Protein AF-0000000075628617 (afdb_homodimer)

Secondary structure (DSSP, 8-state):
---TTPBPP-HHHHHTPPEEEEEEE-TTS-EEEEEEEEETTTTEEEEEEEEE-TTS-EEEEE-TT-EEEEE-TTSSEEEEEE-TTPPTT---EEEEEEETTS--EEEEEETT--SEEEESSSSEEEEEEEEE-TTTB-TTSSEEEESSS-SEETTTEE-TTEEEEEEEEETTT--EEE----TT-EEEEEEETTEEEEEEES-TT-TT-EEEEEEETT----EEEEESSEEEEEEEETTEEEEEEE--TTGGGPPPEEEEEEETTEEEESSTTT--S-EEEEEEEETTEEEEEEEETTEEEEEEESSSEEEEE-SSSEEEEEEE-BS-EEEEEEETTEEEEEEEEETTEEEE---SSHHHHHHB-----EEEEEEETTEEEEEEEE--SSSS-EEEEEEE-SSSS---SSS--HHHHHHHHTT-EEEEEE-TT-SSS-GGGG--TT-TTTHHHHHHHHHHHHHHHHS-EEEEEEEEEEETHHHHHHHHHHHH----SEEEEES--S-HHHHHHHSTTHHHHHIIIIIS-TTT-HHHHHHT-GGGGGGG--S-EEEEEETT--SS-THHHHHHHHHHHHTT--EEEEEESS--TTHHHHS-HHHHHHHHHHHHHHHHHHTT---STT-------------/---TTPBPP-HHHHHTPPEEEEEEE-TTS-EEEEEEEEETTTTEEEEEEEEE-TTS-EEEEE-TT-EEEEE-TTSSEEEEEE-TTPPTT---EEEEEEETTS--EEEEEETT--SEEEESSSSEEEEEEEEE-TTTB-TTSSEEEESSS-SEETTTEE-TTEEEEEEEEETTT--EEE----TT-EEEEEEETTEEEEEEES-TT-TT-EEEEEEETT----EEEEESSEEEEEEEETTEEEEEEE--TTGGGPPPEEEEEEETTEEEESSTTT--S-EEEEEEEETTEEEEEEEETTEEEEEEESSSEEEEE-SSSEEEEEEE-BS-EEEEEEETTEEEEEEEEETTEEEE---SSHHHHHHB-----EEEEEEETTEEEEEEEEPPSSSS-EEEEEEE-SSSS---SSS--HHHHHHHHTT-EEEEEE-TT-SSS-GGGG--TT-TTTHHHHHHHHHHHHHHHHS-EEEEEEEEEEETHHHHHHHHHHHH----SEEEEES--S-HHHHHHHSTTHHHHHIIIIIS-TTT-HHHHHHT-GGGGGGG--S-EEEEEETT--SS-THHHHHHHHHHHHTT--EEEEEESS--TTHHHHS-HHHHHHHHHHHHHHHHHHTT---STT-------------

Nearest PDB structures (foldseek):
  8wt1-assembly2_D  TM=9.139E-01  e=1.101E-53  Geobacillus stearothermophilus ATCC 12980
  8wt1-assembly2_G  TM=9.255E-01  e=4.688E-52  Geobacillus stearothermophilus ATCC 12980
  8wt1-assembly1_C  TM=9.283E-01  e=4.009E-52  Geobacillus stearothermophilus ATCC 12980
  8wt1-assembly1_H  TM=9.059E-01  e=9.820E-53  Geobacillus stearothermophilus ATCC 12980
  7ep9-assembly1_C  TM=8.860E-01  e=2.509E-52  Fusobacterium nucleatum

Solvent-accessible surface area (backbone atoms only — not comparable to full-atom values): 64912 Å² total; per-residue (Å²): 123,77,66,94,83,54,38,77,40,43,70,68,59,53,56,51,52,55,49,75,46,60,47,36,50,23,72,77,56,31,35,37,29,28,36,34,42,45,36,69,91,76,46,36,70,43,30,20,39,39,33,44,42,68,90,59,63,72,50,79,46,75,36,49,67,30,36,63,61,32,54,27,73,81,46,59,36,39,35,28,36,27,33,61,88,60,54,93,87,57,68,45,26,25,40,27,42,25,44,84,94,57,69,74,37,82,40,43,75,32,66,68,22,70,77,46,66,42,57,59,43,86,56,33,32,35,34,31,26,47,45,77,37,72,91,23,34,44,92,86,60,54,33,40,23,37,72,65,69,49,58,34,37,56,86,65,47,75,40,33,37,51,22,26,24,43,28,42,28,34,66,84,80,25,54,69,46,76,63,51,84,49,85,73,11,53,76,50,69,32,49,46,77,70,26,35,34,32,33,31,51,76,44,78,76,35,88,59,45,25,33,34,30,36,28,42,73,87,53,61,75,69,42,83,38,39,70,81,39,29,67,80,45,61,45,54,47,95,75,39,47,33,30,35,27,32,76,49,83,59,50,91,56,37,44,29,36,47,28,36,57,76,47,84,65,36,70,45,66,69,32,69,96,74,54,66,40,31,46,75,44,76,27,36,22,47,81,83,27,45,26,35,32,30,32,48,74,32,22,27,31,36,26,37,46,72,97,49,80,44,79,73,47,78,59,77,17,27,56,78,47,50,17,30,57,34,71,39,37,35,30,33,35,18,19,47,64,35,62,59,36,38,33,36,39,47,94,88,41,75,44,78,73,50,70,85,41,48,61,52,61,72,45,29,61,71,60,67,66,45,80,46,76,40,81,39,96,90,38,80,35,48,31,35,35,30,74,36,80,79,83,72,66,25,37,33,36,39,47,35,58,41,49,81,53,27,67,56,60,23,37,49,51,57,69,56,48,33,42,23,58,71,42,21,28,36,34,39,49,40,40,66,14,20,48,24,42,47,55,73,45,20,56,36,61,65,35,68,74,45,60,35,46,54,32,51,52,51,45,48,50,53,50,51,73,74,45,58,54,33,71,86,26,23,32,38,30,18,37,37,39,7,4,24,47,38,46,35,47,33,41,74,44,67,69,35,43,22,34,40,26,23,43,20,59,15,39,52,56,53,36,33,31,52,15,39,52,18,76,48,48,42,34,63,40,59,46,54,45,64,76,81,27,41,66,60,35,52,72,63,12,34,28,68,38,30,77,58,38,72,34,40,34,36,35,40,45,25,66,44,11,27,60,44,31,51,57,20,55,31,26,34,46,45,33,22,49,78,57,74,37,60,41,39,41,36,38,23,68,58,34,33,71,56,26,84,75,69,39,40,44,58,58,35,48,51,53,52,50,52,51,51,50,52,43,30,51,56,50,68,59,66,68,83,66,84,72,68,79,82,67,80,80,72,80,77,76,84,123,123,77,68,95,81,55,38,78,41,41,71,68,59,55,56,51,52,53,48,76,48,57,47,36,51,22,72,78,56,30,36,37,29,29,36,35,41,46,36,70,91,75,45,36,70,44,30,20,39,39,32,43,42,68,93,58,61,74,49,78,46,76,34,49,66,30,36,64,61,33,54,29,71,82,47,59,36,39,35,27,36,28,34,61,88,59,55,91,88,58,68,42,27,24,40,28,43,26,43,83,96,56,69,73,39,81,39,43,74,32,67,68,22,70,77,45,65,43,55,58,44,88,56,32,31,35,35,32,26,46,44,77,38,71,90,22,33,46,91,85,60,55,33,39,24,37,73,66,69,49,59,37,36,56,84,66,46,75,41,35,39,51,22,26,24,43,27,41,28,33,66,84,78,24,54,70,46,76,63,50,84,48,85,74,12,52,76,49,70,33,52,46,75,70,27,36,34,33,32,30,51,76,44,79,77,35,88,59,45,26,34,34,30,35,29,43,73,89,52,60,75,69,41,82,38,39,70,81,39,30,66,80,47,62,45,55,48,95,74,39,45,33,31,34,27,34,78,49,83,59,48,90,55,38,43,29,37,44,31,36,56,75,48,83,66,37,70,44,66,69,32,71,95,75,54,67,39,32,46,77,44,74,26,36,21,48,81,83,28,45,26,35,32,30,34,49,73,32,21,26,32,38,25,37,44,72,98,47,80,43,79,72,47,78,58,78,18,29,56,78,48,50,17,30,56,35,71,38,37,37,30,34,35,18,19,46,65,36,61,59,37,37,32,36,39,48,94,87,43,77,44,77,73,50,69,85,40,49,61,52,62,73,43,28,59,71,60,67,67,46,81,46,77,40,81,40,95,90,38,80,34,48,31,36,35,32,72,37,82,80,83,71,64,24,37,34,36,38,46,36,58,41,46,80,53,28,66,55,61,24,38,51,52,58,70,56,48,32,42,24,58,73,42,20,28,35,36,40,48,41,41,67,13,21,48,25,43,46,54,73,45,20,57,38,60,65,36,67,74,44,60,36,44,55,32,50,52,51,46,49,52,52,51,50,74,72,46,58,53,34,72,85,26,24,33,37,29,19,38,37,39,7,4,23,47,36,47,36,47,31,40,74,43,67,69,33,43,22,33,39,26,25,45,20,57,15,39,52,57,53,37,34,31,50,16,39,52,19,74,48,48,43,32,64,40,59,46,53,45,62,76,81,28,42,65,60,36,52,72,63,11,35,29,68,40,30,79,57,37,73,35,40,34,35,34,42,45,23,66,45,10,27,60,45,30,52,55,20,54,31,26,34,46,45,33,21,49,78,57,73,35,58,41,39,41,35,38,24,69,57,34,33,70,55,26,83,74,71,40,40,46,58,58,37,48,52,54,51,50,51,51,51,50,51,44,30,51,56,51,68,58,66,71,86,67,84,72,72,82,84,73,80,81,75,80,79,76,87,122

Sequence (1278 aa):
MLPENVRRFDVDALLSIARLSSPRLSSKGDIAFSAVIPDLGANKNRPEIRVVWRGGGESYYQGEGDSMPSWSPDASKLAFASRRGSGKGEKGSGLYIVGRGGEPRRVAWFTHGVSELGWASATKVYVVAPVADEKTRDKDGDYVATDRLPLWFDSSGLVAGLADQIHLVDAESGRTSRLTSEDLGVLTAEPCGNSIYYVTLRRWADPLDTVVKSVPISGGEPETVLEGLTVSQLRCINGKLFMLAHKREIGLASHSKLYLLEDRGKASCLTCGILDRNIWSIAGGLGGEPVIVYADRGRSVIAAVEGRVEDLVRGDMIVVQADSNGEEVVYIASSPTEPPEVYRFKGGDVERVSSINRWVVEEFRLYKPRRVEVEAEGEVVEGWYIEPEGEGRKPLILFIHGGPKGMYGYGFYGEMQLFASEGFTVAYANPRGSDGYEEEFADIRGRYGDTDYKQLMKFLDAVVEGSDVDEGKMAVTGISYGGYMTNVIVTKTSRFRAAVSENGIADWIADFWAADIGYWFDPDQIGGTPLDNLEEYVKRSPAFHAKNVNTPVMLIHSMEDYRCFIDQALAMHTALKVNGKESFLVVFTKGSHGHSILASPRHRRKRLELKLKWIKEKLGLSGTSDKGEAGVGGKNHRLMLPENVRRFDVDALLSIARLSSPRLSSKGDIAFSAVIPDLGANKNRPEIRVVWRGGGESYYQGEGDSMPSWSPDASKLAFASRRGSGKGEKGSGLYIVGRGGEPRRVAWFTHGVSELGWASATKVYVVAPVADEKTRDKDGDYVATDRLPLWFDSSGLVAGLADQIHLVDAESGRTSRLTSEDLGVLTAEPCGNSIYYVTLRRWADPLDTVVKSVPISGGEPETVLEGLTVSQLRCINGKLFMLAHKREIGLASHSKLYLLEDRGKASCLTCGILDRNIWSIAGGLGGEPVIVYADRGRSVIAAVEGRVEDLVRGDMIVVQADSNGEEVVYIASSPTEPPEVYRFKGGDVERVSSINRWVVEEFRLYKPRRVEVEAEGEVVEGWYIEPEGEGRKPLILFIHGGPKGMYGYGFYGEMQLFASEGFTVAYANPRGSDGYEEEFADIRGRYGDTDYKQLMKFLDAVVEGSDVDEGKMAVTGISYGGYMTNVIVTKTSRFRAAVSENGIADWIADFWAADIGYWFDPDQIGGTPLDNLEEYVKRSPAFHAKNVNTPVMLIHSMEDYRCFIDQALAMHTALKVNGKESFLVVFTKGSHGHSILASPRHRRKRLELKLKWIKEKLGLSGTSDKGEAGVGGKNHRL

pLDDT: mean 94.26, std 12.17, range [20.58, 98.94]

Structure (mmCIF, N/CA/C/O backbone):
data_AF-0000000075628617-model_v1
#
loop_
_entity.id
_entity.type
_entity.pdbx_description
1 polymer 'Acylamino-acid-releasing enzyme'
#
loop_
_atom_site.group_PDB
_atom_site.id
_atom_site.type_symbol
_atom_site.label_atom_id
_atom_site.label_alt_id
_atom_site.label_comp_id
_atom_site.label_asym_id
_atom_site.label_entity_id
_atom_site.label_seq_id
_atom_site.pdbx_PDB_ins_code
_atom_site.Cartn_x
_atom_site.Cartn_y
_atom_site.Cartn_z
_atom_site.occupancy
_atom_site.B_iso_or_equiv
_atom_site.auth_seq_id
_atom_site.auth_comp_id
_atom_site.auth_asym_id
_atom_site.auth_atom_id
_atom_site.pdbx_PDB_model_num
ATOM 1 N N . MET A 1 1 ? 32.938 -31.531 -26.516 1 31.28 1 MET A N 1
ATOM 2 C CA . MET A 1 1 ? 33.812 -30.391 -26.578 1 31.28 1 MET A CA 1
ATOM 3 C C . MET A 1 1 ? 33.031 -29.094 -26.688 1 31.28 1 MET A C 1
ATOM 5 O O . MET A 1 1 ? 32.188 -28.938 -27.547 1 31.28 1 MET A O 1
ATOM 9 N N . LEU A 1 2 ? 32.844 -28.422 -25.578 1 44.41 2 LEU A N 1
ATOM 10 C CA . LEU A 1 2 ? 32.125 -27.172 -25.75 1 44.41 2 LEU A CA 1
ATOM 11 C C . LEU A 1 2 ? 32.625 -26.406 -26.969 1 44.41 2 LEU A C 1
ATOM 13 O O . LEU A 1 2 ? 33.844 -26.391 -27.25 1 44.41 2 LEU A O 1
ATOM 17 N N . PRO A 1 3 ? 31.859 -26.188 -27.953 1 47.91 3 PRO A N 1
ATOM 18 C CA . PRO A 1 3 ? 32.438 -25.406 -29.047 1 47.91 3 PRO A CA 1
ATOM 19 C C . PRO A 1 3 ? 33.344 -24.266 -28.547 1 47.91 3 PRO A C 1
ATOM 21 O O . PRO A 1 3 ? 33.125 -23.766 -27.438 1 47.91 3 PRO A O 1
ATOM 24 N N . GLU A 1 4 ? 34.594 -24.172 -28.969 1 52.81 4 GLU A N 1
ATOM 25 C CA . GLU A 1 4 ? 35.656 -23.203 -28.672 1 52.81 4 GLU A CA 1
ATOM 26 C C . GLU A 1 4 ? 35.094 -21.828 -28.375 1 52.81 4 GLU A C 1
ATOM 28 O O . GLU A 1 4 ? 35.656 -21.078 -27.594 1 52.81 4 GLU A O 1
ATOM 33 N N . ASN A 1 5 ? 33.844 -21.359 -28.969 1 63.31 5 ASN A N 1
ATOM 34 C CA . ASN A 1 5 ? 33.406 -19.969 -28.938 1 63.31 5 ASN A CA 1
ATOM 35 C C . ASN A 1 5 ? 32.156 -19.781 -28.094 1 63.31 5 ASN A C 1
ATOM 37 O O . ASN A 1 5 ? 31.297 -18.984 -28.438 1 63.31 5 ASN A O 1
ATOM 41 N N . VAL A 1 6 ? 31.891 -20.438 -26.906 1 83.38 6 VAL A N 1
ATOM 42 C CA . VAL A 1 6 ? 30.688 -20.297 -26.125 1 83.38 6 VAL A CA 1
ATOM 43 C C . VAL A 1 6 ? 30.812 -19.109 -25.172 1 83.38 6 VAL A C 1
ATOM 45 O O . VAL A 1 6 ? 31.844 -18.938 -24.516 1 83.38 6 VAL A O 1
ATOM 48 N N . ARG A 1 7 ? 29.781 -18.219 -25.25 1 91.75 7 ARG A N 1
ATOM 49 C CA . ARG A 1 7 ? 29.719 -17 -24.453 1 91.75 7 ARG A CA 1
ATOM 50 C C . ARG A 1 7 ? 29.297 -17.297 -23.031 1 91.75 7 ARG A C 1
ATOM 52 O O . ARG A 1 7 ? 28.703 -18.344 -22.75 1 91.75 7 ARG A O 1
ATOM 59 N N . ARG A 1 8 ? 29.672 -16.438 -22.219 1 94.81 8 ARG A N 1
ATOM 60 C CA . ARG A 1 8 ? 29.188 -16.5 -20.844 1 94.81 8 ARG A CA 1
ATOM 61 C C . ARG A 1 8 ? 27.734 -16.094 -20.75 1 94.81 8 ARG A C 1
ATOM 63 O O . ARG A 1 8 ? 27.312 -15.141 -21.406 1 94.81 8 ARG A O 1
ATOM 70 N N . PHE A 1 9 ? 26.938 -16.859 -19.969 1 97.12 9 PHE A N 1
ATOM 71 C CA . PHE A 1 9 ? 25.547 -16.531 -19.734 1 97.12 9 PHE A CA 1
ATOM 72 C C . PHE A 1 9 ? 25.422 -15.258 -18.906 1 97.12 9 PHE A C 1
ATOM 74 O O . PHE A 1 9 ? 26.031 -15.141 -17.844 1 97.12 9 PHE A O 1
ATOM 81 N N . ASP A 1 10 ? 24.719 -14.234 -19.406 1 97.44 10 ASP A N 1
ATOM 82 C CA . ASP A 1 10 ? 24.672 -12.945 -18.734 1 97.44 10 ASP A CA 1
ATOM 83 C C . ASP A 1 10 ? 23.234 -12.477 -18.562 1 97.44 10 ASP A C 1
ATOM 85 O O . ASP A 1 10 ? 22.281 -13.227 -18.828 1 97.44 10 ASP A O 1
ATOM 89 N N . VAL A 1 11 ? 23.031 -11.312 -18.031 1 98 11 VAL A N 1
ATOM 90 C CA . VAL A 1 11 ? 21.719 -10.773 -17.703 1 98 11 VAL A CA 1
ATOM 91 C C . VAL A 1 11 ? 20.875 -10.648 -18.969 1 98 11 VAL A C 1
ATOM 93 O O . VAL A 1 11 ? 19.688 -10.984 -18.969 1 98 11 VAL A O 1
ATOM 96 N N . ASP A 1 12 ? 21.438 -10.188 -20.047 1 97.38 12 ASP A N 1
ATOM 97 C CA . ASP A 1 12 ? 20.703 -10.039 -21.297 1 97.38 12 ASP A CA 1
ATOM 98 C C . ASP A 1 12 ? 20.188 -11.383 -21.797 1 97.38 12 ASP A C 1
ATOM 100 O O . ASP A 1 12 ? 19.062 -11.477 -22.297 1 97.38 12 ASP A O 1
ATOM 104 N N . ALA A 1 13 ? 21.125 -12.391 -21.734 1 97.69 13 ALA A N 1
ATOM 105 C CA . ALA A 1 13 ? 20.703 -13.734 -22.141 1 97.69 13 ALA A CA 1
ATOM 106 C C . ALA A 1 13 ? 19.5 -14.203 -21.328 1 97.69 13 ALA A C 1
ATOM 108 O O . ALA A 1 13 ? 18.516 -14.688 -21.891 1 97.69 13 ALA A O 1
ATOM 109 N N . LEU A 1 14 ? 19.547 -14.047 -20.031 1 98.31 14 LEU A N 1
ATOM 110 C CA . LEU A 1 14 ? 18.469 -14.461 -19.141 1 98.31 14 LEU A CA 1
ATOM 111 C C . LEU A 1 14 ? 17.172 -13.734 -19.484 1 98.31 14 LEU A C 1
ATOM 113 O O . LEU A 1 14 ? 16.109 -14.352 -19.562 1 98.31 14 LEU A O 1
ATOM 117 N N . LEU A 1 15 ? 17.234 -12.445 -19.734 1 98.31 15 LEU A N 1
ATOM 118 C CA . LEU A 1 15 ? 16.062 -11.617 -19.953 1 98.31 15 LEU A CA 1
ATOM 119 C C . LEU A 1 15 ? 15.43 -11.906 -21.312 1 98.31 15 LEU A C 1
ATOM 121 O O . LEU A 1 15 ? 14.266 -11.578 -21.547 1 98.31 15 LEU A O 1
ATOM 125 N N . SER A 1 16 ? 16.219 -12.492 -22.188 1 97.88 16 SER A N 1
ATOM 126 C CA . SER A 1 16 ? 15.758 -12.688 -23.562 1 97.88 16 SER A CA 1
ATOM 127 C C . SER A 1 16 ? 15.078 -14.039 -23.734 1 97.88 16 SER A C 1
ATOM 129 O O . SER A 1 16 ? 14.547 -14.344 -24.797 1 97.88 16 SER A O 1
ATOM 131 N N . ILE A 1 17 ? 15.094 -14.906 -22.734 1 98.31 17 ILE A N 1
ATOM 132 C CA . ILE A 1 17 ? 14.445 -16.219 -22.812 1 98.31 17 ILE A CA 1
ATOM 133 C C . ILE A 1 17 ? 12.93 -16.031 -22.844 1 98.31 17 ILE A C 1
ATOM 135 O O . ILE A 1 17 ? 12.359 -15.32 -22.016 1 98.31 17 ILE A O 1
ATOM 139 N N . ALA A 1 18 ? 12.289 -16.688 -23.75 1 98 18 ALA A N 1
ATOM 140 C CA . ALA A 1 18 ? 10.836 -16.625 -23.891 1 98 18 ALA A CA 1
ATOM 141 C C . ALA A 1 18 ? 10.141 -17.516 -22.859 1 98 18 ALA A C 1
ATOM 143 O O . ALA A 1 18 ? 10.664 -18.562 -22.5 1 98 18 ALA A O 1
ATOM 144 N N . ARG A 1 19 ? 9.039 -17.062 -22.438 1 97.88 19 ARG A N 1
ATOM 145 C CA . ARG A 1 19 ? 8.188 -17.891 -21.594 1 97.88 19 ARG A CA 1
ATOM 146 C C . ARG A 1 19 ? 7.133 -18.625 -22.422 1 97.88 19 ARG A C 1
ATOM 148 O O . ARG A 1 19 ? 6.461 -18.016 -23.25 1 97.88 19 ARG A O 1
ATOM 155 N N . LEU A 1 20 ? 7.027 -19.891 -22.234 1 98.25 20 LEU A N 1
ATOM 156 C CA . LEU A 1 20 ? 6.059 -20.719 -22.938 1 98.25 20 LEU A CA 1
ATOM 157 C C . LEU A 1 20 ? 4.988 -21.25 -21.984 1 98.25 20 LEU A C 1
ATOM 159 O O . LEU A 1 20 ? 5.289 -21.594 -20.844 1 98.25 20 LEU A O 1
ATOM 163 N N . SER A 1 21 ? 3.736 -21.25 -22.484 1 97.75 21 SER A N 1
ATOM 164 C CA . SER A 1 21 ? 2.662 -21.75 -21.641 1 97.75 21 SER A CA 1
ATOM 165 C C . SER A 1 21 ? 1.485 -22.25 -22.469 1 97.75 21 SER A C 1
ATOM 167 O O . SER A 1 21 ? 1.447 -22.031 -23.688 1 97.75 21 SER A O 1
ATOM 169 N N . SER A 1 22 ? 0.614 -22.984 -21.922 1 97.88 22 SER A N 1
ATOM 170 C CA . SER A 1 22 ? -0.704 -23.391 -22.406 1 97.88 22 SER A CA 1
ATOM 171 C C . SER A 1 22 ? -0.6 -24.172 -23.703 1 97.88 22 SER A C 1
ATOM 173 O O . SER A 1 22 ? -1.254 -23.844 -24.688 1 97.88 22 SER A O 1
ATOM 175 N N . PRO A 1 23 ? 0.189 -25.25 -23.672 1 98.5 23 PRO A N 1
ATOM 176 C CA . PRO A 1 23 ? 0.14 -26.125 -24.859 1 98.5 23 PRO A CA 1
ATOM 177 C C . PRO A 1 23 ? -1.217 -26.797 -25.031 1 98.5 23 PRO A C 1
ATOM 179 O O . PRO A 1 23 ? -1.804 -27.281 -24.062 1 98.5 23 PRO A O 1
ATOM 182 N N . ARG A 1 24 ? -1.714 -26.781 -26.25 1 98.38 24 ARG A N 1
ATOM 183 C CA . ARG A 1 24 ? -3.006 -27.375 -26.562 1 98.38 24 ARG A CA 1
ATOM 184 C C . ARG A 1 24 ? -2.922 -28.234 -27.828 1 98.38 24 ARG A C 1
ATOM 186 O O . ARG A 1 24 ? -2.352 -27.797 -28.844 1 98.38 24 ARG A O 1
ATOM 193 N N . LEU A 1 25 ? -3.482 -29.375 -27.688 1 97.62 25 LEU A N 1
ATOM 194 C CA . LEU A 1 25 ? -3.535 -30.297 -28.812 1 97.62 25 LEU A CA 1
ATOM 195 C C . LEU A 1 25 ? -4.941 -30.375 -29.406 1 97.62 25 LEU A C 1
ATOM 197 O O . LEU A 1 25 ? -5.91 -30.609 -28.672 1 97.62 25 LEU A O 1
ATOM 201 N N . SER A 1 26 ? -4.992 -30.234 -30.75 1 97.31 26 SER A N 1
ATOM 202 C CA . SER A 1 26 ? -6.285 -30.359 -31.406 1 97.31 26 SER A CA 1
ATOM 203 C C . SER A 1 26 ? -6.637 -31.828 -31.656 1 97.31 26 SER A C 1
ATOM 205 O O . SER A 1 26 ? -5.777 -32.719 -31.516 1 97.31 26 SER A O 1
ATOM 207 N N . SER A 1 27 ? -7.902 -32.062 -32.062 1 95.19 27 SER A N 1
ATOM 208 C CA . SER A 1 27 ? -8.344 -33.406 -32.375 1 95.19 27 SER A CA 1
ATOM 209 C C . SER A 1 27 ? -7.609 -33.938 -33.594 1 95.19 27 SER A C 1
ATOM 211 O O . SER A 1 27 ? -7.535 -35.156 -33.781 1 95.19 27 SER A O 1
ATOM 213 N N . LYS A 1 28 ? -6.988 -33.062 -34.375 1 95.19 28 LYS A N 1
ATOM 214 C CA . LYS A 1 28 ? -6.301 -33.5 -35.594 1 95.19 28 LYS A CA 1
ATOM 215 C C . LYS A 1 28 ? -4.785 -33.5 -35.406 1 95.19 28 LYS A C 1
ATOM 217 O O . LYS A 1 28 ? -4.035 -33.781 -36.344 1 95.19 28 LYS A O 1
ATOM 222 N N . GLY A 1 29 ? -4.379 -33.062 -34.25 1 95.75 29 GLY A N 1
ATOM 223 C CA . GLY A 1 29 ? -2.963 -33.156 -33.938 1 95.75 29 GLY A CA 1
ATOM 224 C C . GLY A 1 29 ? -2.219 -31.844 -34.094 1 95.75 29 GLY A C 1
ATOM 225 O O . GLY A 1 29 ? -0.996 -31.797 -33.938 1 95.75 29 GLY A O 1
ATOM 226 N N . ASP A 1 30 ? -2.936 -30.781 -34.438 1 96.94 30 ASP A N 1
ATOM 227 C CA . ASP A 1 30 ? -2.32 -29.453 -34.469 1 96.94 30 ASP A CA 1
ATOM 228 C C . ASP A 1 30 ? -2.018 -28.969 -33.062 1 96.94 30 ASP A C 1
ATOM 230 O O . ASP A 1 30 ? -2.77 -29.266 -32.125 1 96.94 30 ASP A O 1
ATOM 234 N N . ILE A 1 31 ? -0.913 -28.219 -32.906 1 98.19 31 ILE A N 1
ATOM 235 C CA . ILE A 1 31 ? -0.494 -27.766 -31.594 1 98.19 31 ILE A CA 1
ATOM 236 C C . ILE A 1 31 ? -0.571 -26.234 -31.531 1 98.19 31 ILE A C 1
ATOM 238 O O . ILE A 1 31 ? -0.085 -25.547 -32.438 1 98.19 31 ILE A O 1
ATOM 242 N N . ALA A 1 32 ? -1.232 -25.672 -30.547 1 98.38 32 ALA A N 1
ATOM 243 C CA . ALA A 1 32 ? -1.182 -24.25 -30.219 1 98.38 32 ALA A CA 1
ATOM 244 C C . ALA A 1 32 ? -0.57 -24.031 -28.844 1 98.38 32 ALA A C 1
ATOM 246 O O . ALA A 1 32 ? -0.728 -24.859 -27.938 1 98.38 32 ALA A O 1
ATOM 247 N N . PHE A 1 33 ? 0.18 -23 -28.625 1 98.38 33 PHE A N 1
ATOM 248 C CA . PHE A 1 33 ? 0.699 -22.625 -27.328 1 98.38 33 PHE A CA 1
ATOM 249 C C . PHE A 1 33 ? 0.972 -21.125 -27.25 1 98.38 33 PHE A C 1
ATOM 251 O O . PHE A 1 33 ? 1.021 -20.453 -28.281 1 98.38 33 PHE A O 1
ATOM 258 N N . SER A 1 34 ? 1.017 -20.594 -26.078 1 98.12 34 SER A N 1
ATOM 259 C CA . SER A 1 34 ? 1.349 -19.203 -25.844 1 98.12 34 SER A CA 1
ATOM 260 C C . SER A 1 34 ? 2.852 -19.016 -25.656 1 98.12 34 SER A C 1
ATOM 262 O O . SER A 1 34 ? 3.514 -19.828 -25.016 1 98.12 34 SER A O 1
ATOM 264 N N . ALA A 1 35 ? 3.375 -17.984 -26.25 1 97.56 35 ALA A N 1
ATOM 265 C CA . ALA A 1 35 ? 4.758 -17.562 -26.047 1 97.56 35 ALA A CA 1
ATOM 266 C C . ALA A 1 35 ? 4.828 -16.078 -25.734 1 97.56 35 ALA A C 1
ATOM 268 O O . ALA A 1 35 ? 4.129 -15.258 -26.344 1 97.56 35 ALA A O 1
ATOM 269 N N . VAL A 1 36 ? 5.535 -15.711 -24.703 1 97.81 36 VAL A 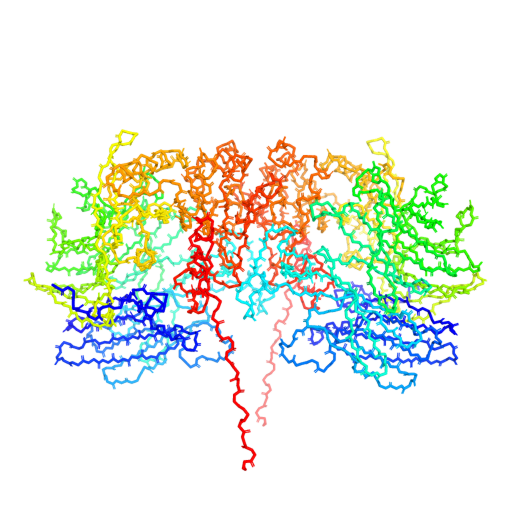N 1
ATOM 270 C CA . VAL A 1 36 ? 5.836 -14.32 -24.391 1 97.81 36 VAL A CA 1
ATOM 271 C C . VAL A 1 36 ? 7.305 -14.031 -24.688 1 97.81 36 VAL A C 1
ATOM 273 O O . VAL A 1 36 ? 8.195 -14.516 -23.984 1 97.81 36 VAL A O 1
ATOM 276 N N . ILE A 1 37 ? 7.578 -13.211 -25.672 1 96.94 37 ILE A N 1
ATOM 277 C CA . ILE A 1 37 ? 8.922 -12.906 -26.141 1 96.94 37 ILE A CA 1
ATOM 278 C C . ILE A 1 37 ? 9.344 -11.523 -25.641 1 96.94 37 ILE A C 1
ATOM 280 O O . ILE A 1 37 ? 8.734 -10.516 -25.984 1 96.94 37 ILE A O 1
ATOM 284 N N . PRO A 1 38 ? 10.383 -11.477 -24.828 1 97.12 38 PRO A N 1
ATOM 285 C CA . PRO A 1 38 ? 10.852 -10.18 -24.344 1 97.12 38 PRO A CA 1
ATOM 286 C C . PRO A 1 38 ? 11.508 -9.336 -25.438 1 97.12 38 PRO A C 1
ATOM 288 O O . PRO A 1 38 ? 12.297 -9.859 -26.234 1 97.12 38 PRO A O 1
ATOM 291 N N . ASP A 1 39 ? 11.133 -8.086 -25.531 1 97.06 39 ASP A N 1
ATOM 292 C CA . ASP A 1 39 ? 11.773 -7.062 -26.344 1 97.06 39 ASP A CA 1
ATOM 293 C C . ASP A 1 39 ? 12.539 -6.066 -25.484 1 97.06 39 ASP A C 1
ATOM 295 O O . ASP A 1 39 ? 11.969 -5.082 -25 1 97.06 39 ASP A O 1
ATOM 299 N N . LEU A 1 40 ? 13.805 -6.309 -25.344 1 97 40 LEU A N 1
ATOM 300 C CA . LEU A 1 40 ? 14.617 -5.52 -24.422 1 97 40 LEU A CA 1
ATOM 301 C C . LEU A 1 40 ? 14.695 -4.066 -24.875 1 97 40 LEU A C 1
ATOM 303 O O . LEU A 1 40 ? 14.633 -3.15 -24.062 1 97 40 LEU A O 1
ATOM 307 N N . GLY A 1 41 ? 14.812 -3.863 -26.141 1 95.94 41 GLY A N 1
ATOM 308 C CA . GLY A 1 41 ? 14.891 -2.512 -26.672 1 95.94 41 GLY A CA 1
ATOM 309 C C . GLY A 1 41 ? 13.656 -1.686 -26.391 1 95.94 41 GLY A C 1
ATOM 310 O O . GLY A 1 41 ? 13.75 -0.529 -25.984 1 95.94 41 GLY A O 1
ATOM 311 N N . ALA A 1 42 ? 12.531 -2.291 -26.484 1 96.06 42 ALA A N 1
ATOM 312 C CA . ALA A 1 42 ? 11.266 -1.592 -26.281 1 96.06 42 ALA A CA 1
ATOM 313 C C . ALA A 1 42 ? 10.82 -1.673 -24.828 1 96.06 42 ALA A C 1
ATOM 315 O O . ALA A 1 42 ? 9.836 -1.042 -24.438 1 96.06 42 ALA A O 1
ATOM 316 N N . ASN A 1 43 ? 11.547 -2.393 -24 1 97.25 43 ASN A N 1
ATOM 317 C CA . ASN A 1 43 ? 11.172 -2.635 -22.609 1 97.25 43 ASN A CA 1
ATOM 318 C C . ASN A 1 43 ? 9.75 -3.174 -22.484 1 97.25 43 ASN A C 1
ATOM 320 O O . ASN A 1 43 ? 8.938 -2.646 -21.734 1 97.25 43 ASN A O 1
ATOM 324 N N . LYS A 1 44 ? 9.461 -4.219 -23.328 1 96.12 44 LYS A N 1
ATOM 325 C CA . LYS A 1 44 ? 8.125 -4.82 -23.344 1 96.12 44 LYS A CA 1
ATOM 326 C C . LYS A 1 44 ? 8.211 -6.34 -23.469 1 96.12 44 LYS A C 1
ATOM 328 O O . LYS A 1 44 ? 9.148 -6.871 -24.062 1 96.12 44 LYS A O 1
ATOM 333 N N . ASN A 1 45 ? 7.301 -7.047 -22.859 1 96.56 45 ASN A N 1
ATOM 334 C CA . ASN A 1 45 ? 7.039 -8.453 -23.109 1 96.56 45 ASN A CA 1
ATOM 335 C C . ASN A 1 45 ? 5.945 -8.641 -24.156 1 96.56 45 ASN A C 1
ATOM 337 O O . ASN A 1 45 ? 4.82 -8.172 -23.984 1 96.56 45 ASN A O 1
ATOM 341 N N . ARG A 1 46 ? 6.238 -9.344 -25.203 1 96.31 46 ARG A N 1
ATOM 342 C CA . ARG A 1 46 ? 5.305 -9.461 -26.328 1 96.31 46 ARG A CA 1
ATOM 343 C C . ARG A 1 46 ? 4.645 -10.828 -26.344 1 96.31 46 ARG A C 1
ATOM 345 O O . ARG A 1 46 ? 5.266 -11.82 -26.734 1 96.31 46 ARG A O 1
ATOM 352 N N . PRO A 1 47 ? 3.398 -10.875 -26.062 1 96.69 47 PRO A N 1
ATOM 353 C CA . PRO A 1 47 ? 2.697 -12.156 -26.109 1 96.69 47 PRO A CA 1
ATOM 354 C C . PRO A 1 47 ? 2.334 -12.562 -27.547 1 96.69 47 PRO A C 1
ATOM 356 O O . PRO A 1 47 ? 2.053 -11.711 -28.375 1 96.69 47 PRO A O 1
ATOM 359 N N . GLU A 1 48 ? 2.348 -13.875 -27.812 1 96.06 48 GLU A N 1
ATOM 360 C CA . GLU A 1 48 ? 1.913 -14.43 -29.094 1 96.06 48 GLU A CA 1
ATOM 361 C C . GLU A 1 48 ? 1.332 -15.828 -28.922 1 96.06 48 GLU A C 1
ATOM 363 O O . GLU A 1 48 ? 1.66 -16.531 -27.969 1 96.06 48 GLU A O 1
ATOM 368 N N . ILE A 1 49 ? 0.409 -16.141 -29.781 1 97.62 49 ILE A N 1
ATOM 369 C CA . ILE A 1 49 ? -0.05 -17.516 -29.938 1 97.62 49 ILE A CA 1
ATOM 370 C C . ILE A 1 49 ? 0.633 -18.156 -31.156 1 97.62 49 ILE A C 1
ATOM 372 O O . ILE A 1 49 ? 0.556 -17.625 -32.25 1 97.62 49 ILE A O 1
ATOM 376 N N . ARG A 1 50 ? 1.267 -19.266 -30.906 1 97.19 50 ARG A N 1
ATOM 377 C CA . ARG A 1 50 ? 1.906 -20 -31.984 1 97.19 50 ARG A CA 1
ATOM 378 C C . ARG A 1 50 ? 1.154 -21.297 -32.281 1 97.19 50 ARG A C 1
ATOM 380 O O . ARG A 1 50 ? 0.678 -21.969 -31.359 1 97.19 50 ARG A O 1
ATOM 387 N N . VAL A 1 51 ? 1.057 -21.578 -33.562 1 97.31 51 VAL A N 1
ATOM 388 C CA . VAL A 1 51 ? 0.409 -22.812 -34 1 97.31 51 VAL A CA 1
ATOM 389 C C . VAL A 1 51 ? 1.371 -23.625 -34.875 1 97.31 51 VAL A C 1
ATOM 391 O O . VAL A 1 51 ? 1.957 -23.094 -35.812 1 97.31 51 VAL A O 1
ATOM 394 N N . VAL A 1 52 ? 1.58 -24.828 -34.469 1 96.94 52 VAL A N 1
ATOM 395 C CA . VAL A 1 52 ? 2.322 -25.781 -35.281 1 96.94 52 VAL A CA 1
ATOM 396 C C . VAL A 1 52 ? 1.354 -26.781 -35.938 1 96.94 52 VAL A C 1
ATOM 398 O O . VAL A 1 52 ? 0.728 -27.578 -35.219 1 96.94 52 VAL A O 1
ATOM 401 N N . TRP A 1 53 ? 1.314 -26.766 -37.219 1 94.94 53 TRP A N 1
ATOM 402 C CA . TRP A 1 53 ? 0.35 -27.594 -37.938 1 94.94 53 TRP A CA 1
ATOM 403 C C . TRP A 1 53 ? 0.896 -29 -38.188 1 94.94 53 TRP A C 1
ATOM 405 O O . TRP A 1 53 ? 2.066 -29.172 -38.531 1 94.94 53 TRP A O 1
ATOM 415 N N . ARG A 1 54 ? 0.096 -30.016 -38.031 1 91.94 54 ARG A N 1
ATOM 416 C CA . ARG A 1 54 ? 0.47 -31.422 -38.219 1 91.94 54 ARG A CA 1
ATOM 417 C C . ARG A 1 54 ? 0.985 -31.656 -39.625 1 91.94 54 ARG A C 1
ATOM 419 O O . ARG A 1 54 ? 1.919 -32.438 -39.844 1 91.94 54 ARG A O 1
ATOM 426 N N . GLY A 1 55 ? 0.419 -31.094 -40.625 1 86.75 55 GLY A N 1
ATOM 427 C CA . GLY A 1 55 ? 0.812 -31.266 -42 1 86.75 55 GLY A CA 1
ATOM 428 C C . GLY A 1 55 ? 2.023 -30.438 -42.406 1 86.75 55 GLY A C 1
ATOM 429 O O . GLY A 1 55 ? 2.461 -30.469 -43.562 1 86.75 55 GLY A O 1
ATOM 430 N N . GLY A 1 56 ? 2.473 -29.672 -41.531 1 87.75 56 GLY A N 1
ATOM 431 C CA . GLY A 1 56 ? 3.641 -28.844 -41.812 1 87.75 56 GLY A CA 1
ATOM 432 C C . GLY A 1 56 ? 3.34 -27.359 -41.781 1 87.75 56 GLY A C 1
ATOM 433 O O . GLY A 1 56 ? 2.26 -26.938 -42.219 1 87.75 56 GLY A O 1
ATOM 434 N N . GLY A 1 57 ? 4.281 -26.641 -41.219 1 89.94 57 GLY A N 1
ATOM 435 C CA . GLY A 1 57 ? 4.168 -25.203 -41.188 1 89.94 57 GLY A CA 1
ATOM 436 C C . GLY A 1 57 ? 3.77 -24.672 -39.844 1 89.94 57 GLY A C 1
ATOM 437 O O . GLY A 1 57 ? 3.459 -25.438 -38.938 1 89.94 57 GLY A O 1
ATOM 438 N N . GLU A 1 58 ? 3.877 -23.344 -39.688 1 92.94 58 GLU A N 1
ATOM 439 C CA . GLU A 1 58 ? 3.57 -22.656 -38.438 1 92.94 58 GLU A CA 1
ATOM 440 C C . GLU A 1 58 ? 2.791 -21.359 -38.688 1 92.94 58 GLU A C 1
ATOM 442 O O . GLU A 1 58 ? 2.865 -20.797 -39.781 1 92.94 58 GLU A O 1
ATOM 447 N N . SER A 1 59 ? 1.94 -21.016 -37.781 1 93.75 59 SER A N 1
ATOM 448 C CA . SER A 1 59 ? 1.264 -19.719 -37.75 1 93.75 59 SER A CA 1
ATOM 449 C C . SER A 1 59 ? 1.536 -18.984 -36.469 1 93.75 59 SER A C 1
ATOM 451 O O . SER A 1 59 ? 1.734 -19.609 -35.406 1 93.75 59 SER A O 1
ATOM 453 N N . TYR A 1 60 ? 1.595 -17.656 -36.594 1 93.75 60 TYR A N 1
ATOM 454 C CA . TYR A 1 60 ? 1.816 -16.797 -35.438 1 93.75 60 TYR A CA 1
ATOM 455 C C . TYR A 1 60 ? 0.74 -15.719 -35.344 1 93.75 60 TYR A C 1
ATOM 457 O O . TYR A 1 60 ? 0.41 -15.07 -36.344 1 93.75 60 TYR A O 1
ATOM 465 N N . TYR A 1 61 ? 0.165 -15.57 -34.25 1 93.69 61 TYR A N 1
ATOM 466 C CA . TYR A 1 61 ? -0.737 -14.469 -33.938 1 93.69 61 TYR A CA 1
ATOM 467 C C . TYR A 1 61 ? -0.175 -13.609 -32.812 1 93.69 61 TYR A C 1
ATOM 469 O O . TYR A 1 61 ? 0.035 -14.086 -31.688 1 93.69 61 TYR A O 1
ATOM 477 N N . GLN A 1 62 ? 0.091 -12.375 -33.125 1 92.81 62 GLN A N 1
ATOM 478 C CA . GLN A 1 62 ? 0.696 -11.477 -32.156 1 92.81 62 GLN A CA 1
ATOM 479 C C . GLN A 1 62 ? -0.228 -10.305 -31.844 1 92.81 62 GLN A C 1
ATOM 481 O O . GLN A 1 62 ? -0.568 -9.516 -32.719 1 92.81 62 GLN A O 1
ATOM 486 N N . GLY A 1 63 ? -0.631 -10.227 -30.703 1 92.06 63 GLY A N 1
ATOM 487 C CA . GLY A 1 63 ? -1.442 -9.148 -30.172 1 92.06 63 GLY A CA 1
ATOM 488 C C . GLY A 1 63 ? -1.255 -8.938 -28.672 1 92.06 63 GLY A C 1
ATOM 489 O O . GLY A 1 63 ? -0.774 -9.828 -27.969 1 92.06 63 GLY A O 1
ATOM 490 N N . GLU A 1 64 ? -1.66 -7.734 -28.219 1 91.88 64 GLU A N 1
ATOM 491 C CA . GLU A 1 64 ? -1.547 -7.434 -26.797 1 91.88 64 GLU A CA 1
ATOM 492 C C . GLU A 1 64 ? -2.404 -8.383 -25.969 1 91.88 64 GLU A C 1
ATOM 494 O O . GLU A 1 64 ? -3.582 -8.594 -26.266 1 91.88 64 GLU A O 1
ATOM 499 N N . GLY A 1 65 ? -1.742 -8.984 -25.047 1 93.5 65 GLY A N 1
ATOM 500 C CA . GLY A 1 65 ? -2.461 -9.805 -24.078 1 93.5 65 GLY A CA 1
ATOM 501 C C . GLY A 1 65 ? -2.889 -11.148 -24.641 1 93.5 65 GLY A C 1
ATOM 502 O O . GLY A 1 65 ? -3.707 -11.844 -24.031 1 93.5 65 GLY A O 1
ATOM 503 N N . ASP A 1 66 ? -2.445 -11.602 -25.844 1 96.88 66 ASP A N 1
ATOM 504 C CA . ASP A 1 66 ? -2.807 -12.898 -26.406 1 96.88 66 ASP A CA 1
ATOM 505 C C . ASP A 1 66 ? -2.445 -14.039 -25.453 1 96.88 66 ASP A C 1
ATOM 507 O O . ASP A 1 66 ? -1.301 -14.148 -25.016 1 96.88 66 ASP A O 1
ATOM 511 N N . SER A 1 67 ? -3.449 -14.891 -25.172 1 97.5 67 SER A N 1
ATOM 512 C CA . SER A 1 67 ? -3.225 -15.992 -24.234 1 97.5 67 SER A CA 1
ATOM 513 C C . SER A 1 67 ? -4.383 -16.984 -24.266 1 97.5 67 SER A C 1
ATOM 515 O O . SER A 1 67 ? -5.402 -16.734 -24.906 1 97.5 67 SER A O 1
ATOM 517 N N . MET A 1 68 ? -4.215 -18.125 -23.719 1 97.69 68 MET A N 1
ATOM 518 C CA . MET A 1 68 ? -5.223 -19.156 -23.438 1 97.69 68 MET A CA 1
ATOM 519 C C . MET A 1 68 ? -5.809 -19.703 -24.719 1 97.69 68 MET A C 1
ATOM 521 O O . MET A 1 68 ? -7.027 -19.734 -24.891 1 97.69 68 MET A O 1
ATOM 525 N N . PRO A 1 69 ? -5.016 -20.188 -25.594 1 98.44 69 PRO A N 1
ATOM 526 C CA . PRO A 1 69 ? -5.57 -20.812 -26.797 1 98.44 69 PRO A CA 1
ATOM 527 C C . PRO A 1 69 ? -6.422 -22.031 -26.484 1 98.44 69 PRO A C 1
ATOM 529 O O . PRO A 1 69 ? -6.113 -22.797 -25.562 1 98.44 69 PRO A O 1
ATOM 532 N N . SER A 1 70 ? -7.453 -22.234 -27.281 1 98.25 70 SER A N 1
ATOM 533 C CA . SER A 1 70 ? -8.352 -23.375 -27.125 1 98.25 70 SER A CA 1
ATOM 534 C C . SER A 1 70 ? -8.93 -23.797 -28.484 1 98.25 70 SER A C 1
ATOM 536 O O . SER A 1 70 ? -9.562 -22.984 -29.156 1 98.25 70 SER A O 1
ATOM 538 N N . TRP A 1 71 ? -8.797 -25.062 -28.828 1 97.94 71 TRP A N 1
ATOM 539 C CA . TRP A 1 71 ? -9.258 -25.562 -30.109 1 97.94 71 TRP A CA 1
ATOM 540 C C . TRP A 1 71 ? -10.742 -25.922 -30.062 1 97.94 71 TRP A C 1
ATOM 542 O O . TRP A 1 71 ? -11.227 -26.469 -29.062 1 97.94 71 TRP A O 1
ATOM 552 N N . SER A 1 72 ? -11.391 -25.641 -31.188 1 97.5 72 SER A N 1
ATOM 553 C CA . SER A 1 72 ? -12.734 -26.172 -31.328 1 97.5 72 SER A CA 1
ATOM 554 C C . SER A 1 72 ? -12.711 -27.703 -31.422 1 97.5 72 SER A C 1
ATOM 556 O O . SER A 1 72 ? -11.703 -28.281 -31.812 1 97.5 72 SER A O 1
ATOM 558 N N . PRO A 1 73 ? -13.836 -28.312 -31.094 1 95.25 73 PRO A N 1
ATOM 559 C CA . PRO A 1 73 ? -13.859 -29.781 -31.094 1 95.25 73 PRO A CA 1
ATOM 560 C C . PRO A 1 73 ? -13.453 -30.375 -32.438 1 95.25 73 PRO A C 1
ATOM 562 O O . PRO A 1 73 ? -12.812 -31.438 -32.469 1 95.25 73 PRO A O 1
ATOM 565 N N . ASP A 1 74 ? -13.727 -29.688 -33.531 1 94.69 74 ASP A N 1
ATOM 566 C CA . ASP A 1 74 ? -13.422 -30.219 -34.875 1 94.69 74 ASP A CA 1
ATOM 567 C C . ASP A 1 74 ? -12.07 -29.719 -35.375 1 94.69 74 ASP A C 1
ATOM 569 O O . ASP A 1 74 ? -11.688 -29.953 -36.5 1 94.69 74 ASP A O 1
ATOM 573 N N . ALA A 1 75 ? -11.398 -28.922 -34.594 1 95.62 75 ALA A N 1
ATOM 574 C CA . ALA A 1 75 ? -10.055 -28.406 -34.844 1 95.62 75 ALA A CA 1
ATOM 575 C C . ALA A 1 75 ? -10.055 -27.375 -35.969 1 95.62 75 ALA A C 1
ATOM 577 O O . ALA A 1 75 ? -9.008 -27.062 -36.531 1 95.62 75 ALA A O 1
ATOM 578 N N . SER A 1 76 ? -11.25 -26.812 -36.25 1 94.62 76 SER A N 1
ATOM 579 C CA . SER A 1 76 ? -11.328 -25.875 -37.375 1 94.62 76 SER A CA 1
ATOM 580 C C . SER A 1 76 ? -11.07 -24.453 -36.906 1 94.62 76 SER A C 1
ATOM 582 O O . SER A 1 76 ? -10.75 -23.578 -37.719 1 94.62 76 SER A O 1
ATOM 584 N N . LYS A 1 77 ? -11.273 -24.234 -35.656 1 96.62 77 LYS A N 1
ATOM 585 C CA . LYS A 1 77 ? -11.133 -22.891 -35.094 1 96.62 77 LYS A CA 1
ATOM 586 C C . LYS A 1 77 ? -10.305 -22.906 -33.812 1 96.62 77 LYS A C 1
ATOM 588 O O . LYS A 1 77 ? -10.234 -23.922 -33.125 1 96.62 77 LYS A O 1
ATOM 593 N N . LEU A 1 78 ? -9.672 -21.781 -33.562 1 97.81 78 LEU A N 1
ATOM 594 C CA . LEU A 1 78 ? -8.922 -21.531 -32.344 1 97.81 78 LEU A CA 1
ATOM 595 C C . LEU A 1 78 ? -9.438 -20.297 -31.625 1 97.81 78 LEU A C 1
ATOM 597 O O . LEU A 1 78 ? -9.508 -19.219 -32.219 1 97.81 78 LEU A O 1
ATOM 601 N N . ALA A 1 79 ? -9.883 -20.469 -30.422 1 98.44 79 ALA A N 1
ATOM 602 C CA . ALA A 1 79 ? -10.281 -19.359 -29.578 1 98.44 79 ALA A CA 1
ATOM 603 C C . ALA A 1 79 ? -9.148 -18.969 -28.625 1 98.44 79 ALA A C 1
ATOM 605 O O . ALA A 1 79 ? -8.359 -19.812 -28.203 1 98.44 79 ALA A O 1
ATOM 606 N N . PHE A 1 80 ? -9.023 -17.672 -28.312 1 98.44 80 PHE A N 1
ATOM 607 C CA . PHE A 1 80 ? -8.055 -17.234 -27.328 1 98.44 80 PHE A CA 1
ATOM 608 C C . PHE A 1 80 ? -8.414 -15.844 -26.797 1 98.44 80 PHE A C 1
ATOM 610 O O . PHE A 1 80 ? -9.312 -15.188 -27.328 1 98.44 80 PHE A O 1
ATOM 617 N N . ALA A 1 81 ? -7.891 -15.438 -25.703 1 98.19 81 ALA A N 1
ATOM 618 C CA . ALA A 1 81 ? -8.07 -14.109 -25.125 1 98.19 81 ALA A CA 1
ATOM 619 C C . ALA A 1 81 ? -7.082 -13.117 -25.719 1 98.19 81 ALA A C 1
ATOM 621 O O . ALA A 1 81 ? -5.934 -13.469 -26.016 1 98.19 81 ALA A O 1
ATOM 622 N N . SER A 1 82 ? -7.531 -11.844 -25.891 1 97.62 82 SER A N 1
ATOM 623 C CA . SER A 1 82 ? -6.66 -10.836 -26.484 1 97.62 82 SER A CA 1
ATOM 624 C C . SER A 1 82 ? -7.129 -9.43 -26.141 1 97.62 82 SER A C 1
ATOM 626 O O . SER A 1 82 ? -8.305 -9.219 -25.812 1 97.62 82 SER A O 1
ATOM 628 N N . ARG A 1 83 ? -6.219 -8.531 -26.109 1 96.25 83 ARG A N 1
ATOM 629 C CA . ARG A 1 83 ? -6.539 -7.117 -25.938 1 96.25 83 ARG A CA 1
ATOM 630 C C . ARG A 1 83 ? -6.242 -6.336 -27.219 1 96.25 83 ARG A C 1
ATOM 632 O O . ARG A 1 83 ? -6.16 -5.105 -27.203 1 96.25 83 ARG A O 1
ATOM 639 N N . ARG A 1 84 ? -5.977 -7.043 -28.234 1 93.19 84 ARG A N 1
ATOM 640 C CA . ARG A 1 84 ? -5.73 -6.359 -29.5 1 93.19 84 ARG A CA 1
ATOM 641 C C . ARG A 1 84 ? -6.871 -5.414 -29.844 1 93.19 84 ARG A C 1
ATOM 643 O O . ARG A 1 84 ? -8.047 -5.75 -29.656 1 93.19 84 ARG A O 1
ATOM 650 N N . GLY A 1 85 ? -6.445 -4.227 -30.219 1 85.81 85 GLY A N 1
ATOM 651 C CA . GLY A 1 85 ? -7.43 -3.242 -30.641 1 85.81 85 GLY A CA 1
ATOM 652 C C . GLY A 1 85 ? -8 -2.438 -29.484 1 85.81 85 GLY A C 1
ATOM 653 O O . GLY A 1 85 ? -8.797 -1.524 -29.688 1 85.81 85 GLY A O 1
ATOM 654 N N . SER A 1 86 ? -7.645 -2.793 -28.281 1 86.06 86 SER A N 1
ATOM 655 C CA . SER A 1 86 ? -8.133 -2.023 -27.141 1 86.06 86 SER A CA 1
ATOM 656 C C . SER A 1 86 ? -7.527 -0.623 -27.125 1 86.06 86 SER A C 1
ATOM 658 O O . SER A 1 86 ? -6.371 -0.435 -27.5 1 86.06 86 SER A O 1
ATOM 660 N N . GLY A 1 87 ? -8.297 0.398 -26.797 1 79.94 87 GLY A N 1
ATOM 661 C CA . GLY A 1 87 ? -7.828 1.771 -26.688 1 79.94 87 GLY A CA 1
ATOM 662 C C . GLY A 1 87 ? -6.965 2.014 -25.453 1 79.94 87 GLY A C 1
ATOM 663 O O . GLY A 1 87 ? -6.926 1.184 -24.547 1 79.94 87 GLY A O 1
ATOM 664 N N . LYS A 1 88 ? -6.273 3.189 -25.531 1 78.56 88 LYS A N 1
ATOM 665 C CA . LYS A 1 88 ? -5.465 3.6 -24.375 1 78.56 88 LYS A CA 1
ATOM 666 C C . LYS A 1 88 ? -6.324 3.748 -23.125 1 78.56 88 LYS A C 1
ATOM 668 O O . LYS A 1 88 ? -7.367 4.406 -23.156 1 78.56 88 LYS A O 1
ATOM 673 N N . GLY A 1 89 ? -6.051 3.064 -22.172 1 78.06 89 GLY A N 1
ATOM 674 C CA . GLY A 1 89 ? -6.754 3.188 -20.891 1 78.06 89 GLY A CA 1
ATOM 675 C C . GLY A 1 89 ? -7.922 2.23 -20.766 1 78.06 89 GLY A C 1
ATOM 676 O O . GLY A 1 89 ? -8.531 2.129 -19.703 1 78.06 89 GLY A O 1
ATOM 677 N N . GLU A 1 90 ? -8.281 1.571 -21.938 1 83.06 90 GLU A N 1
ATOM 678 C CA . GLU A 1 90 ? -9.406 0.643 -21.875 1 83.06 90 GLU A CA 1
ATOM 679 C C . GLU A 1 90 ? -9.047 -0.599 -21.062 1 83.06 90 GLU A C 1
ATOM 681 O O . GLU A 1 90 ? -8 -1.21 -21.266 1 83.06 90 GLU A O 1
ATOM 686 N N . LYS A 1 91 ? -9.883 -0.923 -20.188 1 86.12 91 LYS A N 1
ATOM 687 C CA . LYS A 1 91 ? -9.672 -2.107 -19.359 1 86.12 91 LYS A CA 1
ATOM 688 C C . LYS A 1 91 ? -10.375 -3.324 -19.953 1 86.12 91 LYS A C 1
ATOM 690 O O . LYS A 1 91 ? -11.211 -3.189 -20.844 1 86.12 91 LYS A O 1
ATOM 695 N N . GLY A 1 92 ? -9.906 -4.52 -19.609 1 92.69 92 GLY A N 1
ATOM 696 C CA . GLY A 1 92 ? -10.57 -5.75 -20 1 92.69 92 GLY A CA 1
ATOM 697 C C . GLY A 1 92 ? -9.828 -6.5 -21.094 1 92.69 92 GLY A C 1
ATOM 698 O O . GLY A 1 92 ? -8.68 -6.184 -21.406 1 92.69 92 GLY A O 1
ATOM 699 N N . SER A 1 93 ? -10.469 -7.609 -21.531 1 95.75 93 SER A N 1
ATOM 700 C CA . SER A 1 93 ? -9.969 -8.453 -22.609 1 95.75 93 SER A CA 1
ATOM 701 C C . SER A 1 93 ? -11.117 -9.078 -23.406 1 95.75 93 SER A C 1
ATOM 703 O O . SER A 1 93 ? -12.25 -9.148 -22.906 1 95.75 93 SER A O 1
ATOM 705 N N . GLY A 1 94 ? -10.758 -9.414 -24.656 1 96.75 94 GLY A N 1
ATOM 706 C CA . GLY A 1 94 ? -11.773 -9.984 -25.531 1 96.75 94 GLY A CA 1
ATOM 707 C C . GLY A 1 94 ? -11.547 -11.453 -25.828 1 96.75 94 GLY A C 1
ATOM 708 O O . GLY A 1 94 ? -10.469 -11.992 -25.562 1 96.75 94 GLY A O 1
ATOM 709 N N . LEU A 1 95 ? -12.633 -12.055 -26.266 1 98.25 95 LEU A N 1
ATOM 710 C CA . LEU A 1 95 ? -12.578 -13.359 -26.906 1 98.25 95 LEU A CA 1
ATOM 711 C C . LEU A 1 95 ? -12.383 -13.227 -28.406 1 98.25 95 LEU A C 1
ATOM 713 O O . LEU A 1 95 ? -13.18 -12.57 -29.078 1 98.25 95 LEU A O 1
ATOM 717 N N . TYR A 1 96 ? -11.375 -13.82 -28.875 1 98 96 TYR A N 1
ATOM 718 C CA . TYR A 1 96 ? -11.078 -13.82 -30.312 1 98 96 TYR A CA 1
ATOM 719 C C . TYR A 1 96 ? -11.094 -15.234 -30.875 1 98 96 TYR A C 1
ATOM 721 O O . TYR A 1 96 ? -10.711 -16.188 -30.188 1 98 96 TYR A O 1
ATOM 729 N N . ILE A 1 97 ? -11.5 -15.375 -32.094 1 97.88 97 ILE A N 1
ATOM 730 C CA . ILE A 1 97 ? -11.531 -16.656 -32.781 1 97.88 97 ILE A CA 1
ATOM 731 C C . ILE A 1 97 ? -10.891 -16.531 -34.156 1 97.88 97 ILE A C 1
ATOM 733 O O . ILE A 1 97 ? -11.094 -15.523 -34.844 1 97.88 97 ILE A O 1
ATOM 737 N N . VAL A 1 98 ? -10.102 -17.516 -34.469 1 97 98 VAL A N 1
ATOM 738 C CA . VAL A 1 98 ? -9.453 -17.5 -35.781 1 97 98 VAL A CA 1
ATOM 739 C C . VAL A 1 98 ? -9.586 -18.875 -36.438 1 97 98 VAL A C 1
ATOM 741 O O . VAL A 1 98 ? -9.57 -19.906 -35.75 1 97 98 VAL A O 1
ATOM 744 N N . GLY A 1 99 ? -9.805 -18.859 -37.688 1 92.62 99 GLY A N 1
ATOM 745 C CA . GLY A 1 99 ? -9.695 -20.047 -38.5 1 92.62 99 GLY A CA 1
ATOM 746 C C . GLY A 1 99 ? -8.328 -20.219 -39.156 1 92.62 99 GLY A C 1
ATOM 747 O O . GLY A 1 99 ? -7.516 -19.297 -39.125 1 92.62 99 GLY A O 1
ATOM 748 N N . ARG A 1 100 ? -8.156 -21.406 -39.688 1 87.44 100 ARG A N 1
ATOM 749 C CA . ARG A 1 100 ? -6.863 -21.672 -40.312 1 87.44 100 ARG A CA 1
ATOM 750 C C . ARG A 1 100 ? -6.559 -20.625 -41.406 1 87.44 100 ARG A C 1
ATOM 752 O O . ARG A 1 100 ? -7.355 -20.422 -42.312 1 87.44 100 ARG A O 1
ATOM 759 N N . GLY A 1 101 ? -5.426 -20.078 -41.281 1 80.31 101 GLY A N 1
ATOM 760 C CA . GLY A 1 101 ? -4.934 -19.125 -42.25 1 80.31 101 GLY A CA 1
ATOM 761 C C . GLY A 1 101 ? -5.645 -17.781 -42.219 1 80.31 101 GLY A C 1
ATOM 762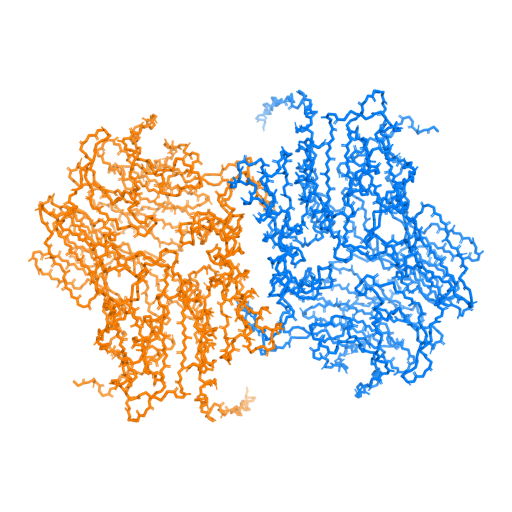 O O . GLY A 1 101 ? -5.406 -16.922 -43.062 1 80.31 101 GLY A O 1
ATOM 763 N N . GLY A 1 102 ? -6.418 -17.594 -41.25 1 89.44 102 GLY A N 1
ATOM 764 C CA . GLY A 1 102 ? -7.172 -16.344 -41.188 1 89.44 102 GLY A CA 1
ATOM 765 C C . GLY A 1 102 ? -6.633 -15.375 -40.156 1 89.44 102 GLY A C 1
ATOM 766 O O . GLY A 1 102 ? -5.543 -15.578 -39.625 1 89.44 102 GLY A O 1
ATOM 767 N N . GLU A 1 103 ? -7.426 -14.242 -40.062 1 93.19 103 GLU A N 1
ATOM 768 C CA . GLU A 1 103 ? -7.16 -13.234 -39.031 1 93.19 103 GLU A CA 1
ATOM 769 C C . GLU A 1 103 ? -8.094 -13.391 -37.844 1 93.19 103 GLU A C 1
ATOM 771 O O . GLU A 1 103 ? -9.273 -13.703 -38 1 93.19 103 GLU A O 1
ATOM 776 N N . PRO A 1 104 ? -7.516 -13.219 -36.656 1 96.06 104 PRO A N 1
ATOM 777 C CA . PRO A 1 104 ? -8.391 -13.312 -35.469 1 96.06 104 PRO A CA 1
ATOM 778 C C . PRO A 1 104 ? -9.508 -12.273 -35.469 1 96.06 104 PRO A C 1
ATOM 780 O O . PRO A 1 104 ? -9.273 -11.109 -35.844 1 96.06 104 PRO A O 1
ATOM 783 N N . ARG A 1 105 ? -10.633 -12.609 -35.125 1 94.94 105 ARG A N 1
ATOM 784 C CA . ARG A 1 105 ? -11.789 -11.727 -35.031 1 94.94 105 ARG A CA 1
ATOM 785 C C . ARG A 1 105 ? -12.281 -11.633 -33.594 1 94.94 105 ARG A C 1
ATOM 787 O O . ARG A 1 105 ? -12.422 -12.656 -32.906 1 94.94 105 ARG A O 1
ATOM 794 N N . ARG A 1 106 ? -12.609 -10.398 -33.156 1 95.94 106 ARG A N 1
ATOM 795 C CA . ARG A 1 106 ? -13.195 -10.219 -31.812 1 95.94 106 ARG A CA 1
ATOM 796 C C . ARG A 1 106 ? -14.641 -10.703 -31.781 1 95.94 106 ARG A C 1
ATOM 798 O O . ARG A 1 106 ? -15.445 -10.305 -32.625 1 95.94 106 ARG A O 1
ATOM 805 N N . VAL A 1 107 ? -14.938 -11.492 -30.828 1 97.5 107 VAL A N 1
ATOM 806 C CA . VAL A 1 107 ? -16.266 -12.07 -30.75 1 97.5 107 VAL A CA 1
ATOM 807 C C . VAL A 1 107 ? -17.016 -11.484 -29.547 1 97.5 107 VAL A C 1
ATOM 809 O O . VAL A 1 107 ? -18.219 -11.281 -29.594 1 97.5 107 VAL A O 1
ATOM 812 N N . ALA A 1 108 ? -16.344 -11.234 -28.5 1 97.75 108 ALA A N 1
ATOM 813 C CA . ALA A 1 108 ? -16.906 -10.68 -27.266 1 97.75 108 ALA A CA 1
ATOM 814 C C . ALA A 1 108 ? -15.836 -9.914 -26.484 1 97.75 108 ALA A C 1
ATOM 816 O O . ALA A 1 108 ? -14.641 -10.031 -26.766 1 97.75 108 ALA A O 1
ATOM 817 N N . TRP A 1 109 ? -16.297 -9.031 -25.641 1 96.62 109 TRP A N 1
ATOM 818 C CA . TRP A 1 109 ? -15.398 -8.25 -24.797 1 96.62 109 TRP A CA 1
ATOM 819 C C . TRP A 1 109 ? -15.852 -8.297 -23.344 1 96.62 109 TRP A C 1
ATOM 821 O O . TRP A 1 109 ? -17.047 -8.164 -23.047 1 96.62 109 TRP A O 1
ATOM 831 N N . PHE A 1 110 ? -14.992 -8.5 -22.469 1 96.88 110 PHE A N 1
ATOM 832 C CA . PHE A 1 110 ? -15.25 -8.562 -21.047 1 96.88 110 PHE A CA 1
ATOM 833 C C . PHE A 1 110 ? -14.469 -7.477 -20.312 1 96.88 110 PHE A C 1
ATOM 835 O O . PHE A 1 110 ? -13.242 -7.539 -20.219 1 96.88 110 PHE A O 1
ATOM 842 N N . THR A 1 111 ? -15.133 -6.574 -19.656 1 91.88 111 THR A N 1
ATOM 843 C CA . THR A 1 111 ? -14.586 -5.336 -19.109 1 91.88 111 THR A CA 1
ATOM 844 C C . THR A 1 111 ? -13.609 -5.625 -17.984 1 91.88 111 THR A C 1
ATOM 846 O O . THR A 1 111 ? -12.672 -4.848 -17.75 1 91.88 111 THR A O 1
ATOM 849 N N . HIS A 1 112 ? -13.828 -6.699 -17.312 1 92.62 112 HIS A N 1
ATOM 850 C CA . HIS A 1 112 ? -12.953 -7 -16.188 1 92.62 112 HIS A CA 1
ATOM 851 C C . HIS A 1 112 ? -12 -8.148 -16.516 1 92.62 112 HIS A C 1
ATOM 853 O O . HIS A 1 112 ? -11.422 -8.75 -15.617 1 92.62 112 HIS A O 1
ATOM 859 N N . GLY A 1 113 ? -11.93 -8.508 -17.781 1 94.94 113 GLY A N 1
ATOM 860 C CA . GLY A 1 113 ? -10.961 -9.492 -18.234 1 94.94 113 GLY A CA 1
ATOM 861 C C . GLY A 1 113 ? -11.547 -10.883 -18.375 1 94.94 113 GLY A C 1
ATOM 862 O O . GLY A 1 113 ? -12.75 -11.078 -18.172 1 94.94 113 GLY A O 1
ATOM 863 N N . VAL A 1 114 ? -10.703 -11.773 -18.828 1 97.56 114 VAL A N 1
ATOM 864 C CA . VAL A 1 114 ? -11.039 -13.18 -19.031 1 97.56 114 VAL A CA 1
ATOM 865 C C . VAL A 1 114 ? -10.164 -14.047 -18.125 1 97.56 114 VAL A C 1
ATOM 867 O O . VAL A 1 114 ? -8.938 -13.953 -18.172 1 97.56 114 VAL A O 1
ATOM 870 N N . SER A 1 115 ? -10.797 -14.875 -17.344 1 97.5 115 SER A N 1
ATOM 871 C CA . SER A 1 115 ? -10.055 -15.727 -16.422 1 97.5 115 SER A CA 1
ATOM 872 C C . SER A 1 115 ? -9.789 -17.094 -17.047 1 97.5 115 SER A C 1
ATOM 874 O O . SER A 1 115 ? -8.758 -17.719 -16.766 1 97.5 115 SER A O 1
ATOM 876 N N . GLU A 1 116 ? -10.742 -17.609 -17.75 1 98.06 116 GLU A N 1
ATOM 877 C CA . GLU A 1 116 ? -10.672 -18.906 -18.406 1 98.06 116 GLU A CA 1
ATOM 878 C C . GLU A 1 116 ? -11.57 -18.953 -19.641 1 98.06 116 GLU A C 1
ATOM 880 O O . GLU A 1 116 ? -12.555 -18.219 -19.734 1 98.06 116 GLU A O 1
ATOM 885 N N . LEU A 1 117 ? -11.18 -19.781 -20.609 1 98.06 117 LEU A N 1
ATOM 886 C CA . LEU A 1 117 ? -12.078 -19.984 -21.75 1 98.06 117 LEU A CA 1
ATOM 887 C C . LEU A 1 117 ? -11.875 -21.359 -22.359 1 98.06 117 LEU A C 1
ATOM 889 O O . LEU A 1 117 ? -10.828 -21.984 -22.172 1 98.06 117 LEU A O 1
ATOM 893 N N . GLY A 1 118 ? -12.844 -21.828 -23.016 1 97.81 118 GLY A N 1
ATOM 894 C CA . GLY A 1 118 ? -12.867 -23.094 -23.734 1 97.81 118 GLY A CA 1
ATOM 895 C C . GLY A 1 118 ? -14.133 -23.297 -24.547 1 97.81 118 GLY A C 1
ATOM 896 O O . GLY A 1 118 ? -15.031 -22.453 -24.516 1 97.81 118 GLY A O 1
ATOM 897 N N . TRP A 1 119 ? -14.195 -24.391 -25.281 1 98 119 TRP A N 1
ATOM 898 C CA . TRP A 1 119 ? -15.359 -24.672 -26.125 1 98 119 TRP A CA 1
ATOM 899 C C . TRP A 1 119 ? -16.344 -25.562 -25.375 1 98 119 TRP A C 1
ATOM 901 O O . TRP A 1 119 ? -16 -26.672 -24.938 1 98 119 TRP A O 1
ATOM 911 N N . ALA A 1 120 ? -17.531 -25.109 -25.25 1 97.31 120 ALA A N 1
ATOM 912 C CA . ALA A 1 120 ? -18.609 -25.875 -24.625 1 97.31 120 ALA A CA 1
ATOM 913 C C . ALA A 1 120 ? -19.266 -26.797 -25.641 1 97.31 120 ALA A C 1
ATOM 915 O O . ALA A 1 120 ? -19.859 -27.812 -25.266 1 97.31 120 ALA A O 1
ATOM 916 N N . SER A 1 121 ? -19.266 -26.391 -26.859 1 95.12 121 SER A N 1
ATOM 917 C CA . SER A 1 121 ? -19.75 -27.156 -28.016 1 95.12 121 SER A CA 1
ATOM 918 C C . SER A 1 121 ? -19.031 -26.734 -29.297 1 95.12 121 SER A C 1
ATOM 920 O O . SER A 1 121 ? -18.047 -26 -29.25 1 95.12 121 SER A O 1
ATOM 922 N N . ALA A 1 122 ? -19.531 -27.234 -30.406 1 93.94 122 ALA A N 1
ATOM 923 C CA . ALA A 1 122 ? -18.922 -26.906 -31.703 1 93.94 122 ALA A CA 1
ATOM 924 C C . ALA A 1 122 ? -19.141 -25.422 -32.031 1 93.94 122 ALA A C 1
ATOM 926 O O . ALA A 1 122 ? -18.375 -24.844 -32.812 1 93.94 122 ALA A O 1
ATOM 927 N N . THR A 1 123 ? -20.125 -24.859 -31.406 1 95.12 123 THR A N 1
ATOM 928 C CA . THR A 1 123 ? -20.469 -23.5 -31.844 1 95.12 123 THR A CA 1
ATOM 929 C C . THR A 1 123 ? -20.422 -22.531 -30.672 1 95.12 123 THR A C 1
ATOM 931 O O . THR A 1 123 ? -20.578 -21.328 -30.844 1 95.12 123 THR A O 1
ATOM 934 N N . LYS A 1 124 ? -20.234 -23.031 -29.484 1 97.25 124 LYS A N 1
ATOM 935 C CA . LYS A 1 124 ? -20.281 -22.188 -28.312 1 97.25 124 LYS A CA 1
ATOM 936 C C . LYS A 1 124 ? -18.969 -22.25 -27.516 1 97.25 124 LYS A C 1
ATOM 938 O O . LYS A 1 124 ? -18.438 -23.344 -27.297 1 97.25 124 LYS A O 1
ATOM 943 N N . VAL A 1 125 ? -18.547 -21.047 -27.109 1 98.38 125 VAL A N 1
ATOM 944 C CA . VAL A 1 125 ? -17.375 -20.922 -26.234 1 98.38 125 VAL A CA 1
ATOM 945 C C . VAL A 1 125 ? -17.812 -20.5 -24.844 1 98.38 125 VAL A C 1
ATOM 947 O O . VAL A 1 125 ? -18.641 -19.594 -24.688 1 98.38 125 VAL A O 1
ATOM 950 N N . TYR A 1 126 ? -17.406 -21.172 -23.828 1 98.5 126 TYR A N 1
ATOM 951 C CA . TYR A 1 126 ? -17.625 -20.656 -22.484 1 98.5 126 TYR A CA 1
ATOM 952 C C . TYR A 1 126 ? -16.453 -19.781 -22.047 1 98.5 126 TYR A C 1
ATOM 954 O O . TYR A 1 126 ? -15.305 -20.062 -22.375 1 98.5 126 TYR A O 1
ATOM 962 N N . VAL A 1 127 ? -16.75 -18.688 -21.375 1 98.75 127 VAL A N 1
ATOM 963 C CA . VAL A 1 127 ? -15.781 -17.75 -20.828 1 98.75 127 VAL A CA 1
ATOM 964 C C . VAL A 1 127 ? -16.062 -17.531 -19.344 1 98.75 127 VAL A C 1
ATOM 966 O O . VAL A 1 127 ? -17.188 -17.234 -18.953 1 98.75 127 VAL A O 1
ATOM 969 N N . VAL A 1 128 ? -15.117 -17.781 -18.531 1 98.69 128 VAL A N 1
ATOM 970 C CA . VAL A 1 128 ? -15.188 -17.375 -17.141 1 98.69 128 VAL A CA 1
ATOM 971 C C . VAL A 1 128 ? -14.602 -15.969 -16.969 1 98.69 128 VAL A C 1
ATOM 973 O O . VAL A 1 128 ? -13.422 -15.742 -17.266 1 98.69 128 VAL A O 1
ATOM 976 N N . ALA A 1 129 ? -15.422 -15.039 -16.562 1 98.19 129 ALA A N 1
ATOM 977 C CA . ALA A 1 129 ? -15.023 -13.641 -16.438 1 98.19 129 ALA A CA 1
ATOM 978 C C . ALA A 1 129 ? -15.68 -12.984 -15.219 1 98.19 129 ALA A C 1
ATOM 980 O O . ALA A 1 129 ? -16.812 -13.312 -14.859 1 98.19 129 ALA A O 1
ATOM 981 N N . PRO A 1 130 ? -14.93 -12.031 -14.609 1 96.31 130 PRO A N 1
ATOM 982 C CA . PRO A 1 130 ? -15.484 -11.359 -13.43 1 96.31 130 PRO A CA 1
ATOM 983 C C . PRO A 1 130 ? -16.672 -10.461 -13.766 1 96.31 130 PRO A C 1
ATOM 985 O O . PRO A 1 130 ? -16.672 -9.805 -14.805 1 96.31 130 PRO A O 1
ATOM 988 N N . VAL A 1 131 ? -17.594 -10.453 -12.898 1 95.25 131 VAL A N 1
ATOM 989 C CA . VAL A 1 131 ? -18.734 -9.539 -12.93 1 95.25 131 VAL A CA 1
ATOM 990 C C . VAL A 1 131 ? -18.75 -8.695 -11.664 1 95.25 131 VAL A C 1
ATOM 992 O O . VAL A 1 131 ? -18.547 -9.211 -10.562 1 95.25 131 VAL A O 1
ATOM 995 N N . ALA A 1 132 ? -18.984 -7.406 -11.82 1 91 132 ALA A N 1
ATOM 996 C CA . ALA A 1 132 ? -18.938 -6.461 -10.703 1 91 132 ALA A CA 1
ATOM 997 C C . ALA A 1 132 ? -20.297 -6.359 -10.008 1 91 132 ALA A C 1
ATOM 999 O O . ALA A 1 132 ? -21.344 -6.379 -10.664 1 91 132 ALA A O 1
ATOM 1000 N N . ASP A 1 133 ? -20.141 -6.273 -8.727 1 87.69 133 ASP A N 1
ATOM 1001 C CA . ASP A 1 133 ? -21.297 -5.875 -7.926 1 87.69 133 ASP A CA 1
ATOM 1002 C C . ASP A 1 133 ? -21.359 -4.359 -7.773 1 87.69 133 ASP A C 1
ATOM 1004 O O . ASP A 1 133 ? -20.547 -3.764 -7.074 1 87.69 133 ASP A O 1
ATOM 1008 N N . GLU A 1 134 ? -22.328 -3.732 -8.305 1 79.5 134 GLU A N 1
ATOM 1009 C CA . GLU A 1 134 ? -22.438 -2.275 -8.344 1 79.5 134 GLU A CA 1
ATOM 1010 C C . GLU A 1 134 ? -22.578 -1.697 -6.934 1 79.5 134 GLU A C 1
ATOM 1012 O O . GLU A 1 134 ? -22.297 -0.517 -6.715 1 79.5 134 GLU A O 1
ATOM 1017 N N . LYS A 1 135 ? -22.969 -2.506 -6.02 1 77.31 135 LYS A N 1
ATOM 1018 C CA . LYS A 1 135 ? -23.125 -2.025 -4.648 1 77.31 135 LYS A CA 1
ATOM 1019 C C . LYS A 1 135 ? -21.766 -1.854 -3.975 1 77.31 135 LYS A C 1
ATOM 1021 O O . LYS A 1 135 ? -21.641 -1.092 -3.016 1 77.31 135 LYS A O 1
ATOM 1026 N N . THR A 1 136 ? -20.812 -2.471 -4.527 1 83.19 136 THR A N 1
ATOM 1027 C CA . THR A 1 136 ? -19.531 -2.492 -3.83 1 83.19 136 THR A CA 1
ATOM 1028 C C . THR A 1 136 ? -18.469 -1.787 -4.656 1 83.19 136 THR A C 1
ATOM 1030 O O . THR A 1 136 ? -17.359 -1.521 -4.156 1 83.19 136 THR A O 1
ATOM 1033 N N . ARG A 1 137 ? -18.75 -1.482 -5.82 1 86.69 137 ARG A N 1
ATOM 1034 C CA . ARG A 1 137 ? -17.766 -0.775 -6.637 1 86.69 137 ARG A CA 1
ATOM 1035 C C . ARG A 1 137 ? -18.344 0.532 -7.172 1 86.69 137 ARG A C 1
ATOM 1037 O O . ARG A 1 137 ? -19.391 0.536 -7.82 1 86.69 137 ARG A O 1
ATOM 1044 N N . ASP A 1 138 ? -17.547 1.532 -6.957 1 90.56 138 ASP A N 1
ATOM 1045 C CA . ASP A 1 138 ? -17.938 2.865 -7.402 1 90.56 138 ASP A CA 1
ATOM 1046 C C . ASP A 1 138 ? -17.891 2.975 -8.922 1 90.56 138 ASP A C 1
ATOM 1048 O O . ASP A 1 138 ? -16.922 2.529 -9.547 1 90.56 138 ASP A O 1
ATOM 1052 N N . LYS A 1 139 ? -18.844 3.523 -9.516 1 86.81 139 LYS A N 1
ATOM 1053 C CA . LYS A 1 139 ? -18.953 3.611 -10.969 1 86.81 139 LYS A CA 1
ATOM 1054 C C . LYS A 1 139 ? -17.828 4.453 -11.555 1 86.81 139 LYS A C 1
ATOM 1056 O O . LYS A 1 139 ? -17.391 4.215 -12.68 1 86.81 139 LYS A O 1
ATOM 1061 N N . ASP A 1 140 ? -17.391 5.434 -10.758 1 90.5 140 ASP A N 1
ATOM 1062 C CA . ASP A 1 140 ? -16.375 6.352 -11.25 1 90.5 140 ASP A CA 1
ATOM 1063 C C . ASP A 1 140 ? -14.969 5.84 -10.914 1 90.5 140 ASP A C 1
ATOM 1065 O O . ASP A 1 140 ? -13.969 6.426 -11.336 1 90.5 140 ASP A O 1
ATOM 1069 N N . GLY A 1 141 ? -14.914 4.758 -10.195 1 90.62 141 GLY A N 1
ATOM 1070 C CA . GLY A 1 141 ? -13.633 4.176 -9.844 1 90.62 141 GLY A CA 1
ATOM 1071 C C . GLY A 1 141 ? -12.938 4.898 -8.703 1 90.62 141 GLY A C 1
ATOM 1072 O O . GLY A 1 141 ? -11.734 4.73 -8.492 1 90.62 141 GLY A O 1
ATOM 1073 N N . ASP A 1 142 ? -13.648 5.68 -7.922 1 95.38 142 ASP A N 1
ATOM 1074 C CA . ASP A 1 142 ? -13.062 6.457 -6.84 1 95.38 142 ASP A CA 1
ATOM 1075 C C . ASP A 1 142 ? -12.758 5.574 -5.629 1 95.38 142 ASP A C 1
ATOM 1077 O O . ASP A 1 142 ? -11.82 5.844 -4.875 1 95.38 142 ASP A O 1
ATOM 1081 N N . TYR A 1 143 ? -13.586 4.598 -5.43 1 96.31 143 TYR A N 1
ATOM 1082 C CA . TYR A 1 143 ? -13.375 3.711 -4.293 1 96.31 143 TYR A CA 1
ATOM 1083 C C . TYR A 1 143 ? -13.883 2.309 -4.59 1 96.31 143 TYR A C 1
ATOM 1085 O O . TYR A 1 143 ? -14.609 2.1 -5.566 1 96.31 143 TYR A O 1
ATOM 1093 N N . VAL A 1 144 ? -13.414 1.345 -3.822 1 95.62 144 VAL A N 1
ATOM 1094 C CA . VAL A 1 144 ? -14.016 0.018 -3.719 1 95.62 144 VAL A CA 1
ATOM 1095 C C . VAL A 1 144 ? -14.461 -0.236 -2.281 1 95.62 144 VAL A C 1
ATOM 1097 O O . VAL A 1 144 ? -13.922 0.353 -1.342 1 95.62 144 VAL A O 1
ATOM 1100 N N . ALA A 1 145 ? -15.453 -1.023 -2.129 1 96.56 145 ALA A N 1
ATOM 1101 C CA . ALA A 1 145 ? -15.977 -1.363 -0.81 1 96.56 145 ALA A CA 1
ATOM 1102 C C . ALA A 1 145 ? -16.281 -2.855 -0.705 1 96.56 145 ALA A C 1
ATOM 1104 O O . ALA A 1 145 ? -16.469 -3.529 -1.72 1 96.56 145 ALA A O 1
ATOM 1105 N N . THR A 1 146 ? -16.219 -3.371 0.548 1 95 146 THR A N 1
ATOM 1106 C CA . THR A 1 146 ? -16.484 -4.793 0.719 1 95 146 THR A CA 1
ATOM 1107 C C . THR A 1 146 ? -16.922 -5.09 2.152 1 95 146 THR A C 1
ATOM 1109 O O . THR A 1 146 ? -16.469 -4.422 3.09 1 95 146 THR A O 1
ATOM 1112 N N . ASP A 1 147 ? -17.766 -6.078 2.328 1 94.38 147 ASP A N 1
ATOM 1113 C CA . ASP A 1 147 ? -18.125 -6.629 3.633 1 94.38 147 ASP A CA 1
ATOM 1114 C C . ASP A 1 147 ? -17.547 -8.031 3.814 1 94.38 147 ASP A C 1
ATOM 1116 O O . ASP A 1 147 ? -17.953 -8.766 4.707 1 94.38 147 ASP A O 1
ATOM 1120 N N . ARG A 1 148 ? -16.609 -8.414 2.92 1 92.75 148 ARG A N 1
ATOM 1121 C CA . ARG A 1 148 ? -15.953 -9.711 3.02 1 92.75 148 ARG A CA 1
ATOM 1122 C C . ARG A 1 148 ? -14.461 -9.594 2.721 1 92.75 148 ARG A C 1
ATOM 1124 O O . ARG A 1 148 ? -13.953 -8.492 2.506 1 92.75 148 ARG A O 1
ATOM 1131 N N . LEU A 1 149 ? -13.719 -10.609 2.854 1 92.94 149 LEU A N 1
ATOM 1132 C CA . LEU A 1 149 ? -12.32 -10.742 2.482 1 92.94 149 LEU A CA 1
ATOM 1133 C C . LEU A 1 149 ? -12.172 -11.57 1.21 1 92.94 149 LEU A C 1
ATOM 1135 O O . LEU A 1 149 ? -13 -12.438 0.927 1 92.94 149 LEU A O 1
ATOM 1139 N N . PRO A 1 150 ? -11.125 -11.328 0.417 1 93.5 150 PRO A N 1
ATOM 1140 C CA . PRO A 1 150 ? -10.125 -10.266 0.596 1 93.5 150 PRO A CA 1
ATOM 1141 C C . PRO A 1 150 ? -10.492 -8.977 -0.134 1 93.5 150 PRO A C 1
ATOM 1143 O O . PRO A 1 150 ? -11.414 -8.969 -0.96 1 93.5 150 PRO A O 1
ATOM 1146 N N . LEU A 1 151 ? -9.773 -7.895 0.121 1 95.44 151 LEU A N 1
ATOM 1147 C CA . LEU A 1 151 ? -9.922 -6.621 -0.578 1 95.44 151 LEU A CA 1
ATOM 1148 C C . LEU A 1 151 ? -9.258 -6.676 -1.95 1 95.44 151 LEU A C 1
ATOM 1150 O O . LEU A 1 151 ? -9.773 -6.117 -2.918 1 95.44 151 LEU A O 1
ATOM 1154 N N . TRP A 1 152 ? -8.148 -7.254 -1.965 1 96.69 152 TRP A N 1
ATOM 1155 C CA . TRP A 1 152 ? -7.336 -7.352 -3.174 1 96.69 152 TRP A CA 1
ATOM 1156 C C . TRP A 1 152 ? -6.793 -8.766 -3.355 1 96.69 152 TRP A C 1
ATOM 1158 O O . TRP A 1 152 ? -6.883 -9.594 -2.445 1 96.69 152 TRP A O 1
ATOM 1168 N N . PHE A 1 153 ? -6.332 -9.07 -4.516 1 96.25 153 PHE A N 1
ATOM 1169 C CA . PHE A 1 153 ? -5.719 -10.344 -4.855 1 96.25 153 PHE A CA 1
ATOM 1170 C C . PHE A 1 153 ? -4.539 -10.148 -5.797 1 96.25 153 PHE A C 1
ATOM 1172 O O . PHE A 1 153 ? -4.633 -9.391 -6.766 1 96.25 153 PHE A O 1
ATOM 1179 N N . ASP A 1 154 ? -3.451 -10.742 -5.43 1 97.12 154 ASP A N 1
ATOM 1180 C CA . ASP A 1 154 ? -2.213 -10.539 -6.18 1 97.12 154 ASP A CA 1
ATOM 1181 C C . ASP A 1 154 ? -2.422 -10.797 -7.668 1 97.12 154 ASP A C 1
ATOM 1183 O O . ASP A 1 154 ? -3.043 -11.789 -8.047 1 97.12 154 ASP A O 1
ATOM 1187 N N . SER A 1 155 ? -1.892 -9.93 -8.531 1 92.75 155 SER A N 1
ATOM 1188 C CA . SER A 1 155 ? -1.95 -9.938 -9.984 1 92.75 155 SER A CA 1
ATOM 1189 C C . SER A 1 155 ? -3.332 -9.531 -10.484 1 92.75 155 SER A C 1
ATOM 1191 O O . SER A 1 155 ? -3.543 -9.375 -11.695 1 92.75 155 SER A O 1
ATOM 1193 N N . SER A 1 156 ? -4.367 -9.352 -9.555 1 93 156 SER A N 1
ATOM 1194 C CA . SER A 1 156 ? -5.711 -8.961 -9.977 1 93 156 SER A CA 1
ATOM 1195 C C . SER A 1 156 ? -6.074 -7.578 -9.445 1 93 156 SER A C 1
ATOM 1197 O O . SER A 1 156 ? -7.066 -6.984 -9.875 1 93 156 SER A O 1
ATOM 1199 N N . GLY A 1 157 ? -5.277 -7.098 -8.539 1 93.62 157 GLY A N 1
ATOM 1200 C CA . GLY A 1 157 ? -5.578 -5.789 -7.984 1 93.62 157 GLY A CA 1
ATOM 1201 C C . GLY A 1 157 ? -6.715 -5.809 -6.98 1 93.62 157 GLY A C 1
ATOM 1202 O O . GLY A 1 157 ? -6.816 -6.73 -6.168 1 93.62 157 GLY A O 1
ATOM 1203 N N . LEU A 1 158 ? -7.52 -4.73 -6.953 1 93.94 158 LEU A N 1
ATOM 1204 C CA . LEU A 1 158 ? -8.68 -4.633 -6.074 1 93.94 158 LEU A CA 1
ATOM 1205 C C . LEU A 1 158 ? -9.828 -5.496 -6.582 1 93.94 158 LEU A C 1
ATOM 1207 O O . LEU A 1 158 ? -10.414 -5.203 -7.625 1 93.94 158 LEU A O 1
ATOM 1211 N N . VAL A 1 159 ? -10.195 -6.543 -5.859 1 92.5 159 VAL A N 1
ATOM 1212 C CA . VAL A 1 159 ? -11.148 -7.527 -6.367 1 92.5 159 VAL A CA 1
ATOM 1213 C C . VAL A 1 159 ? -12.469 -7.414 -5.613 1 92.5 159 VAL A C 1
ATOM 1215 O O . VAL A 1 159 ? -13.383 -8.203 -5.828 1 92.5 159 VAL A O 1
ATOM 1218 N N . ALA A 1 160 ? -12.531 -6.496 -4.672 1 88.81 160 ALA A N 1
ATOM 1219 C CA . ALA A 1 160 ? -13.781 -6.289 -3.953 1 88.81 160 ALA A CA 1
ATOM 1220 C C . ALA A 1 160 ? -14.945 -6.086 -4.922 1 88.81 160 ALA A C 1
ATOM 1222 O O . ALA A 1 160 ? -14.875 -5.238 -5.816 1 88.81 160 ALA A O 1
ATOM 1223 N N . GLY A 1 161 ? -15.938 -6.934 -4.742 1 87.75 161 GLY A N 1
ATOM 1224 C CA . GLY A 1 161 ? -17.141 -6.801 -5.535 1 87.75 161 GLY A CA 1
ATOM 1225 C C . GLY A 1 161 ? -17.078 -7.539 -6.859 1 87.75 161 GLY A C 1
ATOM 1226 O O . GLY A 1 161 ? -18.031 -7.508 -7.641 1 87.75 161 GLY A O 1
ATOM 1227 N N . LEU A 1 162 ? -16 -8.242 -7.086 1 92.81 162 LEU A N 1
ATOM 1228 C CA . LEU A 1 162 ? -15.859 -9.008 -8.32 1 92.81 162 LEU A CA 1
ATOM 1229 C C . LEU A 1 162 ? -16.031 -10.5 -8.062 1 92.81 162 LEU A C 1
ATOM 1231 O O . LEU A 1 162 ? -15.547 -11.016 -7.059 1 92.81 162 LEU A O 1
ATOM 1235 N N . ALA A 1 163 ? -16.797 -11.156 -8.938 1 95.25 163 ALA A N 1
ATOM 1236 C CA . ALA A 1 163 ? -16.969 -12.609 -8.906 1 95.25 163 ALA A CA 1
ATOM 1237 C C . ALA A 1 163 ? -16.953 -13.203 -10.312 1 95.25 163 ALA A C 1
ATOM 1239 O O . ALA A 1 163 ? -17.703 -12.758 -11.18 1 95.25 163 ALA A O 1
ATOM 1240 N N . ASP A 1 164 ? -16.125 -14.164 -10.516 1 97.5 164 ASP A N 1
ATOM 1241 C CA . ASP A 1 164 ? -16.078 -14.836 -11.812 1 97.5 164 ASP A CA 1
ATOM 1242 C C . ASP A 1 164 ? -17.359 -15.609 -12.086 1 97.5 164 ASP A C 1
ATOM 1244 O O . ASP A 1 164 ? -17.891 -16.297 -11.211 1 97.5 164 ASP A O 1
ATOM 1248 N N . GLN A 1 165 ? -17.875 -15.445 -13.273 1 98.38 165 GLN A N 1
ATOM 1249 C CA . GLN A 1 165 ? -19.062 -16.141 -13.727 1 98.38 165 GLN A CA 1
ATOM 1250 C C . GLN A 1 165 ? -18.828 -16.812 -15.078 1 98.38 165 GLN A C 1
ATOM 1252 O O . GLN A 1 165 ? -17.953 -16.391 -15.844 1 98.38 165 GLN A O 1
ATOM 1257 N N . ILE A 1 166 ? -19.594 -17.812 -15.359 1 98.75 166 ILE A N 1
ATOM 1258 C CA . ILE A 1 166 ? -19.531 -18.484 -16.656 1 98.75 166 ILE A CA 1
ATOM 1259 C C . ILE A 1 166 ? -20.438 -17.766 -17.656 1 98.75 166 ILE A C 1
ATOM 1261 O O . ILE A 1 166 ? -21.625 -17.547 -17.375 1 98.75 166 ILE A O 1
ATOM 1265 N N . HIS A 1 167 ? -19.875 -17.453 -18.781 1 98.62 167 HIS A N 1
ATOM 1266 C CA . HIS A 1 167 ? -20.594 -16.922 -19.922 1 98.62 167 HIS A CA 1
ATOM 1267 C C . HIS A 1 167 ? -20.516 -17.859 -21.125 1 98.62 167 HIS A C 1
ATOM 1269 O O . HIS A 1 167 ? -19.5 -18.5 -21.344 1 98.62 167 HIS A O 1
ATOM 1275 N N . LEU A 1 168 ? -21.609 -17.906 -21.828 1 98.25 168 LEU A N 1
ATOM 1276 C CA . LEU A 1 168 ? -21.625 -18.625 -23.094 1 98.25 168 LEU A CA 1
ATOM 1277 C C . LEU A 1 168 ? -21.656 -17.641 -24.266 1 98.25 168 LEU A C 1
ATOM 1279 O O . LEU A 1 168 ? -22.5 -16.75 -24.312 1 98.25 168 LEU A O 1
ATOM 1283 N N . VAL A 1 169 ? -20.719 -17.844 -25.125 1 98.56 169 VAL A N 1
ATOM 1284 C CA . VAL A 1 169 ? -20.594 -16.969 -26.281 1 98.56 169 VAL A CA 1
ATOM 1285 C C . VAL A 1 169 ? -20.797 -17.766 -27.578 1 98.56 169 VAL A C 1
ATOM 1287 O O . VAL A 1 169 ? -20.125 -18.781 -27.797 1 98.56 169 VAL A O 1
ATOM 1290 N N . ASP A 1 170 ? -21.719 -17.234 -28.391 1 97.94 170 ASP A N 1
ATOM 1291 C CA . ASP A 1 170 ? -21.859 -17.812 -29.719 1 97.94 170 ASP A CA 1
ATOM 1292 C C . ASP A 1 170 ? -20.688 -17.438 -30.609 1 97.94 170 ASP A C 1
ATOM 1294 O O . ASP A 1 170 ? -20.422 -16.25 -30.828 1 97.94 170 ASP A O 1
ATOM 1298 N N . ALA A 1 171 ? -20.031 -18.453 -31.203 1 97.25 171 ALA A N 1
ATOM 1299 C CA . ALA A 1 171 ? -18.75 -18.25 -31.891 1 97.25 171 ALA A CA 1
ATOM 1300 C C . ALA A 1 171 ? -18.953 -17.438 -33.188 1 97.25 171 ALA A C 1
ATOM 1302 O O . ALA A 1 171 ? -18.031 -16.766 -33.656 1 97.25 171 ALA A O 1
ATOM 1303 N N . GLU A 1 172 ? -20.078 -17.547 -33.719 1 95.38 172 GLU A N 1
ATOM 1304 C CA . GLU A 1 172 ? -20.328 -16.875 -35 1 95.38 172 GLU A CA 1
ATOM 1305 C C . GLU A 1 172 ? -20.891 -15.484 -34.781 1 95.38 172 GLU A C 1
ATOM 1307 O O . GLU A 1 172 ? -20.391 -14.508 -35.344 1 95.38 172 GLU A O 1
ATOM 1312 N N . SER A 1 173 ? -21.859 -15.336 -33.875 1 96.25 173 SER A N 1
ATOM 1313 C CA . SER A 1 173 ? -22.578 -14.07 -33.75 1 96.25 173 SER A CA 1
ATOM 1314 C C . SER A 1 173 ? -21.969 -13.219 -32.625 1 96.25 173 SER A C 1
ATOM 1316 O O . SER A 1 173 ? -22.172 -12 -32.594 1 96.25 173 SER A O 1
ATOM 1318 N N . GLY A 1 174 ? -21.375 -13.844 -31.719 1 97.19 174 GLY A N 1
ATOM 1319 C CA . GLY A 1 174 ? -20.844 -13.117 -30.578 1 97.19 174 GLY A CA 1
ATOM 1320 C C . GLY A 1 174 ? -21.875 -12.906 -29.484 1 97.19 174 GLY A C 1
ATOM 1321 O O . GLY A 1 174 ? -21.562 -12.32 -28.438 1 97.19 174 GLY A O 1
ATOM 1322 N N . ARG A 1 175 ? -23.094 -13.312 -29.734 1 97.12 175 ARG A N 1
ATOM 1323 C CA . ARG A 1 175 ? -24.094 -13.195 -28.672 1 97.12 175 ARG A CA 1
ATOM 1324 C C . ARG A 1 175 ? -23.625 -13.875 -27.391 1 97.12 175 ARG A C 1
ATOM 1326 O O . ARG A 1 175 ? -23.188 -15.031 -27.422 1 97.12 175 ARG A O 1
ATOM 1333 N N . THR A 1 176 ? -23.719 -13.156 -26.297 1 97.75 176 THR A N 1
ATOM 1334 C CA . THR A 1 176 ? -23.172 -13.602 -25.016 1 97.75 176 THR A CA 1
ATOM 1335 C C . THR A 1 176 ? -24.281 -13.688 -23.969 1 97.75 176 THR A C 1
ATOM 1337 O O . THR A 1 176 ? -25.078 -12.766 -23.828 1 97.75 176 THR A O 1
ATOM 1340 N N . SER A 1 177 ? -24.359 -14.781 -23.297 1 96.94 177 SER A N 1
ATOM 1341 C CA . SER A 1 177 ? -25.281 -14.953 -22.188 1 96.94 177 SER A CA 1
ATOM 1342 C C . SER A 1 177 ? -24.547 -15.438 -20.938 1 96.94 177 SER A C 1
ATOM 1344 O O . SER A 1 177 ? -23.672 -16.297 -21.031 1 96.94 177 SER A O 1
ATOM 1346 N N . ARG A 1 178 ? -24.922 -14.93 -19.812 1 97.12 178 ARG A N 1
ATOM 1347 C CA . ARG A 1 178 ? -24.344 -15.375 -18.547 1 97.12 178 ARG A CA 1
ATOM 1348 C C . ARG A 1 178 ? -25.094 -16.594 -18.016 1 97.12 178 ARG A C 1
ATOM 1350 O O . ARG A 1 178 ? -26.312 -16.594 -17.891 1 97.12 178 ARG A O 1
ATOM 1357 N N . LEU A 1 179 ? -24.312 -17.609 -17.547 1 97.44 179 LEU A N 1
ATOM 1358 C CA . LEU A 1 179 ? -24.922 -18.875 -17.141 1 97.44 179 LEU A CA 1
ATOM 1359 C C . LEU A 1 179 ? -25 -18.984 -15.625 1 97.44 179 LEU A C 1
ATOM 1361 O O . LEU A 1 179 ? -25.828 -19.719 -15.086 1 97.44 179 LEU A O 1
ATOM 1365 N N . THR A 1 180 ? -24.078 -18.297 -14.969 1 97.94 180 THR A N 1
ATOM 1366 C CA . THR A 1 180 ? -24.031 -18.469 -13.523 1 97.94 180 THR A CA 1
ATOM 1367 C C . THR A 1 180 ? -24.078 -17.125 -12.812 1 97.94 180 THR A C 1
ATOM 1369 O O . THR A 1 180 ? -23.812 -16.078 -13.414 1 97.94 180 THR A O 1
ATOM 1372 N N . SER A 1 181 ? -24.484 -17.125 -11.57 1 95.94 181 SER A N 1
ATOM 1373 C CA . SER A 1 181 ? -24.469 -15.992 -10.656 1 95.94 181 SER A CA 1
ATOM 1374 C C . SER A 1 181 ? -23.969 -16.406 -9.273 1 95.94 181 SER A C 1
ATOM 1376 O O . SER A 1 181 ? -24.641 -16.141 -8.266 1 95.94 181 SER A O 1
ATOM 1378 N N . GLU A 1 182 ? -22.812 -17 -9.242 1 95.81 182 GLU A N 1
ATOM 1379 C CA . GLU A 1 182 ? -22.234 -17.469 -7.996 1 95.81 182 GLU A CA 1
ATOM 1380 C C . GLU A 1 182 ? -21.703 -16.312 -7.156 1 95.81 182 GLU A C 1
ATOM 1382 O O . GLU A 1 182 ? -20.875 -15.531 -7.617 1 95.81 182 GLU A O 1
ATOM 1387 N N . ASP A 1 183 ? -22.125 -16.219 -5.949 1 91.88 183 ASP A N 1
ATOM 1388 C CA . ASP A 1 183 ? -21.734 -15.133 -5.062 1 91.88 183 ASP A CA 1
ATOM 1389 C C . ASP A 1 183 ? -20.234 -15.102 -4.844 1 91.88 183 ASP A C 1
ATOM 1391 O O . ASP A 1 183 ? -19.625 -14.031 -4.805 1 91.88 183 ASP A O 1
ATOM 1395 N N . LEU A 1 184 ? -19.672 -16.312 -4.715 1 93 184 LEU A N 1
ATOM 1396 C CA . LEU A 1 184 ? -18.25 -16.375 -4.41 1 93 184 LEU A CA 1
ATOM 1397 C C . LEU A 1 184 ? -17.438 -16.703 -5.66 1 93 184 LEU A C 1
ATOM 1399 O O . LEU A 1 184 ? -16.234 -17 -5.574 1 93 184 LEU A O 1
ATOM 1403 N N . GLY A 1 185 ? -18.078 -16.703 -6.777 1 96.12 185 GLY A N 1
ATOM 1404 C CA . GLY A 1 185 ? -17.406 -16.828 -8.062 1 96.12 185 GLY A CA 1
ATOM 1405 C C . GLY A 1 185 ? -17.109 -18.25 -8.445 1 96.12 185 GLY A C 1
ATOM 1406 O O . GLY A 1 185 ? -17.219 -19.172 -7.621 1 96.12 185 GLY A O 1
ATOM 1407 N N . VAL A 1 186 ? -16.797 -18.438 -9.672 1 98.25 186 VAL A N 1
ATOM 1408 C CA . VAL A 1 186 ? -16.359 -19.688 -10.266 1 98.25 186 VAL A CA 1
ATOM 1409 C C . VAL A 1 186 ? -14.836 -19.766 -10.258 1 98.25 186 VAL A C 1
ATOM 1411 O O . VAL A 1 186 ? -14.164 -18.844 -10.742 1 98.25 186 VAL A O 1
ATOM 1414 N N . LEU A 1 187 ? -14.312 -20.891 -9.703 1 97.56 187 LEU A N 1
ATOM 1415 C CA . LEU A 1 187 ? -12.867 -21.031 -9.602 1 97.56 187 LEU A CA 1
ATOM 1416 C C . LEU A 1 187 ? -12.289 -21.672 -10.867 1 97.56 187 LEU A C 1
ATOM 1418 O O . LEU A 1 187 ? -11.211 -21.281 -11.32 1 97.56 187 LEU A O 1
ATOM 1422 N N . THR A 1 188 ? -12.938 -22.609 -11.383 1 98.12 188 THR A N 1
ATOM 1423 C CA . THR A 1 188 ? -12.602 -23.281 -12.625 1 98.12 188 THR A CA 1
ATOM 1424 C C . THR A 1 188 ? -13.82 -23.984 -13.219 1 98.12 188 THR A C 1
ATOM 1426 O O . THR A 1 188 ? -14.805 -24.219 -12.516 1 98.12 188 THR A O 1
ATOM 1429 N N . ALA A 1 189 ? -13.781 -24.266 -14.531 1 98.69 189 ALA A N 1
ATOM 1430 C CA . ALA A 1 189 ? -14.914 -24.875 -15.211 1 98.69 189 ALA A CA 1
ATOM 1431 C C . ALA A 1 189 ? -14.453 -25.891 -16.266 1 98.69 189 ALA A C 1
ATOM 1433 O O . ALA A 1 189 ? -13.32 -25.797 -16.75 1 98.69 189 ALA A O 1
ATOM 1434 N N . GLU A 1 190 ? -15.297 -26.844 -16.578 1 98.25 190 GLU A N 1
ATOM 1435 C CA . GLU A 1 190 ? -15.023 -27.891 -17.562 1 98.25 190 GLU A CA 1
ATOM 1436 C C . GLU A 1 190 ? -16.312 -28.422 -18.172 1 98.25 190 GLU A C 1
ATOM 1438 O O . GLU A 1 190 ? -17.172 -28.938 -17.469 1 98.25 190 GLU A O 1
ATOM 1443 N N . PRO A 1 191 ? -16.469 -28.266 -19.453 1 97.94 191 PRO A N 1
ATOM 1444 C CA . PRO A 1 191 ? -17.625 -28.891 -20.109 1 97.94 191 PRO A CA 1
ATOM 1445 C C . PRO A 1 191 ? -17.5 -30.406 -20.188 1 97.94 191 PRO A C 1
ATOM 1447 O O . PRO A 1 191 ? -16.422 -30.938 -20.453 1 97.94 191 PRO A O 1
ATOM 1450 N N . CYS A 1 192 ? -18.562 -31.109 -19.938 1 96.94 192 CYS A N 1
ATOM 1451 C CA . CYS A 1 192 ? -18.656 -32.562 -20.062 1 96.94 192 CYS A CA 1
ATOM 1452 C C . CYS A 1 192 ? -20.078 -33 -20.391 1 96.94 192 CYS A C 1
ATOM 1454 O O . CYS A 1 192 ? -20.984 -32.812 -19.594 1 96.94 192 CYS A O 1
ATOM 1456 N N . GLY A 1 193 ? -20.25 -33.5 -21.562 1 94.56 193 GLY A N 1
ATOM 1457 C CA . GLY A 1 193 ? -21.594 -33.781 -22.047 1 94.56 193 GLY A CA 1
ATOM 1458 C C . GLY A 1 193 ? -22.391 -32.531 -22.359 1 94.56 193 GLY A C 1
ATOM 1459 O O . GLY A 1 193 ? -21.922 -31.672 -23.094 1 94.56 193 GLY A O 1
ATOM 1460 N N . ASN A 1 194 ? -23.578 -32.469 -21.75 1 95.25 194 ASN A N 1
ATOM 1461 C CA . ASN A 1 194 ? -24.469 -31.359 -22.047 1 95.25 194 ASN A CA 1
ATOM 1462 C C . ASN A 1 194 ? -24.422 -30.312 -20.938 1 95.25 194 ASN A C 1
ATOM 1464 O O . ASN A 1 194 ? -25.297 -29.438 -20.875 1 95.25 194 ASN A O 1
ATOM 1468 N N . SER A 1 195 ? -23.422 -30.438 -20.078 1 97 195 SER A N 1
ATOM 1469 C CA . SER A 1 195 ? -23.312 -29.516 -18.953 1 97 195 SER A CA 1
ATOM 1470 C C . SER A 1 195 ? -21.906 -28.969 -18.812 1 97 195 SER A C 1
ATOM 1472 O O . SER A 1 195 ? -20.953 -29.531 -19.375 1 97 195 SER A O 1
ATOM 1474 N N . ILE A 1 196 ? -21.828 -27.844 -18.188 1 98.38 196 ILE A N 1
ATOM 1475 C CA . ILE A 1 196 ? -20.562 -27.312 -17.703 1 98.38 196 ILE A CA 1
ATOM 1476 C C . ILE A 1 196 ? -20.438 -27.547 -16.203 1 98.38 196 ILE A C 1
ATOM 1478 O O . ILE A 1 196 ? -21.312 -27.125 -15.422 1 98.38 196 ILE A O 1
ATOM 1482 N N . TYR A 1 197 ? -19.438 -28.312 -15.812 1 98.5 197 TYR A N 1
ATOM 1483 C CA . TYR A 1 197 ? -19.125 -28.5 -14.406 1 98.5 197 TYR A CA 1
ATOM 1484 C C . TYR A 1 197 ? -18.172 -27.422 -13.914 1 98.5 197 TYR A C 1
ATOM 1486 O O . TYR A 1 197 ? -17.281 -26.984 -14.656 1 98.5 197 TYR A O 1
ATOM 1494 N N . TYR A 1 198 ? -18.406 -26.938 -12.711 1 98.75 198 TYR A N 1
ATOM 1495 C CA . TYR A 1 198 ? -17.531 -25.906 -12.195 1 98.75 198 TYR A CA 1
ATOM 1496 C C . TYR A 1 198 ? -17.359 -26.031 -10.688 1 98.75 198 TYR A C 1
ATOM 1498 O O . TYR A 1 198 ? -18.109 -26.75 -10.031 1 98.75 198 TYR A O 1
ATOM 1506 N N . VAL A 1 199 ? -16.312 -25.406 -10.195 1 98.69 199 VAL A N 1
ATOM 1507 C CA . VAL A 1 199 ? -15.984 -25.406 -8.773 1 98.69 199 VAL A CA 1
ATOM 1508 C C . VAL A 1 199 ? -16.234 -24.016 -8.195 1 98.69 199 VAL A C 1
ATOM 1510 O O . VAL A 1 199 ? -15.914 -23 -8.828 1 98.69 199 VAL A O 1
ATOM 1513 N N . THR A 1 200 ? -16.859 -23.875 -7.094 1 98.12 200 THR A N 1
ATOM 1514 C CA . THR A 1 200 ? -17.047 -22.656 -6.328 1 98.12 200 THR A CA 1
ATOM 1515 C C . THR A 1 200 ? -16.797 -22.891 -4.844 1 98.12 200 THR A C 1
ATOM 1517 O O . THR A 1 200 ? -16.453 -24.016 -4.441 1 98.12 200 THR A O 1
ATOM 1520 N N . LEU A 1 201 ? -16.859 -21.875 -4.07 1 96.5 201 LEU A N 1
ATOM 1521 C CA . LEU A 1 201 ? -16.609 -21.969 -2.637 1 96.5 201 LEU A CA 1
ATOM 1522 C C . LEU A 1 201 ? -17.906 -21.938 -1.851 1 96.5 201 LEU A C 1
ATOM 1524 O O . LEU A 1 201 ? -18.891 -21.328 -2.283 1 96.5 201 LEU A O 1
ATOM 1528 N N . ARG A 1 202 ? -17.859 -22.609 -0.774 1 94.25 202 ARG A N 1
ATOM 1529 C CA . ARG A 1 202 ? -19.016 -22.531 0.128 1 94.25 202 ARG A CA 1
ATOM 1530 C C . ARG A 1 202 ? -18.953 -21.281 0.996 1 94.25 202 ARG A C 1
ATOM 1532 O O . ARG A 1 202 ? -19.984 -20.703 1.325 1 94.25 202 ARG A O 1
ATOM 1539 N N . ARG A 1 203 ? -17.766 -20.953 1.434 1 89.94 203 ARG A N 1
ATOM 1540 C CA . ARG A 1 203 ? -17.531 -19.781 2.285 1 89.94 203 ARG A CA 1
ATOM 1541 C C . ARG A 1 203 ? -16.281 -19.031 1.833 1 89.94 203 ARG A C 1
ATOM 1543 O O . ARG A 1 203 ? -15.281 -19.625 1.453 1 89.94 203 ARG A O 1
ATOM 1550 N N . TRP A 1 204 ? -16.344 -17.703 1.977 1 86.25 204 TRP A N 1
ATOM 1551 C CA . TRP A 1 204 ? -15.227 -16.875 1.525 1 86.25 204 TRP A CA 1
ATOM 1552 C C . TRP A 1 204 ? -14.008 -17.062 2.418 1 86.25 204 TRP A C 1
ATOM 1554 O O . TRP A 1 204 ? -12.867 -16.938 1.96 1 86.25 204 TRP A O 1
ATOM 1564 N N . ALA A 1 205 ? -14.195 -17.453 3.643 1 87.94 205 ALA A N 1
ATOM 1565 C CA . ALA A 1 205 ? -13.117 -17.531 4.621 1 87.94 205 ALA A CA 1
ATOM 1566 C C . ALA A 1 205 ? -12.406 -18.891 4.547 1 87.94 205 ALA A C 1
ATOM 1568 O O . ALA A 1 205 ? -11.383 -19.094 5.199 1 87.94 205 ALA A O 1
ATOM 1569 N N . ASP A 1 206 ? -12.867 -19.797 3.707 1 91.5 206 ASP A N 1
ATOM 1570 C CA . ASP A 1 206 ? -12.281 -21.141 3.643 1 91.5 206 ASP A CA 1
ATOM 1571 C C . ASP A 1 206 ? -12.055 -21.562 2.195 1 91.5 206 ASP A C 1
ATOM 1573 O O . ASP A 1 206 ? -12.922 -22.203 1.59 1 91.5 206 ASP A O 1
ATOM 1577 N N . PRO A 1 207 ? -10.883 -21.391 1.767 1 91.19 207 PRO A N 1
ATOM 1578 C CA . PRO A 1 207 ? -10.594 -21.75 0.376 1 91.19 207 PRO A CA 1
ATOM 1579 C C . PRO A 1 207 ? -10.617 -23.266 0.138 1 91.19 207 PRO A C 1
ATOM 1581 O O . PRO A 1 207 ? -10.625 -23.703 -1.012 1 91.19 207 PRO A O 1
ATOM 1584 N N . LEU A 1 208 ? -10.609 -24.062 1.175 1 95.25 208 LEU A N 1
ATOM 1585 C CA . LEU A 1 208 ? -10.555 -25.516 1.039 1 95.25 208 LEU A CA 1
ATOM 1586 C C . LEU A 1 208 ? -11.961 -26.109 0.924 1 95.25 208 LEU A C 1
ATOM 1588 O O . LEU A 1 208 ? -12.117 -27.266 0.519 1 95.25 208 LEU A O 1
ATOM 1592 N N . ASP A 1 209 ? -12.906 -25.344 1.283 1 96.44 209 ASP A N 1
ATOM 1593 C CA . ASP A 1 209 ? -14.281 -25.828 1.244 1 96.44 209 ASP A CA 1
ATOM 1594 C C . ASP A 1 209 ? -14.922 -25.547 -0.11 1 96.44 209 ASP A C 1
ATOM 1596 O O . ASP A 1 209 ? -15.797 -24.688 -0.22 1 96.44 209 ASP A O 1
ATOM 1600 N N . THR A 1 210 ? -14.633 -26.391 -1.053 1 97.81 210 THR A N 1
ATOM 1601 C CA . THR A 1 210 ? -15.125 -26.203 -2.412 1 97.81 210 THR A CA 1
ATOM 1602 C C . THR A 1 210 ? -16.359 -27.078 -2.66 1 97.81 210 THR A C 1
ATOM 1604 O O . THR A 1 210 ? -16.594 -28.047 -1.946 1 97.81 210 THR A O 1
ATOM 1607 N N . VAL A 1 211 ? -17.125 -26.656 -3.625 1 98 211 VAL A N 1
ATOM 1608 C CA . VAL A 1 211 ? -18.312 -27.359 -4.109 1 98 211 VAL A CA 1
ATOM 1609 C C . VAL A 1 211 ? -18.25 -27.484 -5.629 1 98 211 VAL A C 1
ATOM 1611 O O . VAL A 1 211 ? -17.906 -26.531 -6.324 1 98 211 VAL A O 1
ATOM 1614 N N . VAL A 1 212 ? -18.5 -28.688 -6.09 1 98.56 212 VAL A N 1
ATOM 1615 C CA . VAL A 1 212 ? -18.609 -28.891 -7.531 1 98.56 212 VAL A CA 1
ATOM 1616 C C . VAL A 1 212 ? -20.062 -28.828 -7.953 1 98.56 212 VAL A C 1
ATOM 1618 O O . VAL A 1 212 ? -20.906 -29.531 -7.387 1 98.56 212 VAL A O 1
ATOM 1621 N N . LYS A 1 213 ? -20.328 -28.016 -8.906 1 98.56 213 LYS A N 1
ATOM 1622 C CA . LYS A 1 213 ? -21.672 -27.859 -9.445 1 98.56 213 LYS A CA 1
ATOM 1623 C C . LYS A 1 213 ? -21.703 -28.094 -10.953 1 98.56 213 LYS A C 1
ATOM 1625 O O . LYS A 1 213 ? -20.641 -28.141 -11.594 1 98.56 213 LYS A O 1
ATOM 1630 N N . SER A 1 214 ? -22.875 -28.344 -11.508 1 97.94 214 SER A N 1
ATOM 1631 C CA . SER A 1 214 ? -23.078 -28.422 -12.945 1 97.94 214 SER A CA 1
ATOM 1632 C C . SER A 1 214 ? -24.219 -27.516 -13.398 1 97.94 214 SER A C 1
ATOM 1634 O O . SER A 1 214 ? -25.172 -27.297 -12.656 1 97.94 214 SER A O 1
ATOM 1636 N N . VAL A 1 215 ? -24.047 -26.984 -14.523 1 98.19 215 VAL A N 1
ATOM 1637 C CA . VAL A 1 215 ? -25.078 -26.188 -15.156 1 98.19 215 VAL A CA 1
ATOM 1638 C C . VAL A 1 215 ? -25.25 -26.609 -16.609 1 98.19 215 VAL A C 1
ATOM 1640 O O . VAL A 1 215 ? -24.266 -26.812 -17.328 1 98.19 215 VAL A O 1
ATOM 1643 N N . PRO A 1 216 ? -26.5 -26.766 -17.078 1 97.44 216 PRO A N 1
ATOM 1644 C CA . PRO A 1 216 ? -26.703 -27.141 -18.484 1 97.44 216 PRO A CA 1
ATOM 1645 C C . PRO A 1 216 ? -26.234 -26.062 -19.453 1 97.44 216 PRO A C 1
ATOM 1647 O O . PRO A 1 216 ? -26.422 -24.875 -19.203 1 97.44 216 PRO A O 1
ATOM 1650 N N . ILE A 1 217 ? -25.656 -26.516 -20.562 1 97 217 ILE A N 1
ATOM 1651 C CA . ILE A 1 217 ? -25.203 -25.594 -21.594 1 97 217 ILE A CA 1
ATOM 1652 C C . ILE A 1 217 ? -26.391 -24.828 -22.172 1 97 217 ILE A C 1
ATOM 1654 O O . ILE A 1 217 ? -26.25 -23.672 -22.594 1 97 217 ILE A O 1
ATOM 1658 N N . SER A 1 218 ? -27.547 -25.391 -22.156 1 94.19 218 SER A N 1
ATOM 1659 C CA . SER A 1 218 ? -28.75 -24.781 -22.688 1 94.19 218 SER A CA 1
ATOM 1660 C C . SER A 1 218 ? -29.328 -23.734 -21.719 1 94.19 218 SER A C 1
ATOM 1662 O O . SER A 1 218 ? -30.281 -23.031 -22.047 1 94.19 218 SER A O 1
ATOM 1664 N N . GLY A 1 219 ? -28.781 -23.672 -20.609 1 92.69 219 GLY A N 1
ATOM 1665 C CA . GLY A 1 219 ? -29.297 -22.781 -19.594 1 92.69 219 GLY A CA 1
ATOM 1666 C C . GLY A 1 219 ? -30.078 -23.484 -18.5 1 92.69 219 GLY A C 1
ATOM 1667 O O . GLY A 1 219 ? -30.516 -24.625 -18.688 1 92.69 219 GLY A O 1
ATOM 1668 N N . GLY A 1 220 ? -30.156 -22.828 -17.375 1 92.56 220 GLY A N 1
ATOM 1669 C CA . GLY A 1 220 ? -30.859 -23.406 -16.234 1 92.56 220 GLY A CA 1
ATOM 1670 C C . GLY A 1 220 ? -30.203 -23.125 -14.906 1 92.56 220 GLY A C 1
ATOM 1671 O O . GLY A 1 220 ? -29.25 -22.344 -14.844 1 92.56 220 GLY A O 1
ATOM 1672 N N . GLU A 1 221 ? -30.75 -23.797 -13.922 1 94.81 221 GLU A N 1
ATOM 1673 C CA . GLU A 1 221 ? -30.219 -23.594 -12.578 1 94.81 221 GLU A CA 1
ATOM 1674 C C . GLU A 1 221 ? -29.078 -24.547 -12.281 1 94.81 221 GLU A C 1
ATOM 1676 O O . GLU A 1 221 ? -29.156 -25.75 -12.562 1 94.81 221 GLU A O 1
ATOM 1681 N N . PRO A 1 222 ? -28.062 -24.062 -11.75 1 97.25 222 PRO A N 1
ATOM 1682 C CA . PRO A 1 222 ? -26.953 -24.953 -11.367 1 97.25 222 PRO A CA 1
ATOM 1683 C C . PRO A 1 222 ? -27.359 -25.953 -10.289 1 97.25 222 PRO A C 1
ATOM 1685 O O . PRO A 1 222 ? -28.203 -25.656 -9.438 1 97.25 222 PRO A O 1
ATOM 1688 N N . GLU A 1 223 ? -26.734 -27.078 -10.328 1 96.81 223 GLU A N 1
ATOM 1689 C CA . GLU A 1 223 ? -26.969 -28.125 -9.336 1 96.81 223 GLU A CA 1
ATOM 1690 C C . GLU A 1 223 ? -25.672 -28.578 -8.695 1 96.81 223 GLU A C 1
ATOM 1692 O O . GLU A 1 223 ? -24.641 -28.734 -9.367 1 96.81 223 GLU A O 1
ATOM 1697 N N . THR A 1 224 ? -25.734 -28.859 -7.383 1 97.38 224 THR A N 1
ATOM 1698 C CA . THR A 1 224 ? -24.578 -29.391 -6.676 1 97.38 224 THR A CA 1
ATOM 1699 C C . THR A 1 224 ? -24.359 -30.859 -7.023 1 97.38 224 THR A C 1
ATOM 1701 O O . THR A 1 224 ? -25.297 -31.672 -6.941 1 97.38 224 THR A O 1
ATOM 1704 N N . VAL A 1 225 ? -23.125 -31.141 -7.355 1 97.31 225 VAL A N 1
ATOM 1705 C CA . VAL A 1 225 ? -22.859 -32.531 -7.785 1 97.31 225 VAL A CA 1
ATOM 1706 C C . VAL A 1 225 ? -21.938 -33.188 -6.781 1 97.31 225 VAL A C 1
ATOM 1708 O O . VAL A 1 225 ? -21.906 -34.438 -6.688 1 97.31 225 VAL A O 1
ATOM 1711 N N . LEU A 1 226 ? -21.109 -32.5 -6.117 1 97.62 226 LEU A N 1
ATOM 1712 C CA . LEU A 1 226 ? -20.141 -33.094 -5.191 1 97.62 226 LEU A CA 1
ATOM 1713 C C . LEU A 1 226 ? -19.75 -32.094 -4.105 1 97.62 226 LEU A C 1
ATOM 1715 O O . LEU A 1 226 ? -19.562 -30.906 -4.387 1 97.62 226 LEU A O 1
ATOM 1719 N N . GLU A 1 227 ? -19.688 -32.531 -2.887 1 96.38 227 GLU A N 1
ATOM 1720 C CA . GLU A 1 227 ? -19.188 -31.781 -1.73 1 96.38 227 GLU A CA 1
ATOM 1721 C C . GLU A 1 227 ? -18.234 -32.656 -0.91 1 96.38 227 GLU A C 1
ATOM 1723 O O . GLU A 1 227 ? -18.156 -33.875 -1.096 1 96.38 227 GLU A O 1
ATOM 1728 N N . GLY A 1 228 ? -17.453 -32.062 -0.121 1 95.5 228 GLY A N 1
ATOM 1729 C CA . GLY A 1 228 ? -16.641 -32.812 0.828 1 95.5 228 GLY A CA 1
ATOM 1730 C C . GLY A 1 228 ? -15.195 -32.906 0.412 1 95.5 228 GLY A C 1
ATOM 1731 O O . GLY A 1 228 ? -14.344 -33.312 1.216 1 95.5 228 GLY A O 1
ATOM 1732 N N . LEU A 1 229 ? -14.844 -32.625 -0.798 1 97.5 229 LEU A N 1
ATOM 1733 C CA . LEU A 1 229 ? -13.469 -32.594 -1.291 1 97.5 229 LEU A CA 1
ATOM 1734 C C . LEU A 1 229 ? -13.031 -31.188 -1.621 1 97.5 229 LEU A C 1
ATOM 1736 O O . LEU A 1 229 ? -13.875 -30.328 -1.906 1 97.5 229 LEU A O 1
ATOM 1740 N N . THR A 1 230 ? -11.797 -30.953 -1.411 1 98.31 230 THR A N 1
ATOM 1741 C CA . THR A 1 230 ? -11.219 -29.766 -2.033 1 98.31 230 THR A CA 1
ATOM 1742 C C . THR A 1 230 ? -10.797 -30.062 -3.471 1 98.31 230 THR A C 1
ATOM 1744 O O . THR A 1 230 ? -9.93 -30.906 -3.707 1 98.31 230 THR A O 1
ATOM 1747 N N . VAL A 1 231 ? -11.414 -29.375 -4.418 1 98.62 231 VAL A N 1
ATOM 1748 C CA . VAL A 1 231 ? -11.203 -29.672 -5.832 1 98.62 231 VAL A CA 1
ATOM 1749 C C . VAL A 1 231 ? -10.469 -28.5 -6.492 1 98.62 231 VAL A C 1
ATOM 1751 O O . VAL A 1 231 ? -10.859 -27.344 -6.316 1 98.62 231 VAL A O 1
ATOM 1754 N N . SER A 1 232 ? -9.406 -28.844 -7.27 1 97.56 232 SER A N 1
ATOM 1755 C CA . SER A 1 232 ? -8.609 -27.766 -7.848 1 97.56 232 SER A CA 1
ATOM 1756 C C . SER A 1 232 ? -8.641 -27.812 -9.367 1 97.56 232 SER A C 1
ATOM 1758 O O . SER A 1 232 ? -8.289 -26.828 -10.031 1 97.56 232 SER A O 1
ATOM 1760 N N . GLN A 1 233 ? -8.984 -28.875 -9.992 1 98.38 233 GLN A N 1
ATOM 1761 C CA . GLN A 1 233 ? -9.062 -29 -11.445 1 98.38 233 GLN A CA 1
ATOM 1762 C C . GLN A 1 233 ? -10.164 -29.984 -11.852 1 98.38 233 GLN A C 1
ATOM 1764 O O . GLN A 1 233 ? -10.438 -30.953 -11.141 1 98.38 233 GLN A O 1
ATOM 1769 N N . LEU A 1 234 ? -10.82 -29.688 -12.922 1 98.56 234 LEU A N 1
ATOM 1770 C CA . LEU A 1 234 ? -11.758 -30.562 -13.594 1 98.56 234 LEU A CA 1
ATOM 1771 C C . LEU A 1 234 ? -11.297 -30.875 -15.016 1 98.56 234 LEU A C 1
ATOM 1773 O O . LEU A 1 234 ? -10.766 -29.984 -15.695 1 98.56 234 LEU A O 1
ATOM 1777 N N . ARG A 1 235 ? -11.477 -32.125 -15.43 1 97.81 235 ARG A N 1
ATOM 1778 C CA . ARG A 1 235 ? -11.141 -32.5 -16.797 1 97.81 235 ARG A CA 1
ATOM 1779 C C . ARG A 1 235 ? -12.078 -33.562 -17.312 1 97.81 235 ARG A C 1
ATOM 1781 O O . ARG A 1 235 ? -12.242 -34.625 -16.672 1 97.81 235 ARG A O 1
ATOM 1788 N N . CYS A 1 236 ? -12.695 -33.344 -18.422 1 96.69 236 CYS A N 1
ATOM 1789 C CA . CYS A 1 236 ? -13.578 -34.312 -19.031 1 96.69 236 CYS A CA 1
ATOM 1790 C C . CYS A 1 236 ? -12.82 -35.188 -20.016 1 96.69 236 CYS A C 1
ATOM 1792 O O . CYS A 1 236 ? -12.211 -34.688 -20.969 1 96.69 236 CYS A O 1
ATOM 1794 N N . ILE A 1 237 ? -12.82 -36.531 -19.812 1 96.06 237 ILE A N 1
ATOM 1795 C CA . ILE A 1 237 ? -12.156 -37.469 -20.703 1 96.06 237 ILE A CA 1
ATOM 1796 C C . ILE A 1 237 ? -13.141 -38.562 -21.125 1 96.06 237 ILE A C 1
ATOM 1798 O O . ILE A 1 237 ? -13.594 -39.344 -20.297 1 96.06 237 ILE A O 1
ATOM 1802 N N . ASN A 1 238 ? -13.484 -38.531 -22.375 1 92.56 238 ASN A N 1
ATOM 1803 C CA . ASN A 1 238 ? -14.406 -39.5 -22.938 1 92.56 238 ASN A CA 1
ATOM 1804 C C . ASN A 1 238 ? -15.734 -39.531 -22.188 1 92.56 238 ASN A C 1
ATOM 1806 O O . ASN A 1 238 ? -16.219 -40.594 -21.812 1 92.56 238 ASN A O 1
ATOM 1810 N N . GLY A 1 239 ? -16.172 -38.406 -21.828 1 92.88 239 GLY A N 1
ATOM 1811 C CA . GLY A 1 239 ? -17.484 -38.25 -21.219 1 92.88 239 GLY A CA 1
ATOM 1812 C C . GLY A 1 239 ? -17.469 -38.438 -19.719 1 92.88 239 GLY A C 1
ATOM 1813 O O . GLY A 1 239 ? -18.5 -38.312 -19.062 1 92.88 239 GLY A O 1
ATOM 1814 N N . LYS A 1 240 ? -16.375 -38.781 -19.172 1 95.44 240 LYS A N 1
ATOM 1815 C CA . LYS A 1 240 ? -16.219 -38.938 -17.719 1 95.44 240 LYS A CA 1
ATOM 1816 C C . LYS A 1 240 ? -15.484 -37.75 -17.109 1 95.44 240 LYS A C 1
ATOM 1818 O O . LYS A 1 240 ? -14.547 -37.219 -17.703 1 95.44 240 LYS A O 1
ATOM 1823 N N . LEU A 1 241 ? -15.938 -37.312 -15.938 1 97.19 241 LEU A N 1
ATOM 1824 C CA . LEU A 1 241 ? -15.336 -36.156 -15.297 1 97.19 241 LEU A CA 1
ATOM 1825 C C . LEU A 1 241 ? -14.297 -36.562 -14.266 1 97.19 241 LEU A C 1
ATOM 1827 O O . LEU A 1 241 ? -14.625 -37.188 -13.258 1 97.19 241 LEU A O 1
ATOM 1831 N N . PHE A 1 242 ? -13.102 -36.25 -14.492 1 97.88 242 PHE A N 1
ATOM 1832 C CA . PHE A 1 242 ? -11.992 -36.438 -13.57 1 97.88 242 PHE A CA 1
ATOM 1833 C C . PHE A 1 242 ? -11.656 -35.156 -12.828 1 97.88 242 PHE A C 1
ATOM 1835 O O . PHE A 1 242 ? -11.914 -34.062 -13.328 1 97.88 242 PHE A O 1
ATOM 1842 N N . MET A 1 243 ? -11.141 -35.344 -11.625 1 98.62 243 MET A N 1
ATOM 1843 C CA . MET A 1 243 ? -10.844 -34.188 -10.781 1 98.62 243 MET A CA 1
ATOM 1844 C C . MET A 1 243 ? -9.508 -34.344 -10.062 1 98.62 243 MET A C 1
ATOM 1846 O O . MET A 1 243 ? -9.141 -35.469 -9.695 1 98.62 243 MET A O 1
ATOM 1850 N N . LEU A 1 244 ? -8.773 -33.281 -9.906 1 98.62 244 LEU A N 1
ATOM 1851 C CA . LEU A 1 244 ? -7.734 -33.25 -8.875 1 98.62 244 LEU A CA 1
ATOM 1852 C C . LEU A 1 244 ? -8.312 -32.75 -7.555 1 98.62 244 LEU A C 1
ATOM 1854 O O . LEU A 1 244 ? -8.883 -31.656 -7.488 1 98.62 244 LEU A O 1
ATOM 1858 N N . ALA A 1 245 ? -8.172 -33.531 -6.539 1 98.62 245 ALA A N 1
ATOM 1859 C CA . ALA A 1 245 ? -8.836 -33.219 -5.273 1 98.62 245 ALA A CA 1
ATOM 1860 C C . ALA A 1 245 ? -8.102 -33.844 -4.098 1 98.62 245 ALA A C 1
ATOM 1862 O O . ALA A 1 245 ? -7.184 -34.656 -4.293 1 98.62 245 ALA A O 1
ATOM 1863 N N . HIS A 1 246 ? -8.422 -33.469 -2.934 1 98.12 246 HIS A N 1
ATOM 1864 C CA . HIS A 1 246 ? -7.922 -34.094 -1.716 1 98.12 246 HIS A CA 1
ATOM 1865 C C . HIS A 1 246 ? -8.898 -33.906 -0.561 1 98.12 246 HIS A C 1
ATOM 1867 O O . HIS A 1 246 ? -9.859 -33.156 -0.666 1 98.12 246 HIS A O 1
ATOM 1873 N N . LYS A 1 247 ? -8.695 -34.594 0.515 1 97.38 247 LYS A N 1
ATOM 1874 C CA . LYS A 1 247 ? -9.562 -34.562 1.694 1 97.38 247 LYS A CA 1
ATOM 1875 C C . LYS A 1 247 ? -8.969 -33.719 2.799 1 97.38 247 LYS A C 1
ATOM 1877 O O . LYS A 1 247 ? -9.312 -33.844 3.973 1 97.38 247 LYS A O 1
ATOM 1882 N N . ARG A 1 248 ? -7.988 -32.906 2.473 1 96.94 248 ARG A N 1
ATOM 1883 C CA . ARG A 1 248 ? -7.379 -31.938 3.387 1 96.94 248 ARG A CA 1
ATOM 1884 C C . ARG A 1 248 ? -6.633 -32.656 4.512 1 96.94 248 ARG A C 1
ATOM 1886 O O . ARG A 1 248 ? -6.77 -32.281 5.68 1 96.94 248 ARG A O 1
ATOM 1893 N N . GLU A 1 249 ? -5.914 -33.625 4.18 1 96 249 GLU A N 1
ATOM 1894 C CA . GLU A 1 249 ? -5.215 -34.438 5.164 1 96 249 GLU A CA 1
ATOM 1895 C C . GLU A 1 249 ? -4.23 -33.625 5.977 1 96 249 GLU A C 1
ATOM 1897 O O . GLU A 1 249 ? -4.066 -33.844 7.18 1 96 249 GLU A O 1
ATOM 1902 N N . ILE A 1 250 ? -3.545 -32.781 5.352 1 96.94 250 ILE A N 1
ATOM 1903 C CA . ILE A 1 250 ? -2.596 -31.906 6.043 1 96.94 250 ILE A CA 1
ATOM 1904 C C . ILE A 1 250 ? -2.865 -30.438 5.676 1 96.94 250 ILE A C 1
ATOM 1906 O O . ILE A 1 250 ? -1.931 -29.656 5.473 1 96.94 250 ILE A O 1
ATOM 1910 N N . GLY A 1 251 ? -4.125 -30.156 5.484 1 96.19 251 GLY A N 1
ATOM 1911 C CA . GLY A 1 251 ? -4.523 -28.781 5.191 1 96.19 251 GLY A CA 1
ATOM 1912 C C . GLY A 1 251 ? -4.219 -28.359 3.77 1 96.19 251 GLY A C 1
ATOM 1913 O O . GLY A 1 251 ? -4.492 -29.109 2.822 1 96.19 251 GLY A O 1
ATOM 1914 N N . LEU A 1 252 ? -3.695 -27.188 3.621 1 96 252 LEU A N 1
ATOM 1915 C CA . LEU A 1 252 ? -3.443 -26.594 2.312 1 96 252 LEU A CA 1
ATOM 1916 C C . LEU A 1 252 ? -2.348 -27.359 1.57 1 96 252 LEU A C 1
ATOM 1918 O O . LEU A 1 252 ? -2.293 -27.328 0.339 1 96 252 LEU A O 1
ATOM 1922 N N . ALA A 1 253 ? -1.491 -28.031 2.293 1 96.94 253 ALA A N 1
ATOM 1923 C CA . ALA A 1 253 ? -0.344 -28.703 1.689 1 96.94 253 ALA A CA 1
ATOM 1924 C C . ALA A 1 253 ? -0.709 -30.109 1.245 1 96.94 253 ALA A C 1
ATOM 1926 O O . ALA A 1 253 ? 0.142 -30.859 0.744 1 96.94 253 ALA A O 1
ATOM 1927 N N . SER A 1 254 ? -1.977 -30.484 1.372 1 98.19 254 SER A N 1
ATOM 1928 C CA . SER A 1 254 ? -2.396 -31.828 0.978 1 98.19 254 SER A CA 1
ATOM 1929 C C . SER A 1 254 ? -2.1 -32.094 -0.495 1 98.19 254 SER A C 1
ATOM 1931 O O . SER A 1 254 ? -2.258 -31.203 -1.333 1 98.19 254 SER A O 1
ATOM 1933 N N . HIS A 1 255 ? -1.636 -33.312 -0.743 1 98.5 255 HIS A N 1
ATOM 1934 C CA . HIS A 1 255 ? -1.393 -33.688 -2.125 1 98.5 255 HIS A CA 1
ATOM 1935 C C . HIS A 1 255 ? -2.699 -33.812 -2.906 1 98.5 255 HIS A C 1
ATOM 1937 O O . HIS A 1 255 ? -3.68 -34.375 -2.412 1 98.5 255 HIS A O 1
ATOM 1943 N N . SER A 1 256 ? -2.686 -33.25 -4.043 1 98.44 256 SER A N 1
ATOM 1944 C CA . SER A 1 256 ? -3.775 -33.5 -4.98 1 98.44 256 SER A CA 1
ATOM 1945 C C . SER A 1 256 ? -3.697 -34.938 -5.539 1 98.44 256 SER A C 1
ATOM 1947 O O . SER A 1 256 ? -2.615 -35.406 -5.891 1 98.44 256 SER A O 1
ATOM 1949 N N . LYS A 1 257 ? -4.797 -35.531 -5.566 1 98.62 257 LYS A N 1
ATOM 1950 C CA . LYS A 1 257 ? -4.953 -36.875 -6.109 1 98.62 257 LYS A CA 1
ATOM 1951 C C . LYS A 1 257 ? -5.984 -36.906 -7.234 1 98.62 257 LYS A C 1
ATOM 1953 O O . LYS A 1 257 ? -6.742 -35.938 -7.41 1 98.62 257 LYS A O 1
ATOM 1958 N N . LEU A 1 258 ? -5.934 -38 -7.992 1 98.62 258 LEU A N 1
ATOM 1959 C CA . LEU A 1 258 ? -6.863 -38.125 -9.109 1 98.62 258 LEU A CA 1
ATOM 1960 C C . LEU A 1 258 ? -8.148 -38.812 -8.664 1 98.62 258 LEU A C 1
ATOM 1962 O O . LEU A 1 258 ? -8.125 -39.938 -8.156 1 98.62 258 LEU A O 1
ATOM 1966 N N . TYR A 1 259 ? -9.219 -38.094 -8.883 1 98.38 259 TYR A N 1
ATOM 1967 C CA . TYR A 1 259 ? -10.547 -38.625 -8.57 1 98.38 259 TYR A CA 1
ATOM 1968 C C . TYR A 1 259 ? -11.406 -38.719 -9.82 1 98.38 259 TYR A C 1
ATOM 1970 O O . TYR A 1 259 ? -11.211 -37.969 -10.781 1 98.38 259 TYR A O 1
ATOM 1978 N N . LEU A 1 260 ? -12.312 -39.688 -9.82 1 97.69 260 LEU A N 1
ATOM 1979 C CA . LEU A 1 260 ? -13.359 -39.812 -10.828 1 97.69 260 LEU A CA 1
ATOM 1980 C C . LEU A 1 260 ? -14.734 -39.594 -10.219 1 97.69 260 LEU A C 1
ATOM 1982 O O . LEU A 1 260 ? -15.078 -40.188 -9.195 1 97.69 260 LEU A O 1
ATOM 1986 N N . LEU A 1 261 ? -15.43 -38.656 -10.852 1 97.38 261 LEU A N 1
ATOM 1987 C CA . LEU A 1 261 ? -16.812 -38.5 -10.438 1 97.38 261 LEU A CA 1
ATOM 1988 C C . LEU A 1 261 ? -17.672 -39.656 -10.953 1 97.38 261 LEU A C 1
ATOM 1990 O O . LEU A 1 261 ? -17.812 -39.844 -12.164 1 97.38 261 LEU A O 1
ATOM 1994 N N . GLU A 1 262 ? -18.25 -40.5 -10.148 1 92.25 262 GLU A N 1
ATOM 1995 C CA . GLU A 1 262 ? -19.047 -41.656 -10.531 1 92.25 262 GLU A CA 1
ATOM 1996 C C . GLU A 1 262 ? -20.516 -41.281 -10.742 1 92.25 262 GLU A C 1
ATOM 1998 O O . GLU A 1 262 ? -21.078 -41.531 -11.805 1 92.25 262 GLU A O 1
ATOM 2003 N N . ASP A 1 263 ? -21.094 -40.844 -9.633 1 85.56 263 ASP A N 1
ATOM 2004 C CA . ASP A 1 263 ? -22.469 -40.375 -9.578 1 85.56 263 ASP A CA 1
ATOM 2005 C C . ASP A 1 263 ? -22.578 -39.094 -8.719 1 85.56 263 ASP A C 1
ATOM 2007 O O . ASP A 1 263 ? -21.594 -38.656 -8.125 1 85.56 263 ASP A O 1
ATOM 2011 N N . ARG A 1 264 ? -23.828 -38.656 -8.875 1 84 264 ARG A N 1
ATOM 2012 C CA . ARG A 1 264 ? -24.047 -37.5 -8.031 1 84 264 ARG A CA 1
ATOM 2013 C C . ARG A 1 264 ? -23.703 -37.812 -6.574 1 84 264 ARG A C 1
ATOM 2015 O O . ARG A 1 264 ? -24.172 -38.812 -6.016 1 84 264 ARG A O 1
ATOM 2022 N N . GLY A 1 265 ? -22.75 -37 -6.098 1 87.38 265 GLY A N 1
ATOM 2023 C CA . GLY A 1 265 ? -22.375 -37.094 -4.695 1 87.38 265 GLY A CA 1
ATOM 2024 C C . GLY A 1 265 ? -21.328 -38.125 -4.422 1 87.38 265 GLY A C 1
ATOM 2025 O O . GLY A 1 265 ? -20.891 -38.312 -3.281 1 87.38 265 GLY A O 1
ATOM 2026 N N . LYS A 1 266 ? -20.906 -38.812 -5.418 1 93.75 266 LYS A N 1
ATOM 2027 C CA . LYS A 1 266 ? -19.953 -39.906 -5.195 1 93.75 266 LYS A CA 1
ATOM 2028 C C . LYS A 1 266 ? -18.75 -39.781 -6.113 1 93.75 266 LYS A C 1
ATOM 2030 O O . LYS A 1 266 ? -18.891 -39.625 -7.328 1 93.75 266 LYS A O 1
ATOM 2035 N N . ALA A 1 267 ? -17.562 -39.844 -5.496 1 96.75 267 ALA A N 1
ATOM 2036 C CA . ALA A 1 267 ? -16.297 -39.812 -6.234 1 96.75 267 ALA A CA 1
ATOM 2037 C C . ALA A 1 267 ? -15.375 -40.938 -5.781 1 96.75 267 ALA A C 1
ATOM 2039 O O . ALA A 1 267 ? -15.359 -41.312 -4.602 1 96.75 267 ALA A O 1
ATOM 2040 N N . SER A 1 268 ? -14.625 -41.469 -6.66 1 96.56 268 SER A N 1
ATOM 2041 C CA . SER A 1 268 ? -13.641 -42.5 -6.367 1 96.56 268 SER A CA 1
ATOM 2042 C C . SER A 1 268 ? -12.219 -42 -6.598 1 96.56 268 SER A C 1
ATOM 2044 O O . SER A 1 268 ? -11.953 -41.312 -7.594 1 96.56 268 SER A O 1
ATOM 2046 N N . CYS A 1 269 ? -11.391 -42.344 -5.637 1 97.38 269 CYS A N 1
ATOM 2047 C CA . CYS A 1 269 ? -9.984 -41.969 -5.777 1 97.38 269 CYS A CA 1
ATOM 2048 C C . CYS A 1 269 ? -9.211 -43 -6.559 1 97.38 269 CYS A C 1
ATOM 2050 O O . CYS A 1 269 ? -9.062 -44.156 -6.105 1 97.38 269 CYS A O 1
ATOM 2052 N N . LEU A 1 270 ? -8.633 -42.594 -7.617 1 97.69 270 LEU A N 1
ATOM 2053 C CA . LEU A 1 270 ? -7.98 -43.531 -8.523 1 97.69 270 LEU A CA 1
ATOM 2054 C C . LEU A 1 270 ? -6.512 -43.719 -8.164 1 97.69 270 LEU A C 1
ATOM 2056 O O . LEU A 1 270 ? -5.887 -44.719 -8.562 1 97.69 270 LEU A O 1
ATOM 2060 N N . THR A 1 271 ? -5.953 -42.812 -7.469 1 98.06 271 THR A N 1
ATOM 2061 C CA . THR A 1 271 ? -4.523 -42.875 -7.191 1 98.06 271 THR A CA 1
ATOM 2062 C C . THR A 1 271 ? -4.27 -43.094 -5.703 1 98.06 271 THR A C 1
ATOM 2064 O O . THR A 1 271 ? -3.123 -43.219 -5.273 1 98.06 271 THR A O 1
ATOM 2067 N N . CYS A 1 272 ? -5.293 -43.094 -4.902 1 96.31 272 CYS A N 1
ATOM 2068 C CA . CYS A 1 272 ? -5.129 -43.344 -3.475 1 96.31 272 CYS A CA 1
ATOM 2069 C C . CYS A 1 272 ? -4.52 -44.719 -3.227 1 96.31 272 CYS A C 1
ATOM 2071 O O . CYS A 1 272 ? -4.965 -45.719 -3.807 1 96.31 272 CYS A O 1
ATOM 2073 N N . GLY A 1 273 ? -3.496 -44.719 -2.406 1 95 273 GLY A N 1
ATOM 2074 C CA . GLY A 1 273 ? -2.846 -45.969 -2.045 1 95 273 GLY A CA 1
ATOM 2075 C C . GLY A 1 273 ? -1.825 -46.438 -3.07 1 95 273 GLY A C 1
ATOM 2076 O O . GLY A 1 273 ? -1.071 -47.375 -2.822 1 95 273 GLY A O 1
ATOM 2077 N N . ILE A 1 274 ? -1.758 -45.75 -4.184 1 95.44 274 ILE A N 1
ATOM 2078 C CA . ILE A 1 274 ? -0.859 -46.25 -5.215 1 95.44 274 ILE A CA 1
ATOM 2079 C C . ILE A 1 274 ? 0.191 -45.219 -5.547 1 95.44 274 ILE A C 1
ATOM 2081 O O . ILE A 1 274 ? 1.251 -45.531 -6.09 1 95.44 274 ILE A O 1
ATOM 2085 N N . LEU A 1 275 ? -0.085 -43.938 -5.375 1 97.81 275 LEU A N 1
ATOM 2086 C CA . LEU A 1 275 ? 0.854 -42.875 -5.645 1 97.81 275 LEU A CA 1
ATOM 2087 C C . LEU A 1 275 ? 0.861 -41.844 -4.504 1 97.81 275 LEU A C 1
ATOM 2089 O O . LEU A 1 275 ? -0.128 -41.156 -4.285 1 97.81 275 LEU A O 1
ATOM 2093 N N . ASP A 1 276 ? 1.906 -41.75 -3.779 1 98.19 276 ASP A N 1
ATOM 2094 C CA . ASP A 1 276 ? 2.064 -40.75 -2.734 1 98.19 276 ASP A CA 1
ATOM 2095 C C . ASP A 1 276 ? 2.928 -39.594 -3.215 1 98.19 276 ASP A C 1
ATOM 2097 O O . ASP A 1 276 ? 3.986 -39.312 -2.646 1 98.19 276 ASP A O 1
ATOM 2101 N N . ARG A 1 277 ? 2.506 -38.969 -4.25 1 98.56 277 ARG A N 1
ATOM 2102 C CA . ARG A 1 277 ? 3.082 -37.781 -4.871 1 98.56 277 ARG A CA 1
ATOM 2103 C C . ARG A 1 277 ? 1.996 -36.781 -5.234 1 98.56 277 ARG A C 1
ATOM 2105 O O . ARG A 1 277 ? 0.847 -37.156 -5.477 1 98.56 277 ARG A O 1
ATOM 2112 N N . ASN A 1 278 ? 2.332 -35.531 -5.176 1 98.56 278 ASN A N 1
ATOM 2113 C CA . ASN A 1 278 ? 1.397 -34.5 -5.551 1 98.56 278 ASN A CA 1
ATOM 2114 C C . ASN A 1 278 ? 1.187 -34.438 -7.059 1 98.56 278 ASN A C 1
ATOM 2116 O O . ASN A 1 278 ? 2.148 -34.344 -7.824 1 98.56 278 ASN A O 1
ATOM 2120 N N . ILE A 1 279 ? -0.033 -34.531 -7.5 1 98.69 279 ILE A N 1
ATOM 2121 C CA . ILE A 1 279 ? -0.351 -34.406 -8.914 1 98.69 279 ILE A CA 1
ATOM 2122 C C . ILE A 1 279 ? -0.579 -32.938 -9.266 1 98.69 279 ILE A C 1
ATOM 2124 O O . ILE A 1 279 ? -1.397 -32.25 -8.633 1 98.69 279 ILE A O 1
ATOM 2128 N N . TRP A 1 280 ? 0.169 -32.5 -10.266 1 98.31 280 TRP A N 1
ATOM 2129 C CA . TRP A 1 280 ? 0.134 -31.078 -10.648 1 98.31 280 TRP A CA 1
ATOM 2130 C C . TRP A 1 280 ? -1.039 -30.797 -11.578 1 98.31 280 TRP A C 1
ATOM 2132 O O . TRP A 1 280 ? -1.609 -29.703 -11.555 1 98.31 280 TRP A O 1
ATOM 2142 N N . SER A 1 281 ? -1.338 -31.719 -12.461 1 98.5 281 SER A N 1
ATOM 2143 C CA . SER A 1 281 ? -2.389 -31.438 -13.43 1 98.5 281 SER A CA 1
ATOM 2144 C C . SER A 1 281 ? -2.865 -32.719 -14.109 1 98.5 281 SER A C 1
ATOM 2146 O O . SER A 1 281 ? -2.172 -33.75 -14.086 1 98.5 281 SER A O 1
ATOM 2148 N N . ILE A 1 282 ? -4.07 -32.688 -14.609 1 98.44 282 ILE A N 1
ATOM 2149 C CA . ILE A 1 282 ? -4.602 -33.656 -15.555 1 98.44 282 ILE A CA 1
ATOM 2150 C C . ILE A 1 282 ? -4.422 -33.156 -16.984 1 98.44 282 ILE A C 1
ATOM 2152 O O . ILE A 1 282 ? -5.02 -32.125 -17.359 1 98.44 282 ILE A O 1
ATOM 2156 N N . ALA A 1 283 ? -3.686 -33.875 -17.766 1 98 283 ALA A N 1
ATOM 2157 C CA . ALA A 1 283 ? -3.344 -33.438 -19.109 1 98 283 ALA A CA 1
ATOM 2158 C C . ALA A 1 283 ? -4.398 -33.875 -20.125 1 98 283 ALA A C 1
ATOM 2160 O O . ALA A 1 283 ? -4.449 -33.344 -21.234 1 98 283 ALA A O 1
ATOM 2161 N N . GLY A 1 284 ? -5.234 -34.781 -19.781 1 97.06 284 GLY A N 1
ATOM 2162 C CA . GLY A 1 284 ? -6.199 -35.406 -20.672 1 97.06 284 GLY A CA 1
ATOM 2163 C C . GLY A 1 284 ? -6.145 -36.906 -20.625 1 97.06 284 GLY A C 1
ATOM 2164 O O . GLY A 1 284 ? -5.98 -37.5 -19.562 1 97.06 284 GLY A O 1
ATOM 2165 N N . GLY A 1 285 ? -6.496 -37.5 -21.781 1 95.06 285 GLY A N 1
ATOM 2166 C CA . GLY A 1 285 ? -6.496 -38.938 -21.844 1 95.06 285 GLY A CA 1
ATOM 2167 C C . GLY A 1 285 ? -5.637 -39.5 -22.969 1 95.06 285 GLY A C 1
ATOM 2168 O O . GLY A 1 285 ? -5.371 -38.812 -23.953 1 95.06 285 GLY A O 1
ATOM 2169 N N . LEU A 1 286 ? -5.164 -40.625 -22.734 1 93.38 286 LEU A N 1
ATOM 2170 C CA . LEU A 1 286 ? -4.461 -41.438 -23.734 1 93.38 286 LEU A CA 1
ATOM 2171 C C . LEU A 1 286 ? -4.988 -42.844 -23.781 1 93.38 286 LEU A C 1
ATOM 2173 O O . LEU A 1 286 ? -4.875 -43.594 -22.797 1 93.38 286 LEU A O 1
ATOM 2177 N N . GLY A 1 287 ? -5.527 -43.25 -24.891 1 87.75 287 GLY A N 1
ATOM 2178 C CA . GLY A 1 287 ? -6.137 -44.562 -25 1 87.75 287 GLY A CA 1
ATOM 2179 C C . GLY A 1 287 ? -7.281 -44.781 -24.016 1 87.75 287 GLY A C 1
ATOM 2180 O O . GLY A 1 287 ? -7.461 -45.875 -23.484 1 87.75 287 GLY A O 1
ATOM 2181 N N . GLY A 1 288 ? -7.898 -43.781 -23.625 1 83.94 288 GLY A N 1
ATOM 2182 C CA . GLY A 1 288 ? -9.023 -43.844 -22.703 1 83.94 288 GLY A CA 1
ATOM 2183 C C . GLY A 1 288 ? -8.625 -43.656 -21.25 1 83.94 288 GLY A C 1
ATOM 2184 O O . GLY A 1 288 ? -9.484 -43.5 -20.375 1 83.94 288 GLY A O 1
ATOM 2185 N N . GLU A 1 289 ? -7.395 -43.688 -20.969 1 91.94 289 GLU A N 1
ATOM 2186 C CA . GLU A 1 289 ? -6.895 -43.531 -19.609 1 91.94 289 GLU A CA 1
ATOM 2187 C C . GLU A 1 289 ? -6.465 -42.094 -19.328 1 91.94 289 GLU A C 1
ATOM 2189 O O . GLU A 1 289 ? -5.898 -41.438 -20.203 1 91.94 289 GLU A O 1
ATOM 2194 N N . PRO A 1 290 ? -6.645 -41.688 -18.094 1 97.5 290 PRO A N 1
ATOM 2195 C CA . PRO A 1 290 ? -6.195 -40.312 -17.781 1 97.5 290 PRO A CA 1
ATOM 2196 C C . PRO A 1 290 ? -4.672 -40.188 -17.734 1 97.5 290 PRO A C 1
ATOM 2198 O O . PRO A 1 290 ? -3.99 -41.125 -17.266 1 97.5 290 PRO A O 1
ATOM 2201 N N . VAL A 1 291 ? -4.18 -39.125 -18.266 1 98.31 291 VAL A N 1
ATOM 2202 C CA . VAL A 1 291 ? -2.766 -38.75 -18.219 1 98.31 291 VAL A CA 1
ATOM 2203 C C . VAL A 1 291 ? -2.549 -37.625 -17.203 1 98.31 291 VAL A C 1
ATOM 2205 O O . VAL A 1 291 ? -3.23 -36.594 -17.266 1 98.31 291 VAL A O 1
ATOM 2208 N N . ILE A 1 292 ? -1.614 -37.812 -16.266 1 98.62 292 ILE A N 1
ATOM 2209 C CA . ILE A 1 292 ? -1.353 -36.844 -15.227 1 98.62 292 ILE A CA 1
ATOM 2210 C C . ILE A 1 292 ? 0.105 -36.375 -15.297 1 98.62 292 ILE A C 1
ATOM 2212 O O . ILE A 1 292 ? 0.934 -37.031 -15.93 1 98.62 292 ILE A O 1
ATOM 2216 N N . VAL A 1 293 ? 0.379 -35.25 -14.734 1 98.69 293 VAL A N 1
ATOM 2217 C CA . VAL A 1 293 ? 1.726 -34.781 -14.43 1 98.69 293 VAL A CA 1
ATOM 2218 C C . VAL A 1 293 ? 1.916 -34.719 -12.914 1 98.69 293 VAL A C 1
ATOM 2220 O O . VAL A 1 293 ? 1.146 -34.031 -12.211 1 98.69 293 VAL A O 1
ATOM 2223 N N . TYR A 1 294 ? 2.861 -35.375 -12.383 1 98.56 294 TYR A N 1
ATOM 2224 C CA . TYR A 1 294 ? 3.074 -35.344 -10.945 1 98.56 294 TYR A CA 1
ATOM 2225 C C . TYR A 1 294 ? 4.535 -35.062 -10.617 1 98.56 294 TYR A C 1
ATOM 2227 O O . TYR A 1 294 ? 5.422 -35.281 -11.438 1 98.56 294 TYR A O 1
ATOM 2235 N N . ALA A 1 295 ? 4.809 -34.531 -9.492 1 98.38 295 ALA A N 1
ATOM 2236 C CA . ALA A 1 295 ? 6.148 -34.188 -9.016 1 98.38 295 ALA A CA 1
ATOM 2237 C C . ALA A 1 295 ? 6.82 -35.375 -8.359 1 98.38 295 ALA A C 1
ATOM 2239 O O . ALA A 1 295 ? 6.176 -36.156 -7.637 1 98.38 295 ALA A O 1
ATOM 2240 N N . ASP A 1 296 ? 8.094 -35.531 -8.672 1 98.44 296 ASP A N 1
ATOM 2241 C CA . ASP A 1 296 ? 8.836 -36.656 -8.094 1 98.44 296 ASP A CA 1
ATOM 2242 C C . ASP A 1 296 ? 10.312 -36.312 -7.93 1 98.44 296 ASP A C 1
ATOM 2244 O O . ASP A 1 296 ? 11.102 -36.5 -8.859 1 98.44 296 ASP A O 1
ATOM 2248 N N . ARG A 1 297 ? 10.727 -35.906 -6.727 1 97.62 297 ARG A N 1
ATOM 2249 C CA . ARG A 1 297 ? 12.117 -35.75 -6.324 1 97.62 297 ARG A CA 1
ATOM 2250 C C . ARG A 1 297 ? 12.883 -34.875 -7.301 1 97.62 297 ARG A C 1
ATOM 2252 O O . ARG A 1 297 ? 13.898 -35.281 -7.863 1 97.62 297 ARG A O 1
ATOM 2259 N N . GLY A 1 298 ? 12.359 -33.688 -7.418 1 98.12 298 GLY A N 1
ATOM 2260 C CA . GLY A 1 298 ? 13.023 -32.688 -8.234 1 98.12 298 GLY A CA 1
ATOM 2261 C C . GLY A 1 298 ? 12.695 -32.812 -9.711 1 98.12 298 GLY A C 1
ATOM 2262 O O . GLY A 1 298 ? 13.148 -32 -10.523 1 98.12 298 GLY A O 1
ATOM 2263 N N . ARG A 1 299 ? 11.898 -33.812 -10.086 1 98.19 299 ARG A N 1
ATOM 2264 C CA . ARG A 1 299 ? 11.398 -34.031 -11.438 1 98.19 299 ARG A CA 1
ATOM 2265 C C . ARG A 1 299 ? 9.883 -33.906 -11.492 1 98.19 299 ARG A C 1
ATOM 2267 O O . ARG A 1 299 ? 9.219 -33.906 -10.453 1 98.19 299 ARG A O 1
ATOM 2274 N N . SER A 1 300 ? 9.383 -33.688 -12.664 1 97.88 300 SER A N 1
ATOM 2275 C CA . SER A 1 300 ? 7.961 -33.938 -12.914 1 97.88 300 SER A CA 1
ATOM 2276 C C . SER A 1 300 ? 7.754 -34.906 -14.062 1 97.88 300 SER A C 1
ATOM 2278 O O . SER A 1 300 ? 8.492 -34.875 -15.055 1 97.88 300 SER A O 1
ATOM 2280 N N . VAL A 1 301 ? 6.766 -35.75 -13.891 1 98 301 VAL A N 1
ATOM 2281 C CA . VAL A 1 301 ? 6.613 -36.938 -14.727 1 98 301 VAL A CA 1
ATOM 2282 C C . VAL A 1 301 ? 5.23 -36.938 -15.367 1 98 301 VAL A C 1
ATOM 2284 O O . VAL A 1 301 ? 4.234 -36.625 -14.719 1 98 301 VAL A O 1
ATOM 2287 N N . ILE A 1 302 ? 5.219 -37.281 -16.656 1 98.44 302 ILE A N 1
ATOM 2288 C CA . ILE A 1 302 ? 3.949 -37.562 -17.312 1 98.44 302 ILE A CA 1
ATOM 2289 C C . ILE A 1 302 ? 3.633 -39.062 -17.188 1 98.44 302 ILE A C 1
ATOM 2291 O O . ILE A 1 302 ? 4.453 -39.906 -17.531 1 98.44 302 ILE A O 1
ATOM 2295 N N . ALA A 1 303 ? 2.418 -39.344 -16.703 1 98.25 303 ALA A N 1
ATOM 2296 C CA . ALA A 1 303 ? 2.07 -40.75 -16.469 1 98.25 303 ALA A CA 1
ATOM 2297 C C . ALA A 1 303 ? 0.617 -41.031 -16.844 1 98.25 303 ALA A C 1
ATOM 2299 O O . ALA A 1 303 ? -0.231 -40.125 -16.766 1 98.25 303 ALA A O 1
ATOM 2300 N N . ALA A 1 304 ? 0.372 -42.219 -17.219 1 97.31 304 ALA A N 1
ATOM 2301 C CA . ALA A 1 304 ? -0.988 -42.719 -17.406 1 97.31 304 ALA A CA 1
ATOM 2302 C C . ALA A 1 304 ? -1.478 -43.469 -16.172 1 97.31 304 ALA A C 1
ATOM 2304 O O . ALA A 1 304 ? -0.699 -44.156 -15.508 1 97.31 304 ALA A O 1
ATOM 2305 N N . VAL A 1 305 ? -2.777 -43.312 -15.914 1 97.31 305 VAL A N 1
ATOM 2306 C CA . VAL A 1 305 ? -3.34 -43.938 -14.727 1 97.31 305 VAL A CA 1
ATOM 2307 C C . VAL A 1 305 ? -4.406 -44.938 -15.133 1 97.31 305 VAL A C 1
ATOM 2309 O O . VAL A 1 305 ? -5.438 -44.594 -15.695 1 97.31 305 VAL A O 1
ATOM 2312 N N . GLU A 1 306 ? -4.203 -46.188 -14.898 1 90 306 GLU A N 1
ATOM 2313 C CA . GLU A 1 306 ? -5.156 -47.281 -15.086 1 90 306 GLU A CA 1
ATOM 2314 C C . GLU A 1 306 ? -4.941 -48.406 -14.055 1 90 306 GLU A C 1
ATOM 2316 O O . GLU A 1 306 ? -4.336 -49.438 -14.359 1 90 306 GLU A O 1
ATOM 2321 N N . GLY A 1 307 ? -5.516 -48.312 -12.992 1 89.56 307 GLY A N 1
ATOM 2322 C CA . GLY A 1 307 ? -5.281 -49.25 -11.906 1 89.56 307 GLY A CA 1
ATOM 2323 C C . GLY A 1 307 ? -3.893 -49.125 -11.305 1 89.56 307 GLY A C 1
ATOM 2324 O O . GLY A 1 307 ? -3.668 -49.531 -10.156 1 89.56 307 GLY A O 1
ATOM 2325 N N . ARG A 1 308 ? -2.988 -48.625 -12.078 1 94.88 308 ARG A N 1
ATOM 2326 C CA . ARG A 1 308 ? -1.631 -48.281 -11.664 1 94.88 308 ARG A CA 1
ATOM 2327 C C . ARG A 1 308 ? -1.162 -47 -12.336 1 94.88 308 ARG A C 1
ATOM 2329 O O . ARG A 1 308 ? -1.836 -46.469 -13.219 1 94.88 308 ARG A O 1
ATOM 2336 N N . VAL A 1 309 ? -0.084 -46.531 -11.883 1 97.31 309 VAL A N 1
ATOM 2337 C CA . VAL A 1 309 ? 0.51 -45.344 -12.5 1 97.31 309 VAL A CA 1
ATOM 2338 C C . VAL A 1 309 ? 1.7 -45.781 -13.359 1 97.31 309 VAL A C 1
ATOM 2340 O O . VAL A 1 309 ? 2.674 -46.344 -12.859 1 97.31 309 VAL A O 1
ATOM 2343 N N . GLU A 1 310 ? 1.604 -45.531 -14.609 1 96.25 310 GLU A N 1
ATOM 2344 C CA . GLU A 1 310 ? 2.662 -45.875 -15.555 1 96.25 310 GLU A CA 1
ATOM 2345 C C . GLU A 1 310 ? 3.322 -44.625 -16.141 1 96.25 310 GLU A C 1
ATOM 2347 O O . GLU A 1 310 ? 2.676 -43.844 -16.844 1 96.25 310 GLU A O 1
ATOM 2352 N N . ASP A 1 311 ? 4.605 -44.531 -15.914 1 96.88 311 ASP A N 1
ATOM 2353 C CA . ASP A 1 311 ? 5.34 -43.375 -16.438 1 96.88 311 ASP A CA 1
ATOM 2354 C C . ASP A 1 311 ? 5.457 -43.438 -17.953 1 96.88 311 ASP A C 1
ATOM 2356 O O . ASP A 1 311 ? 5.844 -44.469 -18.516 1 96.88 311 ASP A O 1
ATOM 2360 N N . LEU A 1 312 ? 5.09 -42.375 -18.562 1 96.75 312 LEU A N 1
ATOM 2361 C CA . LEU A 1 312 ? 5.227 -42.25 -20 1 96.75 312 LEU A CA 1
ATOM 2362 C C . LEU A 1 312 ? 6.48 -41.469 -20.375 1 96.75 312 LEU A C 1
ATOM 2364 O O . LEU A 1 312 ? 7.254 -41.875 -21.234 1 96.75 312 LEU A O 1
ATOM 2368 N N . VAL A 1 313 ? 6.652 -40.375 -19.797 1 97.38 313 VAL A N 1
ATOM 2369 C CA . VAL A 1 313 ? 7.816 -39.5 -20 1 97.38 313 VAL A CA 1
ATOM 2370 C C . VAL A 1 313 ? 8.461 -39.188 -18.656 1 97.38 313 VAL A C 1
ATOM 2372 O O . VAL A 1 313 ? 7.855 -38.531 -17.812 1 97.38 313 VAL A O 1
ATOM 2375 N N . ARG A 1 314 ? 9.633 -39.656 -18.453 1 96.62 314 ARG A N 1
ATOM 2376 C CA . ARG A 1 314 ? 10.43 -39.406 -17.25 1 96.62 314 ARG A CA 1
ATOM 2377 C C . ARG A 1 314 ? 11.867 -39.094 -17.625 1 96.62 314 ARG A C 1
ATOM 2379 O O . ARG A 1 314 ? 12.445 -39.688 -18.516 1 96.62 314 ARG A O 1
ATOM 2386 N N . GLY A 1 315 ? 12.438 -38.062 -17.078 1 96.31 315 GLY A N 1
ATOM 2387 C CA . GLY A 1 315 ? 13.812 -37.594 -17.234 1 96.31 315 GLY A CA 1
ATOM 2388 C C . GLY A 1 315 ? 14.203 -36.531 -16.234 1 96.31 315 GLY A C 1
ATOM 2389 O O . GLY A 1 315 ? 13.398 -36.125 -15.414 1 96.31 315 GLY A O 1
ATOM 2390 N N . ASP A 1 316 ? 15.453 -36.219 -16.219 1 97.62 316 ASP A N 1
ATOM 2391 C CA . ASP A 1 316 ? 15.922 -35.094 -15.391 1 97.62 316 ASP A CA 1
ATOM 2392 C C . ASP A 1 316 ? 15.438 -33.75 -15.945 1 97.62 316 ASP A C 1
ATOM 2394 O O . ASP A 1 316 ? 16.234 -32.969 -16.484 1 97.62 316 ASP A O 1
ATOM 2398 N N . MET A 1 317 ? 14.125 -33.594 -15.727 1 98 317 MET A N 1
ATOM 2399 C CA . MET A 1 317 ? 13.461 -32.438 -16.281 1 98 317 MET A CA 1
ATOM 2400 C C . MET A 1 317 ? 12.227 -32.062 -15.469 1 98 317 MET A C 1
ATOM 2402 O O . MET A 1 317 ? 11.797 -32.844 -14.609 1 98 317 MET A O 1
ATOM 2406 N N . ILE A 1 318 ? 11.727 -30.938 -15.734 1 98.25 318 ILE A N 1
ATOM 2407 C CA . ILE A 1 318 ? 10.469 -30.469 -15.164 1 98.25 318 ILE A CA 1
ATOM 2408 C C . ILE A 1 318 ? 9.461 -30.203 -16.281 1 98.25 318 ILE A C 1
ATOM 2410 O O . ILE A 1 318 ? 9.719 -29.375 -17.156 1 98.25 318 ILE A O 1
ATOM 2414 N N . VAL A 1 319 ? 8.375 -30.938 -16.25 1 98 319 VAL A N 1
ATOM 2415 C CA . VAL A 1 319 ? 7.227 -30.672 -17.094 1 98 319 VAL A CA 1
ATOM 2416 C C . VAL A 1 319 ? 6.34 -29.609 -16.438 1 98 319 VAL A C 1
ATOM 2418 O O . VAL A 1 319 ? 5.801 -29.828 -15.352 1 98 319 VAL A O 1
ATOM 2421 N N . VAL A 1 320 ? 6.168 -28.562 -17.109 1 94.19 320 VAL A N 1
ATOM 2422 C CA . VAL A 1 320 ? 5.449 -27.469 -16.469 1 94.19 320 VAL A CA 1
ATOM 2423 C C . VAL A 1 320 ? 3.959 -27.562 -16.797 1 94.19 320 VAL A C 1
ATOM 2425 O O . VAL A 1 320 ? 3.113 -27.25 -15.953 1 94.19 320 VAL A O 1
ATOM 2428 N N . GLN A 1 321 ? 3.621 -27.844 -18.016 1 97.62 321 GLN A N 1
ATOM 2429 C CA . GLN A 1 321 ? 2.24 -28 -18.469 1 97.62 321 GLN A CA 1
ATOM 2430 C C . GLN A 1 321 ? 2.131 -29.047 -19.562 1 97.62 321 GLN A C 1
ATOM 2432 O O . GLN A 1 321 ? 3.1 -29.312 -20.281 1 97.62 321 GLN A O 1
ATOM 2437 N N . ALA A 1 322 ? 0.924 -29.641 -19.672 1 98.62 322 ALA A N 1
ATOM 2438 C CA . ALA A 1 322 ? 0.701 -30.672 -20.688 1 98.62 322 ALA A CA 1
ATOM 2439 C C . ALA A 1 322 ? -0.764 -30.703 -21.109 1 98.62 322 ALA A C 1
ATOM 2441 O O . ALA A 1 322 ? -1.638 -30.203 -20.406 1 98.62 322 ALA A O 1
ATOM 2442 N N . ASP A 1 323 ? -0.975 -31.25 -22.297 1 98.38 323 ASP A N 1
ATOM 2443 C CA . ASP A 1 323 ? -2.295 -31.484 -22.859 1 98.38 323 ASP A CA 1
ATOM 2444 C C . ASP A 1 323 ? -2.295 -32.75 -23.719 1 98.38 323 ASP A C 1
ATOM 2446 O O . ASP A 1 323 ? -1.248 -33.188 -24.219 1 98.38 323 ASP A O 1
ATOM 2450 N N . SER A 1 324 ? -3.441 -33.406 -23.797 1 97.69 324 SER A N 1
ATOM 2451 C CA . SER A 1 324 ? -3.559 -34.625 -24.594 1 97.69 324 SER A CA 1
ATOM 2452 C C . SER A 1 324 ? -4.871 -34.656 -25.375 1 97.69 324 SER A C 1
ATOM 2454 O O . SER A 1 324 ? -5.883 -34.094 -24.922 1 97.69 324 SER A O 1
ATOM 2456 N N . ASN A 1 325 ? -4.84 -35.312 -26.547 1 94.62 325 ASN A N 1
ATOM 2457 C CA . ASN A 1 325 ? -6.055 -35.438 -27.344 1 94.62 325 ASN A CA 1
ATOM 2458 C C . ASN A 1 325 ? -6.527 -36.906 -27.438 1 94.62 325 ASN A C 1
ATOM 2460 O O . ASN A 1 325 ? -7.316 -37.25 -28.312 1 94.62 325 ASN A O 1
ATOM 2464 N N . GLY A 1 326 ? -5.988 -37.719 -26.609 1 94.56 326 GLY A N 1
ATOM 2465 C CA . GLY A 1 326 ? -6.371 -39.125 -26.594 1 94.56 326 GLY A CA 1
ATOM 2466 C C . GLY A 1 326 ? -5.395 -40.031 -27.344 1 94.56 326 GLY A C 1
ATOM 2467 O O . GLY A 1 326 ? -5.359 -41.219 -27.109 1 94.56 326 GLY A O 1
ATOM 2468 N N . GLU A 1 327 ? -4.547 -39.438 -28.188 1 94.62 327 GLU A N 1
ATOM 2469 C CA . GLU A 1 327 ? -3.605 -40.188 -29 1 94.62 327 GLU A CA 1
ATOM 2470 C C . GLU A 1 327 ? -2.164 -39.781 -28.688 1 94.62 327 GLU A C 1
ATOM 2472 O O . GLU A 1 327 ? -1.252 -40.625 -28.781 1 94.62 327 GLU A O 1
ATOM 2477 N N . GLU A 1 328 ? -1.977 -38.656 -28.453 1 96.44 328 GLU A N 1
ATOM 2478 C CA . GLU A 1 328 ? -0.649 -38.125 -28.156 1 96.44 328 GLU A CA 1
ATOM 2479 C C . GLU A 1 328 ? -0.708 -37.094 -27.047 1 96.44 328 GLU A C 1
ATOM 2481 O O . GLU A 1 328 ? -1.794 -36.688 -26.609 1 96.44 328 GLU A O 1
ATOM 2486 N N . VAL A 1 329 ? 0.479 -36.75 -26.516 1 98.19 329 VAL A N 1
ATOM 2487 C CA . VAL A 1 329 ? 0.616 -35.75 -25.438 1 98.19 329 VAL A CA 1
ATOM 2488 C C . VAL A 1 329 ? 1.562 -34.625 -25.891 1 98.19 329 VAL A C 1
ATOM 2490 O O . VAL A 1 329 ? 2.617 -34.906 -26.469 1 98.19 329 VAL A O 1
ATOM 2493 N N . VAL A 1 330 ? 1.152 -33.438 -25.766 1 98.56 330 VAL A N 1
ATOM 2494 C CA . VAL A 1 330 ? 2.033 -32.281 -25.938 1 98.56 330 VAL A CA 1
ATOM 2495 C C . VAL A 1 330 ? 2.361 -31.672 -24.578 1 98.56 330 VAL A C 1
ATOM 2497 O O . VAL A 1 330 ? 1.518 -31.656 -23.672 1 98.56 330 VAL A O 1
ATOM 2500 N N . TYR A 1 331 ? 3.6 -31.234 -24.359 1 98.62 331 TYR A N 1
ATOM 2501 C CA . TYR A 1 331 ? 3.984 -30.703 -23.062 1 98.62 331 TYR A CA 1
ATOM 2502 C C . TYR A 1 331 ? 5.129 -29.703 -23.188 1 98.62 331 TYR A C 1
ATOM 2504 O O . TYR A 1 331 ? 5.816 -29.672 -24.219 1 98.62 331 TYR A O 1
ATOM 2512 N N . ILE A 1 332 ? 5.254 -28.844 -22.266 1 98.75 332 ILE A N 1
ATOM 2513 C CA . ILE A 1 332 ? 6.367 -27.906 -22.125 1 98.75 332 ILE A CA 1
ATOM 2514 C C . ILE A 1 332 ? 7.293 -28.375 -21 1 98.75 332 ILE A C 1
ATOM 2516 O O . ILE A 1 332 ? 6.836 -28.672 -19.891 1 98.75 332 ILE A O 1
ATOM 2520 N N . ALA A 1 333 ? 8.539 -28.469 -21.266 1 98.56 333 ALA A N 1
ATOM 2521 C CA . ALA A 1 333 ? 9.484 -28.969 -20.281 1 98.56 333 ALA A CA 1
ATOM 2522 C C . ALA A 1 333 ? 10.844 -28.281 -20.422 1 98.56 333 ALA A C 1
ATOM 2524 O O . ALA A 1 333 ? 11.141 -27.688 -21.469 1 98.56 333 ALA A O 1
ATOM 2525 N N . SER A 1 334 ? 11.555 -28.312 -19.391 1 98.25 334 SER A N 1
ATOM 2526 C CA . SER A 1 334 ? 12.938 -27.828 -19.359 1 98.25 334 SER A CA 1
ATOM 2527 C C . SER A 1 334 ? 13.82 -28.75 -18.547 1 98.25 334 SER A C 1
ATOM 2529 O O . SER A 1 334 ? 13.328 -29.562 -17.766 1 98.25 334 SER A O 1
ATOM 2531 N N . SER A 1 335 ? 15.062 -28.703 -18.781 1 98.12 335 SER A N 1
ATOM 2532 C CA . SER A 1 335 ? 16.109 -29.344 -17.984 1 98.12 335 SER A CA 1
ATOM 2533 C C . SER A 1 335 ? 17.125 -28.328 -17.5 1 98.12 335 SER A C 1
ATOM 2535 O O . SER A 1 335 ? 17.062 -27.156 -17.844 1 98.12 335 SER A O 1
ATOM 2537 N N . PRO A 1 336 ? 18.062 -28.766 -16.641 1 98.06 336 PRO A N 1
ATOM 2538 C CA . PRO A 1 336 ? 18.984 -27.781 -16.062 1 98.06 336 PRO A CA 1
ATOM 2539 C C . PRO A 1 336 ? 19.781 -27.016 -17.125 1 98.06 336 PRO A C 1
ATOM 2541 O O . PRO A 1 336 ? 20.141 -25.859 -16.922 1 98.06 336 PRO A O 1
ATOM 2544 N N . THR A 1 337 ? 20 -27.641 -18.281 1 97.81 337 THR A N 1
ATOM 2545 C CA . THR A 1 337 ? 20.812 -26.984 -19.297 1 97.81 337 THR A CA 1
ATOM 2546 C C . THR A 1 337 ? 20.016 -26.797 -20.594 1 97.81 337 THR A C 1
ATOM 2548 O O . THR A 1 337 ? 20.594 -26.609 -21.672 1 97.81 337 THR A O 1
ATOM 2551 N N . GLU A 1 338 ? 18.734 -26.969 -20.547 1 97.44 338 GLU A N 1
ATOM 2552 C CA . GLU A 1 338 ? 17.828 -26.734 -21.672 1 97.44 338 GLU A CA 1
ATOM 2553 C C . GLU A 1 338 ? 16.625 -25.891 -21.25 1 97.44 338 GLU A C 1
ATOM 2555 O O . GLU A 1 338 ? 15.719 -26.406 -20.594 1 97.44 338 GLU A O 1
ATOM 2560 N N . PRO A 1 339 ? 16.547 -24.656 -21.719 1 98.06 339 PRO A N 1
ATOM 2561 C CA . PRO A 1 339 ? 15.359 -23.844 -21.406 1 98.06 339 PRO A CA 1
ATOM 2562 C C . PRO A 1 339 ? 14.07 -24.469 -21.938 1 98.06 339 PRO A C 1
ATOM 2564 O O . PRO A 1 339 ? 14.117 -25.438 -22.703 1 98.06 339 PRO A O 1
ATOM 2567 N N . PRO A 1 340 ? 12.961 -23.922 -21.547 1 98.12 340 PRO A N 1
ATOM 2568 C CA . PRO A 1 340 ? 11.68 -24.547 -21.891 1 98.12 340 PRO A CA 1
ATOM 2569 C C . PRO A 1 340 ? 11.43 -24.578 -23.406 1 98.12 340 PRO A C 1
ATOM 2571 O O . PRO A 1 340 ? 11.719 -23.609 -24.109 1 98.12 340 PRO A O 1
ATOM 2574 N N . GLU A 1 341 ? 10.961 -25.656 -23.859 1 98.5 341 GLU A N 1
ATOM 2575 C CA . GLU A 1 341 ? 10.477 -25.875 -25.219 1 98.5 341 GLU A CA 1
ATOM 2576 C C . GLU A 1 341 ? 9.227 -26.734 -25.219 1 98.5 341 GLU A C 1
ATOM 2578 O O . GLU A 1 341 ? 8.867 -27.328 -24.203 1 98.5 341 GLU A O 1
ATOM 2583 N N . VAL A 1 342 ? 8.57 -26.781 -26.344 1 98.56 342 VAL A N 1
ATOM 2584 C CA . VAL A 1 342 ? 7.379 -27.625 -26.516 1 98.56 342 VAL A CA 1
ATOM 2585 C C . VAL A 1 342 ? 7.777 -28.969 -27.109 1 98.56 342 VAL A C 1
ATOM 2587 O O . VAL A 1 342 ? 8.547 -29.031 -28.062 1 98.56 342 VAL A O 1
ATOM 2590 N N . TYR A 1 343 ? 7.254 -30.031 -26.531 1 98.38 343 TYR A N 1
ATOM 2591 C CA . TYR A 1 343 ? 7.527 -31.391 -26.953 1 98.38 343 TYR A CA 1
ATOM 2592 C C . TYR A 1 343 ? 6.234 -32.156 -27.25 1 98.38 343 TYR A C 1
ATOM 2594 O O . TYR A 1 343 ? 5.164 -31.766 -26.766 1 98.38 343 TYR A O 1
ATOM 2602 N N . ARG A 1 344 ? 6.375 -33.188 -28.047 1 97.75 344 ARG A N 1
ATOM 2603 C CA . ARG A 1 344 ? 5.285 -34.125 -28.375 1 97.75 344 ARG A CA 1
ATOM 2604 C C . ARG A 1 344 ? 5.672 -35.562 -28.078 1 97.75 344 ARG A C 1
ATOM 2606 O O . ARG A 1 344 ? 6.777 -36 -28.391 1 97.75 344 ARG A O 1
ATOM 2613 N N . PHE A 1 345 ? 4.867 -36.188 -27.328 1 97.94 345 PHE A N 1
ATOM 2614 C CA . PHE A 1 345 ? 5 -37.625 -27.062 1 97.94 345 PHE A CA 1
ATOM 2615 C C . PHE A 1 345 ? 3.953 -38.406 -27.844 1 97.94 345 PHE A C 1
ATOM 2617 O O . PHE A 1 345 ? 2.754 -38.156 -27.719 1 97.94 345 PHE A O 1
ATOM 2624 N N . LYS A 1 346 ? 4.383 -39.406 -28.594 1 94.75 346 LYS A N 1
ATOM 2625 C CA . LYS A 1 346 ? 3.504 -40.281 -29.359 1 94.75 346 LYS A CA 1
ATOM 2626 C C . LYS A 1 346 ? 4.117 -41.688 -29.5 1 94.75 346 LYS A C 1
ATOM 2628 O O . LYS A 1 346 ? 5.227 -41.812 -30.031 1 94.75 346 LYS A O 1
ATOM 2633 N N . GLY A 1 347 ? 3.418 -42.688 -29.141 1 91.19 347 GLY A N 1
ATOM 2634 C CA . GLY A 1 347 ? 3.846 -44.062 -29.328 1 91.19 347 GLY A CA 1
ATOM 2635 C C . GLY A 1 347 ? 5.191 -44.375 -28.688 1 91.19 347 GLY A C 1
ATOM 2636 O O . GLY A 1 347 ? 6.02 -45.062 -29.281 1 91.19 347 GLY A O 1
ATOM 2637 N N . GLY A 1 348 ? 5.539 -43.688 -27.719 1 91.44 348 GLY A N 1
ATOM 2638 C CA . GLY A 1 348 ? 6.789 -43.938 -27.031 1 91.44 348 GLY A CA 1
ATOM 2639 C C . GLY A 1 348 ? 7.906 -43 -27.453 1 91.44 348 GLY A C 1
ATOM 2640 O O . GLY A 1 348 ? 8.969 -42.969 -26.828 1 91.44 348 GLY A O 1
ATOM 2641 N N . ASP A 1 349 ? 7.641 -42.281 -28.438 1 95.31 349 ASP A N 1
ATOM 2642 C CA . ASP A 1 349 ? 8.672 -41.375 -28.969 1 95.31 349 ASP A CA 1
ATOM 2643 C C . ASP A 1 349 ? 8.414 -39.938 -28.531 1 95.31 349 ASP A C 1
ATOM 2645 O O . ASP A 1 349 ? 7.262 -39.531 -28.406 1 95.31 349 ASP A O 1
ATOM 2649 N N . VAL A 1 350 ? 9.492 -39.25 -28.25 1 97.12 350 VAL A N 1
ATOM 2650 C CA . VAL A 1 350 ? 9.422 -37.844 -27.891 1 97.12 350 VAL A CA 1
ATOM 2651 C C . VAL A 1 350 ? 10.094 -37 -28.969 1 97.12 350 VAL A C 1
ATOM 2653 O O . VAL A 1 350 ? 11.203 -37.312 -29.406 1 97.12 350 VAL A O 1
ATOM 2656 N N . GLU A 1 351 ? 9.414 -36 -29.406 1 95.75 351 GLU A N 1
ATOM 2657 C CA . GLU A 1 351 ? 9.93 -35.062 -30.391 1 95.75 351 GLU A CA 1
ATOM 2658 C C . GLU A 1 351 ? 9.82 -33.625 -29.906 1 95.75 351 GLU A C 1
ATOM 2660 O O . GLU A 1 351 ? 8.805 -33.25 -29.328 1 95.75 351 GLU A O 1
ATOM 2665 N N . ARG A 1 352 ? 10.867 -32.844 -30.078 1 96.31 352 ARG A N 1
ATOM 2666 C CA . ARG A 1 352 ? 10.781 -31.422 -29.812 1 96.31 352 ARG A CA 1
ATOM 2667 C C . ARG A 1 352 ? 10.047 -30.688 -30.922 1 96.31 352 ARG A C 1
ATOM 2669 O O . ARG A 1 352 ? 10.422 -30.812 -32.094 1 96.31 352 ARG A O 1
ATOM 2676 N N . VAL A 1 353 ? 9.094 -29.938 -30.578 1 96.5 353 VAL A N 1
ATOM 2677 C CA . VAL A 1 353 ? 8.195 -29.266 -31.5 1 96.5 353 VAL A CA 1
ATOM 2678 C C . VAL A 1 353 ? 8.664 -27.828 -31.75 1 96.5 353 VAL A C 1
ATOM 2680 O O . VAL A 1 353 ? 8.523 -27.297 -32.844 1 96.5 353 VAL A O 1
ATOM 2683 N N . SER A 1 354 ? 9.203 -27.219 -30.719 1 96.5 354 SER A N 1
ATOM 2684 C CA . SER A 1 354 ? 9.602 -25.812 -30.828 1 96.5 354 SER A CA 1
ATOM 2685 C C . SER A 1 354 ? 11.109 -25.656 -30.625 1 96.5 354 SER A C 1
ATOM 2687 O O . SER A 1 354 ? 11.766 -26.562 -30.109 1 96.5 354 SER A O 1
ATOM 2689 N N . SER A 1 355 ? 11.656 -24.547 -31.125 1 96.69 355 SER A N 1
ATOM 2690 C CA . SER A 1 355 ? 13.055 -24.203 -30.938 1 96.69 355 SER A CA 1
ATOM 2691 C C . SER A 1 355 ? 13.219 -22.719 -30.609 1 96.69 355 SER A C 1
ATOM 2693 O O . SER A 1 355 ? 14.125 -22.062 -31.125 1 96.69 355 SER A O 1
ATOM 2695 N N . ILE A 1 356 ? 12.344 -22.219 -29.859 1 97.25 356 ILE A N 1
ATOM 2696 C CA . ILE A 1 356 ? 12.273 -20.797 -29.562 1 97.25 356 ILE A CA 1
ATOM 2697 C C . ILE A 1 356 ? 13.461 -20.391 -28.688 1 97.25 356 ILE A C 1
ATOM 2699 O O . ILE A 1 356 ? 14.07 -19.344 -28.906 1 97.25 356 ILE A O 1
ATOM 2703 N N . ASN A 1 357 ? 13.844 -21.156 -27.734 1 98.25 357 ASN A N 1
ATOM 2704 C CA . ASN A 1 357 ? 14.898 -20.828 -26.781 1 98.25 357 ASN A CA 1
ATOM 2705 C C . ASN A 1 357 ? 16.172 -21.594 -27.062 1 98.25 357 ASN A C 1
ATOM 2707 O O . ASN A 1 357 ? 17.109 -21.594 -26.266 1 98.25 357 ASN A O 1
ATOM 2711 N N . ARG A 1 358 ? 16.266 -22.281 -28.156 1 96.75 358 ARG A N 1
ATOM 2712 C CA . ARG A 1 358 ? 17.391 -23.141 -28.484 1 96.75 358 ARG A CA 1
ATOM 2713 C C . ARG A 1 358 ? 18.688 -22.328 -28.594 1 96.75 358 ARG A C 1
ATOM 2715 O O . ARG A 1 358 ? 19.766 -22.859 -28.359 1 96.75 358 ARG A O 1
ATOM 2722 N N . TRP A 1 359 ? 18.562 -21.109 -28.969 1 96.56 359 TRP A N 1
ATOM 2723 C CA . TRP A 1 359 ? 19.703 -20.219 -29.109 1 96.56 359 TRP A CA 1
ATOM 2724 C C . TRP A 1 359 ? 20.516 -20.156 -27.812 1 96.56 359 TRP A C 1
ATOM 2726 O O . TRP A 1 359 ? 21.719 -19.969 -27.844 1 96.56 359 TRP A O 1
ATOM 2736 N N . VAL A 1 360 ? 19.906 -20.344 -26.719 1 97.56 360 VAL A N 1
ATOM 2737 C CA . VAL A 1 360 ? 20.578 -20.266 -25.438 1 97.56 360 VAL A CA 1
ATOM 2738 C C . VAL A 1 360 ? 21.625 -21.375 -25.328 1 97.56 360 VAL A C 1
ATOM 2740 O O . VAL A 1 360 ? 22.766 -21.125 -24.922 1 97.56 360 VAL A O 1
ATOM 2743 N N . VAL A 1 361 ? 21.25 -22.578 -25.719 1 96.69 361 VAL A N 1
ATOM 2744 C CA . VAL A 1 361 ? 22.125 -23.75 -25.625 1 96.69 361 VAL A CA 1
ATOM 2745 C C . VAL A 1 361 ? 23.234 -23.641 -26.656 1 96.69 361 VAL A C 1
ATOM 2747 O O . VAL A 1 361 ? 24.344 -24.109 -26.438 1 96.69 361 VAL A O 1
ATOM 2750 N N . GLU A 1 362 ? 22.922 -23.047 -27.719 1 96.19 362 GLU A N 1
ATOM 2751 C CA . GLU A 1 362 ? 23.859 -22.938 -28.828 1 96.19 362 GLU A CA 1
ATOM 2752 C C . GLU A 1 362 ? 24.906 -21.859 -28.578 1 96.19 362 GLU A C 1
ATOM 2754 O O . GLU A 1 362 ? 26.047 -21.953 -29.016 1 96.19 362 GLU A O 1
ATOM 2759 N N . GLU A 1 363 ? 24.516 -20.891 -27.828 1 96.56 363 GLU A N 1
ATOM 2760 C CA . GLU A 1 363 ? 25.375 -19.703 -27.75 1 96.56 363 GLU A CA 1
ATOM 2761 C C . GLU A 1 363 ? 26.062 -19.609 -26.391 1 96.56 363 GLU A C 1
ATOM 2763 O O . GLU A 1 363 ? 27.094 -18.938 -26.266 1 96.56 363 GLU A O 1
ATOM 2768 N N . PHE A 1 364 ? 25.516 -20.234 -25.391 1 97.12 364 PHE A N 1
ATOM 2769 C CA . PHE A 1 364 ? 26.031 -19.953 -24.062 1 97.12 364 PHE A CA 1
ATOM 2770 C C . PHE A 1 364 ? 26.484 -21.234 -23.359 1 97.12 364 PHE A C 1
ATOM 2772 O O . PHE A 1 364 ? 25.922 -22.297 -23.594 1 97.12 364 PHE A O 1
ATOM 2779 N N . ARG A 1 365 ? 27.453 -21.016 -22.469 1 95.88 365 ARG A N 1
ATOM 2780 C CA . ARG A 1 365 ? 27.859 -22.094 -21.562 1 95.88 365 ARG A CA 1
ATOM 2781 C C . ARG A 1 365 ? 26.859 -22.25 -20.422 1 95.88 365 ARG A C 1
ATOM 2783 O O . ARG A 1 365 ? 26.531 -21.281 -19.734 1 95.88 365 ARG A O 1
ATOM 2790 N N . LEU A 1 366 ? 26.391 -23.453 -20.266 1 97.5 366 LEU A N 1
ATOM 2791 C CA . LEU A 1 366 ? 25.453 -23.766 -19.188 1 97.5 366 LEU A CA 1
ATOM 2792 C C . LEU A 1 366 ? 26.016 -24.859 -18.297 1 97.5 366 LEU A C 1
ATOM 2794 O O . LEU A 1 366 ? 26.922 -25.609 -18.703 1 97.5 366 LEU A O 1
ATOM 2798 N N . TYR A 1 367 ? 25.547 -24.922 -17.062 1 97.25 367 TYR A N 1
ATOM 2799 C CA . TYR A 1 367 ? 26.125 -25.781 -16.031 1 97.25 367 TYR A CA 1
ATOM 2800 C C . TYR A 1 367 ? 25.125 -26.812 -15.539 1 97.25 367 TYR A C 1
ATOM 2802 O O . TYR A 1 367 ? 23.953 -26.484 -15.328 1 97.25 367 TYR A O 1
ATOM 2810 N N . LYS A 1 368 ? 25.531 -28.016 -15.359 1 96.94 368 LYS A N 1
ATOM 2811 C CA . LYS A 1 368 ? 24.688 -29.078 -14.805 1 96.94 368 LYS A CA 1
ATOM 2812 C C . LYS A 1 368 ? 24.844 -29.156 -13.289 1 96.94 368 LYS A C 1
ATOM 2814 O O . LYS A 1 368 ? 25.953 -29 -12.758 1 96.94 368 LYS A O 1
ATOM 2819 N N . PRO A 1 369 ? 23.812 -29.453 -12.602 1 98.06 369 PRO A N 1
ATOM 2820 C CA . PRO A 1 369 ? 23.906 -29.594 -11.148 1 98.06 369 PRO A CA 1
ATOM 2821 C C . PRO A 1 369 ? 24.359 -31 -10.719 1 98.06 369 PRO A C 1
ATOM 2823 O O . PRO A 1 369 ? 24.172 -31.953 -11.461 1 98.06 369 PRO A O 1
ATOM 2826 N N . ARG A 1 370 ? 24.938 -31.016 -9.562 1 97.69 370 ARG A N 1
ATOM 2827 C CA . ARG A 1 370 ? 25.25 -32.25 -8.875 1 97.69 370 ARG A CA 1
ATOM 2828 C C . ARG A 1 370 ? 24.297 -32.5 -7.703 1 97.69 370 ARG A C 1
ATOM 2830 O O . ARG A 1 370 ? 24.062 -31.594 -6.898 1 97.69 370 ARG A O 1
ATOM 2837 N N . ARG A 1 371 ? 23.781 -33.688 -7.668 1 97.94 371 ARG A N 1
ATOM 2838 C CA . ARG A 1 371 ? 22.812 -34.062 -6.641 1 97.94 371 ARG A CA 1
ATOM 2839 C C . ARG A 1 371 ? 23.5 -34.406 -5.332 1 97.94 371 ARG A C 1
ATOM 2841 O O . ARG A 1 371 ? 24.531 -35.094 -5.34 1 97.94 371 ARG A O 1
ATOM 2848 N N . VAL A 1 372 ? 22.891 -33.969 -4.191 1 97.5 372 VAL A N 1
ATOM 2849 C CA . VAL A 1 372 ? 23.375 -34.281 -2.844 1 97.5 372 VAL A CA 1
ATOM 2850 C C . VAL A 1 372 ? 22.203 -34.719 -1.969 1 97.5 372 VAL A C 1
ATOM 2852 O O . VAL A 1 372 ? 21.109 -34.125 -2.047 1 97.5 372 VAL A O 1
ATOM 2855 N N . GLU A 1 373 ? 22.328 -35.781 -1.222 1 97.94 373 GLU A N 1
ATOM 2856 C CA . GLU A 1 373 ? 21.375 -36.188 -0.202 1 97.94 373 GLU A CA 1
ATOM 2857 C C . GLU A 1 373 ? 22 -36.188 1.185 1 97.94 373 GLU A C 1
ATOM 2859 O O . GLU A 1 373 ? 23.125 -36.656 1.357 1 97.94 373 GLU A O 1
ATOM 2864 N N . VAL A 1 374 ? 21.266 -35.625 2.121 1 98.06 374 VAL A N 1
ATOM 2865 C CA . VAL A 1 374 ? 21.781 -35.562 3.486 1 98.06 374 VAL A CA 1
ATOM 2866 C C . VAL A 1 374 ? 20.672 -35.938 4.469 1 98.06 374 VAL A C 1
ATOM 2868 O O . VAL A 1 374 ? 19.5 -35.625 4.242 1 98.06 374 VAL A O 1
ATOM 2871 N N . GLU A 1 375 ? 21.047 -36.625 5.555 1 97.88 375 GLU A N 1
ATOM 2872 C CA . GLU A 1 375 ? 20.125 -36.844 6.66 1 97.88 375 GLU A CA 1
ATOM 2873 C C . GLU A 1 375 ? 20.125 -35.688 7.645 1 97.88 375 GLU A C 1
ATOM 2875 O O . GLU A 1 375 ? 21.188 -35.281 8.141 1 97.88 375 GLU A O 1
ATOM 2880 N N . ALA A 1 376 ? 19 -35.125 7.832 1 97.38 376 ALA A N 1
ATOM 2881 C CA . ALA A 1 376 ? 18.844 -34 8.758 1 97.38 376 ALA A CA 1
ATOM 2882 C C . ALA A 1 376 ? 17.484 -34.062 9.438 1 97.38 376 ALA A C 1
ATOM 2884 O O . ALA A 1 376 ? 16.453 -34.125 8.766 1 97.38 376 ALA A O 1
ATOM 2885 N N . GLU A 1 377 ? 17.484 -33.969 10.805 1 96.31 377 GLU A N 1
ATOM 2886 C CA . GLU A 1 377 ? 16.25 -33.969 11.594 1 96.31 377 GLU A CA 1
ATOM 2887 C C . GLU A 1 377 ? 15.43 -35.25 11.344 1 96.31 377 GLU A C 1
ATOM 2889 O O . GLU A 1 377 ? 14.203 -35.156 11.203 1 96.31 377 GLU A O 1
ATOM 2894 N N . GLY A 1 378 ? 16.047 -36.25 11.062 1 96.69 378 GLY A N 1
ATOM 2895 C CA . GLY A 1 378 ? 15.391 -37.531 10.938 1 96.69 378 GLY A CA 1
ATOM 2896 C C . GLY A 1 378 ? 14.812 -37.781 9.555 1 96.69 378 GLY A C 1
ATOM 2897 O O . GLY A 1 378 ? 14.086 -38.75 9.352 1 96.69 378 GLY A O 1
ATOM 2898 N N . GLU A 1 379 ? 15.156 -36.969 8.578 1 97.19 379 GLU A N 1
ATOM 2899 C CA . GLU A 1 379 ? 14.656 -37.094 7.211 1 97.19 379 GLU A CA 1
ATOM 2900 C C . GLU A 1 379 ? 15.773 -36.938 6.191 1 97.19 379 GLU A C 1
ATOM 2902 O O . GLU A 1 379 ? 16.828 -36.344 6.5 1 97.19 379 GLU A O 1
ATOM 2907 N N . VAL A 1 380 ? 15.562 -37.469 5.02 1 97.62 380 VAL A N 1
ATOM 2908 C CA . VAL A 1 380 ? 16.516 -37.25 3.93 1 97.62 380 VAL A CA 1
ATOM 2909 C C . VAL A 1 380 ? 16.172 -35.969 3.178 1 97.62 380 VAL A C 1
ATOM 2911 O O . VAL A 1 380 ? 15.047 -35.812 2.686 1 97.62 380 VAL A O 1
ATOM 2914 N N . VAL A 1 381 ? 17.078 -35.125 3.115 1 98.44 381 VAL A N 1
ATOM 2915 C CA . VAL A 1 381 ? 16.953 -33.875 2.371 1 98.44 381 VAL A CA 1
ATOM 2916 C C . VAL A 1 381 ? 17.734 -33.969 1.067 1 98.44 381 VAL A C 1
ATOM 2918 O O . VAL A 1 381 ? 18.922 -34.281 1.078 1 98.44 381 VAL A O 1
ATOM 2921 N N . GLU A 1 382 ? 17.031 -33.75 0.038 1 98.5 382 GLU A N 1
ATOM 2922 C CA . GLU A 1 382 ? 17.641 -33.781 -1.289 1 98.5 382 GLU A CA 1
ATOM 2923 C C . GLU A 1 382 ? 17.922 -32.375 -1.782 1 98.5 382 GLU A C 1
ATOM 2925 O O . GLU A 1 382 ? 17.094 -31.453 -1.593 1 98.5 382 GLU A O 1
ATOM 2930 N N . GLY A 1 383 ? 19.141 -32.156 -2.348 1 98.62 383 GLY A N 1
ATOM 2931 C CA . GLY A 1 383 ? 19.516 -30.891 -2.943 1 98.62 383 GLY A CA 1
ATOM 2932 C C . GLY A 1 383 ? 20.516 -31.047 -4.078 1 98.62 383 GLY A C 1
ATOM 2933 O O . GLY A 1 383 ? 20.766 -32.156 -4.551 1 98.62 383 GLY A O 1
ATOM 2934 N N . TRP A 1 384 ? 20.891 -29.891 -4.559 1 98.69 384 TRP A N 1
ATOM 2935 C CA . TRP A 1 384 ? 21.812 -29.812 -5.691 1 98.69 384 TRP A CA 1
ATOM 2936 C C . TRP A 1 384 ? 22.766 -28.641 -5.531 1 98.69 384 TRP A C 1
ATOM 2938 O O . TRP A 1 384 ? 22.484 -27.703 -4.801 1 98.69 384 TRP A O 1
ATOM 2948 N N . TYR A 1 385 ? 23.875 -28.734 -6.184 1 98.38 385 TYR A N 1
ATOM 2949 C CA . TYR A 1 385 ? 24.719 -27.562 -6.34 1 98.38 385 TYR A CA 1
ATOM 2950 C C . TYR A 1 385 ? 25.391 -27.531 -7.711 1 98.38 385 TYR A C 1
ATOM 2952 O O . TYR A 1 385 ? 25.562 -28.578 -8.336 1 98.38 385 TYR A O 1
ATOM 2960 N N . ILE A 1 386 ? 25.594 -26.344 -8.219 1 98.19 386 ILE A N 1
ATOM 2961 C CA . ILE A 1 386 ? 26.281 -26.078 -9.477 1 98.19 386 ILE A CA 1
ATOM 2962 C C . ILE A 1 386 ? 27.688 -25.547 -9.188 1 98.19 386 ILE A C 1
ATOM 2964 O O . ILE A 1 386 ? 27.844 -24.594 -8.422 1 98.19 386 ILE A O 1
ATOM 2968 N N . GLU A 1 387 ? 28.672 -26.141 -9.75 1 95.94 387 GLU A N 1
ATOM 2969 C CA . GLU A 1 387 ? 30.047 -25.672 -9.625 1 95.94 387 GLU A CA 1
ATOM 2970 C C . GLU A 1 387 ? 30.484 -24.891 -10.867 1 95.94 387 GLU A C 1
ATOM 2972 O O . GLU A 1 387 ? 30.406 -25.422 -11.984 1 95.94 387 GLU A O 1
ATOM 2977 N N . PRO A 1 388 ? 30.891 -23.703 -10.617 1 94.06 388 PRO A N 1
ATOM 2978 C CA . PRO A 1 388 ? 31.375 -22.938 -11.766 1 94.06 388 PRO A CA 1
ATOM 2979 C C . PRO A 1 388 ? 32.719 -23.422 -12.273 1 94.06 388 PRO A C 1
ATOM 2981 O O . PRO A 1 388 ? 33.375 -24.266 -11.641 1 94.06 388 PRO A O 1
ATOM 2984 N N . GLU A 1 389 ? 33.125 -22.844 -13.344 1 87.62 389 GLU A N 1
ATOM 2985 C CA . GLU A 1 389 ? 34.469 -23.141 -13.875 1 87.62 389 GLU A CA 1
ATOM 2986 C C . GLU A 1 389 ? 35.531 -22.422 -13.078 1 87.62 389 GLU A C 1
ATOM 2988 O O . GLU A 1 389 ? 35.281 -21.453 -12.383 1 87.62 389 GLU A O 1
ATOM 2993 N N . GLY A 1 390 ? 36.75 -23.016 -13.203 1 86 390 GLY A N 1
ATOM 2994 C CA . GLY A 1 390 ? 37.875 -22.328 -12.625 1 86 390 GLY A CA 1
ATOM 2995 C C . GLY A 1 390 ? 38.5 -23.078 -11.461 1 86 390 GLY A C 1
ATOM 2996 O O . GLY A 1 390 ? 37.938 -24.047 -10.969 1 86 390 GLY A O 1
ATOM 2997 N N . GLU A 1 391 ? 39.688 -22.609 -11.117 1 88.19 391 GLU A N 1
ATOM 2998 C CA . GLU A 1 391 ? 40.438 -23.234 -10.039 1 88.19 391 GLU A CA 1
ATOM 2999 C C . GLU A 1 391 ? 40.312 -22.438 -8.742 1 88.19 391 GLU A C 1
ATOM 3001 O O . GLU A 1 391 ? 39.938 -21.281 -8.758 1 88.19 391 GLU A O 1
ATOM 3006 N N . GLY A 1 392 ? 40.438 -23.125 -7.68 1 90.12 392 GLY A N 1
ATOM 3007 C CA . GLY A 1 392 ? 40.469 -22.453 -6.387 1 90.12 392 GLY A CA 1
ATOM 3008 C C . GLY A 1 392 ? 39.125 -22.453 -5.691 1 90.12 392 GLY A C 1
ATOM 3009 O O . GLY A 1 392 ? 38.156 -23 -6.211 1 90.12 392 GLY A O 1
ATOM 3010 N N . ARG A 1 393 ? 39.156 -21.844 -4.512 1 94.94 393 ARG A N 1
ATOM 3011 C CA . ARG A 1 393 ? 37.938 -21.75 -3.713 1 94.94 393 ARG A CA 1
ATOM 3012 C C . ARG A 1 393 ? 37 -20.703 -4.277 1 94.94 393 ARG A C 1
ATOM 3014 O O . ARG A 1 393 ? 37.438 -19.625 -4.699 1 94.94 393 ARG A O 1
ATOM 3021 N N . LYS A 1 394 ? 35.75 -21.047 -4.371 1 97.5 394 LYS A N 1
ATOM 3022 C CA . LYS A 1 394 ? 34.75 -20.203 -5 1 97.5 394 LYS A CA 1
ATOM 3023 C C . LYS A 1 394 ? 33.781 -19.641 -3.969 1 97.5 394 LYS A C 1
ATOM 3025 O O . LYS A 1 394 ? 33.531 -20.281 -2.938 1 97.5 394 LYS A O 1
ATOM 3030 N N . PRO A 1 395 ? 33.25 -18.406 -4.188 1 98.12 395 PRO A N 1
ATOM 3031 C CA . PRO A 1 395 ? 32.125 -17.969 -3.375 1 98.12 395 PRO A CA 1
ATOM 3032 C C . PRO A 1 395 ? 30.891 -18.844 -3.588 1 98.12 395 PRO A C 1
ATOM 3034 O O . PRO A 1 395 ? 30.766 -19.516 -4.617 1 98.12 395 PRO A O 1
ATOM 3037 N N . LEU A 1 396 ? 30.031 -18.875 -2.59 1 98.69 396 LEU A N 1
ATOM 3038 C CA . LEU A 1 396 ? 28.828 -19.703 -2.666 1 98.69 396 LEU A CA 1
ATOM 3039 C C . LEU A 1 396 ? 27.578 -18.859 -2.404 1 98.69 396 LEU A C 1
ATOM 3041 O O . LEU A 1 396 ? 27.594 -17.969 -1.555 1 98.69 396 LEU A O 1
ATOM 3045 N N . ILE A 1 397 ? 26.516 -19.141 -3.123 1 98.88 397 ILE A N 1
ATOM 3046 C CA . ILE A 1 397 ? 25.203 -18.562 -2.838 1 98.88 397 ILE A CA 1
ATOM 3047 C C . ILE A 1 397 ? 24.172 -19.672 -2.643 1 98.88 397 ILE A C 1
ATOM 3049 O O . ILE A 1 397 ? 24.094 -20.609 -3.443 1 98.88 397 ILE A O 1
ATOM 3053 N N . LEU A 1 398 ? 23.438 -19.641 -1.541 1 98.94 398 LEU A N 1
ATOM 3054 C CA . LEU A 1 398 ? 22.312 -20.516 -1.271 1 98.94 398 LEU A CA 1
ATOM 3055 C C . LEU A 1 398 ? 21.016 -19.922 -1.771 1 98.94 398 LEU A C 1
ATOM 3057 O O . LEU A 1 398 ? 20.641 -18.812 -1.37 1 98.94 398 LEU A O 1
ATOM 3061 N N . PHE A 1 399 ? 20.344 -20.641 -2.711 1 98.88 399 PHE A N 1
ATOM 3062 C CA . PHE A 1 399 ? 19 -20.266 -3.174 1 98.88 399 PHE A CA 1
ATOM 3063 C C . PHE A 1 399 ? 17.938 -21.062 -2.439 1 98.88 399 PHE A C 1
ATOM 3065 O O . PHE A 1 399 ? 18.031 -22.297 -2.342 1 98.88 399 PHE A O 1
ATOM 3072 N N . ILE A 1 400 ? 16.938 -20.391 -1.938 1 98.81 400 ILE A N 1
ATOM 3073 C CA . ILE A 1 400 ? 15.812 -21.047 -1.284 1 98.81 400 ILE A CA 1
ATOM 3074 C C . ILE A 1 400 ? 14.547 -20.828 -2.104 1 98.81 400 ILE A C 1
ATOM 3076 O O . ILE A 1 400 ? 14.227 -19.688 -2.471 1 98.81 400 ILE A O 1
ATOM 3080 N N . HIS A 1 401 ? 13.828 -21.844 -2.445 1 98.12 401 HIS A N 1
ATOM 3081 C CA . HIS A 1 401 ? 12.672 -21.75 -3.326 1 98.12 401 HIS A CA 1
ATOM 3082 C C . HIS A 1 401 ? 11.492 -21.109 -2.611 1 98.12 401 HIS A C 1
ATOM 3084 O O . HIS A 1 401 ? 11.477 -21.031 -1.381 1 98.12 401 HIS A O 1
ATOM 3090 N N . GLY A 1 402 ? 10.508 -20.641 -3.402 1 96.94 402 GLY A N 1
ATOM 3091 C CA . GLY A 1 402 ? 9.242 -20.172 -2.855 1 96.94 402 GLY A CA 1
ATOM 3092 C C . GLY A 1 402 ? 8.367 -21.297 -2.34 1 96.94 402 GLY A C 1
ATOM 3093 O O . GLY A 1 402 ? 8.672 -22.469 -2.555 1 96.94 402 GLY A O 1
ATOM 3094 N N . GLY A 1 403 ? 7.273 -20.891 -1.685 1 91.12 403 GLY A N 1
ATOM 3095 C CA . GLY A 1 403 ? 6.391 -21.891 -1.125 1 91.12 403 GLY A CA 1
ATOM 3096 C C . GLY A 1 403 ? 5.664 -21.422 0.121 1 91.12 403 GLY A C 1
ATOM 3097 O O . GLY A 1 403 ? 5.32 -20.25 0.242 1 91.12 403 GLY A O 1
ATOM 3098 N N . PRO A 1 404 ? 5.227 -22.234 0.945 1 84.75 404 PRO A N 1
ATOM 3099 C CA . PRO A 1 404 ? 5.723 -23.609 0.964 1 84.75 404 PRO A CA 1
ATOM 3100 C C . PRO A 1 404 ? 5.195 -24.453 -0.202 1 84.75 404 PRO A C 1
ATOM 3102 O O . PRO A 1 404 ? 4.566 -23.906 -1.117 1 84.75 404 PRO A O 1
ATOM 3105 N N . LYS A 1 405 ? 5.688 -25.641 -0.236 1 95.44 405 LYS A N 1
ATOM 3106 C CA . LYS A 1 405 ? 5.336 -26.672 -1.203 1 95.44 405 LYS A CA 1
ATOM 3107 C C . LYS A 1 405 ? 5.887 -26.344 -2.588 1 95.44 405 LYS A C 1
ATOM 3109 O O . LYS A 1 405 ? 5.27 -26.672 -3.602 1 95.44 405 LYS A O 1
ATOM 3114 N N . GLY A 1 406 ? 6.844 -25.422 -2.652 1 96.88 406 GLY A N 1
ATOM 3115 C CA . GLY A 1 406 ? 7.68 -25.344 -3.838 1 96.88 406 GLY A CA 1
ATOM 3116 C C . GLY A 1 406 ? 8.625 -26.516 -3.992 1 96.88 406 GLY A C 1
ATOM 3117 O O . GLY A 1 406 ? 8.68 -27.391 -3.129 1 96.88 406 GLY A O 1
ATOM 3118 N N . MET A 1 407 ? 9.352 -26.5 -5.082 1 97.81 407 MET A N 1
ATOM 3119 C CA . MET A 1 407 ? 10.305 -27.578 -5.328 1 97.81 407 MET A CA 1
ATOM 3120 C C . MET A 1 407 ? 11.383 -27.141 -6.312 1 97.81 407 MET A C 1
ATOM 3122 O O . MET A 1 407 ? 11.078 -26.625 -7.391 1 97.81 407 MET A O 1
ATOM 3126 N N . TYR A 1 408 ? 12.609 -27.281 -5.898 1 98.44 408 TYR A N 1
ATOM 3127 C CA . TYR A 1 408 ? 13.727 -27.219 -6.836 1 98.44 408 TYR A CA 1
ATOM 3128 C C . TYR A 1 408 ? 14.039 -28.594 -7.414 1 98.44 408 TYR A C 1
ATOM 3130 O O . TYR A 1 408 ? 13.5 -29.594 -6.953 1 98.44 408 TYR A O 1
ATOM 3138 N N . GLY A 1 409 ? 14.82 -28.609 -8.422 1 98.38 409 GLY A N 1
ATOM 3139 C CA . GLY A 1 409 ? 15.188 -29.859 -9.055 1 98.38 409 GLY A CA 1
ATOM 3140 C C . GLY A 1 409 ? 15.898 -29.672 -10.383 1 98.38 409 GLY A C 1
ATOM 3141 O O . GLY A 1 409 ? 16.859 -28.922 -10.469 1 98.38 409 GLY A O 1
ATOM 3142 N N . TYR A 1 410 ? 15.367 -30.438 -11.32 1 98.44 410 TYR A N 1
ATOM 3143 C CA . TYR A 1 410 ? 16.062 -30.547 -12.594 1 98.44 410 TYR A CA 1
ATOM 3144 C C . TYR A 1 410 ? 15.445 -29.625 -13.641 1 98.44 410 TYR A C 1
ATOM 3146 O O . TYR A 1 410 ? 15.422 -29.953 -14.828 1 98.44 410 TYR A O 1
ATOM 3154 N N . GLY A 1 411 ? 14.945 -28.547 -13.25 1 98 411 GLY A N 1
ATOM 3155 C CA . GLY A 1 411 ? 14.453 -27.531 -14.172 1 98 411 GLY A CA 1
ATOM 3156 C C . GLY A 1 411 ? 15.523 -26.547 -14.602 1 98 411 GLY A C 1
ATOM 3157 O O . GLY A 1 411 ? 16.641 -26.562 -14.07 1 98 411 GLY A O 1
ATOM 3158 N N . PHE A 1 412 ? 15.211 -25.688 -15.57 1 98.31 412 PHE A N 1
ATOM 3159 C CA . PHE A 1 412 ? 16.094 -24.594 -15.969 1 98.31 412 PHE A CA 1
ATOM 3160 C C . PHE A 1 412 ? 15.898 -23.375 -15.07 1 98.31 412 PHE A C 1
ATOM 3162 O O . PHE A 1 412 ? 14.836 -22.766 -15.078 1 98.31 412 PHE A O 1
ATOM 3169 N N . TYR A 1 413 ? 16.891 -23.047 -14.336 1 98.06 413 TYR A N 1
ATOM 3170 C CA . TYR A 1 413 ? 16.859 -21.875 -13.469 1 98.06 413 TYR A CA 1
ATOM 3171 C C . TYR A 1 413 ? 17.844 -20.812 -13.961 1 98.06 413 TYR A C 1
ATOM 3173 O O . TYR A 1 413 ? 19.016 -20.828 -13.586 1 98.06 413 TYR A O 1
ATOM 3181 N N . GLY A 1 414 ? 17.312 -19.844 -14.695 1 98.12 414 GLY A N 1
ATOM 3182 C CA . GLY A 1 414 ? 18.141 -18.844 -15.344 1 98.12 414 GLY A CA 1
ATOM 3183 C C . GLY A 1 414 ? 19 -18.047 -14.375 1 98.12 414 GLY A C 1
ATOM 3184 O O . GLY A 1 414 ? 20.156 -17.766 -14.656 1 98.12 414 GLY A O 1
ATOM 3185 N N . GLU A 1 415 ? 18.469 -17.641 -13.273 1 98.25 415 GLU A N 1
ATOM 3186 C CA . GLU A 1 415 ? 19.203 -16.844 -12.297 1 98.25 415 GLU A CA 1
ATOM 3187 C C . GLU A 1 415 ? 20.359 -17.656 -11.703 1 98.25 415 GLU A C 1
ATOM 3189 O O . GLU A 1 415 ? 21.422 -17.094 -11.406 1 98.25 415 GLU A O 1
ATOM 3194 N N . MET A 1 416 ? 20.188 -18.922 -11.477 1 98.5 416 MET A N 1
ATOM 3195 C CA . MET A 1 416 ? 21.266 -19.781 -10.961 1 98.5 416 MET A CA 1
ATOM 3196 C C . MET A 1 416 ? 22.375 -19.938 -11.984 1 98.5 416 MET A C 1
ATOM 3198 O O . MET A 1 416 ? 23.562 -19.922 -11.633 1 98.5 416 MET A O 1
ATOM 3202 N N . GLN A 1 417 ? 21.953 -20.125 -13.273 1 98.38 417 GLN A N 1
ATOM 3203 C CA . GLN A 1 417 ? 22.953 -20.172 -14.344 1 98.38 417 GLN A CA 1
ATOM 3204 C C . GLN A 1 417 ? 23.766 -18.891 -14.398 1 98.38 417 GLN A C 1
ATOM 3206 O O . GLN A 1 417 ? 24.969 -18.922 -14.617 1 98.38 417 GLN A O 1
ATOM 3211 N N . LEU A 1 418 ? 23.062 -17.75 -14.203 1 98.31 418 LEU A N 1
ATOM 3212 C CA . LEU A 1 418 ? 23.719 -16.438 -14.195 1 98.31 418 LEU A CA 1
ATOM 3213 C C . LEU A 1 418 ? 24.766 -16.375 -13.086 1 98.31 418 LEU A C 1
ATOM 3215 O O . LEU A 1 418 ? 25.906 -15.977 -13.328 1 98.31 418 LEU A O 1
ATOM 3219 N N . PHE A 1 419 ? 24.438 -16.766 -11.906 1 98.31 419 PHE A N 1
ATOM 3220 C CA . PHE A 1 419 ? 25.375 -16.703 -10.789 1 98.31 419 PHE A CA 1
ATOM 3221 C C . PHE A 1 419 ? 26.531 -17.688 -10.984 1 98.31 419 PHE A C 1
ATOM 3223 O O . PHE A 1 419 ? 27.672 -17.375 -10.641 1 98.31 419 PHE A O 1
ATOM 3230 N N . ALA A 1 420 ? 26.25 -18.875 -11.5 1 98 420 ALA A N 1
ATOM 3231 C CA . ALA A 1 420 ? 27.328 -19.797 -11.82 1 98 420 ALA A CA 1
ATOM 3232 C C . ALA A 1 420 ? 28.297 -19.188 -12.828 1 98 420 ALA A C 1
ATOM 3234 O O . ALA A 1 420 ? 29.516 -19.312 -12.672 1 98 420 ALA A O 1
ATOM 3235 N N . SER A 1 421 ? 27.719 -18.547 -13.805 1 97.06 421 SER A N 1
ATOM 3236 C CA . SER A 1 421 ? 28.531 -17.891 -14.828 1 97.06 421 SER A CA 1
ATOM 3237 C C . SER A 1 421 ? 29.375 -16.781 -14.234 1 97.06 421 SER A C 1
ATOM 3239 O O . SER A 1 421 ? 30.438 -16.453 -14.758 1 97.06 421 SER A O 1
ATOM 3241 N N . GLU A 1 422 ? 28.938 -16.219 -13.141 1 96.06 422 GLU A N 1
ATOM 3242 C CA . GLU A 1 422 ? 29.656 -15.164 -12.438 1 96.06 422 GLU A CA 1
ATOM 3243 C C . GLU A 1 422 ? 30.672 -15.734 -11.453 1 96.06 422 GLU A C 1
ATOM 3245 O O . GLU A 1 422 ? 31.312 -15 -10.703 1 96.06 422 GLU A O 1
ATOM 3250 N N . GLY A 1 423 ? 30.766 -17.031 -11.359 1 96.31 423 GLY A N 1
ATOM 3251 C CA . GLY A 1 423 ? 31.828 -17.656 -10.602 1 96.31 423 GLY A CA 1
ATOM 3252 C C . GLY A 1 423 ? 31.375 -18.188 -9.258 1 96.31 423 GLY A C 1
ATOM 3253 O O . GLY A 1 423 ? 32.219 -18.594 -8.43 1 96.31 423 GLY A O 1
ATOM 3254 N N . PHE A 1 424 ? 30.094 -18.25 -9.031 1 98.06 424 PHE A N 1
ATOM 3255 C CA . PHE A 1 424 ? 29.578 -18.719 -7.742 1 98.06 424 PHE A CA 1
ATOM 3256 C C . PHE A 1 424 ? 29.266 -20.203 -7.789 1 98.06 424 PHE A C 1
ATOM 3258 O O . PHE A 1 424 ? 28.734 -20.703 -8.781 1 98.06 424 PHE A O 1
ATOM 3265 N N . THR A 1 425 ? 29.641 -20.906 -6.758 1 98.44 425 THR A N 1
ATOM 3266 C CA . THR A 1 425 ? 28.938 -22.156 -6.477 1 98.44 425 THR A CA 1
ATOM 3267 C C . THR A 1 425 ? 27.5 -21.891 -6.051 1 98.44 425 THR A C 1
ATOM 3269 O O . THR A 1 425 ? 27.25 -21.078 -5.148 1 98.44 425 THR A O 1
ATOM 3272 N N . VAL A 1 426 ? 26.562 -22.5 -6.77 1 98.81 426 VAL A N 1
ATOM 3273 C CA . VAL A 1 426 ? 25.156 -22.281 -6.473 1 98.81 426 VAL A CA 1
ATOM 3274 C C . VAL A 1 426 ? 24.578 -23.516 -5.789 1 98.81 426 VAL A C 1
ATOM 3276 O O . VAL A 1 426 ? 24.625 -24.625 -6.34 1 98.81 426 VAL A O 1
ATOM 3279 N N . ALA A 1 427 ? 24 -23.328 -4.586 1 98.88 427 ALA A N 1
ATOM 3280 C CA . ALA A 1 427 ? 23.406 -24.422 -3.822 1 98.88 427 ALA A CA 1
ATOM 3281 C C . ALA A 1 427 ? 21.906 -24.219 -3.652 1 98.88 427 ALA A C 1
ATOM 3283 O O . ALA A 1 427 ? 21.453 -23.094 -3.438 1 98.88 427 ALA A O 1
ATOM 3284 N N . TYR A 1 428 ? 21.094 -25.266 -3.84 1 98.88 428 TYR A N 1
ATOM 3285 C CA . TYR A 1 428 ? 19.641 -25.219 -3.65 1 98.88 428 TYR A CA 1
ATOM 3286 C C . TYR A 1 428 ? 19.109 -26.594 -3.252 1 98.88 428 TYR A C 1
ATOM 3288 O O . TYR A 1 428 ? 19.656 -27.625 -3.654 1 98.88 428 TYR A O 1
ATOM 3296 N N . ALA A 1 429 ? 18.047 -26.672 -2.389 1 98.81 429 ALA A N 1
ATOM 3297 C CA . ALA A 1 429 ? 17.562 -27.938 -1.841 1 98.81 429 ALA A CA 1
ATOM 3298 C C . ALA A 1 429 ? 16.047 -27.891 -1.612 1 98.81 429 ALA A C 1
ATOM 3300 O O . ALA A 1 429 ? 15.414 -26.859 -1.829 1 98.81 429 ALA A O 1
ATOM 3301 N N . ASN A 1 430 ? 15.5 -29.031 -1.311 1 98.75 430 ASN A N 1
ATOM 3302 C CA . ASN A 1 430 ? 14.102 -29.188 -0.912 1 98.75 430 ASN A CA 1
ATOM 3303 C C . ASN A 1 430 ? 13.984 -29.609 0.55 1 98.75 430 ASN A C 1
ATOM 3305 O O . ASN A 1 430 ? 13.969 -30.797 0.855 1 98.75 430 ASN A O 1
ATOM 3309 N N . PRO A 1 431 ? 13.844 -28.672 1.453 1 98.5 431 PRO A N 1
ATOM 3310 C CA . PRO A 1 431 ? 13.602 -29.031 2.854 1 98.5 431 PRO A CA 1
ATOM 3311 C C . PRO A 1 431 ? 12.18 -29.5 3.105 1 98.5 431 PRO A C 1
ATOM 3313 O O . PRO A 1 431 ? 11.344 -29.5 2.191 1 98.5 431 PRO A O 1
ATOM 3316 N N . ARG A 1 432 ? 11.938 -30.031 4.32 1 98 432 ARG A N 1
ATOM 3317 C CA . ARG A 1 432 ? 10.562 -30.344 4.688 1 98 432 ARG A CA 1
ATOM 3318 C C . ARG A 1 432 ? 9.617 -29.219 4.328 1 98 432 ARG A C 1
ATOM 3320 O O . ARG A 1 432 ? 9.93 -28.047 4.547 1 98 432 ARG A O 1
ATOM 3327 N N . GLY A 1 433 ? 8.422 -29.578 3.885 1 97.94 433 GLY A N 1
ATOM 3328 C CA . GLY A 1 433 ? 7.484 -28.578 3.385 1 97.94 433 GLY A CA 1
ATOM 3329 C C . GLY A 1 433 ? 7.527 -28.438 1.875 1 97.94 433 GLY A C 1
ATOM 3330 O O . GLY A 1 433 ? 6.691 -27.734 1.293 1 97.94 433 GLY A O 1
ATOM 3331 N N . SER A 1 434 ? 8.508 -29.078 1.24 1 98.5 434 SER A N 1
ATOM 3332 C CA . SER A 1 434 ? 8.641 -29.016 -0.212 1 98.5 434 SER A CA 1
ATOM 3333 C C . SER A 1 434 ? 7.77 -30.062 -0.894 1 98.5 434 SER A C 1
ATOM 3335 O O . SER A 1 434 ? 7.34 -31.031 -0.259 1 98.5 434 SER A O 1
ATOM 3337 N N . ASP A 1 435 ? 7.516 -29.875 -2.094 1 98.19 435 ASP A N 1
ATOM 3338 C CA . ASP A 1 435 ? 6.793 -30.797 -2.963 1 98.19 435 ASP A CA 1
ATOM 3339 C C . ASP A 1 435 ? 7.73 -31.859 -3.525 1 98.19 435 ASP A C 1
ATOM 3341 O O . ASP A 1 435 ? 8.945 -31.812 -3.318 1 98.19 435 ASP A O 1
ATOM 3345 N N . GLY A 1 436 ? 7.137 -32.938 -4.156 1 98.06 436 GLY A N 1
ATOM 3346 C CA . GLY A 1 436 ? 7.918 -33.906 -4.879 1 98.06 436 GLY A CA 1
ATOM 3347 C C . GLY A 1 436 ? 8.242 -35.156 -4.051 1 98.06 436 GLY A C 1
ATOM 3348 O O . GLY A 1 436 ? 8.891 -36.062 -4.535 1 98.06 436 GLY A O 1
ATOM 3349 N N . TYR A 1 437 ? 7.773 -35.188 -2.857 1 98.31 437 TYR A N 1
ATOM 3350 C CA . TYR A 1 437 ? 8 -36.281 -1.931 1 98.31 437 TYR A CA 1
ATOM 3351 C C . TYR A 1 437 ? 6.691 -36.781 -1.329 1 98.31 437 TYR A C 1
ATOM 3353 O O . TYR A 1 437 ? 5.617 -36.531 -1.87 1 98.31 437 TYR A O 1
ATOM 3361 N N . GLU A 1 438 ? 6.793 -37.625 -0.263 1 97.81 438 GLU A N 1
ATOM 3362 C CA . GLU A 1 438 ? 5.586 -38.094 0.405 1 97.81 438 GLU A CA 1
ATOM 3363 C C . GLU A 1 438 ? 4.785 -36.938 1 1 97.81 438 GLU A C 1
ATOM 3365 O O . GLU A 1 438 ? 5.355 -35.906 1.365 1 97.81 438 GLU A O 1
ATOM 3370 N N . GLU A 1 439 ? 3.469 -37.188 1.073 1 98.25 439 GLU A N 1
ATOM 3371 C CA . GLU A 1 439 ? 2.59 -36.156 1.601 1 98.25 439 GLU A CA 1
ATOM 3372 C C . GLU A 1 439 ? 3.031 -35.688 2.992 1 98.25 439 GLU A C 1
ATOM 3374 O O . GLU A 1 439 ? 2.984 -34.5 3.316 1 98.25 439 GLU A O 1
ATOM 3379 N N . GLU A 1 440 ? 3.479 -36.594 3.795 1 97.69 440 GLU A N 1
ATOM 3380 C CA . GLU A 1 440 ? 3.939 -36.281 5.141 1 97.69 440 GLU A CA 1
ATOM 3381 C C . GLU A 1 440 ? 5.109 -35.281 5.102 1 97.69 440 GLU A C 1
ATOM 3383 O O . GLU A 1 440 ? 5.227 -34.438 5.973 1 97.69 440 GLU A O 1
ATOM 3388 N N . PHE A 1 441 ? 5.984 -35.406 4.148 1 98 441 PHE A N 1
ATOM 3389 C CA . PHE A 1 441 ? 7.152 -34.562 4.016 1 98 441 PHE A CA 1
ATOM 3390 C C . PHE A 1 441 ? 6.738 -33.125 3.65 1 98 441 PHE A C 1
ATOM 3392 O O . PHE A 1 441 ? 7.441 -32.156 3.975 1 98 441 PHE A O 1
ATOM 3399 N N . ALA A 1 442 ? 5.586 -33.031 3.051 1 98 442 ALA A N 1
ATOM 3400 C CA . ALA A 1 442 ? 5.098 -31.703 2.621 1 98 442 ALA A CA 1
ATOM 3401 C C . ALA A 1 442 ? 4.523 -30.922 3.797 1 98 442 ALA A C 1
ATOM 3403 O O . ALA A 1 442 ? 4.285 -29.719 3.688 1 98 442 ALA A O 1
ATOM 3404 N N . ASP A 1 443 ? 4.359 -31.516 4.949 1 97.94 443 ASP A N 1
ATOM 3405 C CA . ASP A 1 443 ? 3.746 -30.875 6.105 1 97.94 443 ASP A CA 1
ATOM 3406 C C . ASP A 1 443 ? 4.785 -30.109 6.918 1 97.94 443 ASP A C 1
ATOM 3408 O O . ASP A 1 443 ? 5.547 -30.703 7.684 1 97.94 443 ASP A O 1
ATOM 3412 N N . ILE A 1 444 ? 4.781 -28.828 6.777 1 97.5 444 ILE A N 1
ATOM 3413 C CA . ILE A 1 444 ? 5.703 -28 7.547 1 97.5 444 ILE A CA 1
ATOM 3414 C C . ILE A 1 444 ? 4.922 -27.125 8.516 1 97.5 444 ILE A C 1
ATOM 3416 O O . ILE A 1 444 ? 5.492 -26.25 9.172 1 97.5 444 ILE A O 1
ATOM 3420 N N . ARG A 1 445 ? 3.566 -27.312 8.648 1 96.44 445 ARG A N 1
ATOM 3421 C CA . ARG A 1 445 ? 2.705 -26.5 9.5 1 96.44 445 ARG A CA 1
ATOM 3422 C C . ARG A 1 445 ? 3.207 -26.5 10.945 1 96.44 445 ARG A C 1
ATOM 3424 O O . ARG A 1 445 ? 3.559 -27.547 11.484 1 96.44 445 ARG A O 1
ATOM 3431 N N . GLY A 1 446 ? 3.35 -25.281 11.461 1 96.56 446 GLY A N 1
ATOM 3432 C CA . GLY A 1 446 ? 3.758 -25.125 12.844 1 96.56 446 GLY A CA 1
ATOM 3433 C C . GLY A 1 446 ? 5.254 -25.25 13.047 1 96.56 446 GLY A C 1
ATOM 3434 O O . GLY A 1 446 ? 5.738 -25.219 14.18 1 96.56 446 GLY A O 1
ATOM 3435 N N . ARG A 1 447 ? 5.992 -25.359 11.953 1 95.62 447 ARG A N 1
ATOM 3436 C CA . ARG A 1 447 ? 7.418 -25.625 12.117 1 95.62 447 ARG A CA 1
ATOM 3437 C C . ARG A 1 447 ? 8.258 -24.672 11.258 1 95.62 447 ARG A C 1
ATOM 3439 O O . ARG A 1 447 ? 9.445 -24.922 11.047 1 95.62 447 ARG A O 1
ATOM 3446 N N . TYR A 1 448 ? 7.719 -23.641 10.781 1 95.62 448 TYR A N 1
ATOM 3447 C CA . TYR A 1 448 ? 8.414 -22.703 9.922 1 95.62 448 TYR A CA 1
ATOM 3448 C C . TYR A 1 448 ? 9.648 -22.141 10.617 1 95.62 448 TYR A C 1
ATOM 3450 O O . TYR A 1 448 ? 9.586 -21.75 11.781 1 95.62 448 TYR A O 1
ATOM 3458 N N . GLY A 1 449 ? 10.719 -22.062 9.906 1 97.31 449 GLY A N 1
ATOM 3459 C CA . GLY A 1 449 ? 11.914 -21.422 10.414 1 97.31 449 GLY A CA 1
ATOM 3460 C C . GLY A 1 449 ? 12.664 -22.266 11.422 1 97.31 449 GLY A C 1
ATOM 3461 O O . GLY A 1 449 ? 13.625 -21.812 12.039 1 97.31 449 GLY A O 1
ATOM 3462 N N . ASP A 1 450 ? 12.242 -23.469 11.602 1 97.56 450 ASP A N 1
ATOM 3463 C CA . ASP A 1 450 ? 12.875 -24.359 12.562 1 97.56 450 ASP A CA 1
ATOM 3464 C C . ASP A 1 450 ? 13.453 -25.594 11.875 1 97.56 450 ASP A C 1
ATOM 3466 O O . ASP A 1 450 ? 14.633 -25.609 11.516 1 97.56 450 ASP A O 1
ATOM 3470 N N . THR A 1 451 ? 12.539 -26.516 11.469 1 97.69 451 THR A N 1
ATOM 3471 C CA . THR A 1 451 ? 12.984 -27.734 10.805 1 97.69 451 THR A CA 1
ATOM 3472 C C . THR A 1 451 ? 13.609 -27.406 9.453 1 97.69 451 THR A C 1
ATOM 3474 O O . THR A 1 451 ? 14.672 -27.938 9.109 1 97.69 451 THR A O 1
ATOM 3477 N N . ASP A 1 452 ? 12.961 -26.656 8.734 1 98.19 452 ASP A N 1
ATOM 3478 C CA . ASP A 1 452 ? 13.469 -26.266 7.422 1 98.19 452 ASP A CA 1
ATOM 3479 C C . ASP A 1 452 ? 14.812 -25.547 7.547 1 98.19 452 ASP A C 1
ATOM 3481 O O . ASP A 1 452 ? 15.734 -25.812 6.77 1 98.19 452 ASP A O 1
ATOM 3485 N N . TYR A 1 453 ? 14.992 -24.672 8.562 1 98.62 453 TYR A N 1
ATOM 3486 C CA . TYR A 1 453 ? 16.266 -24 8.797 1 98.62 453 TYR A CA 1
ATOM 3487 C C . TYR A 1 453 ? 17.375 -25.016 9.047 1 98.62 453 TYR A C 1
ATOM 3489 O O . TYR A 1 453 ? 18.422 -24.969 8.398 1 98.62 453 TYR A O 1
ATOM 3497 N N . LYS A 1 454 ? 17.141 -25.922 9.969 1 98.75 454 LYS A N 1
ATOM 3498 C CA . LYS A 1 454 ? 18.156 -26.906 10.336 1 98.75 454 LYS A CA 1
ATOM 3499 C C . LYS A 1 454 ? 18.516 -27.781 9.133 1 98.75 454 LYS A C 1
ATOM 3501 O O . LYS A 1 454 ? 19.688 -28.109 8.93 1 98.75 454 LYS A O 1
ATOM 3506 N N . GLN A 1 455 ? 17.562 -28.094 8.367 1 98.81 455 GLN A N 1
ATOM 3507 C CA . GLN A 1 455 ? 17.781 -28.938 7.203 1 98.81 455 GLN A CA 1
ATOM 3508 C C . GLN A 1 455 ? 18.594 -28.219 6.129 1 98.81 455 GLN A C 1
ATOM 3510 O O . GLN A 1 455 ? 19.5 -28.781 5.523 1 98.81 455 GLN A O 1
ATOM 3515 N N . LEU A 1 456 ? 18.312 -26.969 5.887 1 98.81 456 LEU A N 1
ATOM 3516 C CA . LEU A 1 456 ? 19.062 -26.188 4.91 1 98.81 456 LEU A CA 1
ATOM 3517 C C . LEU A 1 456 ? 20.516 -26.016 5.34 1 98.81 456 LEU A C 1
ATOM 3519 O O . LEU A 1 456 ? 21.422 -26.094 4.508 1 98.81 456 LEU A O 1
ATOM 3523 N N . MET A 1 457 ? 20.75 -25.797 6.652 1 98.75 457 MET A N 1
ATOM 3524 C CA . MET A 1 457 ? 22.109 -25.641 7.148 1 98.75 457 MET A CA 1
ATOM 3525 C C . MET A 1 457 ? 22.891 -26.938 7.02 1 98.75 457 MET A C 1
ATOM 3527 O O . MET A 1 457 ? 24.062 -26.938 6.641 1 98.75 457 MET A O 1
ATOM 3531 N N . LYS A 1 458 ? 22.219 -28.016 7.344 1 98.69 458 LYS A N 1
ATOM 3532 C CA . LYS A 1 458 ? 22.891 -29.312 7.215 1 98.69 458 LYS A CA 1
ATOM 3533 C C . LYS A 1 458 ? 23.219 -29.609 5.758 1 98.69 458 LYS A C 1
ATOM 3535 O O . LYS A 1 458 ? 24.297 -30.141 5.465 1 98.69 458 LYS A O 1
ATOM 3540 N N . PHE A 1 459 ? 22.344 -29.375 4.879 1 98.56 459 PHE A N 1
ATOM 3541 C CA . PHE A 1 459 ? 22.594 -29.516 3.451 1 98.56 459 PHE A CA 1
ATOM 3542 C C . PHE A 1 459 ? 23.781 -28.656 3.025 1 98.56 459 PHE A C 1
ATOM 3544 O O . PHE A 1 459 ? 24.656 -29.125 2.307 1 98.56 459 PHE A O 1
ATOM 3551 N N . LEU A 1 460 ? 23.734 -27.406 3.465 1 98.69 460 LEU A N 1
ATOM 3552 C CA . LEU A 1 460 ? 24.812 -26.5 3.113 1 98.69 460 LEU A CA 1
ATOM 3553 C C . LEU A 1 460 ? 26.156 -27.016 3.609 1 98.69 460 LEU A C 1
ATOM 3555 O O . LEU A 1 460 ? 27.172 -26.891 2.918 1 98.69 460 LEU A O 1
ATOM 3559 N N . ASP A 1 461 ? 26.219 -27.609 4.832 1 98.56 461 ASP A N 1
ATOM 3560 C CA . ASP A 1 461 ? 27.438 -28.234 5.348 1 98.56 461 ASP A CA 1
ATOM 3561 C C . ASP A 1 461 ? 27.953 -29.312 4.391 1 98.56 461 ASP A C 1
ATOM 3563 O O . ASP A 1 461 ? 29.156 -29.375 4.129 1 98.56 461 ASP A O 1
ATOM 3567 N N . ALA A 1 462 ? 27.031 -30.078 3.902 1 98.38 462 ALA A N 1
ATOM 3568 C CA . ALA A 1 462 ? 27.422 -31.141 2.988 1 98.38 462 ALA A CA 1
ATOM 3569 C C . ALA A 1 462 ? 28 -30.578 1.693 1 98.38 462 ALA A C 1
ATOM 3571 O O . ALA A 1 462 ? 28.953 -31.141 1.146 1 98.38 462 ALA A O 1
ATOM 3572 N N . VAL A 1 463 ? 27.438 -29.547 1.167 1 98.19 463 VAL A N 1
ATOM 3573 C CA . VAL A 1 463 ? 27.906 -28.922 -0.058 1 98.19 463 VAL A CA 1
ATOM 3574 C C . VAL A 1 463 ? 29.312 -28.359 0.168 1 98.19 463 VAL A C 1
ATOM 3576 O O . VAL A 1 463 ? 30.203 -28.531 -0.665 1 98.19 463 VAL A O 1
ATOM 3579 N N . VAL A 1 464 ? 29.5 -27.672 1.264 1 97.38 464 VAL A N 1
ATOM 3580 C CA . VAL A 1 464 ? 30.781 -27.047 1.587 1 97.38 464 VAL A CA 1
ATOM 3581 C C . VAL A 1 464 ? 31.859 -28.109 1.734 1 97.38 464 VAL A C 1
ATOM 3583 O O . VAL A 1 464 ? 33 -27.922 1.287 1 97.38 464 VAL A O 1
ATOM 3586 N N . GLU A 1 465 ? 31.547 -29.219 2.318 1 96.31 465 GLU A N 1
ATOM 3587 C CA . GLU A 1 465 ? 32.5 -30.312 2.52 1 96.31 465 GLU A CA 1
ATOM 3588 C C . GLU A 1 465 ? 32.844 -30.969 1.195 1 96.31 465 GLU A C 1
ATOM 3590 O O . GLU A 1 465 ? 33.969 -31.469 1.027 1 96.31 465 GLU A O 1
ATOM 3595 N N . GLY A 1 466 ? 31.969 -30.938 0.316 1 93.38 466 GLY A N 1
ATOM 3596 C CA . GLY A 1 466 ? 32.156 -31.672 -0.922 1 93.38 466 GLY A CA 1
ATOM 3597 C C . GLY A 1 466 ? 32.625 -30.812 -2.074 1 93.38 466 GLY A C 1
ATOM 3598 O O . GLY A 1 466 ? 32.75 -31.281 -3.203 1 93.38 466 GLY A O 1
ATOM 3599 N N . SER A 1 467 ? 32.812 -29.547 -1.888 1 93.38 467 SER A N 1
ATOM 3600 C CA . SER A 1 467 ? 33.188 -28.625 -2.963 1 93.38 467 SER A CA 1
ATOM 3601 C C . SER A 1 467 ? 34.25 -27.641 -2.502 1 93.38 467 SER A C 1
ATOM 3603 O O . SER A 1 467 ? 34.594 -27.594 -1.317 1 93.38 467 SER A O 1
ATOM 3605 N N . ASP A 1 468 ? 34.844 -26.906 -3.428 1 93.81 468 ASP A N 1
ATOM 3606 C CA . ASP A 1 468 ? 35.844 -25.906 -3.141 1 93.81 468 ASP A CA 1
ATOM 3607 C C . ASP A 1 468 ? 35.25 -24.531 -2.889 1 93.81 468 ASP A C 1
ATOM 3609 O O . ASP A 1 468 ? 35.406 -23.609 -3.691 1 93.81 468 ASP A O 1
ATOM 3613 N N . VAL A 1 469 ? 34.656 -24.422 -1.74 1 96.62 469 VAL A N 1
ATOM 3614 C CA . VAL A 1 469 ? 33.938 -23.188 -1.389 1 96.62 469 VAL A CA 1
ATOM 3615 C C . VAL A 1 469 ? 34.75 -22.375 -0.397 1 96.62 469 VAL A C 1
ATOM 3617 O O . VAL A 1 469 ? 35.406 -22.938 0.498 1 96.62 469 VAL A O 1
ATOM 3620 N N . ASP A 1 470 ? 34.812 -21.078 -0.598 1 97.06 470 ASP A N 1
ATOM 3621 C CA . ASP A 1 470 ? 35.312 -20.141 0.4 1 97.06 470 ASP A CA 1
ATOM 3622 C C . ASP A 1 470 ? 34.25 -19.766 1.411 1 97.06 470 ASP A C 1
ATOM 3624 O O . ASP A 1 470 ? 33.406 -18.906 1.143 1 97.06 470 ASP A O 1
ATOM 3628 N N . GLU A 1 471 ? 34.312 -20.312 2.541 1 97.12 471 GLU A N 1
ATOM 3629 C CA . GLU A 1 471 ? 33.281 -20.156 3.537 1 97.12 471 GLU A CA 1
ATOM 3630 C C . GLU A 1 471 ? 33.188 -18.703 4.027 1 97.12 471 GLU A C 1
ATOM 3632 O O . GLU A 1 471 ? 32.219 -18.312 4.664 1 97.12 471 GLU A O 1
ATOM 3637 N N . GLY A 1 472 ? 34.219 -17.922 3.814 1 97.31 472 GLY A N 1
ATOM 3638 C CA . GLY A 1 472 ? 34.188 -16.5 4.156 1 97.31 472 GLY A CA 1
ATOM 3639 C C . GLY A 1 472 ? 33.469 -15.656 3.135 1 97.31 472 GLY A C 1
ATOM 3640 O O . GLY A 1 472 ? 33.281 -14.453 3.334 1 97.31 472 GLY A O 1
ATOM 3641 N N . LYS A 1 473 ? 33 -16.281 2.02 1 98.19 473 LYS A N 1
ATOM 3642 C CA . LYS A 1 473 ? 32.312 -15.586 0.943 1 98.19 473 LYS A CA 1
ATOM 3643 C C . LYS A 1 473 ? 31.016 -16.297 0.562 1 98.19 473 LYS A C 1
ATOM 3645 O O . LYS A 1 473 ? 30.859 -16.75 -0.577 1 98.19 473 LYS A O 1
ATOM 3650 N N . MET A 1 474 ? 30.062 -16.312 1.479 1 98.81 474 MET A N 1
ATOM 3651 C CA . MET A 1 474 ? 28.797 -16.984 1.231 1 98.81 474 MET A CA 1
ATOM 3652 C C . MET A 1 474 ? 27.641 -15.992 1.315 1 98.81 474 MET A C 1
ATOM 3654 O O . MET A 1 474 ? 27.641 -15.102 2.168 1 98.81 474 MET A O 1
ATOM 3658 N N . ALA A 1 475 ? 26.719 -16.141 0.445 1 98.94 475 ALA A N 1
ATOM 3659 C CA . ALA A 1 475 ? 25.484 -15.352 0.413 1 98.94 475 ALA A CA 1
ATOM 3660 C C . ALA A 1 475 ? 24.25 -16.25 0.432 1 98.94 475 ALA A C 1
ATOM 3662 O O . ALA A 1 475 ? 24.359 -17.453 0.19 1 98.94 475 ALA A O 1
ATOM 3663 N N . VAL A 1 476 ? 23.094 -15.734 0.786 1 98.94 476 VAL A N 1
ATOM 3664 C CA . VAL A 1 476 ? 21.828 -16.438 0.791 1 98.94 476 VAL A CA 1
ATOM 3665 C C . VAL A 1 476 ? 20.734 -15.547 0.19 1 98.94 476 VAL A C 1
ATOM 3667 O O . VAL A 1 476 ? 20.75 -14.336 0.384 1 98.94 476 VAL A O 1
ATOM 3670 N N . THR A 1 477 ? 19.859 -16.172 -0.587 1 98.88 477 THR A N 1
ATOM 3671 C CA . THR A 1 477 ? 18.75 -15.43 -1.194 1 98.88 477 THR A CA 1
ATOM 3672 C C . THR A 1 477 ? 17.547 -16.344 -1.39 1 98.88 477 THR A C 1
ATOM 3674 O O . THR A 1 477 ? 17.672 -17.562 -1.343 1 98.88 477 THR A O 1
ATOM 3677 N N . GLY A 1 478 ? 16.438 -15.734 -1.518 1 98.62 478 GLY A N 1
ATOM 3678 C CA . GLY A 1 478 ? 15.18 -16.391 -1.835 1 98.62 478 GLY A CA 1
ATOM 3679 C C . GLY A 1 478 ? 14.031 -15.43 -2.021 1 98.62 478 GLY A C 1
ATOM 3680 O O . GLY A 1 478 ? 14.141 -14.25 -1.677 1 98.62 478 GLY A O 1
ATOM 3681 N N . ILE A 1 479 ? 12.945 -15.922 -2.592 1 98.38 479 ILE A N 1
ATOM 3682 C CA . ILE A 1 479 ? 11.75 -15.125 -2.871 1 98.38 479 ILE A CA 1
ATOM 3683 C C . ILE A 1 479 ? 10.539 -15.75 -2.189 1 98.38 479 ILE A C 1
ATOM 3685 O O . ILE A 1 479 ? 10.422 -16.984 -2.121 1 98.38 479 ILE A O 1
ATOM 3689 N N . SER A 1 480 ? 9.547 -14.914 -1.736 1 98.38 480 SER A N 1
ATOM 3690 C CA . SER A 1 480 ? 8.336 -15.398 -1.079 1 98.38 480 SER A CA 1
ATOM 3691 C C . SER A 1 480 ? 8.672 -16.203 0.167 1 98.38 480 SER A C 1
ATOM 3693 O O . SER A 1 480 ? 9.352 -15.719 1.07 1 98.38 480 SER A O 1
ATOM 3695 N N . TYR A 1 481 ? 8.383 -17.531 0.249 1 98.25 481 TYR A N 1
ATOM 3696 C CA . TYR A 1 481 ? 8.844 -18.391 1.333 1 98.25 481 TYR A CA 1
ATOM 3697 C C . TYR A 1 481 ? 10.367 -18.375 1.433 1 98.25 481 TYR A C 1
ATOM 3699 O O . TYR A 1 481 ? 10.922 -18.328 2.533 1 98.25 481 TYR A O 1
ATOM 3707 N N . GLY A 1 482 ? 11.039 -18.359 0.322 1 98.75 482 GLY A N 1
ATOM 3708 C CA . GLY A 1 482 ? 12.484 -18.25 0.335 1 98.75 482 GLY A CA 1
ATOM 3709 C C . GLY A 1 482 ? 12.977 -16.953 0.944 1 98.75 482 GLY A C 1
ATOM 3710 O O . GLY A 1 482 ? 14.016 -16.906 1.597 1 98.75 482 GLY A O 1
ATOM 3711 N N . GLY A 1 483 ? 12.211 -15.852 0.63 1 98.81 483 GLY A N 1
ATOM 3712 C CA . GLY A 1 483 ? 12.5 -14.586 1.287 1 98.81 483 GLY A CA 1
ATOM 3713 C C . GLY A 1 483 ? 12.289 -14.633 2.789 1 98.81 483 GLY A C 1
ATOM 3714 O O . GLY A 1 483 ? 13.102 -14.102 3.553 1 98.81 483 GLY A O 1
ATOM 3715 N N . TYR A 1 484 ? 11.242 -15.289 3.24 1 98.81 484 TYR A N 1
ATOM 3716 C CA . TYR A 1 484 ? 10.992 -15.516 4.66 1 98.81 484 TYR A CA 1
ATOM 3717 C C . TYR A 1 484 ? 12.148 -16.281 5.301 1 98.81 484 TYR A C 1
ATOM 3719 O O . TYR A 1 484 ? 12.656 -15.891 6.352 1 98.81 484 TYR A O 1
ATOM 3727 N N . MET A 1 485 ? 12.547 -17.344 4.637 1 98.88 485 MET A N 1
ATOM 3728 C CA . MET A 1 485 ? 13.625 -18.172 5.184 1 98.88 485 MET A CA 1
ATOM 3729 C C . MET A 1 485 ? 14.938 -17.391 5.211 1 98.88 485 MET A C 1
ATOM 3731 O O . MET A 1 485 ? 15.75 -17.578 6.117 1 98.88 485 MET A O 1
ATOM 3735 N N . THR A 1 486 ? 15.172 -16.562 4.207 1 98.94 486 THR A N 1
ATOM 3736 C CA . THR A 1 486 ? 16.344 -15.695 4.223 1 98.94 486 THR A CA 1
ATOM 3737 C C . THR A 1 486 ? 16.328 -14.789 5.449 1 98.94 486 THR A C 1
ATOM 3739 O O . THR A 1 486 ? 17.344 -14.664 6.148 1 98.94 486 THR A O 1
ATOM 3742 N N . ASN A 1 487 ? 15.156 -14.172 5.703 1 98.94 487 ASN A N 1
ATOM 3743 C CA . ASN A 1 487 ? 14.992 -13.344 6.891 1 98.94 487 ASN A CA 1
ATOM 3744 C C . ASN A 1 487 ? 15.25 -14.133 8.172 1 98.94 487 ASN A C 1
ATOM 3746 O O . ASN A 1 487 ? 15.891 -13.633 9.102 1 98.94 487 ASN A O 1
ATOM 3750 N N . VAL A 1 488 ? 14.773 -15.375 8.195 1 98.88 488 VAL A N 1
ATOM 3751 C CA . VAL A 1 488 ? 14.938 -16.234 9.367 1 98.88 488 VAL A CA 1
ATOM 3752 C C . VAL A 1 488 ? 16.406 -16.594 9.539 1 98.88 488 VAL A C 1
ATOM 3754 O O . VAL A 1 488 ? 16.953 -16.484 10.648 1 98.88 488 VAL A O 1
ATOM 3757 N N . ILE A 1 489 ? 17.062 -16.969 8.508 1 98.88 489 ILE A N 1
ATOM 3758 C CA . ILE A 1 489 ? 18.422 -17.484 8.547 1 98.88 489 ILE A CA 1
ATOM 3759 C C . ILE A 1 489 ? 19.359 -16.422 9.125 1 98.88 489 ILE A C 1
ATOM 3761 O O . ILE A 1 489 ? 20.203 -16.734 9.969 1 98.88 489 ILE A O 1
ATOM 3765 N N . VAL A 1 490 ? 19.203 -15.172 8.766 1 98.88 490 VAL A N 1
ATOM 3766 C CA . VAL A 1 490 ? 20.141 -14.133 9.195 1 98.88 490 VAL A CA 1
ATOM 3767 C C . VAL A 1 490 ? 19.922 -13.836 10.68 1 98.88 490 VAL A C 1
ATOM 3769 O O . VAL A 1 490 ? 20.781 -13.227 11.32 1 98.88 490 VAL A O 1
ATOM 3772 N N . THR A 1 491 ? 18.781 -14.203 11.258 1 98.81 491 THR A N 1
ATOM 3773 C CA . THR A 1 491 ? 18.562 -14.008 12.688 1 98.81 491 THR A CA 1
ATOM 3774 C C . THR A 1 491 ? 19.172 -15.164 13.492 1 98.81 491 THR A C 1
ATOM 3776 O O . THR A 1 491 ? 19.297 -15.07 14.711 1 98.81 491 THR A O 1
ATOM 3779 N N . LYS A 1 492 ? 19.578 -16.234 12.844 1 98.75 492 LYS A N 1
ATOM 3780 C CA . LYS A 1 492 ? 19.953 -17.438 13.57 1 98.75 492 LYS A CA 1
ATOM 3781 C C . LYS A 1 492 ? 21.422 -17.766 13.383 1 98.75 492 LYS A C 1
ATOM 3783 O O . LYS A 1 492 ? 22.016 -18.516 14.156 1 98.75 492 LYS A O 1
ATOM 3788 N N . THR A 1 493 ? 22.016 -17.25 12.312 1 98.56 493 THR A N 1
ATOM 3789 C CA . THR A 1 493 ? 23.422 -17.531 12.039 1 98.56 493 THR A CA 1
ATOM 3790 C C . THR A 1 493 ? 24.109 -16.328 11.414 1 98.56 493 THR A C 1
ATOM 3792 O O . THR A 1 493 ? 23.438 -15.43 10.891 1 98.56 493 THR A O 1
ATOM 3795 N N . SER A 1 494 ? 25.391 -16.25 11.477 1 98 494 SER A N 1
ATOM 3796 C CA . SER A 1 494 ? 26.203 -15.227 10.828 1 98 494 SER A CA 1
ATOM 3797 C C . SER A 1 494 ? 27.094 -15.828 9.742 1 98 494 SER A C 1
ATOM 3799 O O . SER A 1 494 ? 28.109 -15.242 9.375 1 98 494 SER A O 1
ATOM 3801 N N . ARG A 1 495 ? 26.672 -17 9.305 1 97.62 495 ARG A N 1
ATOM 3802 C CA . ARG A 1 495 ? 27.453 -17.781 8.336 1 97.62 495 ARG A CA 1
ATOM 3803 C C . ARG A 1 495 ? 27.562 -17.047 7.008 1 97.62 495 ARG A C 1
ATOM 3805 O O . ARG A 1 495 ? 28.5 -17.266 6.238 1 97.62 495 ARG A O 1
ATOM 3812 N N . PHE A 1 496 ? 26.688 -16.172 6.738 1 98.81 496 PHE A N 1
ATOM 3813 C CA . PHE A 1 496 ? 26.609 -15.492 5.449 1 98.81 496 PHE A CA 1
ATOM 3814 C C . PHE A 1 496 ? 27.094 -14.047 5.562 1 98.81 496 PHE A C 1
ATOM 3816 O O . PHE A 1 496 ? 26.828 -13.375 6.562 1 98.81 496 PHE A O 1
ATOM 3823 N N . ARG A 1 497 ? 27.75 -13.57 4.531 1 98.56 497 ARG A N 1
ATOM 3824 C CA . ARG A 1 497 ? 28.281 -12.211 4.523 1 98.56 497 ARG A CA 1
ATOM 3825 C C . ARG A 1 497 ? 27.344 -11.273 3.762 1 98.56 497 ARG A C 1
ATOM 3827 O O . ARG A 1 497 ? 27.453 -10.055 3.865 1 98.56 497 ARG A O 1
ATOM 3834 N N . ALA A 1 498 ? 26.359 -11.867 3.037 1 98.81 498 ALA A N 1
ATOM 3835 C CA . ALA A 1 498 ? 25.344 -11.102 2.311 1 98.81 498 ALA A CA 1
ATOM 3836 C C . ALA A 1 498 ? 24.031 -11.867 2.23 1 98.81 498 ALA A C 1
ATOM 3838 O O . ALA A 1 498 ? 24.031 -13.094 2.059 1 98.81 498 ALA A O 1
ATOM 3839 N N . ALA A 1 499 ? 22.953 -11.164 2.365 1 98.94 499 ALA A N 1
ATOM 3840 C CA . ALA A 1 499 ? 21.625 -11.742 2.205 1 98.94 499 ALA A CA 1
ATOM 3841 C C . ALA A 1 499 ? 20.734 -10.852 1.339 1 98.94 499 ALA A C 1
ATOM 3843 O O . ALA A 1 499 ? 20.781 -9.625 1.447 1 98.94 499 ALA A O 1
ATOM 3844 N N . VAL A 1 500 ? 20 -11.438 0.457 1 98.94 500 VAL A N 1
ATOM 3845 C CA . VAL A 1 500 ? 18.969 -10.75 -0.316 1 98.94 500 VAL A CA 1
ATOM 3846 C C . VAL A 1 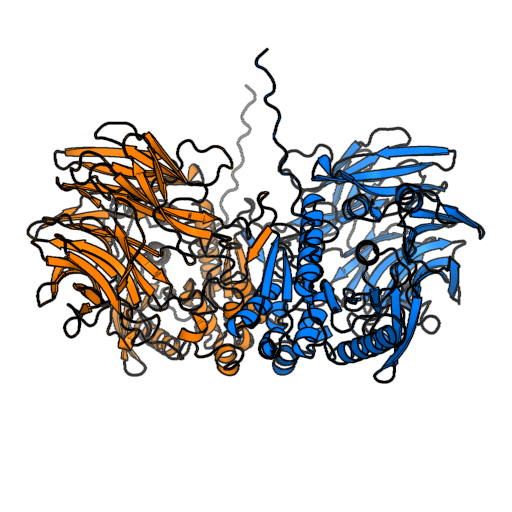500 ? 17.625 -11.445 -0.121 1 98.94 500 VAL A C 1
ATOM 3848 O O . VAL A 1 500 ? 17.406 -12.555 -0.613 1 98.94 500 VAL A O 1
ATOM 3851 N N . SER A 1 501 ? 16.766 -10.859 0.604 1 98.94 501 SER A N 1
ATOM 3852 C CA . SER A 1 501 ? 15.398 -11.336 0.805 1 98.94 501 SER A CA 1
ATOM 3853 C C . SER A 1 501 ? 14.43 -10.641 -0.144 1 98.94 501 SER A C 1
ATOM 3855 O O . SER A 1 501 ? 14.336 -9.414 -0.16 1 98.94 501 SER A O 1
ATOM 3857 N N . GLU A 1 502 ? 13.719 -11.414 -0.931 1 98.81 502 GLU A N 1
ATOM 3858 C CA . GLU A 1 502 ? 12.805 -10.828 -1.905 1 98.81 502 GLU A CA 1
ATOM 3859 C C . GLU A 1 502 ? 11.359 -11.242 -1.631 1 98.81 502 GLU A C 1
ATOM 3861 O O . GLU A 1 502 ? 11.07 -12.438 -1.501 1 98.81 502 GLU A O 1
ATOM 3866 N N . ASN A 1 503 ? 10.469 -10.242 -1.496 1 98.62 503 ASN A N 1
ATOM 3867 C CA . ASN A 1 503 ? 9.039 -10.5 -1.339 1 98.62 503 ASN A CA 1
ATOM 3868 C C . ASN A 1 503 ? 8.766 -11.492 -0.214 1 98.62 503 ASN A C 1
ATOM 3870 O O . ASN A 1 503 ? 7.945 -12.398 -0.367 1 98.62 503 ASN A O 1
ATOM 3874 N N . GLY A 1 504 ? 9.508 -11.438 0.871 1 98.56 504 GLY A N 1
ATOM 3875 C CA . GLY A 1 504 ? 9.391 -12.406 1.949 1 98.56 504 GLY A CA 1
ATOM 3876 C C . GLY A 1 504 ? 8.609 -11.891 3.141 1 98.56 504 GLY A C 1
ATOM 3877 O O . GLY A 1 504 ? 8.562 -10.68 3.381 1 98.56 504 GLY A O 1
ATOM 3878 N N . ILE A 1 505 ? 8.031 -12.781 3.92 1 98.75 505 ILE A N 1
ATOM 3879 C CA . ILE A 1 505 ? 7.34 -12.43 5.156 1 98.75 505 ILE A CA 1
ATOM 3880 C C . ILE A 1 505 ? 8.359 -12.117 6.25 1 98.75 505 ILE A C 1
ATOM 3882 O O . ILE A 1 505 ? 9.375 -12.805 6.375 1 98.75 505 ILE A O 1
ATOM 3886 N N . ALA A 1 506 ? 8.094 -11.078 6.984 1 98.88 506 ALA A N 1
ATOM 3887 C CA . ALA A 1 506 ? 8.938 -10.711 8.125 1 98.88 506 ALA A CA 1
ATOM 3888 C C . ALA A 1 506 ? 8.125 -10.703 9.422 1 98.88 506 ALA A C 1
ATOM 3890 O O . ALA A 1 506 ? 8.68 -10.898 10.508 1 98.88 506 ALA A O 1
ATOM 3891 N N . ASP A 1 507 ? 6.84 -10.445 9.367 1 98.88 507 ASP A N 1
ATOM 3892 C CA . ASP A 1 507 ? 5.906 -10.43 10.492 1 98.88 507 ASP A CA 1
ATOM 3893 C C . ASP A 1 507 ? 4.594 -11.109 10.117 1 98.88 507 ASP A C 1
ATOM 3895 O O . ASP A 1 507 ? 3.764 -10.531 9.414 1 98.88 507 ASP A O 1
ATOM 3899 N N . TRP A 1 508 ? 4.355 -12.273 10.766 1 98.81 508 TRP A N 1
ATOM 3900 C CA . TRP A 1 508 ? 3.186 -13.078 10.445 1 98.81 508 TRP A CA 1
ATOM 3901 C C . TRP A 1 508 ? 1.907 -12.398 10.922 1 98.81 508 TRP A C 1
ATOM 3903 O O . TRP A 1 508 ? 0.821 -12.672 10.406 1 98.81 508 TRP A O 1
ATOM 3913 N N . ILE A 1 509 ? 1.952 -11.5 11.945 1 98.81 509 ILE A N 1
ATOM 3914 C CA . ILE A 1 509 ? 0.777 -10.766 12.398 1 98.81 509 ILE A CA 1
ATOM 3915 C C . ILE A 1 509 ? 0.323 -9.805 11.305 1 98.81 509 ILE A C 1
ATOM 3917 O O . ILE A 1 509 ? -0.845 -9.805 10.906 1 98.81 509 ILE A O 1
ATOM 3921 N N . ALA A 1 510 ? 1.306 -9.023 10.805 1 98.62 510 ALA A N 1
ATOM 3922 C CA . ALA A 1 510 ? 1.002 -8.094 9.711 1 98.62 510 ALA A CA 1
ATOM 3923 C C . ALA A 1 510 ? 0.51 -8.844 8.477 1 98.62 510 ALA A C 1
ATOM 3925 O O . ALA A 1 510 ? -0.38 -8.375 7.766 1 98.62 510 ALA A O 1
ATOM 3926 N N . ASP A 1 511 ? 1.122 -10 8.188 1 98.75 511 ASP A N 1
ATOM 3927 C CA . ASP A 1 511 ? 0.708 -10.812 7.051 1 98.75 511 ASP A CA 1
ATOM 3928 C C . ASP A 1 511 ? -0.753 -11.242 7.184 1 98.75 511 ASP A C 1
ATOM 3930 O O . ASP A 1 511 ? -1.513 -11.18 6.219 1 98.75 511 ASP A O 1
ATOM 3934 N N . PHE A 1 512 ? -1.149 -11.648 8.359 1 98.56 512 PHE A N 1
ATOM 3935 C CA . PHE A 1 512 ? -2.516 -12.062 8.648 1 98.56 512 PHE A CA 1
ATOM 3936 C C . PHE A 1 512 ? -3.502 -10.945 8.336 1 98.56 512 PHE A C 1
ATOM 3938 O O . PHE A 1 512 ? -4.594 -11.203 7.82 1 98.56 512 PHE A O 1
ATOM 3945 N N . TRP A 1 513 ? -3.109 -9.742 8.57 1 98.31 513 TRP A N 1
ATOM 3946 C CA . TRP A 1 513 ? -4.004 -8.602 8.406 1 98.31 513 TRP A CA 1
ATOM 3947 C C . TRP A 1 513 ? -4.172 -8.25 6.93 1 98.31 513 TRP A C 1
ATOM 3949 O O . TRP A 1 513 ? -5.289 -7.996 6.469 1 98.31 513 TRP A O 1
ATOM 3959 N N . ALA A 1 514 ? -3.035 -8.266 6.168 1 97.88 514 ALA A N 1
ATOM 3960 C CA . ALA A 1 514 ? -3.045 -7.449 4.957 1 97.88 514 ALA A CA 1
ATOM 3961 C C . ALA A 1 514 ? -2.857 -8.312 3.711 1 97.88 514 ALA A C 1
ATOM 3963 O O . ALA A 1 514 ? -3.193 -7.891 2.602 1 97.88 514 ALA A O 1
ATOM 3964 N N . ALA A 1 515 ? -2.229 -9.484 3.836 1 98.19 515 ALA A N 1
ATOM 3965 C CA . ALA A 1 515 ? -2.016 -10.328 2.666 1 98.19 515 ALA A CA 1
ATOM 3966 C C . ALA A 1 515 ? -3.346 -10.773 2.066 1 98.19 515 ALA A C 1
ATOM 3968 O O . ALA A 1 515 ? -4.316 -11 2.791 1 98.19 515 ALA A O 1
ATOM 3969 N N . ASP A 1 516 ? -3.395 -10.961 0.799 1 97.06 516 ASP A N 1
ATOM 3970 C CA . ASP A 1 516 ? -4.625 -11.359 0.124 1 97.06 516 ASP A CA 1
ATOM 3971 C C . ASP A 1 516 ? -5.102 -12.727 0.611 1 97.06 516 ASP A C 1
ATOM 3973 O O . ASP A 1 516 ? -6.297 -13.023 0.567 1 97.06 516 ASP A O 1
ATOM 3977 N N . ILE A 1 517 ? -4.195 -13.562 1.147 1 97.06 517 ILE A N 1
ATOM 3978 C CA . ILE A 1 517 ? -4.602 -14.906 1.552 1 97.06 517 ILE A CA 1
ATOM 3979 C C . ILE A 1 517 ? -4.277 -15.125 3.027 1 97.06 517 ILE A C 1
ATOM 3981 O O . ILE A 1 517 ? -4.445 -16.219 3.551 1 97.06 517 ILE A O 1
ATOM 3985 N N . GLY A 1 518 ? -3.783 -14.164 3.709 1 97.62 518 GLY A N 1
ATOM 3986 C CA . GLY A 1 518 ? -3.283 -14.305 5.066 1 97.62 518 GLY A CA 1
ATOM 3987 C C . GLY A 1 518 ? -4.332 -14.812 6.039 1 97.62 518 GLY A C 1
ATOM 3988 O O . GLY A 1 518 ? -4.023 -15.594 6.938 1 97.62 518 GLY A O 1
ATOM 3989 N N . TYR A 1 519 ? -5.594 -14.445 5.898 1 96.5 519 TYR A N 1
ATOM 3990 C CA . TYR A 1 519 ? -6.656 -14.703 6.863 1 96.5 519 TYR A CA 1
ATOM 3991 C C . TYR A 1 519 ? -7.016 -16.188 6.891 1 96.5 519 TYR A C 1
ATOM 3993 O O . TYR A 1 519 ? -7.641 -16.656 7.84 1 96.5 519 TYR A O 1
ATOM 4001 N N . TRP A 1 520 ? -6.656 -16.953 5.859 1 96.19 520 TRP A N 1
ATOM 4002 C CA . TRP A 1 520 ? -6.895 -18.391 5.914 1 96.19 520 TRP A CA 1
ATOM 4003 C C . TRP A 1 520 ? -5.582 -19.156 5.812 1 96.19 520 TRP A C 1
ATOM 4005 O O . TRP A 1 520 ? -5.477 -20.281 6.312 1 96.19 520 TRP A O 1
ATOM 4015 N N . PHE A 1 521 ? -4.543 -18.625 5.168 1 97.56 521 PHE A N 1
ATOM 4016 C CA . PHE A 1 521 ? -3.254 -19.281 5.008 1 97.56 521 PHE A CA 1
ATOM 4017 C C . PHE A 1 521 ? -2.512 -19.359 6.336 1 97.56 521 PHE A C 1
ATOM 4019 O O . PHE A 1 521 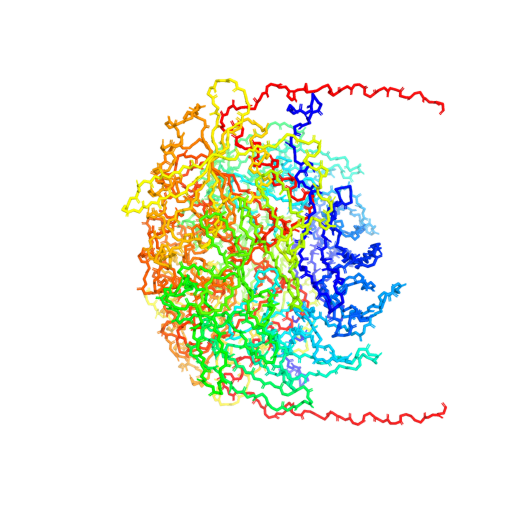? -2.016 -20.422 6.723 1 97.56 521 PHE A O 1
ATOM 4026 N N . ASP A 1 522 ? -2.395 -18.266 7.012 1 98.12 522 ASP A N 1
ATOM 4027 C CA . ASP A 1 522 ? -1.59 -18.188 8.227 1 98.12 522 ASP A CA 1
ATOM 4028 C C . ASP A 1 522 ? -2.141 -19.109 9.305 1 98.12 522 ASP A C 1
ATOM 4030 O O . ASP A 1 522 ? -1.381 -19.828 9.969 1 98.12 522 ASP A O 1
ATOM 4034 N N . PRO A 1 523 ? -3.475 -19.094 9.5 1 97.5 523 PRO A N 1
ATOM 4035 C CA . PRO A 1 523 ? -4 -20.047 10.484 1 97.5 523 PRO A CA 1
ATOM 4036 C C . PRO A 1 523 ? -3.691 -21.5 10.125 1 97.5 523 PRO A C 1
ATOM 4038 O O . PRO A 1 523 ? -3.48 -22.312 11.016 1 97.5 523 PRO A O 1
ATOM 4041 N N . ASP A 1 524 ? -3.662 -21.781 8.844 1 97.19 524 ASP A N 1
ATOM 4042 C CA . ASP A 1 524 ? -3.32 -23.141 8.414 1 97.19 524 ASP A CA 1
ATOM 4043 C C . ASP A 1 524 ? -1.846 -23.438 8.672 1 97.19 524 ASP A C 1
ATOM 4045 O O . ASP A 1 524 ? -1.502 -24.531 9.141 1 97.19 524 ASP A O 1
ATOM 4049 N N . GLN A 1 525 ? -0.994 -22.547 8.43 1 97.44 525 GLN A N 1
ATOM 4050 C CA . GLN A 1 525 ? 0.448 -22.766 8.445 1 97.44 525 GLN A CA 1
ATOM 4051 C C . GLN A 1 525 ? 1.01 -22.609 9.859 1 97.44 525 GLN A C 1
ATOM 4053 O O . GLN A 1 525 ? 1.828 -23.422 10.297 1 97.44 525 GLN A O 1
ATOM 4058 N N . ILE A 1 526 ? 0.543 -21.562 10.625 1 97.81 526 ILE A N 1
ATOM 4059 C CA . ILE A 1 526 ? 1.115 -21.234 11.922 1 97.81 526 ILE A CA 1
ATOM 4060 C C . ILE A 1 526 ? 0.272 -21.859 13.031 1 97.81 526 ILE A C 1
ATOM 4062 O O . ILE A 1 526 ? 0.792 -22.203 14.094 1 97.81 526 ILE A O 1
ATOM 4066 N N . GLY A 1 527 ? -0.967 -22.078 12.781 1 97.06 527 GLY A N 1
ATOM 4067 C CA . GLY A 1 527 ? -1.9 -22.531 13.805 1 97.06 527 GLY A CA 1
ATOM 4068 C C . GLY A 1 527 ? -2.598 -21.391 14.516 1 97.06 527 GLY A C 1
ATOM 4069 O O . GLY A 1 527 ? -1.941 -20.5 15.062 1 97.06 527 GLY A O 1
ATOM 4070 N N . GLY A 1 528 ? -3.896 -21.453 14.5 1 96.62 528 GLY A N 1
ATOM 4071 C CA . GLY A 1 528 ? -4.645 -20.359 15.109 1 96.62 528 GLY A CA 1
ATOM 4072 C C . GLY A 1 528 ? -4.441 -19.031 14.414 1 96.62 528 GLY A C 1
ATOM 4073 O O . GLY A 1 528 ? -3.949 -18.984 13.281 1 96.62 528 GLY A O 1
ATOM 4074 N N . THR A 1 529 ? -5.02 -17.984 15.023 1 97.5 529 THR A N 1
ATOM 4075 C CA . THR A 1 529 ? -4.836 -16.625 14.555 1 97.5 529 THR A CA 1
ATOM 4076 C C . THR A 1 529 ? -3.967 -15.828 15.523 1 97.5 529 THR A C 1
ATOM 4078 O O . THR A 1 529 ? -3.652 -16.312 16.609 1 97.5 529 THR A O 1
ATOM 4081 N N . PRO A 1 530 ? -3.477 -14.633 15.141 1 97.81 530 PRO A N 1
ATOM 4082 C CA . PRO A 1 530 ? -2.75 -13.805 16.109 1 97.81 530 PRO A CA 1
ATOM 4083 C C . PRO A 1 530 ? -3.586 -13.461 17.328 1 97.81 530 PRO A C 1
ATOM 4085 O O . PRO A 1 530 ? -3.037 -13.07 18.375 1 97.81 530 PRO A O 1
ATOM 4088 N N . LEU A 1 531 ? -4.855 -13.594 17.25 1 97.62 531 LEU A N 1
ATOM 4089 C CA . LEU A 1 531 ? -5.766 -13.242 18.328 1 97.62 531 LEU A CA 1
ATOM 4090 C C . LEU A 1 531 ? -5.766 -14.312 19.406 1 97.62 531 LEU A C 1
ATOM 4092 O O . LEU A 1 531 ? -6.035 -14.023 20.578 1 97.62 531 LEU A O 1
ATOM 4096 N N . ASP A 1 532 ? -5.445 -15.594 19.078 1 97.31 532 ASP A N 1
ATOM 4097 C CA . ASP A 1 532 ? -5.527 -16.672 20.047 1 97.31 532 ASP A CA 1
ATOM 4098 C C . ASP A 1 532 ? -4.223 -17.469 20.109 1 97.31 532 ASP A C 1
ATOM 4100 O O . ASP A 1 532 ? -4.09 -18.391 20.906 1 97.31 532 ASP A O 1
ATOM 4104 N N . ASN A 1 533 ? -3.252 -17.141 19.25 1 98 533 ASN A N 1
ATOM 4105 C CA . ASN A 1 533 ? -1.963 -17.828 19.188 1 98 533 ASN A CA 1
ATOM 4106 C C . ASN A 1 533 ? -0.82 -16.844 18.938 1 98 533 ASN A C 1
ATOM 4108 O O . ASN A 1 533 ? 0.066 -17.109 18.125 1 98 533 ASN A O 1
ATOM 4112 N N . LEU A 1 534 ? -0.875 -15.727 19.609 1 98.19 534 LEU A N 1
ATOM 4113 C CA . LEU A 1 534 ? 0.059 -14.625 19.406 1 98.19 534 LEU A CA 1
ATOM 4114 C C . LEU A 1 534 ? 1.5 -15.094 19.578 1 98.19 534 LEU A C 1
ATOM 4116 O O . LEU A 1 534 ? 2.387 -14.68 18.828 1 98.19 534 LEU A O 1
ATOM 4120 N N . GLU A 1 535 ? 1.79 -15.898 20.5 1 97.81 535 GLU A N 1
ATOM 4121 C CA . GLU A 1 535 ? 3.145 -16.328 20.828 1 97.81 535 GLU A CA 1
ATOM 4122 C C . GLU A 1 535 ? 3.814 -16.984 19.625 1 97.81 535 GLU A C 1
ATOM 4124 O O . GLU A 1 535 ? 4.961 -16.672 19.297 1 97.81 535 GLU A O 1
ATOM 4129 N N . GLU A 1 536 ? 3.131 -17.891 18.953 1 98.19 536 GLU A N 1
ATOM 4130 C CA . GLU A 1 536 ? 3.705 -18.594 17.812 1 98.19 536 GLU A CA 1
ATOM 4131 C C . GLU A 1 536 ? 3.932 -17.641 16.641 1 98.19 536 GLU A C 1
ATOM 4133 O O . GLU A 1 536 ? 4.906 -17.766 15.898 1 98.19 536 GLU A O 1
ATOM 4138 N N . TYR A 1 537 ? 2.99 -16.719 16.484 1 98.56 537 TYR A N 1
ATOM 4139 C CA . TYR A 1 537 ? 3.131 -15.734 15.43 1 98.56 537 TYR A CA 1
ATOM 4140 C C . TYR A 1 537 ? 4.359 -14.859 15.656 1 98.56 537 TYR A C 1
ATOM 4142 O O . TYR A 1 537 ? 5.105 -14.57 14.719 1 98.56 537 TYR A O 1
ATOM 4150 N N . VAL A 1 538 ? 4.617 -14.445 16.875 1 98.5 538 VAL A N 1
ATOM 4151 C CA . VAL A 1 538 ? 5.773 -13.625 17.203 1 98.5 538 VAL A CA 1
ATOM 4152 C C . VAL A 1 538 ? 7.051 -14.453 17.094 1 98.5 538 VAL A C 1
ATOM 4154 O O . VAL A 1 538 ? 8.023 -14.016 16.469 1 98.5 538 VAL A O 1
ATOM 4157 N N . LYS A 1 539 ? 6.988 -15.648 17.578 1 98.19 539 LYS A N 1
ATOM 4158 C CA . LYS A 1 539 ? 8.141 -16.531 17.594 1 98.19 539 LYS A CA 1
ATOM 4159 C C . LYS A 1 539 ? 8.656 -16.797 16.188 1 98.19 539 LYS A C 1
ATOM 4161 O O . LYS A 1 539 ? 9.867 -16.859 15.961 1 98.19 539 LYS A O 1
ATOM 4166 N N . ARG A 1 540 ? 7.809 -16.875 15.258 1 98.44 540 ARG A N 1
ATOM 4167 C CA . ARG A 1 540 ? 8.18 -17.297 13.906 1 98.44 540 ARG A CA 1
ATOM 4168 C C . ARG A 1 540 ? 8.336 -16.094 12.984 1 98.44 540 ARG A C 1
ATOM 4170 O O . ARG A 1 540 ? 8.562 -16.234 11.789 1 98.44 540 ARG A O 1
ATOM 4177 N N . SER A 1 541 ? 8.219 -14.914 13.523 1 98.81 541 SER A N 1
ATOM 4178 C CA . SER A 1 541 ? 8.398 -13.688 12.758 1 98.81 541 SER A CA 1
ATOM 4179 C C . SER A 1 541 ? 9.82 -13.148 12.898 1 98.81 541 SER A C 1
ATOM 4181 O O . SER A 1 541 ? 10.18 -12.609 13.953 1 98.81 541 SER A O 1
ATOM 4183 N N . PRO A 1 542 ? 10.578 -13.18 11.844 1 98.88 542 PRO A N 1
ATOM 4184 C CA . PRO A 1 542 ? 11.984 -12.781 11.945 1 98.88 542 PRO A CA 1
ATOM 4185 C C . PRO A 1 542 ? 12.164 -11.32 12.344 1 98.88 542 PRO A C 1
ATOM 4187 O O . PRO A 1 542 ? 13.164 -10.961 12.977 1 98.88 542 PRO A O 1
ATOM 4190 N N . ALA A 1 543 ? 11.234 -10.438 12.062 1 98.88 543 ALA A N 1
ATOM 4191 C CA . ALA A 1 543 ? 11.336 -9.023 12.43 1 98.88 543 ALA A CA 1
ATOM 4192 C C . ALA A 1 543 ? 11.539 -8.859 13.938 1 98.88 543 ALA A C 1
ATOM 4194 O O . ALA A 1 543 ? 12.258 -7.957 14.375 1 98.88 543 ALA A O 1
ATOM 4195 N N . PHE A 1 544 ? 10.969 -9.766 14.742 1 98.75 544 PHE A N 1
ATOM 4196 C CA . PHE A 1 544 ? 11.039 -9.664 16.188 1 98.75 544 PHE A CA 1
ATOM 4197 C C . PHE A 1 544 ? 12.391 -10.164 16.703 1 98.75 544 PHE A C 1
ATOM 4199 O O . PHE A 1 544 ? 12.695 -10.031 17.891 1 98.75 544 PHE A O 1
ATOM 4206 N N . HIS A 1 545 ? 13.227 -10.68 15.82 1 98.69 545 HIS A N 1
ATOM 4207 C CA . HIS A 1 545 ? 14.531 -11.219 16.188 1 98.69 545 HIS A CA 1
ATOM 4208 C C . HIS A 1 545 ? 15.656 -10.461 15.492 1 98.69 545 HIS A C 1
ATOM 4210 O O . HIS A 1 545 ? 16.781 -10.961 15.406 1 98.69 545 HIS A O 1
ATOM 4216 N N . ALA A 1 546 ? 15.391 -9.297 15.047 1 98.44 546 ALA A N 1
ATOM 4217 C CA . ALA A 1 546 ? 16.312 -8.516 14.227 1 98.44 546 ALA A CA 1
ATOM 4218 C C . ALA A 1 546 ? 17.562 -8.156 15.016 1 98.44 546 ALA A C 1
ATOM 4220 O O . ALA A 1 546 ? 18.625 -7.922 14.43 1 98.44 546 ALA A O 1
ATOM 4221 N N . LYS A 1 547 ? 17.5 -8.078 16.312 1 98.19 547 LYS A N 1
ATOM 4222 C CA . LYS A 1 547 ? 18.641 -7.727 17.156 1 98.19 547 LYS A CA 1
ATOM 4223 C C . LYS A 1 547 ? 19.781 -8.727 16.984 1 98.19 547 LYS A C 1
ATOM 4225 O O . LYS A 1 547 ? 20.938 -8.406 17.219 1 98.19 547 LYS A O 1
ATOM 4230 N N . ASN A 1 548 ? 19.469 -9.938 16.516 1 98.62 548 ASN A N 1
ATOM 4231 C CA . ASN A 1 548 ? 20.438 -11.016 16.391 1 98.62 548 ASN A CA 1
ATOM 4232 C C . ASN A 1 548 ? 21.156 -10.969 15.039 1 98.62 548 ASN A C 1
ATOM 4234 O O . ASN A 1 548 ? 22.109 -11.711 14.812 1 98.62 548 ASN A O 1
ATOM 4238 N N . VAL A 1 549 ? 20.797 -10.078 14.18 1 98.81 549 VAL A N 1
ATOM 4239 C CA . VAL A 1 549 ? 21.281 -10.086 12.805 1 98.81 549 VAL A CA 1
ATOM 4240 C C . VAL A 1 549 ? 22.641 -9.391 12.727 1 98.81 549 VAL A C 1
ATOM 4242 O O . VAL A 1 549 ? 22.812 -8.281 13.234 1 98.81 549 VAL A O 1
ATOM 4245 N N . ASN A 1 550 ? 23.531 -10.062 12.086 1 98.44 550 ASN A N 1
ATOM 4246 C CA . ASN A 1 550 ? 24.844 -9.484 11.82 1 98.44 550 ASN A CA 1
ATOM 4247 C C . ASN A 1 550 ? 25.125 -9.414 10.32 1 98.44 550 ASN A C 1
ATOM 4249 O O . ASN A 1 550 ? 25.984 -8.641 9.883 1 98.44 550 ASN A O 1
ATOM 4253 N N . THR A 1 551 ? 24.484 -10.195 9.555 1 98.81 551 THR A N 1
ATOM 4254 C CA . THR A 1 551 ? 24.625 -10.219 8.102 1 98.81 551 THR A CA 1
ATOM 4255 C C . THR A 1 551 ? 23.969 -9.008 7.469 1 98.81 551 THR A C 1
ATOM 4257 O O . THR A 1 551 ? 22.797 -8.703 7.758 1 98.81 551 THR A O 1
ATOM 4260 N N . PRO A 1 552 ? 24.703 -8.219 6.547 1 98.75 552 PRO A N 1
ATOM 4261 C CA . PRO A 1 552 ? 24.016 -7.18 5.77 1 98.75 552 PRO A CA 1
ATOM 4262 C C . PRO A 1 552 ? 22.859 -7.734 4.934 1 98.75 552 PRO A C 1
ATOM 4264 O O . PRO A 1 552 ? 23.016 -8.766 4.273 1 98.75 552 PRO A O 1
ATOM 4267 N N . VAL A 1 553 ? 21.719 -7.07 4.957 1 98.94 553 VAL A N 1
ATOM 4268 C CA . VAL A 1 553 ? 20.516 -7.59 4.297 1 98.94 553 VAL A CA 1
ATOM 4269 C C . VAL A 1 553 ? 20 -6.574 3.279 1 98.94 553 VAL A C 1
ATOM 4271 O O . VAL A 1 553 ? 19.781 -5.406 3.615 1 98.94 553 VAL A O 1
ATOM 4274 N N . MET A 1 554 ? 19.875 -6.977 2.033 1 98.88 554 MET A N 1
ATOM 4275 C CA . MET A 1 554 ? 19.078 -6.242 1.05 1 98.88 554 MET A CA 1
ATOM 4276 C C . MET A 1 554 ? 17.672 -6.805 0.95 1 98.88 554 MET A C 1
ATOM 4278 O O . MET A 1 554 ? 17.484 -8.023 0.878 1 98.88 554 MET A O 1
ATOM 4282 N N . LEU A 1 555 ? 16.75 -5.957 1.017 1 98.88 555 LEU A N 1
ATOM 4283 C CA . LEU A 1 555 ? 15.344 -6.312 0.828 1 98.88 555 LEU A CA 1
ATOM 4284 C C . LEU A 1 555 ? 14.828 -5.793 -0.509 1 98.88 555 LEU A C 1
ATOM 4286 O O . LEU A 1 555 ? 14.914 -4.594 -0.789 1 98.88 555 LEU A O 1
ATOM 4290 N N . ILE A 1 556 ? 14.344 -6.637 -1.365 1 98.88 556 ILE A N 1
ATOM 4291 C CA . ILE A 1 556 ? 13.719 -6.25 -2.625 1 98.88 556 ILE A CA 1
ATOM 4292 C C . ILE A 1 556 ? 12.227 -6.566 -2.582 1 98.88 556 ILE A C 1
ATOM 4294 O O . ILE A 1 556 ? 11.836 -7.688 -2.244 1 98.88 556 ILE A O 1
ATOM 4298 N N . HIS A 1 557 ? 11.43 -5.633 -2.85 1 98.75 557 HIS A N 1
ATOM 4299 C CA . HIS A 1 557 ? 9.977 -5.777 -2.822 1 98.75 557 HIS A CA 1
ATOM 4300 C C . HIS A 1 557 ? 9.32 -4.949 -3.922 1 98.75 557 HIS A C 1
ATOM 4302 O O . HIS A 1 557 ? 10.008 -4.395 -4.781 1 98.75 557 HIS A O 1
ATOM 4308 N N . SER A 1 558 ? 7.988 -4.977 -4.066 1 98 558 SER A N 1
ATOM 4309 C CA . SER A 1 558 ? 7.25 -4.168 -5.027 1 98 558 SER A CA 1
ATOM 4310 C C . SER A 1 558 ? 5.945 -3.654 -4.43 1 98 558 SER A C 1
ATOM 4312 O O . SER A 1 558 ? 5.359 -4.297 -3.555 1 98 558 SER A O 1
ATOM 4314 N N . MET A 1 559 ? 5.473 -2.576 -4.953 1 96.44 559 MET A N 1
ATOM 4315 C CA . MET A 1 559 ? 4.328 -1.875 -4.383 1 96.44 559 MET A CA 1
ATOM 4316 C C . MET A 1 559 ? 3.035 -2.643 -4.645 1 96.44 559 MET A C 1
ATOM 4318 O O . MET A 1 559 ? 2.068 -2.51 -3.893 1 96.44 559 MET A O 1
ATOM 4322 N N . GLU A 1 560 ? 3.016 -3.459 -5.66 1 96.94 560 GLU A N 1
ATOM 4323 C CA . GLU A 1 560 ? 1.77 -4.125 -6.031 1 96.94 560 GLU A CA 1
ATOM 4324 C C . GLU A 1 560 ? 1.797 -5.602 -5.648 1 96.94 560 GLU A C 1
ATOM 4326 O O . GLU A 1 560 ? 1.076 -6.414 -6.234 1 96.94 560 GLU A O 1
ATOM 4331 N N . ASP A 1 561 ? 2.689 -5.969 -4.75 1 98.25 561 ASP A N 1
ATOM 4332 C CA . ASP A 1 561 ? 2.674 -7.305 -4.164 1 98.25 561 ASP A CA 1
ATOM 4333 C C . ASP A 1 561 ? 1.599 -7.418 -3.084 1 98.25 561 ASP A C 1
ATOM 4335 O O . ASP A 1 561 ? 1.764 -6.898 -1.979 1 98.25 561 ASP A O 1
ATOM 4339 N N . TYR A 1 562 ? 0.523 -8.18 -3.379 1 98.19 562 TYR A N 1
ATOM 4340 C CA . TYR A 1 562 ? -0.563 -8.312 -2.414 1 98.19 562 TYR A CA 1
ATOM 4341 C C . TYR A 1 562 ? -0.535 -9.688 -1.745 1 98.19 562 TYR A C 1
ATOM 4343 O O . TYR A 1 562 ? -1.335 -9.961 -0.848 1 98.19 562 TYR A O 1
ATOM 4351 N N . ARG A 1 563 ? 0.446 -10.555 -2.174 1 98.5 563 ARG A N 1
ATOM 4352 C CA . ARG A 1 563 ? 0.622 -11.883 -1.606 1 98.5 563 ARG A CA 1
ATOM 4353 C C . ARG A 1 563 ? 1.448 -11.828 -0.326 1 98.5 563 ARG A C 1
ATOM 4355 O O . ARG A 1 563 ? 1.076 -12.43 0.686 1 98.5 563 ARG A O 1
ATOM 4362 N N . CYS A 1 564 ? 2.531 -11.258 -0.394 1 98.44 564 CYS A N 1
ATOM 4363 C CA . CYS A 1 564 ? 3.326 -10.719 0.706 1 98.44 564 CYS A CA 1
ATOM 4364 C C . CYS A 1 564 ? 3.4 -9.195 0.631 1 98.44 564 CYS A C 1
ATOM 4366 O O . CYS A 1 564 ? 4.266 -8.648 -0.05 1 98.44 564 CYS A O 1
ATOM 4368 N N . PHE A 1 565 ? 2.512 -8.578 1.304 1 98.12 565 PHE A N 1
ATOM 4369 C CA . PHE A 1 565 ? 2.299 -7.141 1.154 1 98.12 565 PHE A CA 1
ATOM 4370 C C . PHE A 1 565 ? 3.564 -6.367 1.501 1 98.12 565 PHE A C 1
ATOM 4372 O O . PHE A 1 565 ? 4.461 -6.898 2.164 1 98.12 565 PHE A O 1
ATOM 4379 N N . ILE A 1 566 ? 3.738 -5.184 1.018 1 98.25 566 ILE A N 1
ATOM 4380 C CA . ILE A 1 566 ? 4.918 -4.336 1.15 1 98.25 566 ILE A CA 1
ATOM 4381 C C . ILE A 1 566 ? 5.223 -4.102 2.627 1 98.25 566 ILE A C 1
ATOM 4383 O O . ILE A 1 566 ? 6.371 -3.859 3 1 98.25 566 ILE A O 1
ATOM 4387 N N . ASP A 1 567 ? 4.234 -4.219 3.521 1 98.19 567 ASP A N 1
ATOM 4388 C CA . ASP A 1 567 ? 4.449 -4.031 4.953 1 98.19 567 ASP A CA 1
ATOM 4389 C C . ASP A 1 567 ? 5.449 -5.051 5.492 1 98.19 567 ASP A C 1
ATOM 4391 O O . ASP A 1 567 ? 6.082 -4.816 6.523 1 98.19 567 ASP A O 1
ATOM 4395 N N . GLN A 1 568 ? 5.676 -6.184 4.793 1 98.81 568 GLN A N 1
ATOM 4396 C CA . GLN A 1 568 ? 6.629 -7.203 5.219 1 98.81 568 GLN A CA 1
ATOM 4397 C C . GLN A 1 568 ? 8.062 -6.703 5.074 1 98.81 568 GLN A C 1
ATOM 4399 O O . GLN A 1 568 ? 8.867 -6.832 6.004 1 98.81 568 GLN A O 1
ATOM 4404 N N . ALA A 1 569 ? 8.391 -6.152 3.906 1 98.81 569 ALA A N 1
ATOM 4405 C CA . ALA A 1 569 ? 9.727 -5.59 3.725 1 98.81 569 ALA A CA 1
ATOM 4406 C C . ALA A 1 569 ? 9.969 -4.43 4.684 1 98.81 569 ALA A C 1
ATOM 4408 O O . ALA A 1 569 ? 11.078 -4.27 5.207 1 98.81 569 ALA A O 1
ATOM 4409 N N . LEU A 1 570 ? 8.953 -3.641 4.926 1 98.69 570 LEU A N 1
ATOM 4410 C CA . LEU A 1 570 ? 9.062 -2.516 5.852 1 98.69 570 LEU A CA 1
ATOM 4411 C C . LEU A 1 570 ? 9.289 -3.004 7.277 1 98.69 570 LEU A C 1
ATOM 4413 O O . LEU A 1 570 ? 10.086 -2.42 8.016 1 98.69 570 LEU A O 1
ATOM 4417 N N . ALA A 1 571 ? 8.594 -4.047 7.664 1 98.81 571 ALA A N 1
ATOM 4418 C CA . ALA A 1 571 ? 8.773 -4.609 9 1 98.81 571 ALA A CA 1
ATOM 4419 C C . ALA A 1 571 ? 10.219 -5.035 9.227 1 98.81 571 ALA A C 1
ATOM 4421 O O . ALA A 1 571 ? 10.828 -4.691 10.242 1 98.81 571 ALA A O 1
ATOM 4422 N N . MET A 1 572 ? 10.75 -5.75 8.266 1 98.94 572 MET A N 1
ATOM 4423 C CA . MET A 1 572 ? 12.125 -6.219 8.414 1 98.94 572 MET A CA 1
ATOM 4424 C C . MET A 1 572 ? 13.102 -5.051 8.398 1 98.94 572 MET A C 1
ATOM 4426 O O . MET A 1 572 ? 14.008 -4.984 9.234 1 98.94 572 MET A O 1
ATOM 4430 N N . HIS A 1 573 ? 12.938 -4.129 7.469 1 98.75 573 HIS A N 1
ATOM 4431 C CA . HIS A 1 573 ? 13.812 -2.971 7.355 1 98.75 573 HIS A CA 1
ATOM 4432 C C . HIS A 1 573 ? 13.789 -2.135 8.633 1 98.75 573 HIS A C 1
ATOM 4434 O O . HIS A 1 573 ? 14.836 -1.771 9.164 1 98.75 573 HIS A O 1
ATOM 4440 N N . THR A 1 574 ? 12.602 -1.815 9.133 1 98.5 574 THR A N 1
ATOM 4441 C CA . THR A 1 574 ? 12.453 -1.018 10.344 1 98.5 574 THR A CA 1
ATOM 4442 C C . THR A 1 574 ? 13.07 -1.729 11.547 1 98.5 574 THR A C 1
ATOM 4444 O O . THR A 1 574 ? 13.812 -1.12 12.32 1 98.5 574 THR A O 1
ATOM 4447 N N . ALA A 1 575 ? 12.781 -3.031 11.68 1 98.75 575 ALA A N 1
ATOM 4448 C CA . ALA A 1 575 ? 13.344 -3.807 12.781 1 98.75 575 ALA A CA 1
ATOM 4449 C C . ALA A 1 575 ? 14.867 -3.779 12.758 1 98.75 575 ALA A C 1
ATOM 4451 O O . ALA A 1 575 ? 15.508 -3.582 13.789 1 98.75 575 ALA A O 1
ATOM 4452 N N . LEU A 1 576 ? 15.422 -3.969 11.562 1 98.69 576 LEU A N 1
ATOM 4453 C CA . LEU A 1 576 ? 16.875 -3.957 11.422 1 98.69 576 LEU A CA 1
ATOM 4454 C C . LEU A 1 576 ? 17.438 -2.58 11.742 1 98.69 576 LEU A C 1
ATOM 4456 O O . LEU A 1 576 ? 18.391 -2.461 12.531 1 98.69 576 LEU A O 1
ATOM 4460 N N . LYS A 1 577 ? 16.828 -1.526 11.234 1 97.06 577 LYS A N 1
ATOM 4461 C CA . LYS A 1 577 ? 17.359 -0.173 11.391 1 97.06 577 LYS A CA 1
ATOM 4462 C C . LYS A 1 577 ? 17.266 0.292 12.844 1 97.06 577 LYS A C 1
ATOM 4464 O O . LYS A 1 577 ? 18.203 0.899 13.367 1 97.06 577 LYS A O 1
ATOM 4469 N N . VAL A 1 578 ? 16.188 -0.016 13.516 1 95.81 578 VAL A N 1
ATOM 4470 C CA . VAL A 1 578 ? 16.031 0.444 14.891 1 95.81 578 VAL A CA 1
ATOM 4471 C C . VAL A 1 578 ? 16.984 -0.301 15.805 1 95.81 578 VAL A C 1
ATOM 4473 O O . VAL A 1 578 ? 17.266 0.148 16.922 1 95.81 578 VAL A O 1
ATOM 4476 N N . ASN A 1 579 ? 17.5 -1.436 15.336 1 96.75 579 ASN A N 1
ATOM 4477 C CA . ASN A 1 579 ? 18.484 -2.188 16.094 1 96.75 579 ASN A CA 1
ATOM 4478 C C . ASN A 1 579 ? 19.906 -1.896 15.609 1 96.75 579 ASN A C 1
ATOM 4480 O O . ASN A 1 579 ? 20.844 -2.609 15.961 1 96.75 579 ASN A O 1
ATOM 4484 N N . GLY A 1 580 ? 20.109 -0.939 14.734 1 96.5 580 GLY A N 1
ATOM 4485 C CA . GLY A 1 580 ? 21.422 -0.507 14.289 1 96.5 580 GLY A CA 1
ATOM 4486 C C . GLY A 1 580 ? 22.062 -1.472 13.312 1 96.5 580 GLY A C 1
ATOM 4487 O O . GLY A 1 580 ? 23.281 -1.522 13.195 1 96.5 580 GLY A O 1
ATOM 4488 N N . LYS A 1 581 ? 21.234 -2.303 12.664 1 98.25 581 LYS A N 1
ATOM 4489 C CA . LYS A 1 581 ? 21.766 -3.289 11.727 1 98.25 581 LYS A CA 1
ATOM 4490 C C . LYS A 1 581 ? 21.766 -2.738 10.305 1 98.25 581 LYS A C 1
ATOM 4492 O O . LYS A 1 581 ? 21.109 -1.739 10.008 1 98.25 581 LYS A O 1
ATOM 4497 N N . GLU A 1 582 ? 22.625 -3.309 9.406 1 98.25 582 GLU A N 1
ATOM 4498 C CA . GLU A 1 582 ? 22.719 -2.877 8.016 1 98.25 582 GLU A CA 1
ATOM 4499 C C . GLU A 1 582 ? 21.578 -3.443 7.184 1 98.25 582 GLU A C 1
ATOM 4501 O O . GLU A 1 582 ? 21.422 -4.66 7.066 1 98.25 582 GLU A O 1
ATOM 4506 N N . SER A 1 583 ? 20.812 -2.582 6.656 1 98.25 583 SER A N 1
ATOM 4507 C CA . SER A 1 583 ? 19.672 -2.93 5.809 1 98.25 583 SER A CA 1
ATOM 4508 C C . SER A 1 583 ? 19.547 -1.971 4.629 1 98.25 583 SER A C 1
ATOM 4510 O O . SER A 1 583 ? 19.703 -0.758 4.789 1 98.25 583 SER A O 1
ATOM 4512 N N . PHE A 1 584 ? 19.406 -2.494 3.465 1 98.06 584 PHE A N 1
ATOM 4513 C CA . PHE A 1 584 ? 19.156 -1.745 2.238 1 98.06 584 PHE A CA 1
ATOM 4514 C C . PHE A 1 584 ? 17.859 -2.182 1.593 1 98.06 584 PHE A C 1
ATOM 4516 O O . PHE A 1 584 ? 17.719 -3.326 1.153 1 98.06 584 PHE A O 1
ATOM 4523 N N . LEU A 1 585 ? 16.859 -1.284 1.548 1 98.31 585 LEU A N 1
ATOM 4524 C CA . LEU A 1 585 ? 15.516 -1.579 1.048 1 98.31 585 LEU A CA 1
ATOM 4525 C C . LEU A 1 585 ? 15.344 -1.063 -0.377 1 98.31 585 LEU A C 1
ATOM 4527 O O . LEU A 1 585 ? 15.57 0.118 -0.647 1 98.31 585 LEU A O 1
ATOM 4531 N N . VAL A 1 586 ? 15.008 -1.913 -1.306 1 98.31 586 VAL A N 1
ATOM 4532 C CA . VAL A 1 586 ? 14.672 -1.569 -2.684 1 98.31 586 VAL A CA 1
ATOM 4533 C C . VAL A 1 586 ? 13.203 -1.871 -2.953 1 98.31 586 VAL A C 1
ATOM 4535 O O . VAL A 1 586 ? 12.766 -3.02 -2.846 1 98.31 586 VAL A O 1
ATOM 4538 N N . VAL A 1 587 ? 12.445 -0.867 -3.342 1 98.12 587 VAL A N 1
ATOM 4539 C CA . VAL A 1 587 ? 11.023 -1.054 -3.617 1 98.12 587 VAL A CA 1
ATOM 4540 C C . VAL A 1 587 ? 10.719 -0.643 -5.055 1 98.12 587 VAL A C 1
ATOM 4542 O O . VAL A 1 587 ? 10.867 0.525 -5.418 1 98.12 587 VAL A O 1
ATOM 4545 N N . PHE A 1 588 ? 10.297 -1.57 -5.836 1 98.25 588 PHE A N 1
ATOM 4546 C CA . PHE A 1 588 ? 9.852 -1.277 -7.191 1 98.25 588 PHE A CA 1
ATOM 4547 C C . PHE A 1 588 ? 8.453 -0.68 -7.184 1 98.25 588 PHE A C 1
ATOM 4549 O O . PHE A 1 588 ? 7.586 -1.12 -6.422 1 98.25 588 PHE A O 1
ATOM 4556 N N . THR A 1 589 ? 8.211 0.293 -8.023 1 95.75 589 THR A N 1
ATOM 4557 C CA . THR A 1 589 ? 6.992 1.09 -7.984 1 95.75 589 THR A CA 1
ATOM 4558 C C . THR A 1 589 ? 5.832 0.33 -8.625 1 95.75 589 THR A C 1
ATOM 4560 O O . THR A 1 589 ? 4.668 0.66 -8.391 1 95.75 589 THR A O 1
ATOM 4563 N N . LYS A 1 590 ? 6.172 -0.677 -9.414 1 94.88 590 LYS A N 1
ATOM 4564 C CA . LYS A 1 590 ? 5.191 -1.569 -10.023 1 94.88 590 LYS A CA 1
ATOM 4565 C C . LYS A 1 590 ? 5.594 -3.031 -9.852 1 94.88 590 LYS A C 1
ATOM 4567 O O . LYS A 1 590 ? 6.707 -3.324 -9.406 1 94.88 590 LYS A O 1
ATOM 4572 N N . GLY A 1 591 ? 4.629 -3.854 -10.062 1 96.75 591 GLY A N 1
ATOM 4573 C CA . GLY A 1 591 ? 4.941 -5.273 -10.07 1 96.75 591 GLY A CA 1
ATOM 4574 C C . GLY A 1 591 ? 4.227 -6.047 -8.977 1 96.75 591 GLY A C 1
ATOM 4575 O O . GLY A 1 591 ? 4.203 -5.617 -7.82 1 96.75 591 GLY A O 1
ATOM 4576 N N . SER A 1 592 ? 3.709 -7.117 -9.312 1 97.56 592 SER A N 1
ATOM 4577 C CA . SER A 1 592 ? 3.043 -8.031 -8.391 1 97.56 592 SER A CA 1
ATOM 4578 C C . SER A 1 592 ? 4.051 -8.883 -7.637 1 97.56 592 SER A C 1
ATOM 4580 O O . SER A 1 592 ? 5.246 -8.586 -7.629 1 97.56 592 SER A O 1
ATOM 4582 N N . HIS A 1 593 ? 3.588 -9.883 -6.941 1 97.81 593 HIS A N 1
ATOM 4583 C CA . HIS A 1 593 ? 4.426 -10.828 -6.211 1 97.81 593 HIS A CA 1
ATOM 4584 C C . HIS A 1 593 ? 5.391 -11.547 -7.148 1 97.81 593 HIS A C 1
ATOM 4586 O O . HIS A 1 593 ? 6.508 -11.891 -6.75 1 97.81 593 HIS A O 1
ATOM 4592 N N . GLY A 1 594 ? 5.023 -11.695 -8.43 1 97.25 594 GLY A N 1
ATOM 4593 C CA . GLY A 1 594 ? 5.828 -12.414 -9.406 1 97.25 594 GLY A CA 1
ATOM 4594 C C . GLY A 1 594 ? 6.656 -11.492 -10.281 1 97.25 594 GLY A C 1
ATOM 4595 O O . GLY A 1 594 ? 7.047 -11.867 -11.391 1 97.25 594 GLY A O 1
ATOM 4596 N N . HIS A 1 595 ? 6.957 -10.273 -9.82 1 94.75 595 HIS A N 1
ATOM 4597 C CA . HIS A 1 595 ? 7.609 -9.266 -10.656 1 94.75 595 HIS A CA 1
ATOM 4598 C C . HIS A 1 595 ? 9 -9.727 -11.086 1 94.75 595 HIS A C 1
ATOM 4600 O O . HIS A 1 595 ? 9.523 -9.258 -12.102 1 94.75 595 HIS A O 1
ATOM 4606 N N . SER A 1 596 ? 9.547 -10.695 -10.383 1 95.56 596 SER A N 1
ATOM 4607 C CA . SER A 1 596 ? 10.852 -11.219 -10.773 1 95.56 596 SER A CA 1
ATOM 4608 C C . SER A 1 596 ? 10.789 -11.898 -12.133 1 95.56 596 SER A C 1
ATOM 4610 O O . SER A 1 596 ? 11.805 -12.023 -12.82 1 95.56 596 SER A O 1
ATOM 4612 N N . ILE A 1 597 ? 9.586 -12.312 -12.508 1 94.81 597 ILE A N 1
ATOM 4613 C CA . ILE A 1 597 ? 9.43 -13.07 -13.742 1 94.81 597 ILE A CA 1
ATOM 4614 C C . ILE A 1 597 ? 8.547 -12.297 -14.719 1 94.81 597 ILE A C 1
ATOM 4616 O O . ILE A 1 597 ? 8.812 -12.266 -15.922 1 94.81 597 ILE A O 1
ATOM 4620 N N . LEU A 1 598 ? 7.598 -11.57 -14.172 1 95.31 598 LEU A N 1
ATOM 4621 C CA . LEU A 1 598 ? 6.516 -11.062 -15.008 1 95.31 598 LEU A CA 1
ATOM 4622 C C . LEU A 1 598 ? 6.738 -9.594 -15.352 1 95.31 598 LEU A C 1
ATOM 4624 O O . LEU A 1 598 ? 6.113 -9.062 -16.281 1 95.31 598 LEU A O 1
ATOM 4628 N N . ALA A 1 599 ? 7.547 -8.906 -14.648 1 97.44 599 ALA A N 1
ATOM 4629 C CA . ALA A 1 599 ? 7.715 -7.473 -14.859 1 97.44 599 ALA A CA 1
ATOM 4630 C C . ALA A 1 599 ? 8.414 -7.195 -16.188 1 97.44 599 ALA A C 1
ATOM 4632 O O . ALA A 1 599 ? 8.867 -8.125 -16.859 1 97.44 599 ALA A O 1
ATOM 4633 N N . SER A 1 600 ? 8.516 -5.938 -16.594 1 97.44 600 SER A N 1
ATOM 4634 C CA . SER A 1 600 ? 9.18 -5.508 -17.828 1 97.44 600 SER A CA 1
ATOM 4635 C C . SER A 1 600 ? 10.664 -5.875 -17.812 1 97.44 600 SER A C 1
ATOM 4637 O O . SER A 1 600 ? 11.25 -6.074 -16.734 1 97.44 600 SER A O 1
ATOM 4639 N N . PRO A 1 601 ? 11.258 -5.98 -18.984 1 97.88 601 PRO A N 1
ATOM 4640 C CA . PRO A 1 601 ? 12.68 -6.344 -19.062 1 97.88 601 PRO A CA 1
ATOM 4641 C C . PRO A 1 601 ? 13.578 -5.395 -18.281 1 97.88 601 PRO A C 1
ATOM 4643 O O . PRO A 1 601 ? 14.5 -5.84 -17.578 1 97.88 601 PRO A O 1
ATOM 4646 N N . ARG A 1 602 ? 13.312 -4.121 -18.312 1 97.94 602 ARG A N 1
ATOM 4647 C CA . ARG A 1 602 ? 14.148 -3.162 -17.609 1 97.94 602 ARG A CA 1
ATOM 4648 C C . ARG A 1 602 ? 14.039 -3.352 -16.094 1 97.94 602 ARG A C 1
ATOM 4650 O O . ARG A 1 602 ? 15.039 -3.301 -15.383 1 97.94 602 ARG A O 1
ATOM 4657 N N . HIS A 1 603 ? 12.828 -3.486 -15.641 1 97.88 603 HIS A N 1
ATOM 4658 C CA . HIS A 1 603 ? 12.578 -3.803 -14.242 1 97.88 603 HIS A CA 1
ATOM 4659 C C . HIS A 1 603 ? 13.367 -5.031 -13.805 1 97.88 603 HIS A C 1
ATOM 4661 O O . HIS A 1 603 ? 14.086 -4.992 -12.805 1 97.88 603 HIS A O 1
ATOM 4667 N N . ARG A 1 604 ? 13.273 -6.066 -14.555 1 98.44 604 ARG A N 1
ATOM 4668 C CA . ARG A 1 604 ? 13.953 -7.32 -14.227 1 98.44 604 ARG A CA 1
ATOM 4669 C C . ARG A 1 604 ? 15.461 -7.156 -14.289 1 98.44 604 ARG A C 1
ATOM 4671 O O . ARG A 1 604 ? 16.188 -7.727 -13.469 1 98.44 604 ARG A O 1
ATOM 4678 N N . ARG A 1 605 ? 15.938 -6.438 -15.273 1 98.19 605 ARG A N 1
ATOM 4679 C CA . ARG A 1 605 ? 17.359 -6.16 -15.375 1 98.19 605 ARG A CA 1
ATOM 4680 C C . ARG A 1 605 ? 17.891 -5.477 -14.117 1 98.19 605 ARG A C 1
ATOM 4682 O O . ARG A 1 605 ? 18.875 -5.914 -13.531 1 98.19 605 ARG A O 1
ATOM 4689 N N . LYS A 1 606 ? 17.203 -4.441 -13.734 1 97.75 606 LYS A N 1
ATOM 4690 C CA . LYS A 1 606 ? 17.641 -3.666 -12.578 1 97.75 606 LYS A CA 1
ATOM 4691 C C . LYS A 1 606 ? 17.609 -4.512 -11.312 1 97.75 606 LYS A C 1
ATOM 4693 O O . LYS A 1 606 ? 18.531 -4.422 -10.484 1 97.75 606 LYS A O 1
ATOM 4698 N N . ARG A 1 607 ? 16.594 -5.316 -11.133 1 98.31 607 ARG A N 1
ATOM 4699 C CA . ARG A 1 607 ? 16.516 -6.227 -10 1 98.31 607 ARG A CA 1
ATOM 4700 C C . ARG A 1 607 ? 17.734 -7.133 -9.938 1 98.31 607 ARG A C 1
ATOM 4702 O O . ARG A 1 607 ? 18.375 -7.262 -8.891 1 98.31 607 ARG A O 1
ATOM 4709 N N . LEU A 1 608 ? 18.109 -7.727 -11.086 1 98.44 608 LEU A N 1
ATOM 4710 C CA . LEU A 1 608 ? 19.234 -8.648 -11.164 1 98.44 608 LEU A CA 1
ATOM 4711 C C . LEU A 1 608 ? 20.547 -7.93 -10.906 1 98.44 608 LEU A C 1
ATOM 4713 O O . LEU A 1 608 ? 21.406 -8.438 -10.188 1 98.44 608 LEU A O 1
ATOM 4717 N N . GLU A 1 609 ? 20.656 -6.781 -11.461 1 97.62 609 GLU A N 1
ATOM 4718 C CA . GLU A 1 609 ? 21.891 -6.016 -11.312 1 97.62 609 GLU A CA 1
ATOM 4719 C C . GLU A 1 609 ? 22.094 -5.555 -9.875 1 97.62 609 GLU A C 1
ATOM 4721 O O . GLU A 1 609 ? 23.203 -5.582 -9.352 1 97.62 609 GLU A O 1
ATOM 4726 N N . LEU A 1 610 ? 21.031 -5.094 -9.242 1 97.31 610 LEU A N 1
ATOM 4727 C CA . LEU A 1 610 ? 21.094 -4.699 -7.84 1 97.31 610 LEU A CA 1
ATOM 4728 C C . LEU A 1 610 ? 21.516 -5.879 -6.965 1 97.31 610 LEU A C 1
ATOM 4730 O O . LEU A 1 610 ? 22.391 -5.738 -6.109 1 97.31 610 LEU A O 1
ATOM 4734 N N . LYS A 1 611 ? 20.953 -6.988 -7.227 1 98.38 611 LYS A N 1
ATOM 4735 C CA . LYS A 1 611 ? 21.25 -8.195 -6.465 1 98.38 611 LYS A CA 1
ATOM 4736 C C . LYS A 1 611 ? 22.703 -8.609 -6.637 1 98.38 611 LYS A C 1
ATOM 4738 O O . LYS A 1 611 ? 23.406 -8.859 -5.652 1 98.38 611 LYS A O 1
ATOM 4743 N N . LEU A 1 612 ? 23.172 -8.648 -7.863 1 98.12 612 LEU A N 1
ATOM 4744 C CA . LEU A 1 612 ? 24.547 -9.039 -8.164 1 98.12 612 LEU A CA 1
ATOM 4745 C C . LEU A 1 612 ? 25.531 -8.062 -7.539 1 98.12 612 LEU A C 1
ATOM 4747 O O . LEU A 1 612 ? 26.5 -8.477 -6.91 1 98.12 612 LEU A O 1
ATOM 4751 N N . LYS A 1 613 ? 25.219 -6.809 -7.699 1 97.12 613 LYS A N 1
ATOM 4752 C CA . LYS A 1 613 ? 26.109 -5.777 -7.176 1 97.12 613 LYS A CA 1
ATOM 4753 C C . LYS A 1 613 ? 26.219 -5.863 -5.656 1 97.12 613 LYS A C 1
ATOM 4755 O O . LYS A 1 613 ? 27.328 -5.812 -5.102 1 97.12 613 LYS A O 1
ATOM 4760 N N . TRP A 1 614 ? 25.141 -6.004 -4.996 1 97.88 614 TRP A N 1
ATOM 4761 C CA . TRP A 1 614 ? 25.109 -6.09 -3.541 1 97.88 614 TRP A CA 1
ATOM 4762 C C . TRP A 1 614 ? 25.922 -7.277 -3.049 1 97.88 614 TRP A C 1
ATOM 4764 O O . TRP A 1 614 ? 26.766 -7.133 -2.17 1 97.88 614 TRP A O 1
ATOM 4774 N N . ILE A 1 615 ? 25.688 -8.406 -3.633 1 98.69 615 ILE A N 1
ATOM 4775 C CA . ILE A 1 615 ? 26.328 -9.633 -3.186 1 98.69 615 ILE A CA 1
ATOM 4776 C C . ILE A 1 615 ? 27.828 -9.555 -3.443 1 98.69 615 ILE A C 1
ATOM 4778 O O . ILE A 1 615 ? 28.641 -9.859 -2.561 1 98.69 615 ILE A O 1
ATOM 4782 N N . LYS A 1 616 ? 28.234 -9.117 -4.578 1 98.19 616 LYS A N 1
ATOM 4783 C CA . LYS A 1 616 ? 29.641 -9.016 -4.906 1 98.19 616 LYS A CA 1
ATOM 4784 C C . LYS A 1 616 ? 30.344 -8.008 -3.996 1 98.19 616 LYS A C 1
ATOM 4786 O O . LYS A 1 616 ? 31.453 -8.266 -3.521 1 98.19 616 LYS A O 1
ATOM 4791 N N . GLU A 1 617 ? 29.703 -6.891 -3.764 1 97.56 617 GLU A N 1
ATOM 4792 C CA . GLU A 1 617 ? 30.266 -5.867 -2.891 1 97.56 617 GLU A CA 1
ATOM 4793 C C . GLU A 1 617 ? 30.469 -6.402 -1.476 1 97.56 617 GLU A C 1
ATOM 4795 O O . GLU A 1 617 ? 31.547 -6.258 -0.899 1 97.56 617 GLU A O 1
ATOM 4800 N N . LYS A 1 618 ? 29.469 -7.047 -0.907 1 98.06 618 LYS A N 1
ATOM 4801 C CA . LYS A 1 618 ? 29.516 -7.496 0.48 1 98.06 618 LYS A CA 1
ATOM 4802 C C . LYS A 1 618 ? 30.484 -8.664 0.646 1 98.06 618 LYS A C 1
ATOM 4804 O O . LYS A 1 618 ? 31.062 -8.852 1.72 1 98.06 618 LYS A O 1
ATOM 4809 N N . LEU A 1 619 ? 30.688 -9.391 -0.499 1 98.06 619 LEU A N 1
ATOM 4810 C CA . LEU A 1 619 ? 31.609 -10.516 -0.444 1 98.06 619 LEU A CA 1
ATOM 4811 C C . LEU A 1 619 ? 33.031 -10.078 -0.811 1 98.06 619 LEU A C 1
ATOM 4813 O O . LEU A 1 619 ? 33.938 -10.898 -0.825 1 98.06 619 LEU A O 1
ATOM 4817 N N . GLY A 1 620 ? 33.219 -8.797 -1.197 1 96.5 620 GLY A N 1
ATOM 4818 C CA . GLY A 1 620 ? 34.531 -8.273 -1.546 1 96.5 620 GLY A CA 1
ATOM 4819 C C . GLY A 1 620 ? 35 -8.695 -2.93 1 96.5 620 GLY A C 1
ATOM 4820 O O . GLY A 1 620 ? 36.188 -8.883 -3.158 1 96.5 620 GLY A O 1
ATOM 4821 N N . LEU A 1 621 ? 34.094 -8.914 -3.783 1 92.75 621 LEU A N 1
ATOM 4822 C CA . LEU A 1 621 ? 34.406 -9.391 -5.121 1 92.75 621 LEU A CA 1
ATOM 4823 C C . LEU A 1 621 ? 34.375 -8.258 -6.133 1 92.75 621 LEU A C 1
ATOM 4825 O O . LEU A 1 621 ? 34.656 -8.469 -7.32 1 92.75 621 LEU A O 1
ATOM 4829 N N . SER A 1 622 ? 33.938 -6.98 -5.844 1 76.06 622 SER A N 1
ATOM 4830 C CA . SER A 1 622 ? 33.812 -5.867 -6.777 1 76.06 622 SER A CA 1
ATOM 4831 C C . SER A 1 622 ? 35.188 -5.465 -7.344 1 76.06 622 SER A C 1
ATOM 4833 O O . SER A 1 622 ? 36.156 -5.34 -6.598 1 76.06 622 SER A O 1
ATOM 4835 N N . GLY A 1 623 ? 35.781 -6.168 -8.398 1 57.09 623 GLY A N 1
ATOM 4836 C CA . GLY A 1 623 ? 37.031 -5.812 -9.07 1 57.09 623 GLY A CA 1
ATOM 4837 C C . GLY A 1 623 ? 37.156 -4.324 -9.328 1 57.09 623 GLY A C 1
ATOM 4838 O O . GLY A 1 623 ? 36.156 -3.596 -9.312 1 57.09 623 GLY A O 1
ATOM 4839 N N . THR A 1 624 ? 38.438 -3.711 -9.297 1 43.75 624 THR A N 1
ATOM 4840 C CA . THR A 1 624 ? 38.969 -2.412 -9.711 1 43.75 624 THR A CA 1
ATOM 4841 C C . THR A 1 624 ? 38.469 -2.051 -11.102 1 43.75 624 THR A C 1
ATOM 4843 O O . THR A 1 624 ? 38.75 -0.966 -11.617 1 43.75 624 THR A O 1
ATOM 4846 N N . SER A 1 625 ? 38.031 -2.961 -11.961 1 39.47 625 SER A N 1
ATOM 4847 C CA . SER A 1 625 ? 38.031 -2.627 -13.383 1 39.47 625 SER A CA 1
ATOM 4848 C C . SER A 1 625 ? 36.969 -1.607 -13.719 1 39.47 625 SER A C 1
ATOM 4850 O O . SER A 1 625 ? 36.844 -1.175 -14.867 1 39.47 625 SER A O 1
ATOM 4852 N N . ASP A 1 626 ? 36 -1.509 -13.141 1 35.31 626 ASP A N 1
ATOM 4853 C CA . ASP A 1 626 ? 34.969 -0.638 -13.711 1 35.31 626 ASP A CA 1
ATOM 4854 C C . ASP A 1 626 ? 35.406 0.823 -13.688 1 35.31 626 ASP A C 1
ATOM 4856 O O . ASP A 1 626 ? 34.594 1.732 -13.742 1 35.31 626 ASP A O 1
ATOM 4860 N N . LYS A 1 627 ? 36.75 1.114 -13.594 1 33 627 LYS A N 1
ATOM 4861 C CA . LYS A 1 627 ? 37.156 2.465 -13.984 1 33 627 LYS A CA 1
ATOM 4862 C C . LYS A 1 627 ? 37.156 2.607 -15.508 1 33 627 LYS A C 1
ATOM 4864 O O . LYS A 1 627 ? 38.219 2.441 -16.141 1 33 627 LYS A O 1
ATOM 4869 N N . GLY A 1 628 ? 36.406 2.086 -16.375 1 26.09 628 GLY A N 1
ATOM 4870 C CA . GLY A 1 628 ? 36.469 2.355 -17.797 1 26.09 628 GLY A CA 1
ATOM 4871 C C . GLY A 1 628 ? 36.562 3.834 -18.125 1 26.09 628 GLY A C 1
ATOM 4872 O O . GLY A 1 628 ? 36.25 4.68 -17.281 1 26.09 628 GLY A O 1
ATOM 4873 N N . GLU A 1 629 ? 37.219 4.141 -19.391 1 27.92 629 GLU A N 1
ATOM 4874 C CA . GLU A 1 629 ? 37.594 5.266 -20.25 1 27.92 629 GLU A CA 1
ATOM 4875 C C . GLU A 1 629 ? 36.375 6.156 -20.547 1 27.92 629 GLU A C 1
ATOM 4877 O O . GLU A 1 629 ? 35.438 5.727 -21.203 1 27.92 629 GLU A O 1
ATOM 4882 N N . ALA A 1 630 ? 35.938 6.883 -19.688 1 28.48 630 ALA A N 1
ATOM 4883 C CA . ALA A 1 630 ? 35.156 8.016 -20.203 1 28.48 630 ALA A CA 1
ATOM 4884 C C . ALA A 1 630 ? 35.875 8.656 -21.391 1 28.48 630 ALA A C 1
ATOM 4886 O O . ALA A 1 630 ? 36.844 9.383 -21.234 1 28.48 630 ALA A O 1
ATOM 4887 N N . GLY A 1 631 ? 36.281 7.914 -22.422 1 22.05 631 GLY A N 1
ATOM 4888 C CA . GLY A 1 631 ? 36.875 8.469 -23.641 1 22.05 631 GLY A CA 1
ATOM 4889 C C . GLY A 1 631 ? 36.156 9.727 -24.125 1 22.05 631 GLY A C 1
ATOM 4890 O O . GLY A 1 631 ? 35 9.938 -23.812 1 22.05 631 GLY A O 1
ATOM 4891 N N . VAL A 1 632 ? 37.062 10.609 -24.578 1 26.73 632 VAL A N 1
ATOM 4892 C CA . VAL A 1 632 ? 37.062 11.914 -25.234 1 26.73 632 VAL A CA 1
ATOM 4893 C C . VAL A 1 632 ? 36.156 11.875 -26.453 1 26.73 632 VAL A C 1
ATOM 4895 O O . VAL A 1 632 ? 36.375 11.062 -27.359 1 26.73 632 VAL A O 1
ATOM 4898 N N . GLY A 1 633 ? 34.812 12.109 -26.234 1 22.72 633 GLY A N 1
ATOM 4899 C CA . GLY A 1 633 ? 34.031 12.523 -27.391 1 22.72 633 GLY A CA 1
ATOM 4900 C C . GLY A 1 633 ? 34.781 13.477 -28.297 1 22.72 633 GLY A C 1
ATOM 4901 O O . GLY A 1 633 ? 35.5 14.375 -27.828 1 22.72 633 GLY A O 1
ATOM 4902 N N . GLY A 1 634 ? 35.312 12.922 -29.391 1 22.08 634 GLY A N 1
ATOM 4903 C CA . GLY A 1 634 ? 35.781 13.578 -30.594 1 22.08 634 GLY A CA 1
ATOM 4904 C C . GLY A 1 634 ? 34.906 14.766 -30.984 1 22.08 634 GLY A C 1
ATOM 4905 O O . GLY A 1 634 ? 33.688 14.758 -30.75 1 22.08 634 GLY A O 1
ATOM 4906 N N . LYS A 1 635 ? 35.562 15.938 -31.125 1 24.31 635 LYS A N 1
ATOM 4907 C CA . LYS A 1 635 ? 35.188 17.203 -31.766 1 24.31 635 LYS A CA 1
ATOM 4908 C C . LYS A 1 635 ? 34.625 16.984 -33.156 1 24.31 635 LYS A C 1
ATOM 4910 O O . LYS A 1 635 ? 35.344 16.578 -34.062 1 24.31 635 LYS A O 1
ATOM 4915 N N . ASN A 1 636 ? 33.594 16.203 -33.281 1 20.59 636 ASN A N 1
ATOM 4916 C CA . ASN A 1 636 ? 33.094 16.328 -34.656 1 20.59 636 ASN A CA 1
ATOM 4917 C C . ASN A 1 636 ? 33 17.781 -35.094 1 20.59 636 ASN A C 1
ATOM 4919 O O . ASN A 1 636 ? 32.562 18.641 -34.344 1 20.59 636 ASN A O 1
ATOM 4923 N N . HIS A 1 637 ? 33.844 18.141 -36.125 1 22.39 637 HIS A N 1
ATOM 4924 C CA . HIS A 1 637 ? 34 19.203 -37.094 1 22.39 637 HIS A CA 1
ATOM 4925 C C . HIS A 1 637 ? 32.656 19.688 -37.625 1 22.39 637 HIS A C 1
ATOM 4927 O O . HIS A 1 637 ? 31.719 18.891 -37.781 1 22.39 637 HIS A O 1
ATOM 4933 N N . ARG A 1 638 ? 32.438 21 -37.594 1 22.25 638 ARG A N 1
ATOM 4934 C CA . ARG A 1 638 ? 31.531 22.016 -38.156 1 22.25 638 ARG A CA 1
ATOM 4935 C C . ARG A 1 638 ? 31.359 21.844 -39.656 1 22.25 638 ARG A C 1
ATOM 4937 O O . ARG A 1 638 ? 30.656 22.609 -40.312 1 22.25 638 ARG A O 1
ATOM 4944 N N . LEU A 1 639 ? 31.375 20.656 -40.344 1 20.66 639 LEU A N 1
ATOM 4945 C CA . LEU A 1 639 ? 30.844 21.016 -41.656 1 20.66 639 LEU A CA 1
ATOM 4946 C C . LEU A 1 639 ? 29.375 21.375 -41.562 1 20.66 639 LEU A C 1
ATOM 4948 O O . LEU A 1 639 ? 28.609 20.719 -40.875 1 20.66 639 LEU A O 1
ATOM 4952 N N . MET B 1 1 ? -34.094 37.094 13.922 1 31.23 1 MET B N 1
ATOM 4953 C CA . MET B 1 1 ? -35.062 36.344 13.148 1 31.23 1 MET B CA 1
ATOM 4954 C C . MET B 1 1 ? -34.438 35.656 11.938 1 31.23 1 MET B C 1
ATOM 4956 O O . MET B 1 1 ? -33.719 36.312 11.156 1 31.23 1 MET B O 1
ATOM 4960 N N . LEU B 1 2 ? -34.094 34.406 12.055 1 44.34 2 LEU B N 1
ATOM 4961 C CA . LEU B 1 2 ? -33.531 33.812 10.859 1 44.34 2 LEU B CA 1
ATOM 4962 C C . LEU B 1 2 ? -34.281 34.25 9.609 1 44.34 2 LEU B C 1
ATOM 4964 O O . LEU B 1 2 ? -35.531 34.312 9.633 1 44.34 2 LEU B O 1
ATOM 4968 N N . PRO B 1 3 ? -33.688 34.938 8.711 1 47.78 3 PRO B N 1
ATOM 4969 C CA . PRO B 1 3 ? -34.531 35.25 7.547 1 47.78 3 PRO B CA 1
ATOM 4970 C C . PRO B 1 3 ? -35.406 34.062 7.113 1 47.78 3 PRO B C 1
ATOM 4972 O O . PRO B 1 3 ? -35.062 32.906 7.352 1 47.78 3 PRO B O 1
ATOM 4975 N N . GLU B 1 4 ? -36.719 34.219 7 1 52.69 4 GLU B N 1
ATOM 4976 C CA . GLU B 1 4 ? -37.781 33.312 6.617 1 52.69 4 GLU B CA 1
ATOM 4977 C C . GLU B 1 4 ? -37.312 32.281 5.621 1 52.69 4 GLU B C 1
ATOM 4979 O O . GLU B 1 4 ? -37.781 31.125 5.613 1 52.69 4 GLU B O 1
ATOM 4984 N N . ASN B 1 5 ? -36.219 32.531 4.684 1 63.44 5 ASN B N 1
ATOM 4985 C CA . ASN B 1 5 ? -35.906 31.703 3.537 1 63.44 5 ASN B CA 1
ATOM 4986 C C . ASN B 1 5 ? -34.531 31.031 3.682 1 63.44 5 ASN B C 1
ATOM 4988 O O . ASN B 1 5 ? -33.812 30.891 2.697 1 63.44 5 ASN B O 1
ATOM 4992 N N . VAL B 1 6 ? -34.031 30.547 4.863 1 83.56 6 VAL B N 1
ATOM 4993 C CA . VAL B 1 6 ? -32.688 29.953 5.027 1 83.56 6 VAL B CA 1
ATOM 4994 C C . VAL B 1 6 ? -32.75 28.453 4.699 1 83.56 6 VAL B C 1
ATOM 4996 O O . VAL B 1 6 ? -33.656 27.75 5.148 1 83.56 6 VAL B O 1
ATOM 4999 N N . ARG B 1 7 ? -31.844 28.047 3.787 1 91.75 7 ARG B N 1
ATOM 5000 C CA . ARG B 1 7 ? -31.734 26.672 3.309 1 91.75 7 ARG B CA 1
ATOM 5001 C C . ARG B 1 7 ? -31.047 25.781 4.332 1 91.75 7 ARG B C 1
ATOM 5003 O O . ARG B 1 7 ? -30.328 26.281 5.207 1 91.75 7 ARG B O 1
ATOM 5010 N N . ARG B 1 8 ? -31.344 24.594 4.238 1 94.81 8 ARG B N 1
ATOM 5011 C CA . ARG B 1 8 ? -30.641 23.609 5.035 1 94.81 8 ARG B CA 1
ATOM 5012 C C . ARG B 1 8 ? -29.219 23.406 4.516 1 94.81 8 ARG B C 1
ATOM 5014 O O . ARG B 1 8 ? -29 23.344 3.305 1 94.81 8 ARG B O 1
ATOM 5021 N N . PHE B 1 9 ? -28.25 23.359 5.445 1 97.06 9 PHE B N 1
ATOM 5022 C CA . PHE B 1 9 ? -26.859 23.094 5.09 1 97.06 9 PHE B CA 1
ATOM 5023 C C . PHE B 1 9 ? -26.703 21.656 4.59 1 97.06 9 PHE B C 1
ATOM 5025 O O . PHE B 1 9 ? -27.125 20.703 5.258 1 97.06 9 PHE B O 1
ATOM 5032 N N . ASP B 1 10 ? -26.188 21.469 3.373 1 97.44 10 ASP B N 1
ATOM 5033 C CA . ASP B 1 10 ? -26.125 20.141 2.779 1 97.44 10 ASP B CA 1
ATOM 5034 C C . ASP B 1 10 ? -24.719 19.828 2.264 1 97.44 10 ASP B C 1
ATOM 5036 O O . ASP B 1 10 ? -23.781 20.578 2.52 1 97.44 10 ASP B O 1
ATOM 5040 N N . VAL B 1 11 ? -24.531 18.703 1.646 1 98 11 VAL B N 1
ATOM 5041 C CA . VAL B 1 11 ? -23.234 18.219 1.196 1 98 11 VAL B CA 1
ATOM 5042 C C . VAL B 1 11 ? -22.641 19.188 0.177 1 98 11 VAL B C 1
ATOM 5044 O O . VAL B 1 11 ? -21.453 19.5 0.228 1 98 11 VAL B O 1
ATOM 5047 N N . ASP B 1 12 ? -23.422 19.688 -0.739 1 97.38 12 ASP B N 1
ATOM 5048 C CA . ASP B 1 12 ? -22.953 20.625 -1.749 1 97.38 12 ASP B CA 1
ATOM 5049 C C . ASP B 1 12 ? -22.422 21.906 -1.104 1 97.38 12 ASP B C 1
ATOM 5051 O O . ASP B 1 12 ? -21.391 22.453 -1.535 1 97.38 12 ASP B O 1
ATOM 5055 N N . ALA B 1 13 ? -23.219 22.406 -0.111 1 97.69 13 ALA B N 1
ATOM 5056 C CA . ALA B 1 13 ? -22.781 23.594 0.606 1 97.69 13 ALA B CA 1
ATOM 5057 C C . ALA B 1 13 ? -21.406 23.375 1.248 1 97.69 13 ALA B C 1
ATOM 5059 O O . ALA B 1 13 ? -20.516 24.188 1.102 1 97.69 13 ALA B O 1
ATOM 5060 N N . LEU B 1 14 ? -21.25 22.266 1.928 1 98.25 14 LEU B N 1
ATOM 5061 C CA . LEU B 1 14 ? -20 21.922 2.598 1 98.25 14 LEU B CA 1
ATOM 5062 C C . LEU B 1 14 ? -18.844 21.844 1.596 1 98.25 14 LEU B C 1
ATOM 5064 O O . LEU B 1 14 ? -17.766 22.391 1.838 1 98.25 14 LEU B O 1
ATOM 5068 N N . LEU B 1 15 ? -19.062 21.234 0.462 1 98.31 15 LEU B N 1
ATOM 5069 C CA . LEU B 1 15 ? -18.016 20.969 -0.522 1 98.31 15 LEU B CA 1
ATOM 5070 C C . LEU B 1 15 ? -17.625 22.266 -1.243 1 98.31 15 LEU B C 1
ATOM 5072 O O . LEU B 1 15 ? -16.547 22.328 -1.847 1 98.31 15 LEU B O 1
ATOM 5076 N N . SER B 1 16 ? -18.484 23.25 -1.189 1 97.81 16 SER B N 1
ATOM 5077 C CA . SER B 1 16 ? -18.266 24.469 -1.959 1 97.81 16 SER B CA 1
ATOM 5078 C C . SER B 1 16 ? -17.516 25.516 -1.138 1 97.81 16 SER B C 1
ATOM 5080 O O . SER B 1 16 ? -17.156 26.578 -1.649 1 97.81 16 SER B O 1
ATOM 5082 N N . ILE B 1 17 ? -17.281 25.281 0.141 1 98.38 17 ILE B N 1
ATOM 5083 C CA . ILE B 1 17 ? -16.547 26.219 0.989 1 98.38 17 ILE B CA 1
ATOM 5084 C C . ILE B 1 17 ? -15.086 26.266 0.561 1 98.38 17 ILE B C 1
ATOM 5086 O O . ILE B 1 17 ? -14.438 25.234 0.417 1 98.38 17 ILE B O 1
ATOM 5090 N N . ALA B 1 18 ? -14.562 27.438 0.4 1 98 18 ALA B N 1
ATOM 5091 C CA . ALA B 1 18 ? -13.164 27.641 0.008 1 98 18 ALA B CA 1
ATOM 5092 C C . ALA B 1 18 ? -12.234 27.453 1.201 1 98 18 ALA B C 1
ATOM 5094 O O . ALA B 1 18 ? -12.594 27.797 2.332 1 98 18 ALA B O 1
ATOM 5095 N N . ARG B 1 19 ? -11.109 26.938 0.911 1 97.88 19 ARG B N 1
ATOM 5096 C CA . ARG B 1 19 ? -10.055 26.891 1.923 1 97.88 19 ARG B CA 1
ATOM 5097 C C . ARG B 1 19 ? -9.109 28.062 1.793 1 97.88 19 ARG B C 1
ATOM 5099 O O . ARG B 1 19 ? -8.648 28.391 0.693 1 97.88 19 ARG B O 1
ATOM 5106 N N . LEU B 1 20 ? -8.852 28.734 2.873 1 98.25 20 LEU B N 1
ATOM 5107 C CA . LEU B 1 20 ? -7.961 29.891 2.902 1 98.25 20 LEU B CA 1
ATOM 5108 C C . LEU B 1 20 ? -6.699 29.578 3.701 1 98.25 20 LEU B C 1
ATOM 5110 O O . LEU B 1 20 ? -6.758 28.891 4.723 1 98.25 20 LEU B O 1
ATOM 5114 N N . SER B 1 21 ? -5.559 30.062 3.176 1 97.75 21 SER B N 1
ATOM 5115 C CA . SER B 1 21 ? -4.312 29.812 3.893 1 97.75 21 SER B CA 1
ATOM 5116 C C . SER B 1 21 ? -3.266 30.875 3.557 1 97.75 21 SER B C 1
ATOM 5118 O O . SER B 1 21 ? -3.461 31.688 2.646 1 97.75 21 SER B O 1
ATOM 5120 N N . SER B 1 22 ? -2.254 31 4.301 1 97.94 22 SER B N 1
ATOM 5121 C CA . SER B 1 22 ? -1.015 31.734 4.082 1 97.94 22 SER B CA 1
ATOM 5122 C C . SER B 1 22 ? -1.28 33.219 3.924 1 97.94 22 SER B C 1
ATOM 5124 O O . SER B 1 22 ? -0.844 33.844 2.949 1 97.94 22 SER B O 1
ATOM 5126 N N . PRO B 1 23 ? -1.959 33.812 4.914 1 98.5 23 PRO B N 1
ATOM 5127 C CA . PRO B 1 23 ? -2.047 35.281 4.859 1 98.5 23 PRO B CA 1
ATOM 5128 C C . PRO B 1 23 ? -0.691 35.969 5.035 1 98.5 23 PRO B C 1
ATOM 5130 O O . PRO B 1 23 ? 0.101 35.562 5.891 1 98.5 23 PRO B O 1
ATOM 5133 N N . ARG B 1 24 ? -0.424 36.938 4.184 1 98.38 24 ARG B N 1
ATOM 5134 C CA . ARG B 1 24 ? 0.838 37.656 4.227 1 98.38 24 ARG B CA 1
ATOM 5135 C C . ARG B 1 24 ? 0.603 39.156 4.129 1 98.38 24 ARG B C 1
ATOM 5137 O O . ARG B 1 24 ? -0.169 39.625 3.285 1 98.38 24 ARG B O 1
ATOM 5144 N N . LEU B 1 25 ? 1.271 39.844 5 1 97.62 25 LEU B N 1
ATOM 5145 C CA . LEU B 1 25 ? 1.203 41.281 5.02 1 97.62 25 LEU B CA 1
ATOM 5146 C C . LEU B 1 25 ? 2.486 41.906 4.469 1 97.62 25 LEU B C 1
ATOM 5148 O O . LEU B 1 25 ? 3.584 41.562 4.922 1 97.62 25 LEU B O 1
ATOM 5152 N N . SER B 1 26 ? 2.275 42.844 3.533 1 97.31 26 SER B N 1
ATOM 5153 C CA . SER B 1 26 ? 3.441 43.562 3.006 1 97.31 26 SER B CA 1
ATOM 5154 C C . SER B 1 26 ? 3.865 44.688 3.928 1 97.31 26 SER B C 1
ATOM 5156 O O . SER B 1 26 ? 3.117 45.094 4.828 1 97.31 26 SER B O 1
ATOM 5158 N N . SER B 1 27 ? 5.059 45.25 3.617 1 95.25 27 SER B N 1
ATOM 5159 C CA . SER B 1 27 ? 5.551 46.406 4.387 1 95.25 27 SER B CA 1
ATOM 5160 C C . SER B 1 27 ? 4.66 47.625 4.191 1 95.25 27 SER B C 1
ATOM 5162 O O . SER B 1 27 ? 4.656 48.531 5.023 1 95.25 27 SER B O 1
ATOM 5164 N N . LYS B 1 28 ? 3.826 47.594 3.156 1 95.19 28 LYS B N 1
ATOM 5165 C CA . LYS B 1 28 ? 2.973 48.75 2.857 1 95.19 28 LYS B CA 1
ATOM 5166 C C . LYS B 1 28 ? 1.524 48.469 3.252 1 95.19 28 LYS B C 1
ATOM 5168 O O . LYS B 1 28 ? 0.646 49.312 3.035 1 95.19 28 LYS B O 1
ATOM 5173 N N . GLY B 1 29 ? 1.293 47.281 3.691 1 95.75 29 GLY B N 1
ATOM 5174 C CA . GLY B 1 29 ? -0.031 46.969 4.215 1 95.75 29 GLY B CA 1
ATOM 5175 C C . GLY B 1 29 ? -0.901 46.219 3.229 1 95.75 29 GLY B C 1
ATOM 5176 O O . GLY B 1 29 ? -2.078 45.969 3.496 1 95.75 29 GLY B O 1
ATOM 5177 N N . ASP B 1 30 ? -0.346 45.875 2.066 1 96.94 30 ASP B N 1
ATOM 5178 C CA . ASP B 1 30 ? -1.064 45 1.145 1 96.94 30 ASP B CA 1
ATOM 5179 C C . ASP B 1 30 ? -1.149 43.594 1.689 1 96.94 30 ASP B C 1
ATOM 5181 O O . ASP B 1 30 ? -0.222 43.094 2.35 1 96.94 30 ASP B O 1
ATOM 5185 N N . ILE B 1 31 ? -2.266 42.906 1.389 1 98.12 31 ILE B N 1
ATOM 5186 C CA . ILE B 1 31 ? -2.48 41.562 1.909 1 98.12 31 ILE B CA 1
ATOM 5187 C C . ILE B 1 31 ? -2.523 40.562 0.754 1 98.12 31 ILE B C 1
ATOM 5189 O O . ILE B 1 31 ? -3.221 40.781 -0.239 1 98.12 31 ILE B O 1
ATOM 5193 N N . ALA B 1 32 ? -1.75 39.5 0.81 1 98.38 32 ALA B N 1
ATOM 5194 C CA . ALA B 1 32 ? -1.86 38.344 -0.078 1 98.38 32 ALA B CA 1
ATOM 5195 C C . ALA B 1 32 ? -2.232 37.094 0.702 1 98.38 32 ALA B C 1
ATOM 5197 O O . ALA B 1 32 ? -1.847 36.938 1.863 1 98.38 32 ALA B O 1
ATOM 5198 N N . PHE B 1 33 ? -3.021 36.219 0.152 1 98.38 33 PHE B N 1
ATOM 5199 C CA . PHE B 1 33 ? -3.33 34.938 0.754 1 98.38 33 PHE B CA 1
ATOM 5200 C C . PHE B 1 33 ? -3.713 33.906 -0.314 1 98.38 33 PHE B C 1
ATOM 5202 O O . PHE B 1 33 ? -4.004 34.281 -1.454 1 98.38 33 PHE B O 1
ATOM 5209 N N . SER B 1 34 ? -3.594 32.688 0.011 1 98.12 34 SER B N 1
ATOM 5210 C CA . SER B 1 34 ? -3.994 31.578 -0.862 1 98.12 34 SER B CA 1
ATOM 5211 C C . SER B 1 34 ? -5.449 31.188 -0.631 1 98.12 34 SER B C 1
ATOM 5213 O O . SER B 1 34 ? -5.918 31.156 0.51 1 98.12 34 SER B O 1
ATOM 5215 N N . ALA B 1 35 ? -6.152 30.953 -1.696 1 97.62 35 ALA B N 1
ATOM 5216 C CA . ALA B 1 35 ? -7.512 30.422 -1.664 1 97.62 35 ALA B CA 1
ATOM 5217 C C . ALA B 1 35 ? -7.648 29.219 -2.604 1 97.62 35 ALA B C 1
ATOM 5219 O O . ALA B 1 35 ? -7.133 29.25 -3.723 1 97.62 35 ALA B O 1
ATOM 5220 N N . VAL B 1 36 ? -8.195 28.141 -2.113 1 97.81 36 VAL B N 1
ATOM 5221 C CA . VAL B 1 36 ? -8.547 27 -2.951 1 97.81 36 VAL B CA 1
ATOM 5222 C C . VAL B 1 36 ? -10.07 26.922 -3.094 1 97.81 36 VAL B C 1
ATOM 5224 O O . VAL B 1 36 ? -10.773 26.594 -2.133 1 97.81 36 VAL B O 1
ATOM 5227 N N . ILE B 1 37 ? -10.562 27.141 -4.289 1 97 37 ILE B N 1
ATOM 5228 C CA . ILE B 1 37 ? -11.992 27.188 -4.578 1 97 37 ILE B CA 1
ATOM 5229 C C . ILE B 1 37 ? -12.43 25.891 -5.254 1 97 37 ILE B C 1
ATOM 5231 O O . ILE B 1 37 ? -11.977 25.578 -6.355 1 97 37 ILE B O 1
ATOM 5235 N N . PRO B 1 38 ? -13.328 25.156 -4.613 1 97.12 38 PRO B N 1
ATOM 5236 C CA . PRO B 1 38 ? -13.805 23.906 -5.238 1 97.12 38 PRO B CA 1
ATOM 5237 C C . PRO B 1 38 ? -14.711 24.172 -6.438 1 97.12 38 PRO B C 1
ATOM 5239 O O . PRO B 1 38 ? -15.586 25.047 -6.379 1 97.12 38 PRO B O 1
ATOM 5242 N N . ASP B 1 39 ? -14.461 23.484 -7.531 1 97.12 39 ASP B N 1
ATOM 5243 C CA . ASP B 1 39 ? -15.32 23.422 -8.703 1 97.12 39 ASP B CA 1
ATOM 5244 C C . ASP B 1 39 ? -16 22.062 -8.812 1 97.12 39 ASP B C 1
ATOM 5246 O O . ASP B 1 39 ? -15.445 21.125 -9.391 1 97.12 39 ASP B O 1
ATOM 5250 N N . LEU B 1 40 ? -17.203 22 -8.32 1 97 40 LEU B N 1
ATOM 5251 C CA . LEU B 1 40 ? -17.906 20.719 -8.234 1 97 40 LEU B CA 1
ATOM 5252 C C . LEU B 1 40 ? -18.172 20.156 -9.617 1 97 40 LEU B C 1
ATOM 5254 O O . LEU B 1 40 ? -18.047 18.938 -9.828 1 97 40 LEU B O 1
ATOM 5258 N N . GLY B 1 41 ? -18.547 21 -10.516 1 95.88 41 GLY B N 1
ATOM 5259 C CA . GLY B 1 41 ? -18.828 20.547 -11.867 1 95.88 41 GLY B CA 1
ATOM 5260 C C . GLY B 1 41 ? -17.625 19.922 -12.555 1 95.88 41 GLY B C 1
ATOM 5261 O O . GLY B 1 41 ? -17.75 18.859 -13.188 1 95.88 41 GLY B O 1
ATOM 5262 N N . ALA B 1 42 ? -16.5 20.453 -12.336 1 96 42 ALA B N 1
ATOM 5263 C CA . ALA B 1 42 ? -15.281 19.969 -12.977 1 96 42 ALA B CA 1
ATOM 5264 C C . ALA B 1 42 ? -14.578 18.938 -12.109 1 96 42 ALA B C 1
ATOM 5266 O O . ALA B 1 42 ? -13.594 18.328 -12.531 1 96 42 ALA B O 1
ATOM 5267 N N . ASN B 1 43 ? -15.078 18.688 -10.922 1 97.25 43 ASN B N 1
ATOM 5268 C CA . ASN B 1 43 ? -14.445 17.797 -9.953 1 97.25 43 ASN B CA 1
ATOM 5269 C C . ASN B 1 43 ? -12.984 18.172 -9.719 1 97.25 43 ASN B C 1
ATOM 5271 O O . ASN B 1 43 ? -12.102 17.312 -9.789 1 97.25 43 ASN B O 1
ATOM 5275 N N . LYS B 1 44 ? -12.758 19.5 -9.477 1 96.12 44 LYS B N 1
ATOM 5276 C CA . LYS B 1 44 ? -11.406 20.016 -9.258 1 96.12 44 LYS B CA 1
ATOM 5277 C C . LYS B 1 44 ? -11.383 21.047 -8.133 1 96.12 44 LYS B C 1
ATOM 5279 O O . LYS B 1 44 ? -12.359 21.766 -7.922 1 96.12 44 LYS B O 1
ATOM 5284 N N . ASN B 1 45 ? -10.312 21.094 -7.379 1 96.56 45 ASN B N 1
ATOM 5285 C CA . ASN B 1 45 ? -9.984 22.219 -6.492 1 96.56 45 ASN B CA 1
ATOM 5286 C C . ASN B 1 45 ? -9.086 23.234 -7.184 1 96.56 45 ASN B C 1
ATOM 5288 O O . ASN B 1 45 ? -7.98 22.891 -7.621 1 96.56 45 ASN B O 1
ATOM 5292 N N . ARG B 1 46 ? -9.508 24.469 -7.23 1 96.31 46 ARG B N 1
ATOM 5293 C CA . ARG B 1 46 ? -8.789 25.484 -7.988 1 96.31 46 ARG B CA 1
ATOM 5294 C C . ARG B 1 46 ? -8.023 26.422 -7.059 1 96.31 46 ARG B C 1
ATOM 5296 O O . ARG B 1 46 ? -8.625 27.281 -6.422 1 96.31 46 ARG B O 1
ATOM 5303 N N . PRO B 1 47 ? -6.746 26.328 -7.078 1 96.75 47 PRO B N 1
ATOM 5304 C CA . PRO B 1 47 ? -5.965 27.25 -6.242 1 96.75 47 PRO B CA 1
ATOM 5305 C C . PRO B 1 47 ? -5.824 28.641 -6.863 1 96.75 47 PRO B C 1
ATOM 5307 O O . PRO B 1 47 ? -5.766 28.766 -8.086 1 96.75 47 PRO B O 1
ATOM 5310 N N . GLU B 1 48 ? -5.777 29.672 -6.02 1 96.06 48 GLU B N 1
ATOM 5311 C CA . GLU B 1 48 ? -5.52 31.047 -6.453 1 96.06 48 GLU B CA 1
ATOM 5312 C C . GLU B 1 48 ? -4.809 31.844 -5.367 1 96.06 48 GLU B C 1
ATOM 5314 O O . GLU B 1 48 ? -4.906 31.516 -4.184 1 96.06 48 GLU B O 1
ATOM 5319 N N . ILE B 1 49 ? -4.039 32.781 -5.797 1 97.62 49 ILE B N 1
ATOM 5320 C CA . ILE B 1 49 ? -3.5 33.812 -4.914 1 97.62 49 ILE B CA 1
ATOM 5321 C C . ILE B 1 49 ? -4.332 35.094 -5.039 1 97.62 49 ILE B C 1
ATOM 5323 O O . ILE B 1 49 ? -4.496 35.625 -6.137 1 97.62 49 ILE B O 1
ATOM 5327 N N . ARG B 1 50 ? -4.812 35.531 -3.92 1 97.19 50 ARG B N 1
ATOM 5328 C CA . ARG B 1 50 ? -5.57 36.781 -3.889 1 97.19 50 ARG B CA 1
ATOM 5329 C C . ARG B 1 50 ? -4.773 37.906 -3.205 1 97.19 50 ARG B C 1
ATOM 5331 O O . ARG B 1 50 ? -4.082 37.656 -2.213 1 97.19 50 ARG B O 1
ATOM 5338 N N . VAL B 1 51 ? -4.887 39.062 -3.779 1 97.31 51 VAL B N 1
ATOM 5339 C CA . VAL B 1 51 ? -4.223 40.219 -3.215 1 97.31 51 VAL B CA 1
ATOM 5340 C C . VAL B 1 51 ? -5.25 41.312 -2.947 1 97.31 51 VAL B C 1
ATOM 5342 O O . VAL B 1 51 ? -6.035 41.688 -3.83 1 97.31 51 VAL B O 1
ATOM 5345 N N . VAL B 1 52 ? -5.281 41.781 -1.755 1 96.94 52 VAL B N 1
ATOM 5346 C CA . VAL B 1 52 ? -6.07 42.938 -1.376 1 96.94 52 VAL B CA 1
ATOM 5347 C C . VAL B 1 52 ? -5.148 44.125 -1.166 1 96.94 52 VAL B C 1
ATOM 5349 O O . VAL B 1 52 ? -4.34 44.156 -0.236 1 96.94 52 VAL B O 1
ATOM 5352 N N . TRP B 1 53 ? -5.352 45.156 -1.974 1 94.88 53 TRP B N 1
ATOM 5353 C CA . TRP B 1 53 ? -4.465 46.312 -1.948 1 94.88 53 TRP B CA 1
ATOM 5354 C C . TRP B 1 53 ? -4.922 47.312 -0.902 1 94.88 53 TRP B C 1
ATOM 5356 O O . TRP B 1 53 ? -6.117 47.594 -0.775 1 94.88 53 TRP B O 1
ATOM 5366 N N . ARG B 1 54 ? -4.02 47.906 -0.156 1 91.94 54 ARG B N 1
ATOM 5367 C CA . ARG B 1 54 ? -4.305 48.906 0.873 1 91.94 54 ARG B CA 1
ATOM 5368 C C . ARG B 1 54 ? -5.047 50.094 0.287 1 91.94 54 ARG B C 1
ATOM 5370 O O . ARG B 1 54 ? -5.93 50.656 0.933 1 91.94 54 ARG B O 1
ATOM 5377 N N . GLY B 1 55 ? -4.727 50.562 -0.86 1 86.69 55 GLY B N 1
ATOM 5378 C CA . GLY B 1 55 ? -5.348 51.719 -1.495 1 86.69 55 GLY B CA 1
ATOM 5379 C C . GLY B 1 55 ? -6.672 51.375 -2.156 1 86.69 55 GLY B C 1
ATOM 5380 O O . GLY B 1 55 ? -7.309 52.25 -2.754 1 86.69 55 GLY B O 1
ATOM 5381 N N . GLY B 1 56 ? -7.016 50.188 -2.129 1 87.62 56 GLY B N 1
ATOM 5382 C CA . GLY B 1 56 ? -8.273 49.781 -2.725 1 87.62 56 GLY B CA 1
ATOM 5383 C C . GLY B 1 56 ? -8.102 48.875 -3.92 1 87.62 56 GLY B C 1
ATOM 5384 O O . GLY B 1 56 ? -7.152 49 -4.691 1 87.62 56 GLY B O 1
ATOM 5385 N N . GLY B 1 57 ? -8.984 47.906 -3.967 1 89.88 57 GLY B N 1
ATOM 5386 C CA . GLY B 1 57 ? -8.984 46.969 -5.086 1 89.88 57 GLY B CA 1
ATOM 5387 C C . GLY B 1 57 ? -8.398 45.625 -4.738 1 89.88 57 GLY B C 1
ATOM 5388 O O . GLY B 1 57 ? -7.867 45.438 -3.643 1 89.88 57 GLY B O 1
ATOM 5389 N N . GLU B 1 58 ? -8.586 44.656 -5.664 1 92.88 58 GLU B N 1
ATOM 5390 C CA . GLU B 1 58 ? -8.125 43.281 -5.492 1 92.88 58 GLU B CA 1
ATOM 5391 C C . GLU B 1 58 ? -7.516 42.75 -6.781 1 92.88 58 GLU B C 1
ATOM 5393 O O . GLU B 1 58 ? -7.832 43.219 -7.871 1 92.88 58 GLU B O 1
ATOM 5398 N N . SER B 1 59 ? -6.551 41.906 -6.652 1 93.62 59 SER B N 1
ATOM 5399 C CA . SER B 1 59 ? -5.992 41.125 -7.754 1 93.62 59 SER B CA 1
ATOM 5400 C C . SER B 1 59 ? -6.09 39.625 -7.477 1 93.62 59 SER B C 1
ATOM 5402 O O . SER B 1 59 ? -6.051 39.219 -6.32 1 93.62 59 SER B O 1
ATOM 5404 N N . TYR B 1 60 ? -6.277 38.906 -8.586 1 93.69 60 TYR B N 1
ATOM 5405 C CA . TYR B 1 60 ? -6.359 37.438 -8.516 1 93.69 60 TYR B CA 1
ATOM 5406 C C . TYR B 1 60 ? -5.375 36.812 -9.477 1 93.69 60 TYR B C 1
ATOM 5408 O O . TYR B 1 60 ? -5.277 37.188 -10.641 1 93.69 60 TYR B O 1
ATOM 5416 N N . TYR B 1 61 ? -4.625 35.906 -9 1 93.75 61 TYR B N 1
ATOM 5417 C CA . TYR B 1 61 ? -3.779 35.031 -9.82 1 93.75 61 TYR B CA 1
ATOM 5418 C C . TYR B 1 61 ? -4.203 33.594 -9.695 1 93.75 61 TYR B C 1
ATOM 5420 O O . TYR B 1 61 ? -4.176 33 -8.609 1 93.75 61 TYR B O 1
ATOM 5428 N N . GLN B 1 62 ? -4.637 33.031 -10.812 1 92.94 62 GLN B N 1
ATOM 5429 C CA . GLN B 1 62 ? -5.129 31.672 -10.797 1 92.94 62 GLN B CA 1
ATOM 5430 C C . GLN B 1 62 ? -4.266 30.766 -11.672 1 92.94 62 GLN B C 1
ATOM 5432 O O . GLN B 1 62 ? -4.145 31 -12.883 1 92.94 62 GLN B O 1
ATOM 5437 N N . GLY B 1 63 ? -3.674 29.875 -11.094 1 92.19 63 GLY B N 1
ATOM 5438 C CA . GLY B 1 63 ? -2.875 28.844 -11.75 1 92.19 63 GLY B CA 1
ATOM 5439 C C . GLY B 1 63 ? -2.805 27.547 -10.969 1 92.19 63 GLY B C 1
ATOM 5440 O O . GLY B 1 63 ? -3.062 27.531 -9.766 1 92.19 63 GLY B O 1
ATOM 5441 N N . GLU B 1 64 ? -2.439 26.469 -11.703 1 92.06 64 GLU B N 1
ATOM 5442 C CA . GLU B 1 64 ? -2.318 25.172 -11.047 1 92.06 64 GLU B CA 1
ATOM 5443 C C . GLU B 1 64 ? -1.247 25.203 -9.961 1 92.06 64 GLU B C 1
ATOM 5445 O O . GLU B 1 64 ? -0.131 25.672 -10.195 1 92.06 64 GLU B O 1
ATOM 5450 N N . GLY B 1 65 ? -1.683 24.812 -8.812 1 93.56 65 GLY B N 1
ATOM 5451 C CA . GLY B 1 65 ? -0.734 24.641 -7.723 1 93.56 65 GLY B CA 1
ATOM 5452 C C . GLY B 1 65 ? -0.302 25.953 -7.098 1 93.56 65 GLY B C 1
ATOM 5453 O O . GLY B 1 65 ? 0.662 26 -6.332 1 93.56 65 GLY B O 1
ATOM 5454 N N . ASP B 1 66 ? -0.916 27.141 -7.406 1 96.94 66 ASP B N 1
ATOM 5455 C CA . ASP B 1 66 ? -0.552 28.422 -6.82 1 96.94 66 ASP B CA 1
ATOM 5456 C C . ASP B 1 66 ? -0.64 28.375 -5.297 1 96.94 66 ASP B C 1
ATOM 5458 O O . ASP B 1 66 ? -1.673 28 -4.738 1 96.94 66 ASP B O 1
ATOM 5462 N N . SER B 1 67 ? 0.468 28.766 -4.645 1 97.5 67 SER B N 1
ATOM 5463 C CA . SER B 1 67 ? 0.506 28.719 -3.188 1 97.5 67 SER B CA 1
ATOM 5464 C C . SER B 1 67 ? 1.724 29.453 -2.643 1 97.5 67 SER B C 1
ATOM 5466 O O . SER B 1 67 ? 2.582 29.891 -3.408 1 97.5 67 SER B O 1
ATOM 5468 N N . MET B 1 68 ? 1.75 29.75 -1.394 1 97.75 68 MET B N 1
ATOM 5469 C CA . MET B 1 68 ? 2.875 30.25 -0.613 1 97.75 68 MET B CA 1
ATOM 5470 C C . MET B 1 68 ? 3.268 31.656 -1.072 1 97.75 68 MET B C 1
ATOM 5472 O O . MET B 1 68 ? 4.434 31.906 -1.372 1 97.75 68 MET B O 1
ATOM 5476 N N . PRO B 1 69 ? 2.377 32.562 -1.087 1 98.5 69 PRO B N 1
ATOM 5477 C CA . PRO B 1 69 ? 2.756 33.938 -1.436 1 98.5 69 PRO B CA 1
ATOM 5478 C C . PRO B 1 69 ? 3.752 34.531 -0.448 1 98.5 69 PRO B C 1
ATOM 5480 O O . PRO B 1 69 ? 3.676 34.25 0.754 1 98.5 69 PRO B O 1
ATOM 5483 N N . SER B 1 70 ? 4.645 35.344 -0.954 1 98.25 70 SER B N 1
ATOM 5484 C CA . SER B 1 70 ? 5.645 36.031 -0.142 1 98.25 70 SER B CA 1
ATOM 5485 C C . SER B 1 70 ? 6.016 37.375 -0.746 1 98.25 70 SER B C 1
ATOM 5487 O O . SER B 1 70 ? 6.449 37.469 -1.896 1 98.25 70 SER B O 1
ATOM 5489 N N . TRP B 1 71 ? 5.914 38.438 0.039 1 97.94 71 TRP B N 1
ATOM 5490 C CA . TRP B 1 71 ? 6.188 39.781 -0.433 1 97.94 71 TRP B CA 1
ATOM 5491 C C . TRP B 1 71 ? 7.68 40.094 -0.391 1 97.94 71 TRP B C 1
ATOM 5493 O O . TRP B 1 71 ? 8.375 39.719 0.553 1 97.94 71 TRP B O 1
ATOM 5503 N N . SER B 1 72 ? 8.086 40.844 -1.415 1 97.56 72 SER B N 1
ATOM 5504 C CA . SER B 1 72 ? 9.43 41.438 -1.321 1 97.56 72 SER B CA 1
ATOM 5505 C C . SER B 1 72 ? 9.516 42.438 -0.195 1 97.56 72 SER B C 1
ATOM 5507 O O . SER B 1 72 ? 8.508 43.031 0.201 1 97.56 72 SER B O 1
ATOM 5509 N N . PRO B 1 73 ? 10.734 42.688 0.276 1 95.25 73 PRO B N 1
ATOM 5510 C CA . PRO B 1 73 ? 10.875 43.594 1.405 1 95.25 73 PRO B CA 1
ATOM 5511 C C . PRO B 1 73 ? 10.289 44.969 1.119 1 95.25 73 PRO B C 1
ATOM 5513 O O . PRO B 1 73 ? 9.742 45.625 2.021 1 95.25 73 PRO B O 1
ATOM 5516 N N . ASP B 1 74 ? 10.305 45.438 -0.121 1 94.69 74 ASP B N 1
ATOM 5517 C CA . ASP B 1 74 ? 9.812 46.75 -0.464 1 94.69 74 ASP B CA 1
ATOM 5518 C C . ASP B 1 74 ? 8.352 46.688 -0.921 1 94.69 74 ASP B C 1
ATOM 5520 O O . ASP B 1 74 ? 7.801 47.719 -1.37 1 94.69 74 ASP B O 1
ATOM 5524 N N . ALA B 1 75 ? 7.758 45.562 -0.965 1 95.62 75 ALA B N 1
ATOM 5525 C CA . ALA B 1 75 ? 6.352 45.312 -1.273 1 95.62 75 ALA B CA 1
ATOM 5526 C C . ALA B 1 75 ? 6.07 45.531 -2.758 1 95.62 75 ALA B C 1
ATOM 5528 O O . ALA B 1 75 ? 4.91 45.656 -3.164 1 95.62 75 ALA B O 1
ATOM 5529 N N . SER B 1 76 ? 7.148 45.5 -3.562 1 94.69 76 SER B N 1
ATOM 5530 C CA . SER B 1 76 ? 6.949 45.781 -4.98 1 94.69 76 SER B CA 1
ATOM 5531 C C . SER B 1 76 ? 6.66 44.5 -5.762 1 94.69 76 SER B C 1
ATOM 5533 O O . SER B 1 76 ? 6.125 44.562 -6.871 1 94.69 76 SER B O 1
ATOM 5535 N N . LYS B 1 77 ? 7.059 43.406 -5.203 1 96.69 77 LYS B N 1
ATOM 5536 C CA . LYS B 1 77 ? 6.91 42.125 -5.879 1 96.69 77 LYS B CA 1
ATOM 5537 C C . LYS B 1 77 ? 6.32 41.094 -4.941 1 96.69 77 LYS B C 1
ATOM 5539 O O . LYS B 1 77 ? 6.469 41.188 -3.721 1 96.69 77 LYS B O 1
ATOM 5544 N N . LEU B 1 78 ? 5.652 40.125 -5.547 1 97.81 78 LEU B N 1
ATOM 5545 C CA . LEU B 1 78 ? 5.117 38.969 -4.848 1 97.81 78 LEU B CA 1
ATOM 5546 C C . LEU B 1 78 ? 5.645 37.656 -5.457 1 97.81 78 LEU B C 1
ATOM 5548 O O . LEU B 1 78 ? 5.512 37.438 -6.664 1 97.81 78 LEU B O 1
ATOM 5552 N N . ALA B 1 79 ? 6.316 36.875 -4.672 1 98.44 79 ALA B N 1
ATOM 5553 C CA . ALA B 1 79 ? 6.762 35.562 -5.086 1 98.44 79 ALA B CA 1
ATOM 5554 C C . ALA B 1 79 ? 5.789 34.469 -4.613 1 98.44 79 ALA B C 1
ATOM 5556 O O . ALA B 1 79 ? 5.156 34.625 -3.564 1 98.44 79 ALA B O 1
ATOM 5557 N N . PHE B 1 80 ? 5.605 33.438 -5.395 1 98.44 80 PHE B N 1
ATOM 5558 C CA . PHE B 1 80 ? 4.793 32.312 -4.969 1 98.44 80 PHE B CA 1
ATOM 5559 C C . PHE B 1 80 ? 5.129 31.047 -5.777 1 98.44 80 PHE B C 1
ATOM 5561 O O . PHE B 1 80 ? 5.855 31.125 -6.77 1 98.44 80 PHE B O 1
ATOM 5568 N N . ALA B 1 81 ? 4.777 29.906 -5.328 1 98.19 81 ALA B N 1
ATOM 5569 C CA . ALA B 1 81 ? 4.941 28.641 -6.039 1 98.19 81 ALA B CA 1
ATOM 5570 C C . ALA B 1 81 ? 3.779 28.391 -6.996 1 98.19 81 ALA B C 1
ATOM 5572 O O . ALA B 1 81 ? 2.635 28.734 -6.695 1 98.19 81 ALA B O 1
ATOM 5573 N N . SER B 1 82 ? 4.09 27.75 -8.156 1 97.69 82 SER B N 1
ATOM 5574 C CA . SER B 1 82 ? 3.049 27.5 -9.141 1 97.69 82 SER B CA 1
ATOM 5575 C C . SER B 1 82 ? 3.449 26.375 -10.102 1 97.69 82 SER B C 1
ATOM 5577 O O . SER B 1 82 ? 4.637 26.094 -10.273 1 97.69 82 SER B O 1
ATOM 5579 N N . ARG B 1 83 ? 2.48 25.719 -10.625 1 96.31 83 ARG B N 1
ATOM 5580 C CA . ARG B 1 83 ? 2.701 24.719 -11.672 1 96.31 83 ARG B CA 1
ATOM 5581 C C . ARG B 1 83 ? 2.119 25.188 -13 1 96.31 83 ARG B C 1
ATOM 5583 O O . ARG B 1 83 ? 1.944 24.391 -13.922 1 96.31 83 ARG B O 1
ATOM 5590 N N . ARG B 1 84 ? 1.744 26.406 -13.023 1 93.12 84 ARG B N 1
ATOM 5591 C CA . ARG B 1 84 ? 1.214 26.922 -14.273 1 93.12 84 ARG B CA 1
ATOM 5592 C C . ARG B 1 84 ? 2.191 26.688 -15.422 1 93.12 84 ARG B C 1
ATOM 5594 O O . ARG B 1 84 ? 3.402 26.859 -15.258 1 93.12 84 ARG B O 1
ATOM 5601 N N . GLY B 1 85 ? 1.612 26.203 -16.484 1 86 85 GLY B N 1
ATOM 5602 C CA . GLY B 1 85 ? 2.414 25.984 -17.688 1 86 85 GLY B CA 1
ATOM 5603 C C . GLY B 1 85 ? 3.117 24.641 -17.703 1 86 85 GLY B C 1
ATOM 5604 O O . GLY B 1 85 ? 3.787 24.297 -18.672 1 86 85 GLY B O 1
ATOM 5605 N N . SER B 1 86 ? 3.01 23.906 -16.641 1 86.12 86 SER B N 1
ATOM 5606 C CA . SER B 1 86 ? 3.625 22.578 -16.625 1 86.12 86 SER B CA 1
ATOM 5607 C C . SER B 1 86 ? 2.924 21.625 -17.594 1 86.12 86 SER B C 1
ATOM 5609 O O . SER B 1 86 ? 1.703 21.703 -17.766 1 86.12 86 SER B O 1
ATOM 5611 N N . GLY B 1 87 ? 3.652 20.797 -18.297 1 80.06 87 GLY B N 1
ATOM 5612 C CA . GLY B 1 87 ? 3.102 19.812 -19.219 1 80.06 87 GLY B CA 1
ATOM 5613 C C . GLY B 1 87 ? 2.453 18.641 -18.5 1 80.06 87 GLY B C 1
ATOM 5614 O O . GLY B 1 87 ? 2.648 18.453 -17.297 1 80.06 87 GLY B O 1
ATOM 5615 N N . LYS B 1 88 ? 1.666 17.891 -19.344 1 78.62 88 LYS B N 1
ATOM 5616 C CA . LYS B 1 88 ? 1.043 16.672 -18.828 1 78.62 88 LYS B CA 1
ATOM 5617 C C . LYS B 1 88 ? 2.094 15.68 -18.328 1 78.62 88 LYS B C 1
ATOM 5619 O O . LYS B 1 88 ? 3.055 15.383 -19.031 1 78.62 88 LYS B O 1
ATOM 5624 N N . GLY B 1 89 ? 2.039 15.359 -17.141 1 77.88 89 GLY B N 1
ATOM 5625 C CA . GLY B 1 89 ? 2.941 14.359 -16.594 1 77.88 89 GLY B CA 1
ATOM 5626 C C . GLY B 1 89 ? 4.191 14.961 -15.977 1 77.88 89 GLY B C 1
ATOM 5627 O O . GLY B 1 89 ? 4.984 14.25 -15.352 1 77.88 89 GLY B O 1
ATOM 5628 N N . GLU B 1 90 ? 4.391 16.312 -16.234 1 83.06 90 GLU B N 1
ATOM 5629 C CA . GLU B 1 90 ? 5.582 16.953 -15.68 1 83.06 90 GLU B CA 1
ATOM 5630 C C . GLU B 1 90 ? 5.48 17.078 -14.156 1 83.06 90 GLU B C 1
ATOM 5632 O O . GLU B 1 90 ? 4.465 17.531 -13.633 1 83.06 90 GLU B O 1
ATOM 5637 N N . LYS B 1 91 ? 6.477 16.672 -13.531 1 86.12 91 LYS B N 1
ATOM 5638 C CA . LYS B 1 91 ? 6.516 16.766 -12.07 1 86.12 91 LYS B CA 1
ATOM 5639 C C . LYS B 1 91 ? 7.203 18.047 -11.609 1 86.12 91 LYS B C 1
ATOM 5641 O O . LYS B 1 91 ? 7.855 18.719 -12.406 1 86.12 91 LYS B O 1
ATOM 5646 N N . GLY B 1 92 ? 6.906 18.5 -10.398 1 92.75 92 GLY B N 1
ATOM 5647 C CA . GLY B 1 92 ? 7.59 19.625 -9.805 1 92.75 92 GLY B CA 1
ATOM 5648 C C . GLY B 1 92 ? 6.738 20.891 -9.766 1 92.75 92 GLY B C 1
ATOM 5649 O O . GLY B 1 92 ? 5.531 20.828 -10.008 1 92.75 92 GLY B O 1
ATOM 5650 N N . SER B 1 93 ? 7.383 21.969 -9.289 1 95.75 93 SER B N 1
ATOM 5651 C CA . SER B 1 93 ? 6.773 23.297 -9.203 1 95.75 93 SER B CA 1
ATOM 5652 C C . SER B 1 93 ? 7.812 24.391 -9.414 1 95.75 93 SER B C 1
ATOM 5654 O O . SER B 1 93 ? 9.016 24.156 -9.258 1 95.75 93 SER B O 1
ATOM 5656 N N . GLY B 1 94 ? 7.262 25.547 -9.836 1 96.81 94 GLY B N 1
ATOM 5657 C CA . GLY B 1 94 ? 8.148 26.672 -10.109 1 96.81 94 GLY B CA 1
ATOM 5658 C C . GLY B 1 94 ? 7.996 27.812 -9.125 1 96.81 94 GLY B C 1
ATOM 5659 O O . GLY B 1 94 ? 7.039 27.844 -8.352 1 96.81 94 GLY B O 1
ATOM 5660 N N . LEU B 1 95 ? 9.039 28.609 -9.125 1 98.31 95 LEU B N 1
ATOM 5661 C CA . LEU B 1 95 ? 8.984 29.922 -8.492 1 98.31 95 LEU B CA 1
ATOM 5662 C C . LEU B 1 95 ? 8.508 30.984 -9.484 1 98.31 95 LEU B C 1
ATOM 5664 O O . LEU B 1 95 ? 9.109 31.156 -10.539 1 98.31 95 LEU B O 1
ATOM 5668 N N . TYR B 1 96 ? 7.488 31.641 -9.133 1 98 96 TYR B N 1
ATOM 5669 C CA . TYR B 1 96 ? 6.941 32.719 -9.953 1 98 96 TYR B CA 1
ATOM 5670 C C . TYR B 1 96 ? 6.98 34.031 -9.203 1 98 96 TYR B C 1
ATOM 5672 O O . TYR B 1 96 ? 6.812 34.062 -7.98 1 98 96 TYR B O 1
ATOM 5680 N N . ILE B 1 97 ? 7.168 35.094 -9.906 1 97.88 97 ILE B N 1
ATOM 5681 C CA . ILE B 1 97 ? 7.191 36.438 -9.344 1 97.88 97 ILE B CA 1
ATOM 5682 C C . ILE B 1 97 ? 6.305 37.375 -10.172 1 97.88 97 ILE B C 1
ATOM 5684 O O . ILE B 1 97 ? 6.297 37.281 -11.406 1 97.88 97 ILE B O 1
ATOM 5688 N N . VAL B 1 98 ? 5.566 38.188 -9.453 1 97 98 VAL B N 1
ATOM 5689 C CA . VAL B 1 98 ? 4.695 39.125 -10.148 1 97 98 VAL B CA 1
ATOM 5690 C C . VAL B 1 98 ? 4.816 40.5 -9.516 1 97 98 VAL B C 1
ATOM 5692 O O . VAL B 1 98 ? 5.016 40.625 -8.305 1 97 98 VAL B O 1
ATOM 5695 N N . GLY B 1 99 ? 4.805 41.469 -10.344 1 92.75 99 GLY B N 1
ATOM 5696 C CA . GLY B 1 99 ? 4.652 42.844 -9.891 1 92.75 99 GLY B CA 1
ATOM 5697 C C . GLY B 1 99 ? 3.213 43.344 -9.906 1 92.75 99 GLY B C 1
ATOM 5698 O O . GLY B 1 99 ? 2.338 42.656 -10.461 1 92.75 99 GLY B O 1
ATOM 5699 N N . ARG B 1 100 ? 3.045 44.469 -9.289 1 87.62 100 ARG B N 1
ATOM 5700 C CA . ARG B 1 100 ? 1.689 45.031 -9.234 1 87.62 100 ARG B CA 1
ATOM 5701 C C . ARG B 1 100 ? 1.101 45.156 -10.633 1 87.62 100 ARG B C 1
ATOM 5703 O O . ARG B 1 100 ? 1.688 45.812 -11.492 1 87.62 100 ARG B O 1
ATOM 5710 N N . GLY B 1 101 ? -0.029 44.625 -10.781 1 80.31 101 GLY B N 1
ATOM 5711 C CA . GLY B 1 101 ? -0.78 44.75 -12.023 1 80.31 101 GLY B CA 1
ATOM 5712 C C . GLY B 1 101 ? -0.186 43.938 -13.156 1 80.31 101 GLY B C 1
ATOM 5713 O O . GLY B 1 101 ? -0.647 44 -14.297 1 80.31 101 GLY B O 1
ATOM 5714 N N . GLY B 1 102 ? 0.742 43.125 -12.859 1 89.56 102 GLY B N 1
ATOM 5715 C CA . GLY B 1 102 ? 1.386 42.375 -13.922 1 89.56 102 GLY B CA 1
ATOM 5716 C C . GLY B 1 102 ? 0.966 40.906 -13.961 1 89.56 102 GLY B C 1
ATOM 5717 O O . GLY B 1 102 ? 0.011 40.531 -13.289 1 89.56 102 GLY B O 1
ATOM 5718 N N . GLU B 1 103 ? 1.669 40.219 -14.914 1 93.25 103 GLU B N 1
ATOM 5719 C CA . GLU B 1 103 ? 1.509 38.75 -15.047 1 93.25 103 GLU B CA 1
ATOM 5720 C C . GLU B 1 103 ? 2.645 38.031 -14.352 1 93.25 103 GLU B C 1
ATOM 5722 O O . GLU B 1 103 ? 3.801 38.438 -14.406 1 93.25 103 GLU B O 1
ATOM 5727 N N . PRO B 1 104 ? 2.279 36.938 -13.672 1 96.06 104 PRO B N 1
ATOM 5728 C CA . PRO B 1 104 ? 3.346 36.156 -13.031 1 96.06 104 PRO B CA 1
ATOM 5729 C C . PRO B 1 104 ? 4.359 35.594 -14.031 1 96.06 104 PRO B C 1
ATOM 5731 O O . PRO B 1 104 ? 3.975 35.125 -15.102 1 96.06 104 PRO B O 1
ATOM 5734 N N . ARG B 1 105 ? 5.551 35.656 -13.742 1 95 105 ARG B N 1
ATOM 5735 C CA . ARG B 1 105 ? 6.637 35.125 -14.562 1 95 105 ARG B CA 1
ATOM 5736 C C . ARG B 1 105 ? 7.363 33.969 -13.844 1 95 105 ARG B C 1
ATOM 5738 O O . ARG B 1 105 ? 7.707 34.094 -12.664 1 95 105 ARG B O 1
ATOM 5745 N N . ARG B 1 106 ? 7.645 32.875 -14.586 1 96 106 ARG B N 1
ATOM 5746 C CA . ARG B 1 106 ? 8.438 31.797 -14.023 1 96 106 ARG B CA 1
ATOM 5747 C C . ARG B 1 106 ? 9.906 32.219 -13.891 1 96 106 ARG B C 1
ATOM 5749 O O . ARG B 1 106 ? 10.516 32.688 -14.852 1 96 106 ARG B O 1
ATOM 5756 N N . VAL B 1 107 ? 10.438 32 -12.758 1 97.56 107 VAL B N 1
ATOM 5757 C CA . VAL B 1 107 ? 11.812 32.406 -12.5 1 97.56 107 VAL B CA 1
ATOM 5758 C C . VAL B 1 107 ? 12.703 31.172 -12.344 1 97.56 107 VAL B C 1
ATOM 5760 O O . VAL B 1 107 ? 13.867 31.172 -12.75 1 97.56 107 VAL B O 1
ATOM 5763 N N . ALA B 1 108 ? 12.211 30.125 -11.773 1 97.75 108 ALA B N 1
ATOM 5764 C CA . ALA B 1 108 ? 12.93 28.875 -11.555 1 97.75 108 ALA B CA 1
ATOM 5765 C C . ALA B 1 108 ? 11.961 27.703 -11.469 1 97.75 108 ALA B C 1
ATOM 5767 O O . ALA B 1 108 ? 10.75 27.891 -11.336 1 97.75 108 ALA B O 1
ATOM 5768 N N . TRP B 1 109 ? 12.484 26.531 -11.727 1 96.62 109 TRP B N 1
ATOM 5769 C CA . TRP B 1 109 ? 11.688 25.312 -11.648 1 96.62 109 TRP B CA 1
ATOM 5770 C C . TRP B 1 109 ? 12.398 24.25 -10.805 1 96.62 109 TRP B C 1
ATOM 5772 O O . TRP B 1 109 ? 13.602 24.047 -10.945 1 96.62 109 TRP B O 1
ATOM 5782 N N . PHE B 1 110 ? 11.719 23.641 -9.977 1 96.88 110 PHE B N 1
ATOM 5783 C CA . PHE B 1 110 ? 12.227 22.594 -9.109 1 96.88 110 PHE B CA 1
ATOM 5784 C C . PHE B 1 110 ? 11.5 21.281 -9.359 1 96.88 110 PHE B C 1
ATOM 5786 O O . PHE B 1 110 ? 10.312 21.156 -9.031 1 96.88 110 PHE B O 1
ATOM 5793 N N . THR B 1 111 ? 12.195 20.266 -9.773 1 91.88 111 THR B N 1
ATOM 5794 C CA . THR B 1 111 ? 11.648 19.016 -10.305 1 91.88 111 THR B CA 1
ATOM 5795 C C . THR B 1 111 ? 10.914 18.25 -9.211 1 91.88 111 THR B C 1
ATOM 5797 O O . THR B 1 111 ? 9.977 17.5 -9.5 1 91.88 111 THR B O 1
ATOM 5800 N N . HIS B 1 112 ? 11.336 18.422 -8.016 1 92.56 112 HIS B N 1
ATOM 5801 C CA . HIS B 1 112 ? 10.711 17.672 -6.938 1 92.56 112 HIS B CA 1
ATOM 5802 C C . HIS B 1 112 ? 9.82 18.562 -6.078 1 92.56 112 HIS B C 1
ATOM 5804 O O . HIS B 1 112 ? 9.461 18.203 -4.957 1 92.56 112 HIS B O 1
ATOM 5810 N N . GLY B 1 113 ? 9.555 19.75 -6.562 1 94.94 113 GLY B N 1
ATOM 5811 C CA . GLY B 1 113 ? 8.609 20.641 -5.906 1 94.94 113 GLY B CA 1
ATOM 5812 C C . GLY B 1 113 ? 9.281 21.688 -5.027 1 94.94 113 GLY B C 1
ATOM 5813 O O . GLY B 1 113 ? 10.508 21.75 -4.957 1 94.94 113 GLY B O 1
ATOM 5814 N N . VAL B 1 114 ? 8.453 22.531 -4.465 1 97.56 114 VAL B N 1
ATOM 5815 C CA . VAL B 1 114 ? 8.867 23.594 -3.557 1 97.56 114 VAL B CA 1
ATOM 5816 C C . VAL B 1 114 ? 8.242 23.375 -2.182 1 97.56 114 VAL B C 1
ATOM 5818 O O . VAL B 1 114 ? 7.02 23.25 -2.059 1 97.56 114 VAL B O 1
ATOM 5821 N N . SER B 1 115 ? 9.062 23.328 -1.197 1 97.5 115 SER B N 1
ATOM 5822 C CA . SER B 1 115 ? 8.57 23.094 0.157 1 97.5 115 SER B CA 1
ATOM 5823 C C . SER B 1 115 ? 8.312 24.406 0.888 1 97.5 115 SER B C 1
ATOM 5825 O O . SER B 1 115 ? 7.398 24.5 1.714 1 97.5 115 SER B O 1
ATOM 5827 N N . GLU B 1 116 ? 9.172 25.359 0.685 1 98.06 116 GLU B N 1
ATOM 5828 C CA . GLU B 1 116 ? 9.094 26.672 1.301 1 98.06 116 GLU B CA 1
ATOM 5829 C C . GLU B 1 116 ? 9.75 27.734 0.42 1 98.06 116 GLU B C 1
ATOM 5831 O O . GLU B 1 116 ? 10.641 27.422 -0.377 1 98.06 116 GLU B O 1
ATOM 5836 N N . LEU B 1 117 ? 9.273 28.969 0.549 1 98.06 117 LEU B N 1
ATOM 5837 C CA . LEU B 1 117 ? 9.969 30.047 -0.148 1 98.06 117 LEU B CA 1
ATOM 5838 C C . LEU B 1 117 ? 9.773 31.375 0.574 1 98.06 117 LEU B C 1
ATOM 5840 O O . LEU B 1 117 ? 8.836 31.531 1.361 1 98.06 117 LEU B O 1
ATOM 5844 N N . GLY B 1 118 ? 10.641 32.25 0.372 1 97.88 118 GLY B N 1
ATOM 5845 C CA . GLY B 1 118 ? 10.641 33.625 0.906 1 97.88 118 GLY B CA 1
ATOM 5846 C C . GLY B 1 118 ? 11.75 34.469 0.341 1 97.88 118 GLY B C 1
ATOM 5847 O O . GLY B 1 118 ? 12.555 34 -0.463 1 97.88 118 GLY B O 1
ATOM 5848 N N . TRP B 1 119 ? 11.773 35.75 0.721 1 98 119 TRP B N 1
ATOM 5849 C CA . TRP B 1 119 ? 12.789 36.656 0.229 1 98 119 TRP B CA 1
ATOM 5850 C C . TRP B 1 119 ? 13.969 36.75 1.193 1 98 119 TRP B C 1
ATOM 5852 O O . TRP B 1 119 ? 13.797 37.062 2.371 1 98 119 TRP B O 1
ATOM 5862 N N . ALA B 1 120 ? 15.125 36.469 0.71 1 97.38 120 ALA B N 1
ATOM 5863 C CA . ALA B 1 120 ? 16.359 36.562 1.486 1 97.38 120 ALA B CA 1
ATOM 5864 C C . ALA B 1 120 ? 16.906 37.969 1.466 1 97.38 120 ALA B C 1
ATOM 5866 O O . ALA B 1 120 ? 17.641 38.375 2.373 1 97.38 120 ALA B O 1
ATOM 5867 N N . SER B 1 121 ? 16.656 38.656 0.404 1 95.12 121 SER B N 1
ATOM 5868 C CA . SER B 1 121 ? 16.984 40.062 0.208 1 95.12 121 SER B CA 1
ATOM 5869 C C . SER B 1 121 ? 16.016 40.75 -0.773 1 95.12 121 SER B C 1
ATOM 5871 O O . SER B 1 121 ? 14.992 40.156 -1.133 1 95.12 121 SER B O 1
ATOM 5873 N N . ALA B 1 122 ? 16.344 41.969 -1.151 1 93.94 122 ALA B N 1
ATOM 5874 C CA . ALA B 1 122 ? 15.492 42.688 -2.088 1 93.94 122 ALA B CA 1
ATOM 5875 C C . ALA B 1 122 ? 15.516 42.031 -3.469 1 93.94 122 ALA B C 1
ATOM 5877 O O . ALA B 1 122 ? 14.578 42.219 -4.254 1 93.94 122 ALA B O 1
ATOM 5878 N N . THR B 1 123 ? 16.547 41.281 -3.701 1 95.06 123 THR B N 1
ATOM 5879 C CA . THR B 1 123 ? 16.703 40.812 -5.066 1 95.06 123 THR B CA 1
ATOM 5880 C C . THR B 1 123 ? 16.781 39.281 -5.094 1 95.06 123 THR B C 1
ATOM 5882 O O . THR B 1 123 ? 16.812 38.656 -6.168 1 95.06 123 THR B O 1
ATOM 5885 N N . LYS B 1 124 ? 16.828 38.656 -3.953 1 97.25 124 LYS B N 1
ATOM 5886 C CA . LYS B 1 124 ? 17.031 37.219 -3.9 1 97.25 124 LYS B CA 1
ATOM 5887 C C . LYS B 1 124 ? 15.891 36.531 -3.139 1 97.25 124 LYS B C 1
ATOM 5889 O O . LYS B 1 124 ? 15.492 37 -2.066 1 97.25 124 LYS B O 1
ATOM 5894 N N . VAL B 1 125 ? 15.438 35.438 -3.738 1 98.38 125 VAL B N 1
ATOM 5895 C CA . VAL B 1 125 ? 14.438 34.562 -3.098 1 98.38 125 VAL B CA 1
ATOM 5896 C C . VAL B 1 125 ? 15.086 33.281 -2.654 1 98.38 125 VAL B C 1
ATOM 5898 O O . VAL B 1 125 ? 15.852 32.656 -3.406 1 98.38 125 VAL B O 1
ATOM 5901 N N . TYR B 1 126 ? 14.914 32.875 -1.451 1 98.5 126 TYR B N 1
ATOM 5902 C CA . TYR B 1 126 ? 15.32 31.531 -1.066 1 98.5 126 TYR B CA 1
ATOM 5903 C C . TYR B 1 126 ? 14.18 30.531 -1.267 1 98.5 126 TYR B C 1
ATOM 5905 O O . TYR B 1 126 ? 13.016 30.875 -1.05 1 98.5 126 TYR B O 1
ATOM 5913 N N . VAL B 1 127 ? 14.5 29.375 -1.764 1 98.75 127 VAL B N 1
ATOM 5914 C CA . VAL B 1 127 ? 13.57 28.266 -1.979 1 98.75 127 VAL B CA 1
ATOM 5915 C C . VAL B 1 127 ? 14.086 27.016 -1.292 1 98.75 127 VAL B C 1
ATOM 5917 O O . VAL B 1 127 ? 15.242 26.609 -1.496 1 98.75 127 VAL B O 1
ATOM 5920 N N . VAL B 1 128 ? 13.336 26.453 -0.433 1 98.62 128 VAL B N 1
ATOM 5921 C CA . VAL B 1 128 ? 13.617 25.125 0.092 1 98.62 128 VAL B CA 1
ATOM 5922 C C . VAL B 1 128 ? 12.953 24.078 -0.792 1 98.62 128 VAL B C 1
ATOM 5924 O O . VAL B 1 128 ? 11.727 24.047 -0.929 1 98.62 128 VAL B O 1
ATOM 5927 N N . ALA B 1 129 ? 13.75 23.234 -1.407 1 98.19 129 ALA B N 1
ATOM 5928 C CA . ALA B 1 129 ? 13.266 22.219 -2.344 1 98.19 129 ALA B CA 1
ATOM 5929 C C . ALA B 1 129 ? 14.062 20.938 -2.221 1 98.19 129 ALA B C 1
ATOM 5931 O O . ALA B 1 129 ? 15.266 20.969 -1.957 1 98.19 129 ALA B O 1
ATOM 5932 N N . PRO B 1 130 ? 13.367 19.797 -2.451 1 96.25 130 PRO B N 1
ATOM 5933 C CA . PRO B 1 130 ? 14.055 18.5 -2.348 1 96.25 130 PRO B CA 1
ATOM 5934 C C . PRO B 1 130 ? 15.086 18.297 -3.461 1 96.25 130 PRO B C 1
ATOM 5936 O O . PRO B 1 130 ? 14.844 18.688 -4.605 1 96.25 130 PRO B O 1
ATOM 5939 N N . VAL B 1 131 ? 16.156 17.703 -3.102 1 95.19 131 VAL B N 1
ATOM 5940 C CA . VAL B 1 131 ? 17.188 17.25 -4.027 1 95.19 131 VAL B CA 1
ATOM 5941 C C . VAL B 1 131 ? 17.359 15.742 -3.914 1 95.19 131 VAL B C 1
ATOM 5943 O O . VAL B 1 131 ? 17.391 15.195 -2.807 1 95.19 131 VAL B O 1
ATOM 5946 N N . ALA B 1 132 ? 17.453 15.062 -5.051 1 90.88 132 ALA B N 1
ATOM 5947 C CA . ALA B 1 132 ? 17.516 13.602 -5.094 1 90.88 132 ALA B CA 1
ATOM 5948 C C . ALA B 1 132 ? 18.953 13.109 -4.996 1 90.88 132 ALA B C 1
ATOM 5950 O O . ALA B 1 132 ? 19.859 13.711 -5.57 1 90.88 132 ALA B O 1
ATOM 5951 N N . ASP B 1 133 ? 19.031 12.055 -4.254 1 87.5 133 ASP B N 1
ATOM 5952 C CA . ASP B 1 133 ? 20.266 11.281 -4.281 1 87.5 133 ASP B CA 1
ATOM 5953 C C . ASP B 1 133 ? 20.219 10.203 -5.367 1 87.5 133 ASP B C 1
ATOM 5955 O O . ASP B 1 133 ? 19.469 9.234 -5.25 1 87.5 133 ASP B O 1
ATOM 5959 N N . GLU B 1 134 ? 21.031 10.281 -6.359 1 79.44 134 GLU B N 1
ATOM 5960 C CA . GLU B 1 134 ? 21 9.391 -7.516 1 79.44 134 GLU B CA 1
ATOM 5961 C C . GLU B 1 134 ? 21.312 7.953 -7.117 1 79.44 134 GLU B C 1
ATOM 5963 O O . GLU B 1 134 ? 20.969 7.016 -7.844 1 79.44 134 GLU B O 1
ATOM 5968 N N . LYS B 1 135 ? 21.938 7.777 -6.012 1 77.06 135 LYS B N 1
ATOM 5969 C CA . LYS B 1 135 ? 22.266 6.43 -5.562 1 77.06 135 LYS B CA 1
ATOM 5970 C C . LYS B 1 135 ? 21.016 5.703 -5.047 1 77.06 135 LYS B C 1
ATOM 5972 O O . LYS B 1 135 ? 20.984 4.473 -5.012 1 77.06 135 LYS B O 1
ATOM 5977 N N . THR B 1 136 ? 20.047 6.457 -4.762 1 83.19 136 THR B N 1
ATOM 5978 C CA . THR B 1 136 ? 18.906 5.844 -4.094 1 83.19 136 THR B CA 1
ATOM 5979 C C . THR B 1 136 ? 17.656 5.945 -4.961 1 83.19 136 THR B C 1
ATOM 5981 O O . THR B 1 136 ? 16.641 5.312 -4.668 1 83.19 136 THR B O 1
ATOM 5984 N N . ARG B 1 137 ? 17.719 6.664 -5.969 1 86.5 137 ARG B N 1
ATOM 5985 C CA . ARG B 1 137 ? 16.562 6.766 -6.844 1 86.5 137 ARG B CA 1
ATOM 5986 C C . ARG B 1 137 ? 16.922 6.41 -8.281 1 86.5 137 ARG B C 1
ATOM 5988 O O . ARG B 1 137 ? 17.844 6.996 -8.859 1 86.5 137 ARG B O 1
ATOM 5995 N N . ASP B 1 138 ? 16.125 5.535 -8.781 1 90.38 138 ASP B N 1
ATOM 5996 C CA . ASP B 1 138 ? 16.312 5.074 -10.156 1 90.38 138 ASP B CA 1
ATOM 5997 C C . ASP B 1 138 ? 15.977 6.176 -11.156 1 90.38 138 ASP B C 1
ATOM 5999 O O . ASP B 1 138 ? 14.953 6.852 -11.023 1 90.38 138 ASP B O 1
ATOM 6003 N N . LYS B 1 139 ? 16.766 6.375 -12.109 1 86.69 139 LYS B N 1
ATOM 6004 C CA . LYS B 1 139 ? 16.609 7.449 -13.086 1 86.69 139 LYS B CA 1
ATOM 6005 C C . LYS B 1 139 ? 15.32 7.27 -13.891 1 86.69 139 LYS B C 1
ATOM 6007 O O . LYS B 1 139 ? 14.711 8.25 -14.312 1 86.69 139 LYS B O 1
ATOM 6012 N N . ASP B 1 140 ? 14.953 5.996 -14.086 1 90.38 140 ASP B N 1
ATOM 6013 C CA . ASP B 1 140 ? 13.781 5.711 -14.906 1 90.38 140 ASP B CA 1
ATOM 6014 C C . ASP B 1 140 ? 12.516 5.656 -14.055 1 90.38 140 ASP B C 1
ATOM 6016 O O . ASP B 1 140 ? 11.406 5.527 -14.586 1 90.38 140 ASP B O 1
ATOM 6020 N N . GLY B 1 141 ? 12.688 5.781 -12.781 1 90.5 141 GLY B N 1
ATOM 6021 C CA . GLY B 1 141 ? 11.539 5.766 -11.891 1 90.5 141 GLY B CA 1
ATOM 6022 C C . GLY B 1 141 ? 11 4.371 -11.625 1 90.5 141 GLY B C 1
ATOM 6023 O O . GLY B 1 141 ? 9.883 4.211 -11.148 1 90.5 141 GLY B O 1
ATOM 6024 N N . ASP B 1 142 ? 11.773 3.332 -11.875 1 95.31 142 ASP B N 1
ATOM 6025 C CA . ASP B 1 142 ? 11.328 1.953 -11.703 1 95.31 142 ASP B CA 1
ATOM 6026 C C . ASP B 1 142 ? 11.328 1.553 -10.227 1 95.31 142 ASP B C 1
ATOM 6028 O O . ASP B 1 142 ? 10.523 0.719 -9.812 1 95.31 142 ASP B O 1
ATOM 6032 N N . TYR B 1 143 ? 12.258 2.088 -9.5 1 96.25 143 TYR B N 1
ATOM 6033 C CA . TYR B 1 143 ? 12.328 1.751 -8.086 1 96.25 143 TYR B CA 1
ATOM 6034 C C . TYR B 1 143 ? 12.898 2.908 -7.273 1 96.25 143 TYR B C 1
ATOM 6036 O O . TYR B 1 143 ? 13.438 3.861 -7.836 1 96.25 143 TYR B O 1
ATOM 6044 N N . VAL B 1 144 ? 12.656 2.887 -5.98 1 95.62 144 VAL B N 1
ATOM 6045 C CA . VAL B 1 144 ? 13.367 3.693 -5 1 95.62 144 VAL B CA 1
ATOM 6046 C C . VAL B 1 144 ? 14.086 2.783 -4.004 1 95.62 144 VAL B C 1
ATOM 6048 O O . VAL B 1 144 ? 13.672 1.642 -3.787 1 95.62 144 VAL B O 1
ATOM 6051 N N . ALA B 1 145 ? 15.148 3.24 -3.484 1 96.56 145 ALA B N 1
ATOM 6052 C CA . ALA B 1 145 ? 15.93 2.48 -2.51 1 96.56 145 ALA B CA 1
ATOM 6053 C C . ALA B 1 145 ? 16.359 3.363 -1.343 1 96.56 145 ALA B C 1
ATOM 6055 O O . ALA B 1 145 ? 16.406 4.59 -1.47 1 96.56 145 ALA B O 1
ATOM 6056 N N . THR B 1 146 ? 16.578 2.723 -0.17 1 95 146 THR B N 1
ATOM 6057 C CA . THR B 1 146 ? 17 3.508 0.984 1 95 146 THR B CA 1
ATOM 6058 C C . THR B 1 146 ? 17.703 2.625 2.012 1 95 146 THR B C 1
ATOM 6060 O O . THR B 1 146 ? 17.375 1.444 2.148 1 95 146 THR B O 1
ATOM 6063 N N . ASP B 1 147 ? 18.656 3.184 2.725 1 94.38 147 ASP B N 1
ATOM 6064 C CA . ASP B 1 147 ? 19.281 2.551 3.881 1 94.38 147 ASP B CA 1
ATOM 6065 C C . ASP B 1 147 ? 18.875 3.244 5.176 1 94.38 147 ASP B C 1
ATOM 6067 O O . ASP B 1 147 ? 19.516 3.061 6.215 1 94.38 147 ASP B O 1
ATOM 6071 N N . ARG B 1 148 ? 17.828 4.102 5.102 1 92.75 148 ARG B N 1
ATOM 6072 C CA . ARG B 1 148 ? 17.312 4.781 6.281 1 92.75 148 ARG B CA 1
ATOM 6073 C C . ARG B 1 148 ? 15.781 4.809 6.273 1 92.75 148 ARG B C 1
ATOM 6075 O O . ARG B 1 148 ? 15.156 4.219 5.391 1 92.75 148 ARG B O 1
ATOM 6082 N N . LEU B 1 149 ? 15.172 5.297 7.262 1 92.94 149 LEU B N 1
ATOM 6083 C CA . LEU B 1 149 ? 13.742 5.543 7.387 1 92.94 149 LEU B CA 1
ATOM 6084 C C . LEU B 1 149 ? 13.438 7.035 7.277 1 92.94 149 LEU B C 1
ATOM 6086 O O . LEU B 1 149 ? 14.273 7.871 7.617 1 92.94 149 LEU B O 1
ATOM 6090 N N . PRO B 1 150 ? 12.25 7.398 6.797 1 93.56 150 PRO B N 1
ATOM 6091 C CA . PRO B 1 150 ? 11.219 6.504 6.27 1 93.56 150 PRO B CA 1
ATOM 6092 C C . PRO B 1 150 ? 11.336 6.289 4.762 1 93.56 150 PRO B C 1
ATOM 6094 O O . PRO B 1 150 ? 12.094 7 4.09 1 93.56 150 PRO B O 1
ATOM 6097 N N . LEU B 1 151 ? 10.578 5.344 4.219 1 95.44 151 LEU B N 1
ATOM 6098 C CA . LEU B 1 151 ? 10.477 5.094 2.785 1 95.44 151 LEU B CA 1
ATOM 6099 C C . LEU B 1 151 ? 9.594 6.137 2.113 1 95.44 151 LEU B C 1
ATOM 6101 O O . LEU B 1 151 ? 9.883 6.582 1 1 95.44 151 LEU B O 1
ATOM 6105 N N . TRP B 1 152 ? 8.555 6.422 2.738 1 96.62 152 TRP B N 1
ATOM 6106 C CA . TRP B 1 152 ? 7.551 7.348 2.223 1 96.62 152 TRP B CA 1
ATOM 6107 C C . TRP B 1 152 ? 7.105 8.328 3.305 1 96.62 152 TRP B C 1
ATOM 6109 O O . TRP B 1 152 ? 7.426 8.148 4.484 1 96.62 152 TRP B O 1
ATOM 6119 N N . PHE B 1 153 ? 6.48 9.375 2.914 1 96.25 153 PHE B N 1
ATOM 6120 C CA . PHE B 1 153 ? 5.926 10.383 3.811 1 96.25 153 PHE B CA 1
ATOM 6121 C C . PHE B 1 153 ? 4.582 10.891 3.293 1 96.25 153 PHE B C 1
ATOM 6123 O O . PHE B 1 153 ? 4.434 11.156 2.1 1 96.25 153 PHE B O 1
ATOM 6130 N N . ASP B 1 154 ? 3.627 10.883 4.164 1 97.12 154 ASP B N 1
ATOM 6131 C CA . ASP B 1 154 ? 2.262 11.227 3.777 1 97.12 154 ASP B CA 1
ATOM 6132 C C . ASP B 1 154 ? 2.225 12.562 3.027 1 97.12 154 ASP B C 1
ATOM 6134 O O . ASP B 1 154 ? 2.85 13.531 3.451 1 97.12 154 ASP B O 1
ATOM 6138 N N . SER B 1 155 ? 1.484 12.641 1.925 1 92.69 155 SER B N 1
ATOM 6139 C CA . SER B 1 155 ? 1.28 13.773 1.029 1 92.69 155 SER B CA 1
ATOM 6140 C C . SER B 1 155 ? 2.512 14.023 0.167 1 92.69 155 SER B C 1
ATOM 6142 O O . SER B 1 155 ? 2.492 14.883 -0.72 1 92.69 155 SER B O 1
ATOM 6144 N N . SER B 1 156 ? 3.672 13.289 0.412 1 92.94 156 SER B N 1
ATOM 6145 C CA . SER B 1 156 ? 4.875 13.484 -0.386 1 92.94 156 SER B CA 1
ATOM 6146 C C . SER B 1 156 ? 5.211 12.234 -1.199 1 92.94 156 SER B C 1
ATOM 6148 O O . SER B 1 156 ? 6.055 12.281 -2.096 1 92.94 156 SER B O 1
ATOM 6150 N N . GLY B 1 157 ? 4.562 11.148 -0.875 1 93.56 157 GLY B N 1
ATOM 6151 C CA . GLY B 1 157 ? 4.844 9.922 -1.604 1 93.56 157 GLY B CA 1
ATOM 6152 C C . GLY B 1 157 ? 6.141 9.258 -1.179 1 93.56 157 GLY B C 1
ATOM 6153 O O . GLY B 1 157 ? 6.457 9.211 0.012 1 93.56 157 GLY B O 1
ATOM 6154 N N . LEU B 1 158 ? 6.844 8.641 -2.131 1 93.94 158 LEU B N 1
ATOM 6155 C CA . LEU B 1 158 ? 8.125 7.992 -1.879 1 93.94 158 LEU B CA 1
ATOM 6156 C C . LEU B 1 158 ? 9.234 9.023 -1.724 1 93.94 158 LEU B C 1
ATOM 6158 O O . LEU B 1 158 ? 9.617 9.688 -2.693 1 93.94 158 LEU B O 1
ATOM 6162 N N . VAL B 1 159 ? 9.828 9.172 -0.539 1 92.56 159 VAL B N 1
ATOM 6163 C CA . VAL B 1 159 ? 10.75 10.266 -0.257 1 92.56 159 VAL B CA 1
ATOM 6164 C C . VAL B 1 159 ? 12.172 9.719 -0.12 1 92.56 159 VAL B C 1
ATOM 6166 O O . VAL B 1 159 ? 13.094 10.469 0.197 1 92.56 159 VAL B O 1
ATOM 6169 N N . ALA B 1 160 ? 12.312 8.414 -0.265 1 88.88 160 ALA B N 1
ATOM 6170 C CA . ALA B 1 160 ? 13.648 7.836 -0.208 1 88.88 160 ALA B CA 1
ATOM 6171 C C . ALA B 1 160 ? 14.602 8.555 -1.162 1 88.88 160 ALA B C 1
ATOM 6173 O O . ALA B 1 160 ? 14.305 8.703 -2.35 1 88.88 160 ALA B O 1
ATOM 6174 N N . GLY B 1 161 ? 15.672 9.039 -0.57 1 87.75 161 GLY B N 1
ATOM 6175 C CA . GLY B 1 161 ? 16.703 9.672 -1.374 1 87.75 161 GLY B CA 1
ATOM 6176 C C . GLY B 1 161 ? 16.469 11.148 -1.594 1 87.75 161 GLY B C 1
ATOM 6177 O O . GLY B 1 161 ? 17.266 11.82 -2.266 1 87.75 161 GLY B O 1
ATOM 6178 N N . LEU B 1 162 ? 15.43 11.68 -0.99 1 92.75 162 LEU B N 1
ATOM 6179 C CA . LEU B 1 162 ? 15.141 13.102 -1.128 1 92.75 162 LEU B CA 1
ATOM 6180 C C . LEU B 1 162 ? 15.484 13.852 0.154 1 92.75 162 LEU B C 1
ATOM 6182 O O . LEU B 1 162 ? 15.234 13.359 1.255 1 92.75 162 LEU B O 1
ATOM 6186 N N . ALA B 1 163 ? 16.125 15.016 -0.003 1 95.25 163 ALA B N 1
ATOM 6187 C CA . ALA B 1 163 ? 16.422 15.914 1.11 1 95.25 163 ALA B CA 1
ATOM 6188 C C . ALA B 1 163 ? 16.219 17.375 0.711 1 95.25 163 ALA B C 1
ATOM 6190 O O . ALA B 1 163 ? 16.75 17.828 -0.295 1 95.25 163 ALA B O 1
ATOM 6191 N N . ASP B 1 164 ? 15.445 18.062 1.478 1 97.5 164 ASP B N 1
ATOM 6192 C CA . ASP B 1 164 ? 15.219 19.484 1.216 1 97.5 164 ASP B CA 1
ATOM 6193 C C . ASP B 1 164 ? 16.5 20.297 1.411 1 97.5 164 ASP B C 1
ATOM 6195 O O . ASP B 1 164 ? 17.219 20.078 2.383 1 97.5 164 ASP B O 1
ATOM 6199 N N . GLN B 1 165 ? 16.766 21.156 0.481 1 98.38 165 GLN B N 1
ATOM 6200 C CA . GLN B 1 165 ? 17.922 22.062 0.534 1 98.38 165 GLN B CA 1
ATOM 6201 C C . GLN B 1 165 ? 17.5 23.5 0.273 1 98.38 165 GLN B C 1
ATOM 6203 O O . GLN B 1 165 ? 16.469 23.75 -0.357 1 98.38 165 GLN B O 1
ATOM 6208 N N . ILE B 1 166 ? 18.281 24.422 0.738 1 98.75 166 ILE B N 1
ATOM 6209 C CA . ILE B 1 166 ? 18.047 25.828 0.472 1 98.75 166 ILE B CA 1
ATOM 6210 C C . ILE B 1 166 ? 18.703 26.219 -0.852 1 98.75 166 ILE B C 1
ATOM 6212 O O . ILE B 1 166 ? 19.891 25.984 -1.059 1 98.75 166 ILE B O 1
ATOM 6216 N N . HIS B 1 167 ? 17.922 26.844 -1.666 1 98.62 167 HIS B N 1
ATOM 6217 C CA . HIS B 1 167 ? 18.391 27.453 -2.912 1 98.62 167 HIS B CA 1
ATOM 6218 C C . HIS B 1 167 ? 18.172 28.953 -2.904 1 98.62 167 HIS B C 1
ATOM 6220 O O . HIS B 1 167 ? 17.188 29.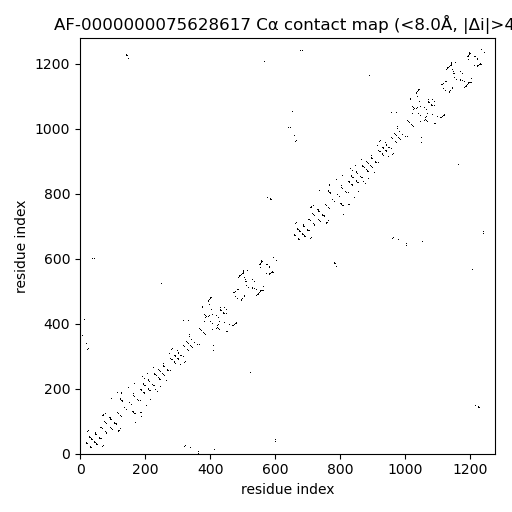453 -2.361 1 98.62 167 HIS B O 1
ATOM 6226 N N . LEU B 1 168 ? 19.125 29.641 -3.486 1 98.25 168 LEU B N 1
ATOM 6227 C CA . LEU B 1 168 ? 18.984 31.062 -3.719 1 98.25 168 LEU B CA 1
ATOM 6228 C C . LEU B 1 168 ? 18.719 31.359 -5.191 1 98.25 168 LEU B C 1
ATOM 6230 O O . LEU B 1 168 ? 19.453 30.906 -6.062 1 98.25 168 LEU B O 1
ATOM 6234 N N . VAL B 1 169 ? 17.656 32.094 -5.387 1 98.56 169 VAL B N 1
ATOM 6235 C CA . VAL B 1 169 ? 17.25 32.406 -6.75 1 98.56 169 VAL B CA 1
ATOM 6236 C C . VAL B 1 169 ? 17.297 33.906 -6.957 1 98.56 169 VAL B C 1
ATOM 6238 O O . VAL B 1 169 ? 16.672 34.656 -6.191 1 98.56 169 VAL B O 1
ATOM 6241 N N . ASP B 1 170 ? 18.016 34.281 -8.023 1 97.94 170 ASP B N 1
ATOM 6242 C CA . ASP B 1 170 ? 17.969 35.688 -8.414 1 97.94 170 ASP B CA 1
ATOM 6243 C C . ASP B 1 170 ? 16.625 36.062 -9.039 1 97.94 170 ASP B C 1
ATOM 6245 O O . ASP B 1 170 ? 16.219 35.469 -10.047 1 97.94 170 ASP B O 1
ATOM 6249 N N . ALA B 1 171 ? 15.953 37.094 -8.5 1 97.25 171 ALA B N 1
ATOM 6250 C CA . ALA B 1 171 ? 14.57 37.375 -8.859 1 97.25 171 ALA B CA 1
ATOM 6251 C C . ALA B 1 171 ? 14.469 37.875 -10.297 1 97.25 171 ALA B C 1
ATOM 6253 O O . ALA B 1 171 ? 13.422 37.75 -10.938 1 97.25 171 ALA B O 1
ATOM 6254 N N . GLU B 1 172 ? 15.492 38.469 -10.742 1 95.38 172 GLU B N 1
ATOM 6255 C CA . GLU B 1 172 ? 15.453 39.062 -12.086 1 95.38 172 GLU B CA 1
ATOM 6256 C C . GLU B 1 172 ? 15.922 38.062 -13.133 1 95.38 172 GLU B C 1
ATOM 6258 O O . GLU B 1 172 ? 15.242 37.844 -14.133 1 95.38 172 GLU B O 1
ATOM 6263 N N . SER B 1 173 ? 17.016 37.344 -12.867 1 96.25 173 SER B N 1
ATOM 6264 C CA . SER B 1 173 ? 17.625 36.5 -13.883 1 96.25 173 SER B CA 1
ATOM 6265 C C . SER B 1 173 ? 17.156 35.062 -13.766 1 96.25 173 SER B C 1
ATOM 6267 O O . SER B 1 173 ? 17.266 34.281 -14.719 1 96.25 173 SER B O 1
ATOM 6269 N N . GLY B 1 174 ? 16.781 34.688 -12.625 1 97.25 174 GLY B N 1
ATOM 6270 C CA . GLY B 1 174 ? 16.406 33.312 -12.391 1 97.25 174 GLY B CA 1
ATOM 6271 C C . GLY B 1 174 ? 17.594 32.438 -12.078 1 97.25 174 GLY B C 1
ATOM 6272 O O . GLY B 1 174 ? 17.438 31.219 -11.844 1 97.25 174 GLY B O 1
ATOM 6273 N N . ARG B 1 175 ? 18.781 32.969 -12.117 1 97.19 175 ARG B N 1
ATOM 6274 C CA . ARG B 1 175 ? 19.938 32.188 -11.742 1 97.19 175 ARG B CA 1
ATOM 6275 C C . ARG B 1 175 ? 19.766 31.578 -10.352 1 97.19 175 ARG B C 1
ATOM 6277 O O . ARG B 1 175 ? 19.406 32.281 -9.406 1 97.19 175 ARG B O 1
ATOM 6284 N N . THR B 1 176 ? 19.984 30.266 -10.266 1 97.75 176 THR B N 1
ATOM 6285 C CA . THR B 1 176 ? 19.719 29.516 -9.047 1 97.75 176 THR B CA 1
ATOM 6286 C C . THR B 1 176 ? 20.984 28.844 -8.531 1 97.75 176 THR B C 1
ATOM 6288 O O . THR B 1 176 ? 21.734 28.234 -9.305 1 97.75 176 THR B O 1
ATOM 6291 N N . SER B 1 177 ? 21.281 29.031 -7.293 1 96.94 177 SER B N 1
ATOM 6292 C CA . SER B 1 177 ? 22.406 28.359 -6.645 1 96.94 177 SER B CA 1
ATOM 6293 C C . SER B 1 177 ? 21.953 27.641 -5.375 1 96.94 177 SER B C 1
ATOM 6295 O O . SER B 1 177 ? 21.125 28.172 -4.617 1 96.94 177 SER B O 1
ATOM 6297 N N . ARG B 1 178 ? 22.469 26.484 -5.145 1 97.12 178 ARG B N 1
ATOM 6298 C CA . ARG B 1 178 ? 22.172 25.734 -3.926 1 97.12 178 ARG B CA 1
ATOM 6299 C C . ARG B 1 178 ? 23.094 26.156 -2.787 1 97.12 178 ARG B C 1
ATOM 6301 O O . ARG B 1 178 ? 24.312 26.156 -2.939 1 97.12 178 ARG B O 1
ATOM 6308 N N . LEU B 1 179 ? 22.516 26.391 -1.588 1 97.5 179 LEU B N 1
ATOM 6309 C CA . LEU B 1 179 ? 23.281 26.922 -0.473 1 97.5 179 LEU B CA 1
ATOM 6310 C C . LEU B 1 179 ? 23.641 25.812 0.52 1 97.5 179 LEU B C 1
ATOM 6312 O O . LEU B 1 179 ? 24.609 25.938 1.272 1 97.5 179 LEU B O 1
ATOM 6316 N N . THR B 1 180 ? 22.797 24.781 0.538 1 97.94 180 THR B N 1
ATOM 6317 C CA . THR B 1 180 ? 23.016 23.781 1.568 1 97.94 180 THR B CA 1
ATOM 6318 C C . THR B 1 180 ? 23.078 22.391 0.954 1 97.94 180 THR B C 1
ATOM 6320 O O . THR B 1 180 ? 22.625 22.172 -0.172 1 97.94 180 THR B O 1
ATOM 6323 N N . SER B 1 181 ? 23.688 21.469 1.641 1 95.88 181 SER B N 1
ATOM 6324 C CA . SER B 1 181 ? 23.75 20.047 1.325 1 95.88 181 SER B CA 1
ATOM 6325 C C . SER B 1 181 ? 23.547 19.203 2.574 1 95.88 181 SER B C 1
ATOM 6327 O O . SER B 1 181 ? 24.359 18.328 2.875 1 95.88 181 SER B O 1
ATOM 6329 N N . GLU B 1 182 ? 22.469 19.453 3.248 1 95.75 182 GLU B N 1
ATOM 6330 C CA . GLU B 1 182 ? 22.141 18.734 4.48 1 95.75 182 GLU B CA 1
ATOM 6331 C C . GLU B 1 182 ? 21.688 17.312 4.184 1 95.75 182 GLU B C 1
ATOM 6333 O O . GLU B 1 182 ? 20.719 17.094 3.445 1 95.75 182 GLU B O 1
ATOM 6338 N N . ASP B 1 183 ? 22.297 16.359 4.789 1 91.75 183 ASP B N 1
ATOM 6339 C CA . ASP B 1 183 ? 22 14.953 4.551 1 91.75 183 ASP B CA 1
ATOM 6340 C C . ASP B 1 183 ? 20.547 14.633 4.93 1 91.75 183 ASP B C 1
ATOM 6342 O O . ASP B 1 183 ? 19.875 13.867 4.238 1 91.75 183 ASP B O 1
ATOM 6346 N N . LEU B 1 184 ? 20.125 15.25 6.043 1 93 184 LEU B N 1
ATOM 6347 C CA . LEU B 1 184 ? 18.781 14.93 6.527 1 93 184 LEU B CA 1
ATOM 6348 C C . LEU B 1 184 ? 17.797 16.031 6.164 1 93 184 LEU B C 1
ATOM 6350 O O . LEU B 1 184 ? 16.656 16.047 6.645 1 93 184 LEU B O 1
ATOM 6354 N N . GLY B 1 185 ? 18.234 16.953 5.367 1 96.12 185 GLY B N 1
ATOM 6355 C CA . GLY B 1 185 ? 17.359 17.953 4.797 1 96.12 185 GLY B CA 1
ATOM 6356 C C . GLY B 1 185 ? 17.109 19.125 5.723 1 96.12 185 GLY B C 1
ATOM 6357 O O . GLY B 1 185 ? 17.453 19.078 6.906 1 96.12 185 GLY B O 1
ATOM 6358 N N . VAL B 1 186 ? 16.609 20.172 5.172 1 98.25 186 VAL B N 1
ATOM 6359 C CA . VAL B 1 186 ? 16.188 21.391 5.859 1 98.25 186 VAL B CA 1
ATOM 6360 C C . VAL B 1 186 ? 14.695 21.297 6.191 1 98.25 186 VAL B C 1
ATOM 6362 O O . VAL B 1 186 ? 13.875 21.031 5.309 1 98.25 186 VAL B O 1
ATOM 6365 N N . LEU B 1 187 ? 14.383 21.516 7.488 1 97.56 187 LEU B N 1
ATOM 6366 C CA . LEU B 1 187 ? 12.992 21.406 7.914 1 97.56 187 LEU B CA 1
ATOM 6367 C C . LEU B 1 187 ? 12.258 22.734 7.738 1 97.56 187 LEU B C 1
ATOM 6369 O O . LEU B 1 187 ? 11.078 22.75 7.367 1 97.56 187 LEU B O 1
ATOM 6373 N N . THR B 1 188 ? 12.891 23.781 8.047 1 98.12 188 THR B N 1
ATOM 6374 C CA . THR B 1 188 ? 12.391 25.141 7.863 1 98.12 188 THR B CA 1
ATOM 6375 C C . THR B 1 188 ? 13.539 26.141 7.82 1 98.12 188 THR B C 1
ATOM 6377 O O . THR B 1 188 ? 14.648 25.828 8.25 1 98.12 188 THR B O 1
ATOM 6380 N N . ALA B 1 189 ? 13.289 27.328 7.258 1 98.69 189 ALA B N 1
ATOM 6381 C CA . ALA B 1 189 ? 14.336 28.344 7.113 1 98.69 189 ALA B CA 1
ATOM 6382 C C . ALA B 1 189 ? 13.773 29.75 7.328 1 98.69 189 ALA B C 1
ATOM 6384 O O . ALA B 1 189 ? 12.578 29.969 7.156 1 98.69 189 ALA B O 1
ATOM 6385 N N . GLU B 1 190 ? 14.625 30.656 7.727 1 98.25 190 GLU B N 1
ATOM 6386 C CA . GLU B 1 190 ? 14.266 32.062 7.98 1 98.25 190 GLU B CA 1
ATOM 6387 C C . GLU B 1 190 ? 15.461 32.969 7.789 1 98.25 190 GLU B C 1
ATOM 6389 O O . GLU B 1 190 ? 16.484 32.844 8.477 1 98.25 190 GLU B O 1
ATOM 6394 N N . PRO B 1 191 ? 15.383 33.875 6.859 1 97.94 191 PRO B N 1
ATOM 6395 C CA . PRO B 1 191 ? 16.453 34.875 6.746 1 97.94 191 PRO B CA 1
ATOM 6396 C C . PRO B 1 191 ? 16.453 35.875 7.898 1 97.94 191 PRO B C 1
ATOM 6398 O O . PRO B 1 191 ? 15.383 36.344 8.328 1 97.94 191 PRO B O 1
ATOM 6401 N N . CYS B 1 192 ? 17.594 36.219 8.398 1 96.94 192 CYS B N 1
ATOM 6402 C CA . CYS B 1 192 ? 17.781 37.25 9.43 1 96.94 192 CYS B CA 1
ATOM 6403 C C . CYS B 1 192 ? 19.141 37.906 9.305 1 96.94 192 CYS B C 1
ATOM 6405 O O . CYS B 1 192 ? 20.172 37.25 9.5 1 96.94 192 CYS B O 1
ATOM 6407 N N . GLY B 1 193 ? 19.156 39.125 8.961 1 94.56 193 GLY B N 1
ATOM 6408 C CA . GLY B 1 193 ? 20.406 39.812 8.641 1 94.56 193 GLY B CA 1
ATOM 6409 C C . GLY B 1 193 ? 21.031 39.312 7.344 1 94.56 193 GLY B C 1
ATOM 6410 O O . GLY B 1 193 ? 20.359 39.312 6.305 1 94.56 193 GLY B O 1
ATOM 6411 N N . ASN B 1 194 ? 22.297 38.906 7.465 1 95.19 194 ASN B N 1
ATOM 6412 C CA . ASN B 1 194 ? 23.016 38.5 6.262 1 95.19 194 ASN B CA 1
ATOM 6413 C C . ASN B 1 194 ? 23.094 37 6.137 1 95.19 194 ASN B C 1
ATOM 6415 O O . ASN B 1 194 ? 23.875 36.469 5.352 1 95.19 194 ASN B O 1
ATOM 6419 N N . SER B 1 195 ? 22.266 36.312 6.93 1 97 195 SER B N 1
ATOM 6420 C CA . SER B 1 195 ? 22.281 34.875 6.922 1 97 195 SER B CA 1
ATOM 6421 C C . SER B 1 195 ? 20.875 34.281 6.832 1 97 195 SER B C 1
ATOM 6423 O O . SER B 1 195 ? 19.891 35 7.094 1 97 195 SER B O 1
ATOM 6425 N N . ILE B 1 196 ? 20.828 33.094 6.359 1 98.38 196 ILE B N 1
ATOM 6426 C CA . ILE B 1 196 ? 19.625 32.281 6.477 1 98.38 196 ILE B CA 1
ATOM 6427 C C . ILE B 1 196 ? 19.797 31.25 7.594 1 98.38 196 ILE B C 1
ATOM 6429 O O . ILE B 1 196 ? 20.734 30.469 7.582 1 98.38 196 ILE B O 1
ATOM 6433 N N . TYR B 1 197 ? 18.938 31.359 8.586 1 98.5 197 TYR B N 1
ATOM 6434 C CA . TYR B 1 197 ? 18.906 30.359 9.648 1 98.5 197 TYR B CA 1
ATOM 6435 C C . TYR B 1 197 ? 17.953 29.219 9.281 1 98.5 197 TYR B C 1
ATOM 6437 O O . TYR B 1 197 ? 16.922 29.438 8.648 1 98.5 197 TYR B O 1
ATOM 6445 N N . TYR B 1 198 ? 18.359 28 9.602 1 98.69 198 TYR B N 1
ATOM 6446 C CA . TYR B 1 198 ? 17.5 26.875 9.266 1 98.69 198 TYR B CA 1
ATOM 6447 C C . TYR B 1 198 ? 17.625 25.766 10.312 1 98.69 198 TYR B C 1
ATOM 6449 O O . TYR B 1 198 ? 18.547 25.781 11.133 1 98.69 198 TYR B O 1
ATOM 6457 N N . VAL B 1 199 ? 16.641 24.922 10.32 1 98.69 199 VAL B N 1
ATOM 6458 C CA . VAL B 1 199 ? 16.562 23.781 11.242 1 98.69 199 VAL B CA 1
ATOM 6459 C C . VAL B 1 199 ? 16.797 22.484 10.469 1 98.69 199 VAL B C 1
ATOM 6461 O O . VAL B 1 199 ? 16.281 22.312 9.359 1 98.69 199 VAL B O 1
ATOM 6464 N N . THR B 1 200 ? 17.578 21.609 10.938 1 98.06 200 THR B N 1
ATOM 6465 C CA . THR B 1 200 ? 17.797 20.266 10.422 1 98.06 200 THR B CA 1
ATOM 6466 C C . THR B 1 200 ? 17.844 19.25 11.562 1 98.06 200 THR B C 1
ATOM 6468 O O . THR B 1 200 ? 17.672 19.609 12.727 1 98.06 200 THR B O 1
ATOM 6471 N N . LEU B 1 201 ? 17.969 18.016 11.227 1 96.56 201 LEU B N 1
ATOM 6472 C CA . LEU B 1 201 ? 17.984 16.938 12.219 1 96.56 201 LEU B CA 1
ATOM 6473 C C . LEU B 1 201 ? 19.391 16.422 12.445 1 96.56 201 LEU B C 1
ATOM 6475 O O . LEU B 1 201 ? 20.219 16.469 11.531 1 96.56 201 LEU B O 1
ATOM 6479 N N . ARG B 1 202 ? 19.594 16 13.625 1 94.25 202 ARG B N 1
ATOM 6480 C CA . ARG B 1 202 ? 20.875 15.359 13.914 1 94.25 202 ARG B CA 1
ATOM 6481 C C . ARG B 1 202 ? 20.859 13.891 13.492 1 94.25 202 ARG B C 1
ATOM 6483 O O . ARG B 1 202 ? 21.875 13.359 13.047 1 94.25 202 ARG B O 1
ATOM 6490 N N . ARG B 1 203 ? 19.734 13.25 13.711 1 90.12 203 ARG B N 1
ATOM 6491 C CA . ARG B 1 203 ? 19.562 11.836 13.375 1 90.12 203 ARG B CA 1
ATOM 6492 C C . ARG B 1 203 ? 18.203 11.602 12.727 1 90.12 203 ARG B C 1
ATOM 6494 O O . ARG B 1 203 ? 17.188 12.195 13.133 1 90.12 203 ARG B O 1
ATOM 6501 N N . TRP B 1 204 ? 18.172 10.656 11.781 1 86.31 204 TRP B N 1
ATOM 6502 C CA . TRP B 1 204 ? 16.922 10.391 11.062 1 86.31 204 TRP B CA 1
ATOM 6503 C C . TRP B 1 204 ? 15.898 9.719 11.977 1 86.31 204 TRP B C 1
ATOM 6505 O O . TRP B 1 204 ? 14.695 9.891 11.789 1 86.31 204 TRP B O 1
ATOM 6515 N N . ALA B 1 205 ? 16.328 9.039 12.984 1 88.12 205 ALA B N 1
ATOM 6516 C CA . ALA B 1 205 ? 15.453 8.242 13.836 1 88.12 205 ALA B CA 1
ATOM 6517 C C . ALA B 1 205 ? 14.859 9.086 14.961 1 88.12 205 ALA B C 1
ATOM 6519 O O . ALA B 1 205 ? 13.984 8.625 15.695 1 88.12 205 ALA B O 1
ATOM 6520 N N . ASP B 1 206 ? 15.25 10.359 15.062 1 91.62 206 ASP B N 1
ATOM 6521 C CA . ASP B 1 206 ? 14.781 11.195 16.156 1 91.62 206 ASP B CA 1
ATOM 6522 C C . ASP B 1 206 ? 14.336 12.57 15.656 1 91.62 206 ASP B C 1
ATOM 6524 O O . ASP B 1 206 ? 15.133 13.508 15.625 1 91.62 206 ASP B O 1
ATOM 6528 N N . PRO B 1 207 ? 13.086 12.688 15.469 1 91.19 207 PRO B N 1
ATOM 6529 C CA . PRO B 1 207 ? 12.586 13.961 14.953 1 91.19 207 PRO B CA 1
ATOM 6530 C C . PRO B 1 207 ? 12.695 15.102 15.969 1 91.19 207 PRO B C 1
ATOM 6532 O O . PRO B 1 207 ? 12.539 16.266 15.609 1 91.19 207 PRO B O 1
ATOM 6535 N N . LEU B 1 208 ? 12.945 14.805 17.219 1 95.25 208 LEU B N 1
ATOM 6536 C CA . LEU B 1 208 ? 12.984 15.82 18.281 1 95.25 208 LEU B CA 1
ATOM 6537 C C . LEU B 1 208 ? 14.391 16.391 18.406 1 95.25 208 LEU B C 1
ATOM 6539 O O . LEU B 1 208 ? 14.57 17.453 19.031 1 95.25 208 LEU B O 1
ATOM 6543 N N . ASP B 1 209 ? 15.328 15.719 17.875 1 96.38 209 ASP B N 1
ATOM 6544 C CA . ASP B 1 209 ? 16.703 16.172 17.984 1 96.38 209 ASP B CA 1
ATOM 6545 C C . ASP B 1 209 ? 17.078 17.109 16.828 1 96.38 209 ASP B C 1
ATOM 6547 O O . ASP B 1 209 ? 17.844 16.719 15.945 1 96.38 209 ASP B O 1
ATOM 6551 N N . THR B 1 210 ? 16.688 18.328 16.969 1 97.81 210 THR B N 1
ATOM 6552 C CA . THR B 1 210 ? 16.922 19.312 15.906 1 97.81 210 THR B CA 1
ATOM 6553 C C . THR B 1 210 ? 18.156 20.156 16.203 1 97.81 210 THR B C 1
ATOM 6555 O O . THR B 1 210 ? 18.594 20.219 17.359 1 97.81 210 THR B O 1
ATOM 6558 N N . VAL B 1 211 ? 18.703 20.703 15.148 1 98 211 VAL B N 1
ATOM 6559 C CA . VAL B 1 211 ? 19.828 21.625 15.195 1 98 211 VAL B CA 1
ATOM 6560 C C . VAL B 1 211 ? 19.516 22.875 14.375 1 98 211 VAL B C 1
ATOM 6562 O O . VAL B 1 211 ? 18.984 22.781 13.266 1 98 211 VAL B O 1
ATOM 6565 N N . VAL B 1 212 ? 19.781 24 14.977 1 98.56 212 VAL B N 1
ATOM 6566 C CA . VAL B 1 212 ? 19.641 25.25 14.234 1 98.56 212 VAL B CA 1
ATOM 6567 C C . VAL B 1 212 ? 21 25.672 13.672 1 98.56 212 VAL B C 1
ATOM 6569 O O . VAL B 1 212 ? 21.984 25.75 14.414 1 98.56 212 VAL B O 1
ATOM 6572 N N . LYS B 1 213 ? 21.016 25.906 12.422 1 98.56 213 LYS B N 1
ATOM 6573 C CA . LYS B 1 213 ? 22.234 26.344 11.734 1 98.56 213 LYS B CA 1
ATOM 6574 C C . LYS B 1 213 ? 22 27.656 10.984 1 98.56 213 LYS B C 1
ATOM 6576 O O . LYS B 1 213 ? 20.859 28.094 10.828 1 98.56 213 LYS B O 1
ATOM 6581 N N . SER B 1 214 ? 23.078 28.344 10.625 1 97.94 214 SER B N 1
ATOM 6582 C CA . SER B 1 214 ? 23.031 29.531 9.773 1 97.94 214 SER B CA 1
ATOM 6583 C C . SER B 1 214 ? 24 29.406 8.602 1 97.94 214 SER B C 1
ATOM 6585 O O . SER B 1 214 ? 25.047 28.781 8.711 1 97.94 214 SER B O 1
ATOM 6587 N N . VAL B 1 215 ? 23.578 29.922 7.535 1 98.19 215 VAL B N 1
ATOM 6588 C CA . VAL B 1 215 ? 24.422 30 6.344 1 98.19 215 VAL B CA 1
ATOM 6589 C C . VAL B 1 215 ? 24.359 31.406 5.754 1 98.19 215 VAL B C 1
ATOM 6591 O O . VAL B 1 215 ? 23.281 32 5.656 1 98.19 215 VAL B O 1
ATOM 6594 N N . PRO B 1 216 ? 25.516 31.969 5.375 1 97.44 216 PRO B N 1
ATOM 6595 C CA . PRO B 1 216 ? 25.5 33.312 4.773 1 97.44 216 PRO B CA 1
ATOM 6596 C C . PRO B 1 216 ? 24.766 33.344 3.43 1 97.44 216 PRO B C 1
ATOM 6598 O O . PRO B 1 216 ? 24.906 32.406 2.633 1 97.44 216 PRO B O 1
ATOM 6601 N N . ILE B 1 217 ? 24.047 34.438 3.201 1 97 217 ILE B N 1
ATOM 6602 C CA . ILE B 1 217 ? 23.328 34.594 1.943 1 97 217 ILE B CA 1
ATOM 6603 C C . ILE B 1 217 ? 24.328 34.656 0.787 1 97 217 ILE B C 1
ATOM 6605 O O . ILE B 1 217 ? 24.016 34.25 -0.329 1 97 217 ILE B O 1
ATOM 6609 N N . SER B 1 218 ? 25.516 35.094 1.033 1 94.12 218 SER B N 1
ATOM 6610 C CA . SER B 1 218 ? 26.562 35.219 0.02 1 94.12 218 SER B CA 1
ATOM 6611 C C . SER B 1 218 ? 27.203 33.875 -0.289 1 94.12 218 SER B C 1
ATOM 6613 O O . SER B 1 218 ? 28 33.781 -1.214 1 94.12 218 SER B O 1
ATOM 6615 N N . GLY B 1 219 ? 26.859 32.938 0.432 1 92.62 219 GLY B N 1
ATOM 6616 C CA . GLY B 1 219 ? 27.453 31.625 0.265 1 92.62 219 GLY B CA 1
ATOM 6617 C C . GLY B 1 219 ? 28.484 31.297 1.33 1 92.62 219 GLY B C 1
ATOM 6618 O O . GLY B 1 219 ? 28.969 32.188 2.02 1 92.62 219 GLY B O 1
ATOM 6619 N N . GLY B 1 220 ? 28.719 30.031 1.511 1 92.56 220 GLY B N 1
ATOM 6620 C CA . GLY B 1 220 ? 29.656 29.578 2.518 1 92.56 220 GLY B CA 1
ATOM 6621 C C . GLY B 1 220 ? 29.219 28.312 3.225 1 92.56 220 GLY B C 1
ATOM 6622 O O . GLY B 1 220 ? 28.219 27.688 2.834 1 92.56 220 GLY B O 1
ATOM 6623 N N . GLU B 1 221 ? 29.984 28.031 4.266 1 94.75 221 GLU B N 1
ATOM 6624 C CA . GLU B 1 221 ? 29.688 26.812 5.016 1 94.75 221 GLU B CA 1
ATOM 6625 C C . GLU B 1 221 ? 28.688 27.078 6.141 1 94.75 221 GLU B C 1
ATOM 6627 O O . GLU B 1 221 ? 28.828 28.062 6.875 1 94.75 221 GLU B O 1
ATOM 6632 N N . PRO B 1 222 ? 27.75 26.266 6.258 1 97.25 222 PRO B N 1
ATOM 6633 C CA . PRO B 1 222 ? 26.812 26.438 7.375 1 97.25 222 PRO B CA 1
ATOM 6634 C C . PRO B 1 222 ? 27.484 26.281 8.734 1 97.25 222 PRO B C 1
ATOM 6636 O O . PRO B 1 222 ? 28.438 25.5 8.875 1 97.25 222 PRO B O 1
ATOM 6639 N N . GLU B 1 223 ? 26.969 26.969 9.688 1 96.75 223 GLU B N 1
ATOM 6640 C CA . GLU B 1 223 ? 27.453 26.891 11.055 1 96.75 223 GLU B CA 1
ATOM 6641 C C . GLU B 1 223 ? 26.328 26.562 12.039 1 96.75 223 GLU B C 1
ATOM 6643 O O . GLU B 1 223 ? 25.219 27.094 11.914 1 96.75 223 GLU B O 1
ATOM 6648 N N . THR B 1 224 ? 26.656 25.719 13.039 1 97.31 224 THR B N 1
ATOM 6649 C CA . THR B 1 224 ? 25.688 25.422 14.086 1 97.31 224 THR B CA 1
ATOM 6650 C C . THR B 1 224 ? 25.547 26.594 15.047 1 97.31 224 THR B C 1
ATOM 6652 O O . THR B 1 224 ? 26.531 27.125 15.555 1 97.31 224 THR B O 1
ATOM 6655 N N . VAL B 1 225 ? 24.297 26.938 15.281 1 97.25 225 VAL B N 1
ATOM 6656 C CA . VAL B 1 225 ? 24.062 28.109 16.125 1 97.25 225 VAL B CA 1
ATOM 6657 C C . VAL B 1 225 ? 23.406 27.672 17.422 1 97.25 225 VAL B C 1
ATOM 6659 O O . VAL B 1 225 ? 23.5 28.391 18.438 1 97.25 225 VAL B O 1
ATOM 6662 N N . LEU B 1 226 ? 22.641 26.656 17.438 1 97.56 226 LEU B N 1
ATOM 6663 C CA . LEU B 1 226 ? 21.922 26.219 18.625 1 97.56 226 LEU B CA 1
ATOM 6664 C C . LEU B 1 226 ? 21.656 24.719 18.578 1 97.56 226 LEU B C 1
ATOM 6666 O O . LEU B 1 226 ? 21.312 24.172 17.531 1 97.56 226 LEU B O 1
ATOM 6670 N N . GLU B 1 227 ? 21.844 24.047 19.672 1 96.38 227 GLU B N 1
ATOM 6671 C CA . GLU B 1 227 ? 21.5 22.656 19.906 1 96.38 227 GLU B CA 1
ATOM 6672 C C . GLU B 1 227 ? 20.781 22.469 21.234 1 96.38 227 GLU B C 1
ATOM 6674 O O . GLU B 1 227 ? 20.781 23.375 22.078 1 96.38 227 GLU B O 1
ATOM 6679 N N . GLY B 1 228 ? 20.109 21.422 21.391 1 95.5 228 GLY B N 1
ATOM 6680 C CA . GLY B 1 228 ? 19.547 21.094 22.688 1 95.5 228 GLY B CA 1
ATOM 6681 C C . GLY B 1 228 ? 18.062 21.359 22.781 1 95.5 228 GLY B C 1
ATOM 6682 O O . GLY B 1 228 ? 17.391 20.891 23.719 1 95.5 228 GLY B O 1
ATOM 6683 N N . LEU B 1 229 ? 17.469 22.078 21.891 1 97.5 229 LEU B N 1
ATOM 6684 C CA . LEU B 1 229 ? 16.031 22.328 21.812 1 97.5 229 LEU B CA 1
ATOM 6685 C C . LEU B 1 229 ? 15.43 21.641 20.594 1 97.5 229 LEU B C 1
ATOM 6687 O O . LEU B 1 229 ? 16.125 21.406 19.609 1 97.5 229 LEU B O 1
ATOM 6691 N N . THR B 1 230 ? 14.227 21.234 20.766 1 98.31 230 THR B N 1
ATOM 6692 C CA . THR B 1 230 ? 13.453 20.922 19.578 1 98.31 230 THR B CA 1
ATOM 6693 C C . THR B 1 230 ? 12.805 22.172 19 1 98.31 230 THR B C 1
ATOM 6695 O O . THR B 1 230 ? 11.992 22.812 19.656 1 98.31 230 THR B O 1
ATOM 6698 N N . VAL B 1 231 ? 13.195 22.531 17.781 1 98.56 231 VAL B N 1
ATOM 6699 C CA . VAL B 1 231 ? 12.758 23.781 17.188 1 98.56 231 VAL B CA 1
ATOM 6700 C C . VAL B 1 231 ? 11.828 23.5 16 1 98.56 231 VAL B C 1
ATOM 6702 O O . VAL B 1 231 ? 12.141 22.672 15.148 1 98.56 231 VAL B O 1
ATOM 6705 N N . SER B 1 232 ? 10.672 24.219 15.984 1 97.62 232 SER B N 1
ATOM 6706 C CA . SER B 1 232 ? 9.695 23.922 14.945 1 97.62 232 SER B CA 1
ATOM 6707 C C . SER B 1 232 ? 9.461 25.141 14.047 1 97.62 232 SER B C 1
ATOM 6709 O O . SER B 1 232 ? 8.914 25 12.945 1 97.62 232 SER B O 1
ATOM 6711 N N . GLN B 1 233 ? 9.773 26.312 14.43 1 98.38 233 GLN B N 1
ATOM 6712 C CA . GLN B 1 233 ? 9.602 27.516 13.633 1 98.38 233 GLN B CA 1
ATOM 6713 C C . GLN B 1 233 ? 10.695 28.547 13.938 1 98.38 233 GLN B C 1
ATOM 6715 O O . GLN B 1 233 ? 11.172 28.625 15.07 1 98.38 233 GLN B O 1
ATOM 6720 N N . LEU B 1 234 ? 11.117 29.234 12.945 1 98.5 234 LEU B N 1
ATOM 6721 C CA . LEU B 1 234 ? 12 30.406 13.047 1 98.5 234 LEU B CA 1
ATOM 6722 C C . LEU B 1 234 ? 11.32 31.656 12.5 1 98.5 234 LEU B C 1
ATOM 6724 O O . LEU B 1 234 ? 10.594 31.578 11.5 1 98.5 234 LEU B O 1
ATOM 6728 N N . ARG B 1 235 ? 11.516 32.75 13.18 1 97.75 235 ARG B N 1
ATOM 6729 C CA . ARG B 1 235 ? 10.969 34.031 12.695 1 97.75 235 ARG B CA 1
ATOM 6730 C C . ARG B 1 235 ? 11.891 35.188 13.055 1 97.75 235 ARG B C 1
ATOM 6732 O O . ARG B 1 235 ? 12.25 35.375 14.219 1 97.75 235 ARG B O 1
ATOM 6739 N N . CYS B 1 236 ? 12.305 35.938 12.078 1 96.62 236 CYS B N 1
ATOM 6740 C CA . CYS B 1 236 ? 13.141 37.125 12.297 1 96.62 236 CYS B CA 1
ATOM 6741 C C . CYS B 1 236 ? 12.289 38.375 12.508 1 96.62 236 CYS B C 1
ATOM 6743 O O . CYS B 1 236 ? 11.484 38.719 11.648 1 96.62 236 CYS B O 1
ATOM 6745 N N . ILE B 1 237 ? 12.43 39.031 13.664 1 96.06 237 ILE B N 1
ATOM 6746 C CA . ILE B 1 237 ? 11.703 40.25 13.984 1 96.06 237 ILE B CA 1
ATOM 6747 C C . ILE B 1 237 ? 12.688 41.375 14.391 1 96.06 237 ILE B C 1
ATOM 6749 O O . ILE B 1 237 ? 13.344 41.281 15.43 1 96.06 237 ILE B O 1
ATOM 6753 N N . ASN B 1 238 ? 12.797 42.344 13.555 1 92.5 238 ASN B N 1
ATOM 6754 C CA . ASN B 1 238 ? 13.68 43.469 13.797 1 92.5 238 ASN B CA 1
ATOM 6755 C C . ASN B 1 238 ? 15.117 43.031 14.031 1 92.5 238 ASN B C 1
ATOM 6757 O O . ASN B 1 238 ? 15.75 43.438 15.008 1 92.5 238 ASN B O 1
ATOM 6761 N N . GLY B 1 239 ? 15.523 42.062 13.305 1 92.81 239 GLY B N 1
ATOM 6762 C CA . GLY B 1 239 ? 16.906 41.625 13.328 1 92.81 239 GLY B CA 1
ATOM 6763 C C . GLY B 1 239 ? 17.188 40.594 14.398 1 92.81 239 GLY B C 1
ATOM 6764 O O . GLY B 1 239 ? 18.297 40.094 14.516 1 92.81 239 GLY B O 1
ATOM 6765 N N . LYS B 1 240 ? 16.219 40.281 15.172 1 95.38 240 LYS B N 1
ATOM 6766 C CA . LYS B 1 240 ? 16.344 39.25 16.203 1 95.38 240 LYS B CA 1
ATOM 6767 C C . LYS B 1 240 ? 15.633 37.938 15.781 1 95.38 240 LYS B C 1
ATOM 6769 O O . LYS B 1 240 ? 14.555 38 15.18 1 95.38 240 LYS B O 1
ATOM 6774 N N . LEU B 1 241 ? 16.25 36.812 16.094 1 97.19 241 LEU B N 1
ATOM 6775 C CA . LEU B 1 241 ? 15.672 35.531 15.695 1 97.19 241 LEU B CA 1
ATOM 6776 C C . LEU B 1 241 ? 14.867 34.906 16.828 1 97.19 241 LEU B C 1
ATOM 6778 O O . LEU B 1 241 ? 15.422 34.562 17.875 1 97.19 241 LEU B O 1
ATOM 6782 N N . PHE B 1 242 ? 13.625 34.781 16.641 1 97.88 242 PHE B N 1
ATOM 6783 C CA . PHE B 1 242 ? 12.719 34.094 17.562 1 97.88 242 PHE B CA 1
ATOM 6784 C C . PHE B 1 242 ? 12.422 32.688 17.078 1 97.88 242 PHE B C 1
ATOM 6786 O O . PHE B 1 242 ? 12.492 32.406 15.883 1 97.88 242 PHE B O 1
ATOM 6793 N N . MET B 1 243 ? 12.141 31.812 18.047 1 98.62 243 MET B N 1
ATOM 6794 C CA . MET B 1 243 ? 11.906 30.422 17.719 1 98.62 243 MET B CA 1
ATOM 6795 C C . MET B 1 243 ? 10.734 29.859 18.531 1 98.62 243 MET B C 1
ATOM 6797 O O . MET B 1 243 ? 10.531 30.25 19.672 1 98.62 243 MET B O 1
ATOM 6801 N N . LEU B 1 244 ? 9.945 29 17.938 1 98.62 244 LEU B N 1
ATOM 6802 C CA . LEU B 1 244 ? 9.109 28.078 18.703 1 98.62 244 LEU B CA 1
ATOM 6803 C C . LEU B 1 244 ? 9.875 26.797 19.016 1 98.62 244 LEU B C 1
ATOM 6805 O O . LEU B 1 244 ? 10.359 26.109 18.109 1 98.62 244 LEU B O 1
ATOM 6809 N N . ALA B 1 245 ? 9.984 26.5 20.266 1 98.62 245 ALA B N 1
ATOM 6810 C CA . ALA B 1 245 ? 10.828 25.391 20.688 1 98.62 245 ALA B CA 1
ATOM 6811 C C . ALA B 1 245 ? 10.383 24.828 22.031 1 98.62 245 ALA B C 1
ATOM 6813 O O . ALA B 1 245 ? 9.516 25.406 22.688 1 98.62 245 ALA B O 1
ATOM 6814 N N . HIS B 1 246 ? 10.859 23.703 22.375 1 98.19 246 HIS B N 1
ATOM 6815 C CA . HIS B 1 246 ? 10.641 23.109 23.688 1 98.19 246 HIS B CA 1
ATOM 6816 C C . HIS B 1 246 ? 11.789 22.188 24.078 1 98.19 246 HIS B C 1
ATOM 6818 O O . HIS B 1 246 ? 12.641 21.875 23.25 1 98.19 246 HIS B O 1
ATOM 6824 N N . LYS B 1 247 ? 11.836 21.766 25.281 1 97.44 247 LYS B N 1
ATOM 6825 C CA . LYS B 1 247 ? 12.891 20.906 25.844 1 97.44 247 LYS B CA 1
ATOM 6826 C C . LYS B 1 247 ? 12.438 19.469 25.938 1 97.44 247 LYS B C 1
ATOM 6828 O O . LYS B 1 247 ? 13.008 18.672 26.703 1 97.44 247 LYS B O 1
ATOM 6833 N N . ARG B 1 248 ? 11.352 19.125 25.297 1 97.06 248 ARG B N 1
ATOM 6834 C CA . ARG B 1 248 ? 10.828 17.766 25.219 1 97.06 248 ARG B CA 1
ATOM 6835 C C . ARG B 1 248 ? 10.359 17.281 26.578 1 97.06 248 ARG B C 1
ATOM 6837 O O . ARG B 1 248 ? 10.664 16.156 26.984 1 97.06 248 ARG B O 1
ATOM 6844 N N . GLU B 1 249 ? 9.688 18.094 27.266 1 96.12 249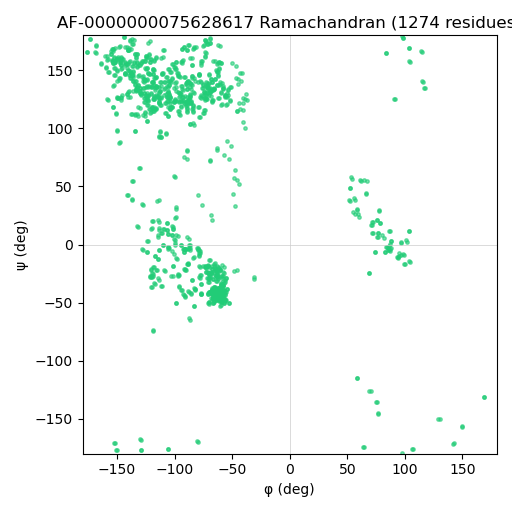 GLU B N 1
ATOM 6845 C CA . GLU B 1 249 ? 9.242 17.781 28.625 1 96.12 249 GLU B CA 1
ATOM 6846 C C . GLU B 1 249 ? 8.352 16.547 28.656 1 96.12 249 GLU B C 1
ATOM 6848 O O . GLU B 1 249 ? 8.422 15.75 29.594 1 96.12 249 GLU B O 1
ATOM 6853 N N . ILE B 1 250 ? 7.504 16.438 27.734 1 97 250 ILE B N 1
ATOM 6854 C CA . ILE B 1 250 ? 6.625 15.273 27.656 1 97 250 ILE B CA 1
ATOM 6855 C C . ILE B 1 250 ? 6.703 14.664 26.25 1 97 250 ILE B C 1
ATOM 6857 O O . ILE B 1 250 ? 5.688 14.25 25.688 1 97 250 ILE B O 1
ATOM 6861 N N . GLY B 1 251 ? 7.875 14.727 25.688 1 96.31 251 GLY B N 1
ATOM 6862 C CA . GLY B 1 251 ? 8.102 14.133 24.391 1 96.31 251 GLY B CA 1
ATOM 6863 C C . GLY B 1 251 ? 7.512 14.938 23.25 1 96.31 251 GLY B C 1
ATOM 6864 O O . GLY B 1 251 ? 7.68 16.156 23.188 1 96.31 251 GLY B O 1
ATOM 6865 N N . LEU B 1 252 ? 6.871 14.266 22.344 1 96.06 252 LEU B N 1
ATOM 6866 C CA . LEU B 1 252 ? 6.344 14.875 21.125 1 96.06 252 LEU B CA 1
ATOM 6867 C C . LEU B 1 252 ? 5.199 15.828 21.453 1 96.06 252 LEU B C 1
ATOM 6869 O O . LEU B 1 252 ? 4.926 16.766 20.703 1 96.06 252 LEU B O 1
ATOM 6873 N N . ALA B 1 253 ? 4.543 15.625 22.578 1 97 253 ALA B N 1
ATOM 6874 C CA . ALA B 1 253 ? 3.367 16.406 22.922 1 97 253 ALA B CA 1
ATOM 6875 C C . ALA B 1 253 ? 3.764 17.672 23.688 1 97 253 ALA B C 1
ATOM 6877 O O . ALA B 1 253 ? 2.902 18.453 24.094 1 97 253 ALA B O 1
ATOM 6878 N N . SER B 1 254 ? 5.059 17.938 23.812 1 98.19 254 SER B N 1
ATOM 6879 C CA . SER B 1 254 ? 5.516 19.125 24.547 1 98.19 254 SER B CA 1
ATOM 6880 C C . SER B 1 254 ? 4.98 20.391 23.906 1 98.19 254 SER B C 1
ATOM 6882 O O . SER B 1 254 ? 4.91 20.5 22.672 1 98.19 254 SER B O 1
ATOM 6884 N N . HIS B 1 255 ? 4.582 21.312 24.766 1 98.5 255 HIS B N 1
ATOM 6885 C CA . HIS B 1 255 ? 4.133 22.609 24.281 1 98.5 255 HIS B CA 1
ATOM 6886 C C . HIS B 1 255 ? 5.281 23.391 23.656 1 98.5 255 HIS B C 1
ATOM 6888 O O . HIS B 1 255 ? 6.379 23.453 24.219 1 98.5 255 HIS B O 1
ATOM 6894 N N . SER B 1 256 ? 5.02 23.922 22.531 1 98.44 256 SER B N 1
ATOM 6895 C CA . SER B 1 256 ? 5.945 24.891 21.984 1 98.44 256 SER B CA 1
ATOM 6896 C C . SER B 1 256 ? 5.887 26.203 22.75 1 98.44 256 SER B C 1
ATOM 6898 O O . SER B 1 256 ? 4.805 26.688 23.094 1 98.44 256 SER B O 1
ATOM 6900 N N . LYS B 1 257 ? 7.016 26.719 23.016 1 98.62 257 LYS B N 1
ATOM 6901 C CA . LYS B 1 257 ? 7.188 28 23.703 1 98.62 257 LYS B CA 1
ATOM 6902 C C . LYS B 1 257 ? 7.996 28.969 22.859 1 98.62 257 LYS B C 1
ATOM 6904 O O . LYS B 1 257 ? 8.625 28.578 21.875 1 98.62 257 LYS B O 1
ATOM 6909 N N . LEU B 1 258 ? 7.902 30.234 23.234 1 98.62 258 LEU B N 1
ATOM 6910 C CA . LEU B 1 258 ? 8.625 31.266 22.5 1 98.62 258 LEU B CA 1
ATOM 6911 C C . LEU B 1 258 ? 10.023 31.469 23.078 1 98.62 258 LEU B C 1
ATOM 6913 O O . LEU B 1 258 ? 10.18 31.781 24.25 1 98.62 258 LEU B O 1
ATOM 6917 N N . TYR B 1 259 ? 10.977 31.281 22.203 1 98.38 259 TYR B N 1
ATOM 6918 C CA . TYR B 1 259 ? 12.375 31.484 22.562 1 98.38 259 TYR B CA 1
ATOM 6919 C C . TYR B 1 259 ? 13.008 32.594 21.719 1 98.38 259 TYR B C 1
ATOM 6921 O O . TYR B 1 259 ? 12.578 32.844 20.594 1 98.38 259 TYR B O 1
ATOM 6929 N N . LEU B 1 260 ? 13.977 33.281 22.297 1 97.62 260 LEU B N 1
ATOM 6930 C CA . LEU B 1 260 ? 14.836 34.219 21.609 1 97.62 260 LEU B CA 1
ATOM 6931 C C . LEU B 1 260 ? 16.281 33.719 21.562 1 97.62 260 LEU B C 1
ATOM 6933 O O . LEU B 1 260 ? 16.844 33.344 22.578 1 97.62 260 LEU B O 1
ATOM 6937 N N . LEU B 1 261 ? 16.766 33.688 20.328 1 97.31 261 LEU B N 1
ATOM 6938 C CA . LEU B 1 261 ? 18.188 33.375 20.203 1 97.31 261 LEU B CA 1
ATOM 6939 C C . LEU B 1 261 ? 19.031 34.594 20.625 1 97.31 261 LEU B C 1
ATOM 6941 O O . LEU B 1 261 ? 18.969 35.656 20.016 1 97.31 261 LEU B O 1
ATOM 6945 N N . GLU B 1 262 ? 19.812 34.531 21.672 1 92 262 GLU B N 1
ATOM 6946 C CA . GLU B 1 262 ? 20.625 35.625 22.203 1 92 262 GLU B CA 1
ATOM 6947 C C . GLU B 1 262 ? 21.984 35.688 21.516 1 92 262 GLU B C 1
ATOM 6949 O O . GLU B 1 262 ? 22.375 36.719 20.969 1 92 262 GLU B O 1
ATOM 6954 N N . ASP B 1 263 ? 22.734 34.625 21.75 1 85.38 263 ASP B N 1
ATOM 6955 C CA . ASP B 1 263 ? 24.047 34.375 21.156 1 85.38 263 ASP B CA 1
ATOM 6956 C C . ASP B 1 263 ? 24.188 32.938 20.688 1 85.38 263 ASP B C 1
ATOM 6958 O O . ASP B 1 263 ? 23.297 32.125 20.891 1 85.38 263 ASP B O 1
ATOM 6962 N N . ARG B 1 264 ? 25.344 32.875 20.031 1 83.81 264 ARG B N 1
ATOM 6963 C CA . ARG B 1 264 ? 25.609 31.516 19.594 1 83.81 264 ARG B CA 1
ATOM 6964 C C . ARG B 1 264 ? 25.562 30.547 20.781 1 83.81 264 ARG B C 1
ATOM 6966 O O . ARG B 1 264 ? 26.203 30.781 21.812 1 83.81 264 ARG B O 1
ATOM 6973 N N . GLY B 1 265 ? 24.641 29.625 20.625 1 87.25 265 GLY B N 1
ATOM 6974 C CA . GLY B 1 265 ? 24.531 28.547 21.609 1 87.25 265 GLY B CA 1
ATOM 6975 C C . GLY B 1 265 ? 23.641 28.906 22.781 1 87.25 265 GLY B C 1
ATOM 6976 O O . GLY B 1 265 ? 23.422 28.094 23.672 1 87.25 265 GLY B O 1
ATOM 6977 N N . LYS B 1 266 ? 23.109 30.062 22.766 1 93.69 266 LYS B N 1
ATOM 6978 C CA . LYS B 1 266 ? 22.312 30.484 23.906 1 93.69 266 LYS B CA 1
ATOM 6979 C C . LYS B 1 266 ? 20.953 31.016 23.469 1 93.69 266 LYS B C 1
ATOM 6981 O O . LYS B 1 266 ? 20.875 31.875 22.594 1 93.69 266 LYS B O 1
ATOM 6986 N N . ALA B 1 267 ? 19.906 30.469 24.125 1 96.75 267 ALA B N 1
ATOM 6987 C CA . ALA B 1 267 ? 18.547 30.922 23.875 1 96.75 267 ALA B CA 1
ATOM 6988 C C . ALA B 1 267 ? 17.797 31.188 25.188 1 96.75 267 ALA B C 1
ATOM 6990 O O . ALA B 1 267 ? 18.031 30.5 26.188 1 96.75 267 ALA B O 1
ATOM 6991 N N . SER B 1 268 ? 16.969 32.156 25.188 1 96.5 268 SER B N 1
ATOM 6992 C CA . SER B 1 268 ? 16.141 32.5 26.344 1 96.5 268 SER B CA 1
ATOM 6993 C C . SER B 1 268 ? 14.656 32.219 26.062 1 96.5 268 SER B C 1
ATOM 6995 O O . SER B 1 268 ? 14.156 32.562 24.984 1 96.5 268 SER B O 1
ATOM 6997 N N . CYS B 1 269 ? 14.039 31.625 27.062 1 97.38 269 CYS B N 1
ATOM 6998 C CA . CYS B 1 269 ? 12.609 31.375 26.938 1 97.38 269 CYS B CA 1
ATOM 6999 C C . CYS B 1 269 ? 11.797 32.562 27.406 1 97.38 269 CYS B C 1
ATOM 7001 O O . CYS B 1 269 ? 11.828 32.906 28.578 1 97.38 269 CYS B O 1
ATOM 7003 N N . LEU B 1 270 ? 11.008 33.062 26.547 1 97.69 270 LEU B N 1
ATOM 7004 C CA . LEU B 1 270 ? 10.297 34.312 26.828 1 97.69 270 LEU B CA 1
ATOM 7005 C C . LEU B 1 270 ? 8.938 34.031 27.453 1 97.69 270 LEU B C 1
ATOM 7007 O O . LEU B 1 270 ? 8.336 34.906 28.094 1 97.69 270 LEU B O 1
ATOM 7011 N N . THR B 1 271 ? 8.422 32.844 27.266 1 98.06 271 THR B N 1
ATOM 7012 C CA . THR B 1 271 ? 7.078 32.562 27.75 1 98.06 271 THR B CA 1
ATOM 7013 C C . THR B 1 271 ? 7.117 31.531 28.875 1 98.06 271 THR B C 1
ATOM 7015 O O . THR B 1 271 ? 6.078 31.188 29.453 1 98.06 271 THR B O 1
ATOM 7018 N N . CYS B 1 272 ? 8.258 31 29.172 1 96.31 272 CYS B N 1
ATOM 7019 C CA . CYS B 1 272 ? 8.375 30.031 30.266 1 96.31 272 CYS B CA 1
ATOM 7020 C C . CYS B 1 272 ? 7.941 30.656 31.578 1 96.31 272 CYS B C 1
ATOM 7022 O O . CYS B 1 272 ? 8.359 31.766 31.922 1 96.31 272 CYS B O 1
ATOM 7024 N N . GLY B 1 273 ? 7.086 29.938 32.281 1 95 273 GLY B N 1
ATOM 7025 C CA . GLY B 1 273 ? 6.617 30.391 33.562 1 95 273 GLY B CA 1
ATOM 7026 C C . GLY B 1 273 ? 5.473 31.375 33.5 1 95 273 GLY B C 1
ATOM 7027 O O . GLY B 1 273 ? 4.863 31.719 34.5 1 95 273 GLY B O 1
ATOM 7028 N N . ILE B 1 274 ? 5.141 31.797 32.312 1 95.44 274 ILE B N 1
ATOM 7029 C CA . ILE B 1 274 ? 4.121 32.844 32.219 1 95.44 274 ILE B CA 1
ATOM 7030 C C . ILE B 1 274 ? 2.943 32.344 31.375 1 95.44 274 ILE B C 1
ATOM 7032 O O . ILE B 1 274 ? 1.834 32.875 31.484 1 95.44 274 ILE B O 1
ATOM 7036 N N . LEU B 1 275 ? 3.139 31.438 30.469 1 97.81 275 LEU B N 1
ATOM 7037 C CA . LEU B 1 275 ? 2.08 30.891 29.625 1 97.81 275 LEU B CA 1
ATOM 7038 C C . LEU B 1 275 ? 2.191 29.375 29.547 1 97.81 275 LEU B C 1
ATOM 7040 O O . LEU B 1 275 ? 3.143 28.844 28.953 1 97.81 275 LEU B O 1
ATOM 7044 N N . ASP B 1 276 ? 1.293 28.672 30.109 1 98.19 276 ASP B N 1
ATOM 7045 C CA . ASP B 1 276 ? 1.24 27.219 30 1 98.19 276 ASP B CA 1
ATOM 7046 C C . ASP B 1 276 ? 0.208 26.781 28.953 1 98.19 276 ASP B C 1
ATOM 7048 O O . ASP B 1 276 ? -0.75 26.078 29.281 1 98.19 276 ASP B O 1
ATOM 7052 N N . ARG B 1 277 ? 0.391 27.234 27.766 1 98.56 277 ARG B N 1
ATOM 7053 C CA . ARG B 1 277 ? -0.385 26.906 26.578 1 98.56 277 ARG B CA 1
ATOM 7054 C C . ARG B 1 277 ? 0.528 26.656 25.391 1 98.56 277 ARG B C 1
ATOM 7056 O O . ARG B 1 277 ? 1.645 27.172 25.328 1 98.56 277 ARG B O 1
ATOM 7063 N N . ASN B 1 278 ? 0.094 25.812 24.516 1 98.62 278 ASN B N 1
ATOM 7064 C CA . ASN B 1 278 ? 0.854 25.516 23.312 1 98.62 278 ASN B CA 1
ATOM 7065 C C . ASN B 1 278 ? 0.787 26.672 22.312 1 98.62 278 ASN B C 1
ATOM 7067 O O . ASN B 1 278 ? -0.302 27.109 21.938 1 98.62 278 ASN B O 1
ATOM 7071 N N . ILE B 1 279 ? 1.921 27.172 21.906 1 98.69 279 ILE B N 1
ATOM 7072 C CA . ILE B 1 279 ? 1.969 28.219 20.891 1 98.69 279 ILE B CA 1
ATOM 7073 C C . ILE B 1 279 ? 2.006 27.578 19.5 1 98.69 279 ILE B C 1
ATOM 7075 O O . ILE B 1 279 ? 2.863 26.734 19.219 1 98.69 279 ILE B O 1
ATOM 7079 N N . TRP B 1 280 ? 1.051 28 18.672 1 98.31 280 TRP B N 1
ATOM 7080 C CA . TRP B 1 280 ? 0.899 27.422 17.344 1 98.31 280 TRP B CA 1
ATOM 7081 C C . TRP B 1 280 ? 1.859 28.062 16.359 1 98.31 280 TRP B C 1
ATOM 7083 O O . TRP B 1 280 ? 2.334 27.406 15.43 1 98.31 280 TRP B O 1
ATOM 7093 N N . SER B 1 281 ? 2.074 29.344 16.469 1 98.5 281 SER B N 1
ATOM 7094 C CA . SER B 1 281 ? 2.906 30.016 15.484 1 98.5 281 SER B CA 1
ATOM 7095 C C . SER B 1 281 ? 3.359 31.391 15.969 1 98.5 281 SER B C 1
ATOM 7097 O O . SER B 1 281 ? 2.764 31.953 16.891 1 98.5 281 SER B O 1
ATOM 7099 N N . ILE B 1 282 ? 4.453 31.844 15.43 1 98.44 282 ILE B N 1
ATOM 7100 C CA . ILE B 1 282 ? 4.895 33.25 15.516 1 98.44 282 ILE B CA 1
ATOM 7101 C C . ILE B 1 282 ? 4.422 34 14.281 1 98.44 282 ILE B C 1
ATOM 7103 O O . ILE B 1 282 ? 4.855 33.719 13.164 1 98.44 282 ILE B O 1
ATOM 7107 N N . ALA B 1 283 ? 3.617 35 14.5 1 97.94 283 ALA B N 1
ATOM 7108 C CA . ALA B 1 283 ? 3.006 35.719 13.391 1 97.94 283 ALA B CA 1
ATOM 7109 C C . ALA B 1 283 ? 3.902 36.875 12.922 1 97.94 283 ALA B C 1
ATOM 7111 O O . ALA B 1 283 ? 3.723 37.406 11.82 1 97.94 283 ALA B O 1
ATOM 7112 N N . GLY B 1 284 ? 4.836 37.281 13.688 1 97 284 GLY B N 1
ATOM 7113 C CA . GLY B 1 284 ? 5.68 38.438 13.461 1 97 284 GLY B CA 1
ATOM 7114 C C . GLY B 1 284 ? 5.766 39.344 14.664 1 97 284 GLY B C 1
ATOM 7115 O O . GLY B 1 284 ? 5.848 38.875 15.805 1 97 284 GLY B O 1
ATOM 7116 N N . GLY B 1 285 ? 5.965 40.625 14.344 1 95.06 285 GLY B N 1
ATOM 7117 C CA . GLY B 1 285 ? 6.078 41.594 15.43 1 95.06 285 GLY B CA 1
ATOM 7118 C C . GLY B 1 285 ? 5.082 42.719 15.328 1 95.06 285 GLY B C 1
ATOM 7119 O O . GLY B 1 285 ? 4.59 43.031 14.242 1 95.06 285 GLY B O 1
ATOM 7120 N N . LEU B 1 286 ? 4.758 43.219 16.438 1 93.38 286 LEU B N 1
ATOM 7121 C CA . LEU B 1 286 ? 3.951 44.438 16.547 1 93.38 286 LEU B CA 1
ATOM 7122 C C . LEU B 1 286 ? 4.578 45.406 17.531 1 93.38 286 LEU B C 1
ATOM 7124 O O . LEU B 1 286 ? 4.699 45.094 18.734 1 93.38 286 LEU B O 1
ATOM 7128 N N . GLY B 1 287 ? 4.949 46.562 17.078 1 87.62 287 GLY B N 1
ATOM 7129 C CA . GLY B 1 287 ? 5.641 47.5 17.922 1 87.62 287 GLY B CA 1
ATOM 7130 C C . GLY B 1 287 ? 6.953 47 18.469 1 87.62 287 GLY B C 1
ATOM 7131 O O . GLY B 1 287 ? 7.316 47.281 19.609 1 87.62 287 GLY B O 1
ATOM 7132 N N . GLY B 1 288 ? 7.535 46.094 17.828 1 83.75 288 GLY B N 1
ATOM 7133 C CA . GLY B 1 288 ? 8.812 45.531 18.234 1 83.75 288 GLY B CA 1
ATOM 7134 C C . GLY B 1 288 ? 8.664 44.281 19.062 1 83.75 288 GLY B C 1
ATOM 7135 O O . GLY B 1 288 ? 9.648 43.594 19.328 1 83.75 288 GLY B O 1
ATOM 7136 N N . GLU B 1 289 ? 7.508 43.969 19.469 1 91.88 289 GLU B N 1
ATOM 7137 C CA . GLU B 1 289 ? 7.25 42.781 20.266 1 91.88 289 GLU B CA 1
ATOM 7138 C C . GLU B 1 289 ? 6.754 41.625 19.406 1 91.88 289 GLU B C 1
ATOM 7140 O O . GLU B 1 289 ? 5.988 41.844 18.453 1 91.88 289 GLU B O 1
ATOM 7145 N N . PRO B 1 290 ? 7.113 40.406 19.812 1 97.44 290 PRO B N 1
ATOM 7146 C CA . PRO B 1 290 ? 6.613 39.281 19.031 1 97.44 290 PRO B CA 1
ATOM 7147 C C . PRO B 1 290 ? 5.121 39.031 19.234 1 97.44 290 PRO B C 1
ATOM 7149 O O . PRO B 1 290 ? 4.613 39.188 20.344 1 97.44 290 PRO B O 1
ATOM 7152 N N . VAL B 1 291 ? 4.461 38.719 18.156 1 98.31 291 VAL B N 1
ATOM 7153 C CA . VAL B 1 291 ? 3.051 38.344 18.156 1 98.31 291 VAL B CA 1
ATOM 7154 C C . VAL B 1 291 ? 2.922 36.844 17.922 1 98.31 291 VAL B C 1
ATOM 7156 O O . VAL B 1 291 ? 3.492 36.281 16.984 1 98.31 291 VAL B O 1
ATOM 7159 N N . ILE B 1 292 ? 2.184 36.156 18.828 1 98.62 292 ILE B N 1
ATOM 7160 C CA . ILE B 1 292 ? 2.029 34.688 18.734 1 98.62 292 ILE B CA 1
ATOM 7161 C C . ILE B 1 292 ? 0.55 34.344 18.609 1 98.62 292 ILE B C 1
ATOM 7163 O O . ILE B 1 292 ? -0.32 35.188 18.875 1 98.62 292 ILE B O 1
ATOM 7167 N N . VAL B 1 293 ? 0.286 33.156 18.109 1 98.69 293 VAL B N 1
ATOM 7168 C CA . VAL B 1 293 ? -1.018 32.531 18.172 1 98.69 293 VAL B CA 1
ATOM 7169 C C . VAL B 1 293 ? -0.938 31.297 19.078 1 98.69 293 VAL B C 1
ATOM 7171 O O . VAL B 1 293 ? -0.115 30.406 18.859 1 98.69 293 VAL B O 1
ATOM 7174 N N . TYR B 1 294 ? -1.719 31.234 20.078 1 98.62 294 TYR B N 1
ATOM 7175 C CA . TYR B 1 294 ? -1.671 30.078 20.984 1 98.62 294 TYR B CA 1
ATOM 7176 C C . TYR B 1 294 ? -3.068 29.516 21.219 1 98.62 294 TYR B C 1
ATOM 7178 O O . TYR B 1 294 ? -4.062 30.234 21.062 1 98.62 294 TYR B O 1
ATOM 7186 N N . ALA B 1 295 ? -3.176 28.281 21.547 1 98.44 295 ALA B N 1
ATOM 7187 C CA . ALA B 1 295 ? -4.434 27.578 21.812 1 98.44 295 ALA B CA 1
ATOM 7188 C C . ALA B 1 295 ? -4.871 27.781 23.25 1 98.44 295 ALA B C 1
ATOM 7190 O O . ALA B 1 295 ? -4.047 27.75 24.172 1 98.44 295 ALA B O 1
ATOM 7191 N N . ASP B 1 296 ? -6.16 28.016 23.406 1 98.44 296 ASP B N 1
ATOM 7192 C CA . ASP B 1 296 ? -6.691 28.203 24.766 1 98.44 296 ASP B CA 1
ATOM 7193 C C . ASP B 1 296 ? -8.141 27.734 24.844 1 98.44 296 ASP B C 1
ATOM 7195 O O . ASP B 1 296 ? -9.062 28.484 24.547 1 98.44 296 ASP B O 1
ATOM 7199 N N . ARG B 1 297 ? -8.367 26.5 25.344 1 97.69 297 ARG B N 1
ATOM 7200 C CA . ARG B 1 297 ? -9.672 25.984 25.734 1 97.69 297 ARG B CA 1
ATOM 7201 C C . ARG B 1 297 ? -10.672 26.109 24.578 1 97.69 297 ARG B C 1
ATOM 7203 O O . ARG B 1 297 ? -11.734 26.719 24.75 1 97.69 297 ARG B O 1
ATOM 7210 N N . GLY B 1 298 ? -10.281 25.516 23.5 1 98.12 298 GLY B N 1
ATOM 7211 C CA . GLY B 1 298 ? -11.156 25.453 22.344 1 98.12 298 GLY B CA 1
ATOM 7212 C C . GLY B 1 298 ? -11.086 26.688 21.484 1 98.12 298 GLY B C 1
ATOM 7213 O O . GLY B 1 298 ? -11.75 26.766 20.438 1 98.12 298 GLY B O 1
ATOM 7214 N N . ARG B 1 299 ? -10.297 27.672 21.891 1 98.12 299 ARG B N 1
ATOM 7215 C CA . ARG B 1 299 ? -10.039 28.906 21.141 1 98.12 299 ARG B CA 1
ATOM 7216 C C . ARG B 1 299 ? -8.562 29 20.75 1 98.12 299 ARG B C 1
ATOM 7218 O O . ARG B 1 299 ? -7.727 28.25 21.266 1 98.12 299 ARG B O 1
ATOM 7225 N N . SER B 1 300 ? -8.289 29.812 19.797 1 97.88 300 SER B N 1
ATOM 7226 C CA . SER B 1 300 ? -6.922 30.281 19.578 1 97.88 300 SER B CA 1
ATOM 7227 C C . SER B 1 300 ? -6.844 31.797 19.594 1 97.88 300 SER B C 1
ATOM 7229 O O . SER B 1 300 ? -7.746 32.469 19.094 1 97.88 300 SER B O 1
ATOM 7231 N N . VAL B 1 301 ? -5.781 32.281 20.156 1 98.06 301 VAL B N 1
ATOM 7232 C CA . VAL B 1 301 ? -5.68 33.688 20.547 1 98.06 301 VAL B CA 1
ATOM 7233 C C . VAL B 1 301 ? -4.438 34.312 19.906 1 98.06 301 VAL B C 1
ATOM 7235 O O . VAL B 1 301 ? -3.373 33.688 19.875 1 98.06 301 VAL B O 1
ATOM 7238 N N . ILE B 1 302 ? -4.629 35.5 19.375 1 98.44 302 ILE B N 1
ATOM 7239 C CA . ILE B 1 302 ? -3.48 36.312 18.969 1 98.44 302 ILE B CA 1
ATOM 7240 C C . ILE B 1 302 ? -3.02 37.188 20.141 1 98.44 302 ILE B C 1
ATOM 7242 O O . ILE B 1 302 ? -3.816 37.906 20.734 1 98.44 302 ILE B O 1
ATOM 7246 N N . ALA B 1 303 ? -1.72 37.094 20.453 1 98.25 303 ALA B N 1
ATOM 7247 C CA . ALA B 1 303 ? -1.217 37.812 21.625 1 98.25 303 ALA B CA 1
ATOM 7248 C C . ALA B 1 303 ? 0.165 38.406 21.344 1 98.25 303 ALA B C 1
ATOM 7250 O O . ALA B 1 303 ? 0.934 37.875 20.547 1 98.25 303 ALA B O 1
ATOM 7251 N N . ALA B 1 304 ? 0.435 39.469 21.984 1 97.31 304 ALA B N 1
ATOM 7252 C CA . ALA B 1 304 ? 1.776 40.062 22.016 1 97.31 304 ALA B CA 1
ATOM 7253 C C . ALA B 1 304 ? 2.539 39.594 23.266 1 97.31 304 ALA B C 1
ATOM 7255 O O . ALA B 1 304 ? 1.951 39.438 24.328 1 97.31 304 ALA B O 1
ATOM 7256 N N . VAL B 1 305 ? 3.842 39.406 23.062 1 97.31 305 VAL B N 1
ATOM 7257 C CA . VAL B 1 305 ? 4.66 38.938 24.188 1 97.31 305 VAL B CA 1
ATOM 7258 C C . VAL B 1 305 ? 5.719 40 24.531 1 97.31 305 VAL B C 1
ATOM 7260 O O . VAL B 1 305 ? 6.598 40.281 23.719 1 97.31 305 VAL B O 1
ATOM 7263 N N . GLU B 1 306 ? 5.668 40.594 25.672 1 89.88 306 GLU B N 1
ATOM 7264 C CA . GLU B 1 306 ? 6.66 41.5 26.234 1 89.88 306 GLU B CA 1
ATOM 7265 C C . GLU B 1 306 ? 6.723 41.375 27.75 1 89.88 306 GLU B C 1
ATOM 7267 O O . GLU B 1 306 ? 6.152 42.188 28.469 1 89.88 306 GLU B O 1
ATOM 7272 N N . GLY B 1 307 ? 7.48 40.531 28.234 1 89.44 307 GLY B N 1
ATOM 7273 C CA . GLY B 1 307 ? 7.52 40.281 29.672 1 89.44 307 GLY B CA 1
ATOM 7274 C C . GLY B 1 307 ? 6.258 39.625 30.188 1 89.44 307 GLY B C 1
ATOM 7275 O O . GLY B 1 307 ? 6.277 38.969 31.234 1 89.44 307 GLY B O 1
ATOM 7276 N N . ARG B 1 308 ? 5.191 39.812 29.484 1 94.75 308 ARG B N 1
ATOM 7277 C CA . ARG B 1 308 ? 3.91 39.156 29.719 1 94.75 308 ARG B CA 1
ATOM 7278 C C . ARG B 1 308 ? 3.223 38.844 28.391 1 94.75 308 ARG B C 1
ATOM 7280 O O . ARG B 1 308 ? 3.686 39.25 27.328 1 94.75 308 ARG B O 1
ATOM 7287 N N . VAL B 1 309 ? 2.205 38.094 28.516 1 97.31 309 VAL B N 1
ATOM 7288 C CA . VAL B 1 309 ? 1.411 37.781 27.328 1 97.31 309 VAL B CA 1
ATOM 7289 C C . VAL B 1 309 ? 0.126 38.594 27.328 1 97.31 309 VAL B C 1
ATOM 7291 O O . VAL B 1 309 ? -0.687 38.5 28.25 1 97.31 309 VAL B O 1
ATOM 7294 N N . GLU B 1 310 ? -0.022 39.438 26.359 1 96.19 310 GLU B N 1
ATOM 7295 C CA . GLU B 1 310 ? -1.196 40.281 26.25 1 96.19 310 GLU B CA 1
ATOM 7296 C C . GLU B 1 310 ? -2.055 39.906 25.047 1 96.19 310 GLU B C 1
ATOM 7298 O O . GLU B 1 310 ? -1.612 40 23.906 1 96.19 310 GLU B O 1
ATOM 7303 N N . ASP B 1 311 ? -3.285 39.531 25.328 1 96.81 311 ASP B N 1
ATOM 7304 C CA . ASP B 1 311 ? -4.195 39.156 24.25 1 96.81 311 ASP B CA 1
ATOM 7305 C C . ASP B 1 311 ? -4.574 40.344 23.391 1 96.81 311 ASP B C 1
ATOM 7307 O O . ASP B 1 311 ? -4.969 41.406 23.906 1 96.81 311 ASP B O 1
ATOM 7311 N N . LEU B 1 312 ? -4.41 40.188 22.141 1 96.69 312 LEU B N 1
ATOM 7312 C CA . LEU B 1 312 ? -4.812 41.219 21.203 1 96.69 312 LEU B CA 1
ATOM 7313 C C . LEU B 1 312 ? -6.172 40.906 20.594 1 96.69 312 LEU B C 1
ATOM 7315 O O . LEU B 1 312 ? -7.051 41.781 20.516 1 96.69 312 LEU B O 1
ATOM 7319 N N . VAL B 1 313 ? -6.332 39.75 20.109 1 97.31 313 VAL B N 1
ATOM 7320 C CA . VAL B 1 313 ? -7.586 39.281 19.531 1 97.31 313 VAL B CA 1
ATOM 7321 C C . VAL B 1 313 ? -8 37.969 20.234 1 97.31 313 VAL B C 1
ATOM 7323 O O . VAL B 1 313 ? -7.312 36.969 20.125 1 97.31 313 VAL B O 1
ATOM 7326 N N . ARG B 1 314 ? -9.07 38.031 20.938 1 96.62 314 ARG B N 1
ATOM 7327 C CA . ARG B 1 314 ? -9.664 36.875 21.609 1 96.62 314 ARG B CA 1
ATOM 7328 C C . ARG B 1 314 ? -11.172 36.812 21.375 1 96.62 314 ARG B C 1
ATOM 7330 O O . ARG B 1 314 ? -11.844 37.844 21.391 1 96.62 314 ARG B O 1
ATOM 7337 N N . GLY B 1 315 ? -11.711 35.688 21 1 96.25 315 GLY B N 1
ATOM 7338 C CA . GLY B 1 315 ? -13.125 35.406 20.797 1 96.25 315 GLY B CA 1
ATOM 7339 C C . GLY B 1 315 ? -13.43 33.938 20.641 1 96.25 315 GLY B C 1
ATOM 7340 O O . GLY B 1 315 ? -12.516 33.125 20.672 1 96.25 315 GLY B O 1
ATOM 7341 N N . ASP B 1 316 ? -14.68 33.625 20.625 1 97.62 316 ASP B N 1
ATOM 7342 C CA . ASP B 1 316 ? -15.078 32.25 20.344 1 97.62 316 ASP B CA 1
ATOM 7343 C C . ASP B 1 316 ? -14.812 31.859 18.891 1 97.62 316 ASP B C 1
ATOM 7345 O O . ASP B 1 316 ? -15.75 31.719 18.109 1 97.62 316 ASP B O 1
ATOM 7349 N N . MET B 1 317 ? -13.5 31.719 18.672 1 97.94 317 MET B N 1
ATOM 7350 C CA . MET B 1 317 ? -13.047 31.469 17.312 1 97.94 317 MET B CA 1
ATOM 7351 C C . MET B 1 317 ? -11.719 30.719 17.312 1 97.94 317 MET B C 1
ATOM 7353 O O . MET B 1 317 ? -11.078 30.578 18.344 1 97.94 317 MET B O 1
ATOM 7357 N N . ILE B 1 318 ? -11.383 30.234 16.188 1 98.25 318 ILE B N 1
ATOM 7358 C CA . ILE B 1 318 ? -10.086 29.609 15.953 1 98.25 318 ILE B CA 1
ATOM 7359 C C . ILE B 1 318 ? -9.328 30.391 14.883 1 98.25 318 ILE B C 1
ATOM 7361 O O . ILE B 1 318 ? -9.805 30.531 13.758 1 98.25 318 ILE B O 1
ATOM 7365 N N . VAL B 1 319 ? -8.18 30.938 15.281 1 97.94 319 VAL B N 1
ATOM 7366 C CA . VAL B 1 319 ? -7.223 31.516 14.352 1 97.94 319 VAL B CA 1
ATOM 7367 C C . VAL B 1 319 ? -6.324 30.422 13.773 1 97.94 319 VAL B C 1
ATOM 7369 O O . VAL B 1 319 ? -5.582 29.781 14.516 1 97.94 319 VAL B O 1
ATOM 7372 N N . VAL B 1 320 ? -6.367 30.281 12.539 1 94.12 320 VAL B N 1
ATOM 7373 C CA . VAL B 1 320 ? -5.641 29.172 11.953 1 94.12 320 VAL B CA 1
ATOM 7374 C C . VAL B 1 320 ? -4.23 29.609 11.562 1 94.12 320 VAL B C 1
ATOM 7376 O O . VAL B 1 320 ? -3.277 28.828 11.664 1 94.12 320 VAL B O 1
ATOM 7379 N N . GLN B 1 321 ? -4.094 30.766 10.977 1 97.62 321 GLN B N 1
ATOM 7380 C CA . GLN B 1 321 ? -2.809 31.328 10.57 1 97.62 321 GLN B CA 1
ATOM 7381 C C . GLN B 1 321 ? -2.811 32.844 10.695 1 97.62 321 GLN B C 1
ATOM 7383 O O . GLN B 1 321 ? -3.867 33.469 10.633 1 97.62 321 GLN B O 1
ATOM 7388 N N . ALA B 1 322 ? -1.597 33.406 10.867 1 98.62 322 ALA B N 1
ATOM 7389 C CA . ALA B 1 322 ? -1.471 34.844 11.016 1 98.62 322 ALA B CA 1
ATOM 7390 C C . ALA B 1 322 ? -0.108 35.344 10.523 1 98.62 322 ALA B C 1
ATOM 7392 O O . ALA B 1 322 ? 0.832 34.562 10.406 1 98.62 322 ALA B O 1
ATOM 7393 N N . ASP B 1 323 ? -0.065 36.594 10.18 1 98.38 323 ASP B N 1
ATOM 7394 C CA . ASP B 1 323 ? 1.148 37.312 9.789 1 98.38 323 ASP B CA 1
ATOM 7395 C C . ASP B 1 323 ? 1.104 38.75 10.242 1 98.38 323 ASP B C 1
ATOM 7397 O O . ASP B 1 323 ? 0.023 39.312 10.445 1 98.38 323 ASP B O 1
ATOM 7401 N N . SER B 1 324 ? 2.262 39.344 10.484 1 97.62 324 SER B N 1
ATOM 7402 C CA . SER B 1 324 ? 2.338 40.719 10.922 1 97.62 324 SER B CA 1
ATOM 7403 C C . SER B 1 324 ? 3.49 41.469 10.242 1 97.62 324 SER B C 1
ATOM 7405 O O . SER B 1 324 ? 4.516 40.844 9.93 1 97.62 324 SER B O 1
ATOM 7407 N N . ASN B 1 325 ? 3.305 42.781 10.055 1 94.5 325 ASN B N 1
ATOM 7408 C CA . ASN B 1 325 ? 4.363 43.594 9.445 1 94.5 325 ASN B CA 1
ATOM 7409 C C . ASN B 1 325 ? 4.934 44.594 10.43 1 94.5 325 ASN B C 1
ATOM 7411 O O . ASN B 1 325 ? 5.582 45.562 10.023 1 94.5 325 ASN B O 1
ATOM 7415 N N . GLY B 1 326 ? 4.621 44.438 11.672 1 94.5 326 GLY B N 1
ATOM 7416 C CA . GLY B 1 326 ? 5.121 45.344 12.688 1 94.5 326 GLY B CA 1
ATOM 7417 C C . GLY B 1 326 ? 4.105 46.406 13.102 1 94.5 326 GLY B C 1
ATOM 7418 O O . GLY B 1 326 ? 4.215 46.969 14.18 1 94.5 326 GLY B O 1
ATOM 7419 N N . GLU B 1 327 ? 3.076 46.594 12.273 1 94.5 327 GLU B N 1
ATOM 7420 C CA . GLU B 1 327 ? 2.072 47.625 12.547 1 94.5 327 GLU B CA 1
ATOM 7421 C C . GLU B 1 327 ? 0.68 47 12.672 1 94.5 327 GLU B C 1
ATOM 7423 O O . GLU B 1 327 ? -0.162 47.531 13.414 1 94.5 327 GLU B O 1
ATOM 7428 N N . GLU B 1 328 ? 0.447 46.125 11.984 1 96.38 328 GLU B N 1
ATOM 7429 C CA . GLU B 1 328 ? -0.846 45.438 11.992 1 96.38 328 GLU B CA 1
ATOM 7430 C C . GLU B 1 328 ? -0.678 43.938 11.844 1 96.38 328 GLU B C 1
ATOM 7432 O O . GLU B 1 328 ? 0.43 43.438 11.617 1 96.38 328 GLU B O 1
ATOM 7437 N N . VAL B 1 329 ? -1.781 43.188 12.109 1 98.12 329 VAL B N 1
ATOM 7438 C CA . VAL B 1 329 ? -1.808 41.719 12.023 1 98.12 329 VAL B CA 1
ATOM 7439 C C . VAL B 1 329 ? -2.91 41.281 11.055 1 98.12 329 VAL B C 1
ATOM 7441 O O . VAL B 1 329 ? -4.027 41.812 11.102 1 98.12 329 VAL B O 1
ATOM 7444 N N . VAL B 1 330 ? -2.582 40.469 10.117 1 98.56 330 VAL B N 1
ATOM 7445 C CA . VAL B 1 330 ? -3.574 39.812 9.281 1 98.56 330 VAL B CA 1
ATOM 7446 C C . VAL B 1 330 ? -3.705 38.344 9.703 1 98.56 330 VAL B C 1
ATOM 7448 O O . VAL B 1 330 ? -2.719 37.719 10.094 1 98.56 330 VAL B O 1
ATOM 7451 N N . TYR B 1 331 ? -4.922 37.812 9.711 1 98.62 331 TYR B N 1
ATOM 7452 C CA . TYR B 1 331 ? -5.113 36.438 10.164 1 98.62 331 TYR B CA 1
ATOM 7453 C C . TYR B 1 331 ? -6.344 35.812 9.516 1 98.62 331 TYR B C 1
ATOM 7455 O O . TYR B 1 331 ? -7.203 36.531 8.992 1 98.62 331 TYR B O 1
ATOM 7463 N N . ILE B 1 332 ? -6.371 34.531 9.438 1 98.75 332 ILE B N 1
ATOM 7464 C CA . ILE B 1 332 ? -7.516 33.75 9.008 1 98.75 332 ILE B CA 1
ATOM 7465 C C . ILE B 1 332 ? -8.18 33.094 10.219 1 98.75 332 ILE B C 1
ATOM 7467 O O . ILE B 1 332 ? -7.508 32.469 11.031 1 98.75 332 ILE B O 1
ATOM 7471 N N . ALA B 1 333 ? -9.445 33.25 10.336 1 98.56 333 ALA B N 1
ATOM 7472 C CA . ALA B 1 333 ? -10.156 32.719 11.492 1 98.56 333 ALA B CA 1
ATOM 7473 C C . ALA B 1 333 ? -11.57 32.281 11.117 1 98.56 333 ALA B C 1
ATOM 7475 O O . ALA B 1 333 ? -12.102 32.688 10.086 1 98.56 333 ALA B O 1
ATOM 7476 N N . SER B 1 334 ? -12.086 31.438 11.898 1 98.25 334 SER B N 1
ATOM 7477 C CA . SER B 1 334 ? -13.469 31 11.789 1 98.25 334 SER B CA 1
ATOM 7478 C C . SER B 1 334 ? -14.117 30.859 13.164 1 98.25 334 SER B C 1
ATOM 7480 O O . SER B 1 334 ? -13.422 30.828 14.18 1 98.25 334 SER B O 1
ATOM 7482 N N . SER B 1 335 ? -15.383 30.922 13.203 1 98.12 335 SER B N 1
ATOM 7483 C CA . SER B 1 335 ? -16.203 30.609 14.367 1 98.12 335 SER B CA 1
ATOM 7484 C C . SER B 1 335 ? -17.203 29.5 14.07 1 98.12 335 SER B C 1
ATOM 7486 O O . SER B 1 335 ? -17.297 29.031 12.93 1 98.12 335 SER B O 1
ATOM 7488 N N . PRO B 1 336 ? -17.938 29.047 15.078 1 98.06 336 PRO B N 1
ATOM 7489 C CA . PRO B 1 336 ? -18.812 27.906 14.844 1 98.06 336 PRO B CA 1
ATOM 7490 C C . PRO B 1 336 ? -19.844 28.172 13.742 1 98.06 336 PRO B C 1
ATOM 7492 O O . PRO B 1 336 ? -20.266 27.25 13.047 1 98.06 336 PRO B O 1
ATOM 7495 N N . THR B 1 337 ? -20.234 29.438 13.57 1 97.81 337 THR B N 1
ATOM 7496 C CA . THR B 1 337 ? -21.266 29.734 12.586 1 97.81 337 THR B CA 1
ATOM 7497 C C . THR B 1 337 ? -20.734 30.688 11.516 1 97.81 337 THR B C 1
ATOM 7499 O O . THR B 1 337 ? -21.5 31.359 10.82 1 97.81 337 THR B O 1
ATOM 7502 N N . GLU B 1 338 ? -19.438 30.859 11.445 1 97.38 338 GLU B N 1
ATOM 7503 C CA . GLU B 1 338 ? -18.781 31.656 10.414 1 97.38 338 GLU B CA 1
ATOM 7504 C C . GLU B 1 338 ? -17.594 30.906 9.82 1 97.38 338 GLU B C 1
ATOM 7506 O O . GLU B 1 338 ? -16.547 30.797 10.461 1 97.38 338 GLU B O 1
ATOM 7511 N N . PRO B 1 339 ? -17.703 30.516 8.539 1 98.06 339 PRO B N 1
ATOM 7512 C CA . PRO B 1 339 ? -16.547 29.859 7.902 1 98.06 339 PRO B CA 1
ATOM 7513 C C . PRO B 1 339 ? -15.32 30.781 7.828 1 98.06 339 PRO B C 1
ATOM 7515 O O . PRO B 1 339 ? -15.422 31.969 8.125 1 98.06 339 PRO B O 1
ATOM 7518 N N . PRO B 1 340 ? -14.219 30.219 7.441 1 9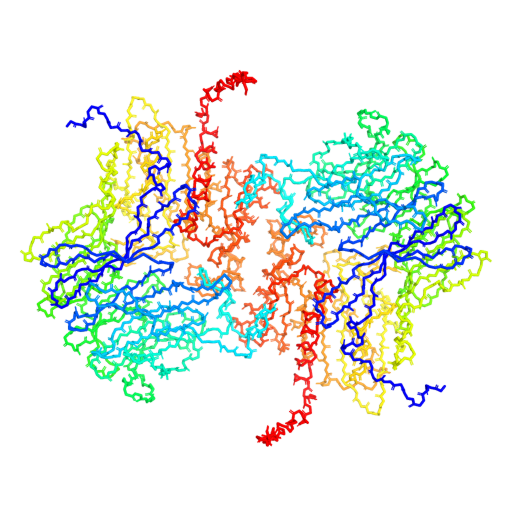8.12 340 PRO B N 1
ATOM 7519 C CA . PRO B 1 340 ? -12.977 31 7.488 1 98.12 340 PRO B CA 1
ATOM 7520 C C . PRO B 1 340 ? -12.992 32.219 6.555 1 98.12 340 PRO B C 1
ATOM 7522 O O . PRO B 1 340 ? -13.492 32.094 5.426 1 98.12 340 PRO B O 1
ATOM 7525 N N . GLU B 1 341 ? -12.523 33.281 7.023 1 98.5 341 GLU B N 1
ATOM 7526 C CA . GLU B 1 341 ? -12.273 34.5 6.281 1 98.5 341 GLU B CA 1
ATOM 7527 C C . GLU B 1 341 ? -10.969 35.156 6.727 1 98.5 341 GLU B C 1
ATOM 7529 O O . GLU B 1 341 ? -10.391 34.781 7.742 1 98.5 341 GLU B O 1
ATOM 7534 N N . VAL B 1 342 ? -10.523 36.094 5.969 1 98.56 342 VAL B N 1
ATOM 7535 C CA . VAL B 1 342 ? -9.32 36.875 6.289 1 98.56 342 VAL B CA 1
ATOM 7536 C C . VAL B 1 342 ? -9.695 38.125 7.043 1 98.56 342 VAL B C 1
ATOM 7538 O O . VAL B 1 342 ? -10.617 38.844 6.645 1 98.56 342 VAL B O 1
ATOM 7541 N N . TYR B 1 343 ? -8.992 38.406 8.125 1 98.38 343 TYR B N 1
ATOM 7542 C CA . TYR B 1 343 ? -9.219 39.562 8.961 1 98.38 343 TYR B CA 1
ATOM 7543 C C . TYR B 1 343 ? -7.938 40.375 9.141 1 98.38 343 TYR B C 1
ATOM 7545 O O . TYR B 1 343 ? -6.836 39.844 8.953 1 98.38 343 TYR B O 1
ATOM 7553 N N . ARG B 1 344 ? -8.133 41.656 9.492 1 97.75 344 ARG B N 1
ATOM 7554 C CA . ARG B 1 344 ? -7.047 42.562 9.805 1 97.75 344 ARG B CA 1
ATOM 7555 C C . ARG B 1 344 ? -7.25 43.219 11.172 1 97.75 344 ARG B C 1
ATOM 7557 O O . ARG B 1 344 ? -8.359 43.625 11.508 1 97.75 344 ARG B O 1
ATOM 7564 N N . PHE B 1 345 ? -6.273 43.094 11.977 1 97.94 345 PHE B N 1
ATOM 7565 C CA . PHE B 1 345 ? -6.238 43.781 13.266 1 97.94 345 PHE B CA 1
ATOM 7566 C C . PHE B 1 345 ? -5.285 44.969 13.219 1 97.94 345 PHE B C 1
ATOM 7568 O O . PHE B 1 345 ? -4.105 44.812 12.891 1 97.94 345 PHE B O 1
ATOM 7575 N N . LYS B 1 346 ? -5.75 46.125 13.594 1 94.75 346 LYS B N 1
ATOM 7576 C CA . LYS B 1 346 ? -4.949 47.344 13.656 1 94.75 346 LYS B CA 1
ATOM 7577 C C . LYS B 1 346 ? -5.457 48.281 14.758 1 94.75 346 LYS B C 1
ATOM 7579 O O . LYS B 1 346 ? -6.621 48.688 14.75 1 94.75 346 LYS B O 1
ATOM 7584 N N . GLY B 1 347 ? -4.617 48.688 15.625 1 91.12 347 GLY B N 1
ATOM 7585 C CA . GLY B 1 347 ? -4.945 49.656 16.672 1 91.12 347 GLY B CA 1
ATOM 7586 C C . GLY B 1 347 ? -6.129 49.25 17.516 1 91.12 347 GLY B C 1
ATOM 7587 O O . GLY B 1 347 ? -6.977 50.062 17.859 1 91.12 347 GLY B O 1
ATOM 7588 N N . GLY B 1 348 ? -6.367 48.062 17.641 1 91.38 348 GLY B N 1
ATOM 7589 C CA . GLY B 1 348 ? -7.449 47.562 18.484 1 91.38 348 GLY B CA 1
ATOM 7590 C C . GLY B 1 348 ? -8.703 47.219 17.703 1 91.38 348 GLY B C 1
ATOM 7591 O O . GLY B 1 348 ? -9.633 46.625 18.234 1 91.38 348 GLY B O 1
ATOM 7592 N N . ASP B 1 349 ? -8.68 47.562 16.5 1 95.25 349 ASP B N 1
ATOM 7593 C CA . ASP B 1 349 ? -9.852 47.312 15.672 1 95.25 349 ASP B CA 1
ATOM 7594 C C . ASP B 1 349 ? -9.648 46.094 14.781 1 95.25 349 ASP B C 1
ATOM 7596 O O . ASP B 1 349 ? -8.531 45.812 14.328 1 95.25 349 ASP B O 1
ATOM 7600 N N . VAL B 1 350 ? -10.719 45.344 14.602 1 97.12 350 VAL B N 1
ATOM 7601 C CA . VAL B 1 350 ? -10.703 44.188 13.711 1 97.12 350 VAL B CA 1
ATOM 7602 C C . VAL B 1 350 ? -11.625 44.438 12.523 1 97.12 350 VAL B C 1
ATOM 7604 O O . VAL B 1 350 ? -12.766 44.875 12.688 1 97.12 350 VAL B O 1
ATOM 7607 N N . GLU B 1 351 ? -11.109 44.188 11.367 1 95.69 351 GLU B N 1
ATOM 7608 C CA . GLU B 1 351 ? -11.875 44.344 10.125 1 95.69 351 GLU B CA 1
ATOM 7609 C C . GLU B 1 351 ? -11.805 43.062 9.297 1 95.69 351 GLU B C 1
ATOM 7611 O O . GLU B 1 351 ? -10.734 42.438 9.172 1 95.69 351 GLU B O 1
ATOM 7616 N N . ARG B 1 352 ? -12.938 42.625 8.781 1 96.31 352 ARG B N 1
ATOM 7617 C CA . ARG B 1 352 ? -12.922 41.5 7.832 1 96.31 352 ARG B CA 1
ATOM 7618 C C . ARG B 1 352 ? -12.461 41.969 6.457 1 96.31 352 ARG B C 1
ATOM 7620 O O . ARG B 1 352 ? -13.016 42.906 5.895 1 96.31 352 ARG B O 1
ATOM 7627 N N . VAL B 1 353 ? -11.516 41.312 5.914 1 96.44 353 VAL B N 1
ATOM 7628 C CA . VAL B 1 353 ? -10.859 41.688 4.668 1 96.44 353 VAL B CA 1
ATOM 7629 C C . VAL B 1 353 ? -11.492 40.938 3.502 1 96.44 353 VAL B C 1
ATOM 7631 O O . VAL B 1 353 ? -11.602 41.469 2.396 1 96.44 353 VAL B O 1
ATOM 7634 N N . SER B 1 354 ? -11.883 39.688 3.738 1 96.44 354 SER B N 1
ATOM 7635 C CA . SER B 1 354 ? -12.414 38.875 2.662 1 96.44 354 SER B CA 1
ATOM 7636 C C . SER B 1 354 ? -13.867 38.469 2.93 1 96.44 354 SER B C 1
ATOM 7638 O O . SER B 1 354 ? -14.344 38.594 4.062 1 96.44 354 SER B O 1
ATOM 7640 N N . SER B 1 355 ? -14.586 38.125 1.871 1 96.69 355 SER B N 1
ATOM 7641 C CA . SER B 1 355 ? -15.953 37.656 1.965 1 96.69 355 SER B CA 1
ATOM 7642 C C . SER B 1 355 ? -16.188 36.469 1.039 1 96.69 355 SER B C 1
ATOM 7644 O O . SER B 1 355 ? -17.219 36.375 0.374 1 96.69 355 SER B O 1
ATOM 7646 N N . ILE B 1 356 ? -15.234 35.625 0.954 1 97.31 356 ILE B N 1
ATOM 7647 C CA . ILE B 1 356 ? -15.227 34.5 0.022 1 97.31 356 ILE B CA 1
ATOM 7648 C C . ILE B 1 356 ? -16.266 33.469 0.454 1 97.31 356 ILE B C 1
ATOM 7650 O O . ILE B 1 356 ? -16.984 32.938 -0.382 1 97.31 356 ILE B O 1
ATOM 7654 N N . ASN B 1 357 ? -16.406 33.188 1.691 1 98.25 357 ASN B N 1
ATOM 7655 C CA . ASN B 1 357 ? -17.297 32.156 2.211 1 98.25 357 ASN B CA 1
ATOM 7656 C C . ASN B 1 357 ? -18.547 32.75 2.863 1 98.25 357 ASN B C 1
ATOM 7658 O O . ASN B 1 357 ? -19.312 32.031 3.508 1 98.25 357 ASN B O 1
ATOM 7662 N N . ARG B 1 358 ? -18.766 34.031 2.73 1 96.75 358 ARG B N 1
ATOM 7663 C CA . ARG B 1 358 ? -19.859 34.719 3.395 1 96.75 358 ARG B CA 1
ATOM 7664 C C . ARG B 1 358 ? -21.219 34.188 2.936 1 96.75 358 ARG B C 1
ATOM 7666 O O . ARG B 1 358 ? -22.188 34.219 3.682 1 96.75 358 ARG B O 1
ATOM 7673 N N . TRP B 1 359 ? -21.25 33.719 1.743 1 96.56 359 TRP B N 1
ATOM 7674 C CA . TRP B 1 359 ? -22.484 33.156 1.177 1 96.56 359 TRP B CA 1
ATOM 7675 C C . TRP B 1 359 ? -23.047 32.031 2.062 1 96.56 359 TRP B C 1
ATOM 7677 O O . TRP B 1 359 ? -24.25 31.844 2.111 1 96.56 359 TRP B O 1
ATOM 7687 N N . VAL B 1 360 ? -22.25 31.359 2.76 1 97.56 360 VAL B N 1
ATOM 7688 C CA . VAL B 1 360 ? -22.688 30.25 3.607 1 97.56 360 VAL B CA 1
ATOM 7689 C C . VAL B 1 360 ? -23.594 30.781 4.715 1 97.56 360 VAL B C 1
ATOM 7691 O O . VAL B 1 360 ? -24.656 30.219 4.98 1 97.56 360 VAL B O 1
ATOM 7694 N N . VAL B 1 361 ? -23.188 31.875 5.352 1 96.75 361 VAL B N 1
ATOM 7695 C CA . VAL B 1 361 ? -23.922 32.469 6.461 1 96.75 361 VAL B CA 1
ATOM 7696 C C . VAL B 1 361 ? -25.219 33.094 5.941 1 96.75 361 VAL B C 1
ATOM 7698 O O . VAL B 1 361 ? -26.234 33.125 6.641 1 96.75 361 VAL B O 1
ATOM 7701 N N . GLU B 1 362 ? -25.156 33.562 4.77 1 96.19 362 GLU B N 1
ATOM 7702 C CA . GLU B 1 362 ? -26.281 34.281 4.18 1 96.19 362 GLU B CA 1
ATOM 7703 C C . GLU B 1 362 ? -27.344 33.312 3.691 1 96.19 362 GLU B C 1
ATOM 7705 O O . GLU B 1 362 ? -28.547 33.625 3.701 1 96.19 362 GLU B O 1
ATOM 7710 N N . GLU B 1 363 ? -26.922 32.156 3.342 1 96.56 363 GLU B N 1
ATOM 7711 C CA . GLU B 1 363 ? -27.844 31.281 2.621 1 96.56 363 GLU B CA 1
ATOM 7712 C C . GLU B 1 363 ? -28.281 30.109 3.492 1 96.56 363 GLU B C 1
ATOM 7714 O O . GLU B 1 363 ? -29.328 29.516 3.246 1 96.56 363 GLU B O 1
ATOM 7719 N N . PHE B 1 364 ? -27.516 29.797 4.492 1 97.19 364 PHE B N 1
ATOM 7720 C CA . PHE B 1 364 ? -27.812 28.531 5.168 1 97.19 364 PHE B CA 1
ATOM 7721 C C . PHE B 1 364 ? -28.016 28.75 6.66 1 97.19 364 PHE B C 1
ATOM 7723 O O . PHE B 1 364 ? -27.422 29.656 7.25 1 97.19 364 PHE B O 1
ATOM 7730 N N . ARG B 1 365 ? -28.828 27.859 7.223 1 95.88 365 ARG B N 1
ATOM 7731 C CA . ARG B 1 365 ? -28.969 27.797 8.672 1 95.88 365 ARG B CA 1
ATOM 7732 C C . ARG B 1 365 ? -27.781 27.094 9.312 1 95.88 365 ARG B C 1
ATOM 7734 O O . ARG B 1 365 ? -27.422 25.984 8.922 1 95.88 365 ARG B O 1
ATOM 7741 N N . LEU B 1 366 ? -27.188 27.766 10.242 1 97.5 366 LEU B N 1
ATOM 7742 C CA . LEU B 1 366 ? -26.062 27.219 10.984 1 97.5 366 LEU B CA 1
ATOM 7743 C C . LEU B 1 366 ? -26.359 27.172 12.477 1 97.5 366 LEU B C 1
ATOM 7745 O O . LEU B 1 366 ? -27.266 27.859 12.961 1 97.5 366 LEU B O 1
ATOM 7749 N N . TYR B 1 367 ? -25.656 26.297 13.188 1 97.31 367 TYR B N 1
ATOM 7750 C CA . TYR B 1 367 ? -25.984 25.984 14.578 1 97.31 367 TYR B CA 1
ATOM 7751 C C . TYR B 1 367 ? -24.812 26.328 15.5 1 97.31 367 TYR B C 1
ATOM 7753 O O . TYR B 1 367 ? -23.656 26.078 15.164 1 97.31 367 TYR B O 1
ATOM 7761 N N . LYS B 1 368 ? -25.078 26.922 16.609 1 97 368 LYS B N 1
ATOM 7762 C CA . LYS B 1 368 ? -24.078 27.234 17.625 1 97 368 LYS B CA 1
ATOM 7763 C C . LYS B 1 368 ? -23.953 26.094 18.641 1 97 368 LYS B C 1
ATOM 7765 O O . LYS B 1 368 ? -24.953 25.5 19.031 1 97 368 LYS B O 1
ATOM 7770 N N . PRO B 1 369 ? -22.797 25.844 19.109 1 98.06 369 PRO B N 1
ATOM 7771 C CA . PRO B 1 369 ? -22.609 24.812 20.125 1 98.06 369 PRO B CA 1
ATOM 7772 C C . PRO B 1 369 ? -22.859 25.312 21.531 1 98.06 369 PRO B C 1
ATOM 7774 O O . PRO B 1 369 ? -22.734 26.516 21.797 1 98.06 369 PRO B O 1
ATOM 7777 N N . ARG B 1 370 ? -23.219 24.391 22.359 1 97.62 370 ARG B N 1
ATOM 7778 C CA . ARG B 1 370 ? -23.297 24.625 23.812 1 97.62 370 ARG B CA 1
ATOM 7779 C C . ARG B 1 370 ? -22.141 23.953 24.531 1 97.62 370 ARG B C 1
ATOM 7781 O O . ARG B 1 370 ? -21.844 22.781 24.281 1 97.62 370 ARG B O 1
ATOM 7788 N N . ARG B 1 371 ? -21.531 24.719 25.391 1 97.94 371 ARG B N 1
ATOM 7789 C CA . ARG B 1 371 ? -20.359 24.234 26.109 1 97.94 371 ARG B CA 1
ATOM 7790 C C . ARG B 1 371 ? -20.781 23.391 27.328 1 97.94 371 ARG B C 1
ATOM 7792 O O . ARG B 1 371 ? -21.734 23.734 28.016 1 97.94 371 ARG B O 1
ATOM 7799 N N . VAL B 1 372 ? -20.016 22.281 27.562 1 97.5 372 VAL B N 1
ATOM 7800 C CA . VAL B 1 372 ? -20.203 21.391 28.688 1 97.5 372 VAL B CA 1
ATOM 7801 C C . VAL B 1 372 ? -18.859 21.094 29.359 1 97.5 372 VAL B C 1
ATOM 7803 O O . VAL B 1 372 ? -17.859 20.891 28.672 1 97.5 372 VAL B O 1
ATOM 7806 N N . GLU B 1 373 ? -18.766 21.172 30.656 1 97.88 373 GLU B N 1
ATOM 7807 C CA . GLU B 1 373 ? -17.609 20.734 31.438 1 97.88 373 GLU B CA 1
ATOM 7808 C C . GLU B 1 373 ? -17.984 19.609 32.375 1 97.88 373 GLU B C 1
ATOM 7810 O O . GLU B 1 373 ? -19.031 19.672 33.062 1 97.88 373 GLU B O 1
ATOM 7815 N N . VAL B 1 374 ? -17.141 18.578 32.375 1 98.06 374 VAL B N 1
ATOM 7816 C CA . VAL B 1 374 ? -17.406 17.453 33.281 1 98.06 374 VAL B CA 1
ATOM 7817 C C . VAL B 1 374 ? -16.109 17.016 33.969 1 98.06 374 VAL B C 1
ATOM 7819 O O . VAL B 1 374 ? -15.039 17.094 33.375 1 98.06 374 VAL B O 1
ATOM 7822 N N . GLU B 1 375 ? -16.234 16.578 35.219 1 97.88 375 GLU B N 1
ATOM 7823 C CA . GLU B 1 375 ? -15.102 15.945 35.906 1 97.88 375 GLU B CA 1
ATOM 7824 C C . GLU B 1 375 ? -15.039 14.453 35.594 1 97.88 375 GLU B C 1
ATOM 7826 O O . GLU B 1 375 ? -16.016 13.734 35.812 1 97.88 375 GLU B O 1
ATOM 7831 N N . ALA B 1 376 ? -13.953 14.055 35.094 1 97.38 376 ALA B N 1
ATOM 7832 C CA . ALA B 1 376 ? -13.719 12.648 34.75 1 97.38 376 ALA B CA 1
ATOM 7833 C C . ALA B 1 376 ? -12.258 12.266 34.969 1 97.38 376 ALA B C 1
ATOM 7835 O O . ALA B 1 376 ? -11.359 12.93 34.438 1 97.38 376 ALA B O 1
ATOM 7836 N N . GLU B 1 377 ? -12.023 11.156 35.75 1 96.38 377 GLU B N 1
ATOM 7837 C CA . GLU B 1 377 ? -10.68 10.648 36 1 96.38 377 GLU B CA 1
ATOM 7838 C C . GLU B 1 377 ? -9.805 11.703 36.656 1 96.38 377 GLU B C 1
ATOM 7840 O O . GLU B 1 377 ? -8.633 11.867 36.312 1 96.38 377 GLU B O 1
ATOM 7845 N N . GLY B 1 378 ? -10.359 12.516 37.375 1 96.69 378 GLY B N 1
ATOM 7846 C CA . GLY B 1 378 ? -9.633 13.477 38.188 1 96.69 378 GLY B CA 1
ATOM 7847 C C . GLY B 1 378 ? -9.297 14.75 37.438 1 96.69 378 GLY B C 1
ATOM 7848 O O . GLY B 1 378 ? -8.531 15.586 37.938 1 96.69 378 GLY B O 1
ATOM 7849 N N . GLU B 1 379 ? -9.883 14.953 36.25 1 97.12 379 GLU B N 1
ATOM 7850 C CA . GLU B 1 379 ? -9.625 16.141 35.438 1 97.12 379 GLU B CA 1
ATOM 7851 C C . GLU B 1 379 ? -10.922 16.719 34.875 1 97.12 379 GLU B C 1
ATOM 7853 O O . GLU B 1 379 ? -11.938 16.031 34.812 1 97.12 379 GLU B O 1
ATOM 7858 N N . VAL B 1 380 ? -10.875 17.984 34.562 1 97.62 380 VAL B N 1
ATOM 7859 C CA . VAL B 1 380 ? -12.016 18.625 33.906 1 97.62 380 VAL B CA 1
ATOM 7860 C C . VAL B 1 380 ? -11.93 18.422 32.406 1 97.62 380 VAL B C 1
ATOM 7862 O O . VAL B 1 380 ? -10.93 18.797 31.781 1 97.62 380 VAL B O 1
ATOM 7865 N N . VAL B 1 381 ? -12.906 17.859 31.859 1 98.44 381 VAL B N 1
ATOM 7866 C CA . VAL B 1 381 ? -13.023 17.656 30.422 1 98.44 381 VAL B CA 1
ATOM 7867 C C . VAL B 1 381 ? -14.016 18.656 29.844 1 98.44 381 VAL B C 1
ATOM 7869 O O . VAL B 1 381 ? -15.156 18.75 30.297 1 98.44 381 VAL B O 1
ATOM 7872 N N . GLU B 1 382 ? -13.523 19.391 28.938 1 98.5 382 GLU B N 1
ATOM 7873 C CA . GLU B 1 382 ? -14.352 20.375 28.25 1 98.5 382 GLU B CA 1
ATOM 7874 C C . GLU B 1 382 ? -14.836 19.828 26.906 1 98.5 382 GLU B C 1
ATOM 7876 O O . GLU B 1 382 ? -14.07 19.188 26.172 1 98.5 382 GLU B O 1
ATOM 7881 N N . GLY B 1 383 ? -16.156 20.047 26.625 1 98.62 383 GLY B N 1
ATOM 7882 C CA . GLY B 1 383 ? -16.734 19.672 25.344 1 98.62 383 GLY B CA 1
ATOM 7883 C C . GLY B 1 383 ? -17.906 20.547 24.938 1 98.62 383 GLY B C 1
ATOM 7884 O O . GLY B 1 383 ? -18.141 21.594 25.562 1 98.62 383 GLY B O 1
ATOM 7885 N N . TRP B 1 384 ? -18.453 20.172 23.828 1 98.75 384 TRP B N 1
ATOM 7886 C CA . TRP B 1 384 ? -19.562 20.922 23.234 1 98.75 384 TRP B CA 1
ATOM 7887 C C . TRP B 1 384 ? -20.578 19.969 22.594 1 98.75 384 TRP B C 1
ATOM 7889 O O . TRP B 1 384 ? -20.25 18.828 22.266 1 98.75 384 TRP B O 1
ATOM 7899 N N . TYR B 1 385 ? -21.781 20.438 22.469 1 98.44 385 TYR B N 1
ATOM 7900 C CA . TYR B 1 385 ? -22.734 19.734 21.625 1 98.44 385 TYR B CA 1
ATOM 7901 C C . TYR B 1 385 ? -23.625 20.734 20.891 1 98.44 385 TYR B C 1
ATOM 7903 O O . TYR B 1 385 ? -23.828 21.859 21.344 1 98.44 385 TYR B O 1
ATOM 7911 N N . ILE B 1 386 ? -24.016 20.359 19.703 1 98.19 386 ILE B N 1
ATOM 7912 C CA . ILE B 1 386 ? -24.938 21.094 18.844 1 98.19 386 ILE B CA 1
ATOM 7913 C C . ILE B 1 386 ? -26.312 20.422 18.859 1 98.19 386 ILE B C 1
ATOM 7915 O O . ILE B 1 386 ? -26.422 19.203 18.625 1 98.19 386 ILE B O 1
ATOM 7919 N N . GLU B 1 387 ? -27.328 21.141 19.156 1 96 387 GLU B N 1
ATOM 7920 C CA . GLU B 1 387 ? -28.703 20.641 19.109 1 96 387 GLU B CA 1
ATOM 7921 C C . GLU B 1 387 ? -29.406 21.062 17.812 1 96 387 GLU B C 1
ATOM 7923 O O . GLU B 1 387 ? -29.484 22.266 17.516 1 96 387 GLU B O 1
ATOM 7928 N N . PRO B 1 388 ? -29.875 20.078 17.125 1 94.25 388 PRO B N 1
ATOM 7929 C CA . PRO B 1 388 ? -30.609 20.422 15.914 1 94.25 388 PRO B CA 1
ATOM 7930 C C . PRO B 1 388 ? -31.984 21.016 16.219 1 94.25 388 PRO B C 1
ATOM 7932 O O . PRO B 1 388 ? -32.438 21.016 17.375 1 94.25 388 PRO B O 1
ATOM 7935 N N . GLU B 1 389 ? -32.625 21.453 15.18 1 87.94 389 GLU B N 1
ATOM 7936 C CA . GLU B 1 389 ? -34 21.938 15.32 1 87.94 389 GLU B CA 1
ATOM 7937 C C . GLU B 1 389 ? -34.969 20.766 15.453 1 87.94 389 GLU B C 1
ATOM 7939 O O . GLU B 1 389 ? -34.656 19.641 15.07 1 87.94 389 GLU B O 1
ATOM 7944 N N . GLY B 1 390 ? -36.125 21.141 16.047 1 86.19 390 GLY B N 1
ATOM 7945 C CA . GLY B 1 390 ? -37.188 20.156 16.062 1 86.19 390 GLY B CA 1
ATOM 7946 C C . GLY B 1 390 ? -37.531 19.688 17.469 1 86.19 390 GLY B C 1
ATOM 7947 O O . GLY B 1 390 ? -36.781 19.953 18.422 1 86.19 390 GLY B O 1
ATOM 7948 N N . GLU B 1 391 ? -38.688 19.016 17.531 1 88.44 391 GLU B N 1
ATOM 7949 C CA . GLU B 1 391 ? -39.188 18.516 18.812 1 88.44 391 GLU B CA 1
ATOM 7950 C C . GLU B 1 391 ? -38.875 17.031 18.969 1 88.44 391 GLU B C 1
ATOM 7952 O O . GLU B 1 391 ? -38.594 16.328 18 1 88.44 391 GLU B O 1
ATOM 7957 N N . GLY B 1 392 ? -38.75 16.625 20.188 1 90.19 392 GLY B N 1
ATOM 7958 C CA . GLY B 1 392 ? -38.594 15.211 20.469 1 90.19 392 GLY B CA 1
ATOM 7959 C C . GLY B 1 392 ? -37.156 14.789 20.656 1 90.19 392 GLY B C 1
ATOM 7960 O O . GLY B 1 392 ? -36.25 15.617 20.578 1 90.19 392 GLY B O 1
ATOM 7961 N N . ARG B 1 393 ? -37.031 13.484 20.891 1 95.06 393 ARG B N 1
ATOM 7962 C CA . ARG B 1 393 ? -35.688 12.914 21.078 1 95.06 393 ARG B CA 1
ATOM 7963 C C . ARG B 1 393 ? -34.969 12.766 19.766 1 95.06 393 ARG B C 1
ATOM 7965 O O . ARG B 1 393 ? -35.562 12.375 18.75 1 95.06 393 ARG B O 1
ATOM 7972 N N . LYS B 1 394 ? -33.75 13.156 19.766 1 97.5 394 LYS B N 1
ATOM 7973 C CA . LYS B 1 394 ? -32.938 13.203 18.547 1 97.5 394 LYS B CA 1
ATOM 7974 C C . LYS B 1 394 ? -31.844 12.141 18.578 1 97.5 394 LYS B C 1
ATOM 7976 O O . LYS B 1 394 ? -31.359 11.766 19.641 1 97.5 394 LYS B O 1
ATOM 7981 N N . PRO B 1 395 ? -31.484 11.57 17.375 1 98.12 395 PRO B N 1
ATOM 7982 C CA . PRO B 1 395 ? -30.25 10.773 17.344 1 98.12 395 PRO B CA 1
ATOM 7983 C C . PRO B 1 395 ? -29.016 11.594 17.672 1 98.12 395 PRO B C 1
ATOM 7985 O O . PRO B 1 395 ? -29.031 12.82 17.531 1 98.12 395 PRO B O 1
ATOM 7988 N N . LEU B 1 396 ? -28 10.922 18.141 1 98.69 396 LEU B N 1
ATOM 7989 C CA . LEU B 1 396 ? -26.766 11.609 18.516 1 98.69 396 LEU B CA 1
ATOM 7990 C C . LEU B 1 396 ? -25.562 10.984 17.812 1 98.69 396 LEU B C 1
ATOM 7992 O O . LEU B 1 396 ? -25.5 9.766 17.641 1 98.69 396 LEU B O 1
ATOM 7996 N N . ILE B 1 397 ? -24.609 11.812 17.406 1 98.88 397 ILE B N 1
ATOM 7997 C CA . ILE B 1 397 ? -23.328 11.336 16.891 1 98.88 397 ILE B CA 1
ATOM 7998 C C . ILE B 1 397 ? -22.188 11.977 17.688 1 98.88 397 ILE B C 1
ATOM 8000 O O . ILE B 1 397 ? -22.188 13.188 17.906 1 98.88 397 ILE B O 1
ATOM 8004 N N . LEU B 1 398 ? -21.281 11.164 18.203 1 98.94 398 LEU B N 1
ATOM 8005 C CA . LEU B 1 398 ? -20.062 11.609 18.859 1 98.94 398 LEU B CA 1
ATOM 8006 C C . LEU B 1 398 ? -18.922 11.727 17.844 1 98.94 398 LEU B C 1
ATOM 8008 O O . LEU B 1 398 ? -18.578 10.75 17.172 1 98.94 398 LEU B O 1
ATOM 8012 N N . PHE B 1 399 ? -18.359 12.953 17.719 1 98.88 399 PHE B N 1
ATOM 8013 C CA . PHE B 1 399 ? -17.172 13.195 16.906 1 98.88 399 PHE B CA 1
ATOM 8014 C C . PHE B 1 399 ? -15.93 13.227 17.781 1 98.88 399 PHE B C 1
ATOM 8016 O O . PHE B 1 399 ? -15.898 13.906 18.812 1 98.88 399 PHE B O 1
ATOM 8023 N N . ILE B 1 400 ? -14.914 12.508 17.375 1 98.81 400 ILE B N 1
ATOM 8024 C CA . ILE B 1 400 ? -13.641 12.508 18.078 1 98.81 400 ILE B CA 1
ATOM 8025 C C . ILE B 1 400 ? -12.562 13.117 17.188 1 98.81 400 ILE B C 1
ATOM 8027 O O . ILE B 1 400 ? -12.406 12.711 16.031 1 98.81 400 ILE B O 1
ATOM 8031 N N . HIS B 1 401 ? -11.836 14.086 17.641 1 98.12 401 HIS B N 1
ATOM 8032 C CA . HIS B 1 401 ? -10.867 14.805 16.828 1 98.12 401 HIS B CA 1
ATOM 8033 C C . HIS B 1 401 ? -9.633 13.953 16.562 1 98.12 401 HIS B C 1
ATOM 8035 O O . HIS B 1 401 ? -9.398 12.953 17.25 1 98.12 401 HIS B O 1
ATOM 8041 N N . GLY B 1 402 ? -8.852 14.344 15.531 1 97 402 GLY B N 1
ATOM 8042 C CA . GLY B 1 402 ? -7.551 13.734 15.281 1 97 402 GLY B CA 1
ATOM 8043 C C . GLY B 1 402 ? -6.504 14.125 16.312 1 97 402 GLY B C 1
ATOM 8044 O O . GLY B 1 402 ? -6.738 15.008 17.141 1 97 402 GLY B O 1
ATOM 8045 N N . GLY B 1 403 ? -5.344 13.461 16.203 1 91.38 403 GLY B N 1
ATOM 8046 C CA . GLY B 1 403 ? -4.293 13.75 17.156 1 91.38 403 GLY B CA 1
ATOM 8047 C C . GLY B 1 403 ? -3.393 12.555 17.438 1 91.38 403 GLY B C 1
ATOM 8048 O O . GLY B 1 403 ? -3.131 11.75 16.531 1 91.38 403 GLY B O 1
ATOM 8049 N N . PRO B 1 404 ? -2.754 12.461 18.469 1 85.56 404 PRO B N 1
ATOM 8050 C CA . PRO B 1 404 ? -3.127 13.266 19.641 1 85.56 404 PRO B CA 1
ATOM 8051 C C . PRO B 1 404 ? -2.748 14.734 19.484 1 85.56 404 PRO B C 1
ATOM 8053 O O . PRO B 1 404 ? -2.326 15.164 18.406 1 85.56 404 PRO B O 1
ATOM 8056 N N . LYS B 1 405 ? -3.135 15.469 20.469 1 95.56 405 LYS B N 1
ATOM 8057 C CA . LYS B 1 405 ? -2.879 16.906 20.625 1 95.56 405 LYS B CA 1
ATOM 8058 C C . LYS B 1 405 ? -3.697 17.719 19.625 1 95.56 405 LYS B C 1
ATOM 8060 O O . LYS B 1 405 ? -3.258 18.781 19.172 1 95.56 405 LYS B O 1
ATOM 8065 N N . GLY B 1 406 ? -4.73 17.094 19.031 1 96.94 406 GLY B N 1
ATOM 8066 C CA . GLY B 1 406 ? -5.773 17.891 18.391 1 96.94 406 GLY B CA 1
ATOM 8067 C C . GLY B 1 406 ? -6.625 18.656 19.375 1 96.94 406 GLY B C 1
ATOM 8068 O O . GLY B 1 406 ? -6.449 18.547 20.594 1 96.94 406 GLY B O 1
ATOM 8069 N N . MET B 1 407 ? -7.527 19.438 18.844 1 97.88 407 MET B N 1
ATOM 8070 C CA . MET B 1 407 ? -8.414 20.234 19.703 1 97.88 407 MET B CA 1
ATOM 8071 C C . MET B 1 407 ? -9.688 20.625 18.953 1 97.88 407 MET B C 1
ATOM 8073 O O . MET B 1 407 ? -9.617 21.156 17.844 1 97.88 407 MET B O 1
ATOM 8077 N N . TYR B 1 408 ? -10.805 20.281 19.531 1 98.44 408 TYR B N 1
ATOM 8078 C CA . TYR B 1 408 ? -12.07 20.859 19.094 1 98.44 408 TYR B CA 1
ATOM 8079 C C . TYR B 1 408 ? -12.359 22.141 19.859 1 98.44 408 TYR B C 1
ATOM 8081 O O . TYR B 1 408 ? -11.672 22.469 20.828 1 98.44 408 TYR B O 1
ATOM 8089 N N . GLY B 1 409 ? -13.305 22.859 19.391 1 98.31 409 GLY B N 1
ATOM 8090 C CA . GLY B 1 409 ? -13.672 24.109 20.047 1 98.31 409 GLY B CA 1
ATOM 8091 C C . GLY B 1 409 ? -14.617 24.953 19.219 1 98.31 409 GLY B C 1
ATOM 8092 O O . GLY B 1 409 ? -15.648 24.469 18.75 1 98.31 409 GLY B O 1
ATOM 8093 N N . TYR B 1 410 ? -14.211 26.203 19.141 1 98.44 410 TYR B N 1
ATOM 8094 C CA . TYR B 1 410 ? -15.117 27.203 18.578 1 98.44 410 TYR B CA 1
ATOM 8095 C C . TYR B 1 410 ? -14.773 27.484 17.109 1 98.44 410 TYR B C 1
ATOM 8097 O O . TYR B 1 410 ? -14.953 28.609 16.641 1 98.44 410 TYR B O 1
ATOM 8105 N N . GLY B 1 411 ? -14.281 26.547 16.438 1 98 411 GLY B N 1
ATOM 8106 C CA . GLY B 1 411 ? -14.062 26.672 15 1 98 411 GLY B CA 1
ATOM 8107 C C . GLY B 1 411 ? -15.266 26.281 14.172 1 98 411 GLY B C 1
ATOM 8108 O O . GLY B 1 411 ? -16.266 25.781 14.703 1 98 411 GLY B O 1
ATOM 8109 N N . PHE B 1 412 ? -15.203 26.531 12.852 1 98.31 412 PHE B N 1
ATOM 8110 C CA . PHE B 1 412 ? -16.234 26.078 11.93 1 98.31 412 PHE B CA 1
ATOM 8111 C C . PHE B 1 412 ? -15.992 24.625 11.5 1 98.31 412 PHE B C 1
ATOM 8113 O O . PHE B 1 412 ? -15 24.344 10.828 1 98.31 412 PHE B O 1
ATOM 8120 N N . TYR B 1 413 ? -16.859 23.766 11.859 1 98.06 413 TYR B N 1
ATOM 8121 C CA . TYR B 1 413 ? -16.781 22.359 11.484 1 98.06 413 TYR B CA 1
ATOM 8122 C C . TYR B 1 413 ? -17.922 21.984 10.539 1 98.06 413 TYR B C 1
ATOM 8124 O O . TYR B 1 413 ? -19 21.594 10.992 1 98.06 413 TYR B O 1
ATOM 8132 N N . GLY B 1 414 ? -17.609 22 9.258 1 98.12 414 GLY B N 1
ATOM 8133 C CA . GLY B 1 414 ? -18.609 21.797 8.234 1 98.12 414 GLY B CA 1
ATOM 8134 C C . GLY B 1 414 ? -19.344 20.469 8.367 1 98.12 414 GLY B C 1
ATOM 8135 O O . GLY B 1 414 ? -20.562 20.406 8.18 1 98.12 414 GLY B O 1
ATOM 8136 N N . GLU B 1 415 ? -18.672 19.406 8.625 1 98.25 415 GLU B N 1
ATOM 8137 C CA . GLU B 1 415 ? -19.297 18.094 8.734 1 98.25 415 GLU B CA 1
ATOM 8138 C C . GLU B 1 415 ? -20.25 18.031 9.922 1 98.25 415 GLU B C 1
ATOM 8140 O O . GLU B 1 415 ? -21.281 17.359 9.859 1 98.25 415 GLU B O 1
ATOM 8145 N N . MET B 1 416 ? -19.938 18.672 11.023 1 98.5 416 MET B N 1
ATOM 8146 C CA . MET B 1 416 ? -20.812 18.719 12.18 1 98.5 416 MET B CA 1
ATOM 8147 C C . MET B 1 416 ? -22.078 19.516 11.883 1 98.5 416 MET B C 1
ATOM 8149 O O . MET B 1 416 ? -23.172 19.141 12.289 1 98.5 416 MET B O 1
ATOM 8153 N N . GLN B 1 417 ? -21.891 20.672 11.164 1 98.38 417 GLN B N 1
ATOM 8154 C CA . GLN B 1 417 ? -23.047 21.438 10.719 1 98.38 417 GLN B CA 1
ATOM 8155 C C . GLN B 1 417 ? -23.953 20.594 9.836 1 98.38 417 GLN B C 1
ATOM 8157 O O . GLN B 1 417 ? -25.188 20.672 9.945 1 98.38 417 GLN B O 1
ATOM 8162 N N . LEU B 1 418 ? -23.328 19.781 8.945 1 98.31 418 LEU B N 1
ATOM 8163 C CA . LEU B 1 418 ? -24.094 18.891 8.062 1 98.31 418 LEU B CA 1
ATOM 8164 C C . LEU B 1 418 ? -24.922 17.906 8.867 1 98.31 418 LEU B C 1
ATOM 8166 O O . LEU B 1 418 ? -26.125 17.75 8.617 1 98.31 418 LEU B O 1
ATOM 8170 N N . PHE B 1 419 ? -24.359 17.266 9.844 1 98.31 419 PHE B N 1
ATOM 8171 C CA . PHE B 1 419 ? -25.078 16.281 10.641 1 98.31 419 PHE B CA 1
ATOM 8172 C C . PHE B 1 419 ? -26.156 16.953 11.477 1 98.31 419 PHE B C 1
ATOM 8174 O O . PHE B 1 419 ? -27.25 16.391 11.656 1 98.31 419 PHE B O 1
ATOM 8181 N N . ALA B 1 420 ? -25.875 18.125 12.031 1 98.06 420 ALA B N 1
ATOM 8182 C CA . ALA B 1 420 ? -26.906 18.859 12.75 1 98.06 420 ALA B CA 1
ATOM 8183 C C . ALA B 1 420 ? -28.094 19.172 11.836 1 98.06 420 ALA B C 1
ATOM 8185 O O . ALA B 1 420 ? -29.25 19.031 12.234 1 98.06 420 ALA B O 1
ATOM 8186 N N . SER B 1 421 ? -27.75 19.578 10.633 1 97.12 421 SER B N 1
ATOM 8187 C CA . SER B 1 421 ? -28.781 19.891 9.648 1 97.12 421 SER B CA 1
ATOM 8188 C C . SER B 1 421 ? -29.609 18.656 9.297 1 97.12 421 SER B C 1
ATOM 8190 O O . SER B 1 421 ? -30.766 18.766 8.914 1 97.12 421 SER B O 1
ATOM 8192 N N . GLU B 1 422 ? -29.047 17.484 9.461 1 96.06 422 GLU B N 1
ATOM 8193 C CA . GLU B 1 422 ? -29.719 16.219 9.203 1 96.06 422 GLU B CA 1
ATOM 8194 C C . GLU B 1 422 ? -30.484 15.734 10.43 1 96.06 422 GLU B C 1
ATOM 8196 O O . GLU B 1 422 ? -31.031 14.633 10.43 1 96.06 422 GLU B O 1
ATOM 8201 N N . GLY B 1 423 ? -30.438 16.469 11.5 1 96.38 423 GLY B N 1
ATOM 8202 C CA . GLY B 1 423 ? -31.297 16.188 12.641 1 96.38 423 GLY B CA 1
ATOM 8203 C C . GLY B 1 423 ? -30.562 15.516 13.789 1 96.38 423 GLY B C 1
ATOM 8204 O O . GLY B 1 423 ? -31.188 15.055 14.75 1 96.38 423 GLY B O 1
ATOM 8205 N N . PHE B 1 424 ? -29.25 15.484 13.742 1 98.12 424 PHE B N 1
ATOM 8206 C CA . PHE B 1 424 ? -28.484 14.828 14.797 1 98.12 424 PHE B CA 1
ATOM 8207 C C . PHE B 1 424 ? -28.062 15.828 15.859 1 98.12 424 PHE B C 1
ATOM 8209 O O . PHE B 1 424 ? -27.672 16.953 15.547 1 98.12 424 PHE B O 1
ATOM 8216 N N . THR B 1 425 ? -28.188 15.453 17.094 1 98.44 425 THR B N 1
ATOM 8217 C CA . THR B 1 425 ? -27.344 16.078 18.109 1 98.44 425 THR B CA 1
ATOM 8218 C C . THR B 1 425 ? -25.875 15.703 17.906 1 98.44 425 THR B C 1
ATOM 8220 O O . THR B 1 425 ? -25.547 14.523 17.781 1 98.44 425 THR B O 1
ATOM 8223 N N . VAL B 1 426 ? -25.047 16.734 17.781 1 98.81 426 VAL B N 1
ATOM 8224 C CA . VAL B 1 426 ? -23.625 16.484 17.547 1 98.81 426 VAL B CA 1
ATOM 8225 C C . VAL B 1 426 ? -22.828 16.797 18.812 1 98.81 426 VAL B C 1
ATOM 8227 O O . VAL B 1 426 ? -22.891 17.906 19.344 1 98.81 426 VAL B O 1
ATOM 8230 N N . ALA B 1 427 ? -22.062 15.789 19.297 1 98.88 427 ALA B N 1
ATOM 8231 C CA . ALA B 1 427 ? -21.25 15.938 20.5 1 98.88 427 ALA B CA 1
ATOM 8232 C C . ALA B 1 427 ? -19.766 15.805 20.172 1 98.88 427 ALA B C 1
ATOM 8234 O O . ALA B 1 427 ? -19.375 14.969 19.359 1 98.88 427 ALA B O 1
ATOM 8235 N N . TYR B 1 428 ? -18.906 16.672 20.734 1 98.88 428 TYR B N 1
ATOM 8236 C CA . TYR B 1 428 ? -17.469 16.625 20.547 1 98.88 428 TYR B CA 1
ATOM 8237 C C . TYR B 1 428 ? -16.75 17.234 21.766 1 98.88 428 TYR B C 1
ATOM 8239 O O . TYR B 1 428 ? -17.281 18.141 22.406 1 98.88 428 TYR B O 1
ATOM 8247 N N . ALA B 1 429 ? -15.547 16.703 22.156 1 98.81 429 ALA B N 1
ATOM 8248 C CA . ALA B 1 429 ? -14.867 17.125 23.391 1 98.81 429 ALA B CA 1
ATOM 8249 C C . ALA B 1 429 ? -13.352 17.047 23.219 1 98.81 429 ALA B C 1
ATOM 8251 O O . ALA B 1 429 ? -12.859 16.625 22.188 1 98.81 429 ALA B O 1
ATOM 8252 N N . ASN B 1 430 ? -12.664 17.578 24.172 1 98.75 430 ASN B N 1
ATOM 8253 C CA . ASN B 1 430 ? -11.211 17.484 24.297 1 98.75 430 ASN B CA 1
ATOM 8254 C C . ASN B 1 430 ? -10.797 16.641 25.484 1 98.75 430 ASN B C 1
ATOM 8256 O O . ASN B 1 430 ? -10.633 17.156 26.594 1 98.75 430 ASN B O 1
ATOM 8260 N N . PRO B 1 431 ? -10.578 15.367 25.297 1 98.5 431 PRO B N 1
ATOM 8261 C CA . PRO B 1 431 ? -10.062 14.531 26.375 1 98.5 431 PRO B CA 1
ATOM 8262 C C . PRO B 1 431 ? -8.578 14.766 26.656 1 98.5 431 PRO B C 1
ATOM 8264 O O . PRO B 1 431 ? -7.934 15.531 25.938 1 98.5 431 PRO B O 1
ATOM 8267 N N . ARG B 1 432 ? -8.086 14.164 27.75 1 98 432 ARG B N 1
ATOM 8268 C CA . ARG B 1 432 ? -6.648 14.203 27.984 1 98 432 ARG B CA 1
ATOM 8269 C C . ARG B 1 432 ? -5.883 13.852 26.703 1 98 432 ARG B C 1
ATOM 8271 O O . ARG B 1 432 ? -6.25 12.914 26 1 98 432 ARG B O 1
ATOM 8278 N N . GLY B 1 433 ? -4.758 14.516 26.5 1 97.94 433 GLY B N 1
ATOM 8279 C CA . GLY B 1 433 ? -4.016 14.359 25.266 1 97.94 433 GLY B CA 1
ATOM 8280 C C . GLY B 1 433 ? -4.34 15.422 24.234 1 97.94 433 GLY B C 1
ATOM 8281 O O . GLY B 1 433 ? -3.684 15.508 23.188 1 97.94 433 GLY B O 1
ATOM 8282 N N . SER B 1 434 ? -5.352 16.25 24.516 1 98.5 434 SER B N 1
ATOM 8283 C CA . SER B 1 434 ? -5.754 17.312 23.609 1 98.5 434 SER B CA 1
ATOM 8284 C C . SER B 1 434 ? -4.93 18.578 23.859 1 98.5 434 SER B C 1
ATOM 8286 O O . SER B 1 434 ? -4.32 18.734 24.922 1 98.5 434 SER B O 1
ATOM 8288 N N . ASP B 1 435 ? -4.902 19.406 22.938 1 98.19 435 ASP B N 1
ATOM 8289 C CA . ASP B 1 435 ? -4.273 20.719 23 1 98.19 435 ASP B CA 1
ATOM 8290 C C . ASP B 1 435 ? -5.203 21.75 23.641 1 98.19 435 ASP B C 1
ATOM 8292 O O . ASP B 1 435 ? -6.359 21.438 23.938 1 98.19 435 ASP B O 1
ATOM 8296 N N . GLY B 1 436 ? -4.652 22.953 23.969 1 98.06 436 GLY B N 1
ATOM 8297 C CA . GLY B 1 436 ? -5.469 24.062 24.422 1 98.06 436 GLY B CA 1
ATOM 8298 C C . GLY B 1 436 ? -5.527 24.172 25.938 1 98.06 436 GLY B C 1
ATOM 8299 O O . GLY B 1 436 ? -6.184 25.062 26.484 1 98.06 436 GLY B O 1
ATOM 8300 N N . TYR B 1 437 ? -4.844 23.328 26.625 1 98.31 437 TYR B N 1
ATOM 8301 C CA . TYR B 1 437 ? -4.812 23.281 28.078 1 98.31 437 TYR B CA 1
ATOM 8302 C C . TYR B 1 437 ? -3.379 23.234 28.594 1 98.31 437 TYR B C 1
ATOM 8304 O O . TYR B 1 437 ? -2.443 23.578 27.875 1 98.31 437 TYR B O 1
ATOM 8312 N N . GLU B 1 438 ? -3.211 22.922 29.906 1 97.88 438 GLU B N 1
ATOM 8313 C CA . GLU B 1 438 ? -1.868 22.812 30.484 1 97.88 438 GLU B CA 1
ATOM 8314 C C . GLU B 1 438 ? -1.076 21.703 29.797 1 97.88 438 GLU B C 1
ATOM 8316 O O . GLU B 1 438 ? -1.655 20.719 29.328 1 97.88 438 GLU B O 1
ATOM 8321 N N . GLU B 1 439 ? 0.244 21.891 29.781 1 98.25 439 GLU B N 1
ATOM 8322 C CA . GLU B 1 439 ? 1.11 20.906 29.156 1 98.25 439 GLU B CA 1
ATOM 8323 C C . GLU B 1 439 ? 0.886 19.516 29.734 1 98.25 439 GLU B C 1
ATOM 8325 O O . GLU B 1 439 ? 0.888 18.531 29 1 98.25 439 GLU B O 1
ATOM 8330 N N . GLU B 1 440 ? 0.666 19.438 31 1 97.75 440 GLU B N 1
ATOM 8331 C CA . GLU B 1 440 ? 0.427 18.156 31.656 1 97.75 440 GLU B CA 1
ATOM 8332 C C . GLU B 1 440 ? -0.809 17.469 31.078 1 97.75 440 GLU B C 1
ATOM 8334 O O . GLU B 1 440 ? -0.849 16.234 30.969 1 97.75 440 GLU B O 1
ATOM 8339 N N . PHE B 1 441 ? -1.825 18.203 30.734 1 98 441 PHE B N 1
ATOM 8340 C CA . PHE B 1 441 ? -3.068 17.656 30.188 1 98 441 PHE B CA 1
ATOM 8341 C C . PHE B 1 441 ? -2.846 17.078 28.797 1 98 441 PHE B C 1
ATOM 8343 O O . PHE B 1 441 ? -3.561 16.172 28.375 1 98 441 PHE B O 1
ATOM 8350 N N . ALA B 1 442 ? -1.837 17.562 28.141 1 98 442 ALA B N 1
ATOM 8351 C CA . ALA B 1 442 ? -1.543 17.125 26.781 1 98 442 ALA B CA 1
ATOM 8352 C C . ALA B 1 442 ? -0.839 15.766 26.781 1 98 442 ALA B C 1
ATOM 8354 O O . ALA B 1 442 ? -0.729 15.109 25.75 1 98 442 ALA B O 1
ATOM 8355 N N . ASP B 1 443 ? -0.414 15.273 27.922 1 98 443 ASP B N 1
ATOM 8356 C CA . ASP B 1 443 ? 0.338 14.023 28.016 1 98 443 ASP B CA 1
ATOM 8357 C C . ASP B 1 443 ? -0.6 12.82 28.109 1 98 443 ASP B C 1
ATOM 8359 O O . ASP B 1 443 ? -1.159 12.539 29.172 1 98 443 ASP B O 1
ATOM 8363 N N . ILE B 1 444 ? -0.732 12.133 27.031 1 97.5 444 ILE B N 1
ATOM 8364 C CA . ILE B 1 444 ? -1.569 10.938 27.031 1 97.5 444 ILE B CA 1
ATOM 8365 C C . ILE B 1 444 ? -0.702 9.703 26.797 1 97.5 444 ILE B C 1
ATOM 8367 O O . ILE B 1 444 ? -1.22 8.602 26.625 1 97.5 444 ILE B O 1
ATOM 8371 N N . ARG B 1 445 ? 0.667 9.844 26.797 1 96.44 445 ARG B N 1
ATOM 8372 C CA . ARG B 1 445 ? 1.596 8.75 26.531 1 96.44 445 ARG B CA 1
ATOM 8373 C C . ARG B 1 445 ? 1.359 7.594 27.5 1 96.44 445 ARG B C 1
ATOM 8375 O O . ARG B 1 445 ? 1.199 7.805 28.703 1 96.44 445 ARG B O 1
ATOM 8382 N N . GLY B 1 446 ? 1.215 6.422 26.906 1 96.5 446 GLY B N 1
ATOM 8383 C CA . GLY B 1 446 ? 1.048 5.211 27.688 1 96.5 446 GLY B CA 1
ATOM 8384 C C . GLY B 1 446 ? -0.373 5.008 28.188 1 96.5 446 GLY B C 1
ATOM 8385 O O . GLY B 1 446 ? -0.649 4.07 28.938 1 96.5 446 GLY B O 1
ATOM 8386 N N . ARG B 1 447 ? -1.287 5.848 27.719 1 95.62 447 ARG B N 1
ATOM 8387 C CA . ARG B 1 447 ? -2.633 5.77 28.281 1 95.62 447 ARG B CA 1
ATOM 8388 C C . ARG B 1 447 ? -3.686 5.766 27.172 1 95.62 447 ARG B C 1
ATOM 8390 O O . ARG B 1 447 ? -4.871 5.973 27.438 1 95.62 447 ARG B O 1
ATOM 8397 N N . TYR B 1 448 ? -3.328 5.527 26 1 95.75 448 TYR B N 1
ATOM 8398 C CA . TYR B 1 448 ? -4.242 5.539 24.859 1 95.75 448 TYR B CA 1
ATOM 8399 C C . TYR B 1 448 ? -5.375 4.539 25.062 1 95.75 448 TYR B C 1
ATOM 8401 O O . TYR B 1 448 ? -5.141 3.395 25.453 1 95.75 448 TYR B O 1
ATOM 8409 N N . GLY B 1 449 ? -6.559 4.957 24.781 1 97.31 449 GLY B N 1
ATOM 8410 C CA . GLY B 1 449 ? -7.695 4.051 24.812 1 97.31 449 GLY B CA 1
ATOM 8411 C C . GLY B 1 449 ? -8.18 3.74 26.219 1 97.31 449 GLY B C 1
ATOM 8412 O O . GLY B 1 449 ? -9.055 2.891 26.391 1 97.31 449 GLY B O 1
ATOM 8413 N N . ASP B 1 450 ? -7.633 4.391 27.172 1 97.56 450 ASP B N 1
ATOM 8414 C CA . ASP B 1 450 ? -8.008 4.148 28.562 1 97.56 450 ASP B CA 1
ATOM 8415 C C . ASP B 1 450 ? -8.594 5.402 29.203 1 97.56 450 ASP B C 1
ATOM 8417 O O . ASP B 1 450 ? -9.812 5.586 29.219 1 97.56 450 ASP B O 1
ATOM 8421 N N . THR B 1 451 ? -7.691 6.379 29.5 1 97.75 451 THR B N 1
ATOM 8422 C CA . THR B 1 451 ? -8.141 7.625 30.109 1 97.75 451 THR B CA 1
ATOM 8423 C C . THR B 1 451 ? -9.031 8.414 29.156 1 97.75 451 THR B C 1
ATOM 8425 O O . THR B 1 451 ? -10.078 8.914 29.547 1 97.75 451 THR B O 1
ATOM 8428 N N . ASP B 1 452 ? -8.586 8.562 28.016 1 98.19 452 ASP B N 1
ATOM 8429 C CA . ASP B 1 452 ? -9.344 9.273 27 1 98.19 452 ASP B CA 1
ATOM 8430 C C . ASP B 1 452 ? -10.703 8.617 26.766 1 98.19 452 ASP B C 1
ATOM 8432 O O . ASP B 1 452 ? -11.727 9.297 26.656 1 98.19 452 ASP B O 1
ATOM 8436 N N . TYR B 1 453 ? -10.766 7.258 26.75 1 98.62 453 TYR B N 1
ATOM 8437 C CA . TYR B 1 453 ? -12.023 6.543 26.594 1 98.62 453 TYR B CA 1
ATOM 8438 C C . TYR B 1 453 ? -12.984 6.891 27.734 1 98.62 453 TYR B C 1
ATOM 8440 O O . TYR B 1 453 ? -14.133 7.27 27.484 1 98.62 453 TYR B O 1
ATOM 8448 N N . LYS B 1 454 ? -12.523 6.754 28.938 1 98.75 454 LYS B N 1
ATOM 8449 C CA . LYS B 1 454 ? -13.352 7.016 30.109 1 98.75 454 LYS B CA 1
ATOM 8450 C C . LYS B 1 454 ? -13.852 8.461 30.125 1 98.75 454 LYS B C 1
ATOM 8452 O O . LYS B 1 454 ? -15.008 8.719 30.453 1 98.75 454 LYS B O 1
ATOM 8457 N N . GLN B 1 455 ? -13.039 9.328 29.719 1 98.81 455 GLN B N 1
ATOM 8458 C CA . GLN B 1 455 ? -13.391 10.75 29.719 1 98.81 455 GLN B CA 1
ATOM 8459 C C . GLN B 1 455 ? -14.438 11.047 28.641 1 98.81 455 GLN B C 1
ATOM 8461 O O . GLN B 1 455 ? -15.383 11.805 28.875 1 98.81 455 GLN B O 1
ATOM 8466 N N . LEU B 1 456 ? -14.312 10.484 27.484 1 98.81 456 LEU B N 1
ATOM 8467 C CA . LEU B 1 456 ? -15.281 10.68 26.406 1 98.81 456 LEU B CA 1
ATOM 8468 C C . LEU B 1 456 ? -16.641 10.117 26.797 1 98.81 456 LEU B C 1
ATOM 8470 O O . LEU B 1 456 ? -17.672 10.727 26.516 1 98.81 456 LEU B O 1
ATOM 8474 N N . MET B 1 457 ? -16.656 8.93 27.453 1 98.75 457 MET B N 1
ATOM 8475 C CA . MET B 1 457 ? -17.922 8.328 27.891 1 98.75 457 MET B CA 1
ATOM 8476 C C . MET B 1 457 ? -18.594 9.188 28.953 1 98.75 457 MET B C 1
ATOM 8478 O O . MET B 1 457 ? -19.812 9.375 28.922 1 98.75 457 MET B O 1
ATOM 8482 N N . LYS B 1 458 ? -17.797 9.672 29.859 1 98.69 458 LYS B N 1
ATOM 8483 C CA . LYS B 1 458 ? -18.359 10.523 30.906 1 98.69 458 LYS B CA 1
ATOM 8484 C C . LYS B 1 458 ? -18.922 11.812 30.312 1 98.69 458 LYS B C 1
ATOM 8486 O O . LYS B 1 458 ? -19.984 12.289 30.734 1 98.69 458 LYS B O 1
ATOM 8491 N N . PHE B 1 459 ? -18.219 12.414 29.438 1 98.56 459 PHE B N 1
ATOM 8492 C CA . PHE B 1 459 ? -18.719 13.586 28.719 1 98.56 459 PHE B CA 1
ATOM 8493 C C . PHE B 1 459 ? -20.031 13.281 28.016 1 98.56 459 PHE B C 1
ATOM 8495 O O . PHE B 1 459 ? -20.984 14.055 28.094 1 98.56 459 PHE B O 1
ATOM 8502 N N . LEU B 1 460 ? -20.016 12.156 27.312 1 98.69 460 LEU B N 1
ATOM 8503 C CA . LEU B 1 460 ? -21.219 11.758 26.578 1 98.69 460 LEU B CA 1
ATOM 8504 C C . LEU B 1 460 ? -22.406 11.594 27.516 1 98.69 460 LEU B C 1
ATOM 8506 O O . LEU B 1 460 ? -23.531 11.953 27.188 1 98.69 460 LEU B O 1
ATOM 8510 N N . ASP B 1 461 ? -22.203 11.016 28.734 1 98.56 461 ASP B N 1
ATOM 8511 C CA . ASP B 1 461 ? -23.25 10.906 29.75 1 98.56 461 ASP B CA 1
ATOM 8512 C C . ASP B 1 461 ? -23.828 12.273 30.078 1 98.56 461 ASP B C 1
ATOM 8514 O O . ASP B 1 461 ? -25.047 12.422 30.203 1 98.56 461 ASP B O 1
ATOM 8518 N N . ALA B 1 462 ? -22.953 13.211 30.219 1 98.38 462 ALA B N 1
ATOM 8519 C CA . ALA B 1 462 ? -23.406 14.562 30.562 1 98.38 462 ALA B CA 1
ATOM 8520 C C . ALA B 1 462 ? -24.25 15.156 29.438 1 98.38 462 ALA B C 1
ATOM 8522 O O . ALA B 1 462 ? -25.234 15.844 29.703 1 98.38 462 ALA B O 1
ATOM 8523 N N . VAL B 1 463 ? -23.859 14.961 28.219 1 98.19 463 VAL B N 1
ATOM 8524 C CA . VAL B 1 463 ? -24.609 15.469 27.078 1 98.19 463 VAL B CA 1
ATOM 8525 C C . VAL B 1 463 ? -26 14.82 27.016 1 98.19 463 VAL B C 1
ATOM 8527 O O . VAL B 1 463 ? -27 15.5 26.812 1 98.19 463 VAL B O 1
ATOM 8530 N N . VAL B 1 464 ? -26.047 13.523 27.188 1 97.38 464 VAL B N 1
ATOM 8531 C CA . VAL B 1 464 ? -27.297 12.766 27.141 1 97.38 464 VAL B CA 1
ATOM 8532 C C . VAL B 1 464 ? -28.234 13.234 28.25 1 97.38 464 VAL B C 1
ATOM 8534 O O . VAL B 1 464 ? -29.438 13.367 28.031 1 97.38 464 VAL B O 1
ATOM 8537 N N . GLU B 1 465 ? -27.734 13.508 29.391 1 96.31 465 GLU B N 1
ATOM 8538 C CA . GLU B 1 465 ? -28.531 13.953 30.531 1 96.31 465 GLU B CA 1
ATOM 8539 C C . GLU B 1 465 ? -29.062 15.367 30.297 1 96.31 465 GLU B C 1
ATOM 8541 O O . GLU B 1 465 ? -30.141 15.711 30.766 1 96.31 465 GLU B O 1
ATOM 8546 N N . GLY B 1 466 ? -28.344 16.109 29.578 1 93.38 466 GLY B N 1
ATOM 8547 C CA . GLY B 1 466 ? -28.688 17.516 29.422 1 93.38 466 GLY B CA 1
ATOM 8548 C C . GLY B 1 466 ? -29.422 17.812 28.125 1 93.38 466 GLY B C 1
ATOM 8549 O O . GLY B 1 466 ? -29.719 18.969 27.828 1 93.38 466 GLY B O 1
ATOM 8550 N N . SER B 1 467 ? -29.703 16.859 27.312 1 93.38 467 SER B N 1
ATOM 8551 C CA . SER B 1 467 ? -30.328 17.078 26.016 1 93.38 467 SER B CA 1
ATOM 8552 C C . SER B 1 467 ? -31.375 16.016 25.719 1 93.38 467 SER B C 1
ATOM 8554 O O . SER B 1 467 ? -31.5 15.031 26.453 1 93.38 467 SER B O 1
ATOM 8556 N N . ASP B 1 468 ? -32.156 16.219 24.688 1 93.88 468 ASP B N 1
ATOM 8557 C CA . ASP B 1 468 ? -33.219 15.273 24.281 1 93.88 468 ASP B CA 1
ATOM 8558 C C . ASP B 1 468 ? -32.656 14.273 23.25 1 93.88 468 ASP B C 1
ATOM 8560 O O . ASP B 1 468 ? -33.062 14.289 22.094 1 93.88 468 ASP B O 1
ATOM 8564 N N . VAL B 1 469 ? -31.891 13.359 23.766 1 96.69 469 VAL B N 1
ATOM 8565 C CA . VAL B 1 469 ? -31.234 12.383 22.922 1 96.69 469 VAL B CA 1
ATOM 8566 C C . VAL B 1 469 ? -31.938 11.031 23.031 1 96.69 469 VAL B C 1
ATOM 8568 O O . VAL B 1 469 ? -32.344 10.641 24.125 1 96.69 469 VAL B O 1
ATOM 8571 N N . ASP B 1 470 ? -32.125 10.359 21.922 1 97.12 470 ASP B N 1
ATOM 8572 C CA . ASP B 1 470 ? -32.531 8.961 21.906 1 97.12 470 ASP B CA 1
ATOM 8573 C C . ASP B 1 470 ? -31.328 8.039 22.047 1 97.12 470 ASP B C 1
ATOM 8575 O O . ASP B 1 470 ? -30.625 7.77 21.062 1 97.12 470 ASP B O 1
ATOM 8579 N N . GLU B 1 471 ? -31.156 7.5 23.156 1 97.12 471 GLU B N 1
ATOM 8580 C CA . GLU B 1 471 ? -29.953 6.723 23.453 1 97.12 471 GLU B CA 1
ATOM 8581 C C . GLU B 1 471 ? -29.906 5.441 22.625 1 97.12 471 GLU B C 1
ATOM 8583 O O . GLU B 1 471 ? -28.875 4.789 22.547 1 97.12 471 GLU B O 1
ATOM 8588 N N . GLY B 1 472 ? -31.031 5.012 22.078 1 97.31 472 GLY B N 1
ATOM 8589 C CA . GLY B 1 472 ? -31.062 3.861 21.188 1 97.31 472 GLY B CA 1
ATOM 8590 C C . GLY B 1 472 ? -30.578 4.18 19.781 1 97.31 472 GLY B C 1
ATOM 8591 O O . GLY B 1 472 ? -30.469 3.285 18.938 1 97.31 472 GLY B O 1
ATOM 8592 N N . LYS B 1 473 ? -30.297 5.469 19.5 1 98.25 473 LYS B N 1
ATOM 8593 C CA . LYS B 1 473 ? -29.875 5.918 18.172 1 98.25 473 LYS B CA 1
ATOM 8594 C C . LYS B 1 473 ? -28.609 6.777 18.266 1 98.25 473 LYS B C 1
ATOM 8596 O O . LYS B 1 473 ? -28.625 7.949 17.891 1 98.25 473 LYS B O 1
ATOM 8601 N N . MET B 1 474 ? -27.516 6.16 18.672 1 98.81 474 MET B N 1
ATOM 8602 C CA . MET B 1 474 ? -26.25 6.883 18.797 1 98.81 474 MET B CA 1
ATOM 8603 C C . MET B 1 474 ? -25.188 6.297 17.891 1 98.81 474 MET B C 1
ATOM 8605 O O . MET B 1 474 ? -25.109 5.078 17.719 1 98.81 474 MET B O 1
ATOM 8609 N N . ALA B 1 475 ? -24.438 7.145 17.297 1 98.94 475 ALA B N 1
ATOM 8610 C CA . ALA B 1 475 ? -23.297 6.781 16.453 1 98.94 475 ALA B CA 1
ATOM 8611 C C . ALA B 1 475 ? -22.016 7.434 16.938 1 98.94 475 ALA B C 1
ATOM 8613 O O . ALA B 1 475 ? -22.047 8.375 17.734 1 98.94 475 ALA B O 1
ATOM 8614 N N . VAL B 1 476 ? -20.859 6.938 16.547 1 98.94 476 VAL B N 1
ATOM 8615 C CA . VAL B 1 476 ? -19.547 7.492 16.875 1 98.94 476 VAL B CA 1
ATOM 8616 C C . VAL B 1 476 ? -18.672 7.488 15.625 1 98.94 476 VAL B C 1
ATOM 8618 O O . VAL B 1 476 ? -18.75 6.57 14.805 1 98.94 476 VAL B O 1
ATOM 8621 N N . THR B 1 477 ? -17.906 8.547 15.461 1 98.88 477 THR B N 1
ATOM 8622 C CA . THR B 1 477 ? -16.984 8.648 14.328 1 98.88 477 THR B CA 1
ATOM 8623 C C . THR B 1 477 ? -15.758 9.469 14.695 1 98.88 477 THR B C 1
ATOM 8625 O O . THR B 1 477 ? -15.766 10.188 15.703 1 98.88 477 THR B O 1
ATOM 8628 N N . GLY B 1 478 ? -14.75 9.297 13.961 1 98.69 478 GLY B N 1
ATOM 8629 C CA . GLY B 1 478 ? -13.516 10.062 14.055 1 98.69 478 GLY B CA 1
ATOM 8630 C C . GLY B 1 478 ? -12.508 9.703 12.984 1 98.69 478 GLY B C 1
ATOM 8631 O O . GLY B 1 478 ? -12.648 8.68 12.297 1 98.69 478 GLY B O 1
ATOM 8632 N N . ILE B 1 479 ? -11.492 10.539 12.82 1 98.44 479 ILE B N 1
ATOM 8633 C CA . ILE B 1 479 ? -10.445 10.359 11.82 1 98.44 479 ILE B CA 1
ATOM 8634 C C . ILE B 1 479 ? -9.086 10.328 12.508 1 98.44 479 ILE B C 1
ATOM 8636 O O . ILE B 1 479 ? -8.852 11.062 13.469 1 98.44 479 ILE B O 1
ATOM 8640 N N . SER B 1 480 ? -8.102 9.539 11.961 1 98.38 480 SER B N 1
ATOM 8641 C CA . SER B 1 480 ? -6.758 9.445 12.523 1 98.38 480 SER B CA 1
ATOM 8642 C C . SER B 1 480 ? -6.793 8.961 13.969 1 98.38 480 SER B C 1
ATOM 8644 O O . SER B 1 480 ? -7.344 7.898 14.258 1 98.38 480 SER B O 1
ATOM 8646 N N . TYR B 1 481 ? -6.391 9.766 14.992 1 98.25 481 TYR B N 1
ATOM 8647 C CA . TYR B 1 481 ? -6.574 9.43 16.406 1 98.25 481 TYR B CA 1
ATOM 8648 C C . TYR B 1 481 ? -8.047 9.211 16.719 1 98.25 481 TYR B C 1
ATOM 8650 O O . TYR B 1 481 ? -8.398 8.281 17.453 1 98.25 481 TYR B O 1
ATOM 8658 N N . GLY B 1 482 ? -8.914 10 16.141 1 98.75 482 GLY B N 1
ATOM 8659 C CA . GLY B 1 482 ? -10.336 9.789 16.312 1 98.75 482 GLY B CA 1
ATOM 8660 C C . GLY B 1 482 ? -10.812 8.453 15.766 1 98.75 482 GLY B C 1
ATOM 8661 O O . GLY B 1 482 ? -11.719 7.836 16.328 1 98.75 482 GLY B O 1
ATOM 8662 N N . GLY B 1 483 ? -10.211 8.07 14.602 1 98.81 483 GLY B N 1
ATOM 8663 C CA . GLY B 1 483 ? -10.484 6.746 14.078 1 98.81 483 GLY B CA 1
ATOM 8664 C C . GLY B 1 483 ? -10.008 5.633 14.992 1 98.81 483 GLY B C 1
ATOM 8665 O O . GLY B 1 483 ? -10.703 4.637 15.188 1 98.81 483 GLY B O 1
ATOM 8666 N N . TYR B 1 484 ? -8.836 5.789 15.578 1 98.81 484 TYR B N 1
ATOM 8667 C CA . TYR B 1 484 ? -8.328 4.852 16.578 1 98.81 484 TYR B CA 1
ATOM 8668 C C . TYR B 1 484 ? -9.273 4.746 17.766 1 98.81 484 TYR B C 1
ATOM 8670 O O . TYR B 1 484 ? -9.617 3.641 18.188 1 98.81 484 TYR B O 1
ATOM 8678 N N . MET B 1 485 ? -9.695 5.895 18.25 1 98.88 485 MET B N 1
ATOM 8679 C CA . MET B 1 485 ? -10.586 5.895 19.406 1 98.88 485 MET B CA 1
ATOM 8680 C C . MET B 1 485 ? -11.93 5.27 19.062 1 98.88 485 MET B C 1
ATOM 8682 O O . MET B 1 485 ? -12.555 4.609 19.906 1 98.88 485 MET B O 1
ATOM 8686 N N . THR B 1 486 ? -12.414 5.5 17.844 1 98.94 486 THR B N 1
ATOM 8687 C CA . THR B 1 486 ? -13.641 4.844 17.406 1 98.94 486 THR B CA 1
ATOM 8688 C C . THR B 1 486 ? -13.484 3.326 17.438 1 98.94 486 THR B C 1
ATOM 8690 O O . THR B 1 486 ? -14.352 2.619 17.953 1 98.94 486 THR B O 1
ATOM 8693 N N . ASN B 1 487 ? -12.328 2.842 16.922 1 98.94 487 ASN B N 1
ATOM 8694 C CA . ASN B 1 487 ? -12.039 1.414 16.969 1 98.94 487 ASN B CA 1
ATOM 8695 C C . ASN B 1 487 ? -11.992 0.902 18.406 1 98.94 487 ASN B C 1
ATOM 8697 O O . ASN B 1 487 ? -12.484 -0.189 18.688 1 98.94 487 ASN B O 1
ATOM 8701 N N . VAL B 1 488 ? -11.414 1.697 19.297 1 98.88 488 VAL B N 1
ATOM 8702 C CA . VAL B 1 488 ? -11.289 1.318 20.703 1 98.88 488 VAL B CA 1
ATOM 8703 C C . VAL B 1 488 ? -12.672 1.279 21.344 1 98.88 488 VAL B C 1
ATOM 8705 O O . VAL B 1 488 ? -13.016 0.318 22.047 1 98.88 488 VAL B O 1
ATOM 8708 N N . ILE B 1 489 ? -13.461 2.275 21.125 1 98.88 489 ILE B N 1
ATOM 8709 C CA . ILE B 1 489 ? -14.75 2.455 21.797 1 98.88 489 ILE B CA 1
ATOM 8710 C C . ILE B 1 489 ? -15.648 1.261 21.5 1 98.88 489 ILE B C 1
ATOM 8712 O O . ILE B 1 489 ? -16.297 0.727 22.406 1 98.88 489 ILE B O 1
ATOM 8716 N N . VAL B 1 490 ? -15.664 0.759 20.281 1 98.88 490 VAL B N 1
ATOM 8717 C CA . VAL B 1 490 ? -16.594 -0.304 19.906 1 98.88 490 VAL B CA 1
ATOM 8718 C C . VAL B 1 490 ? -16.156 -1.622 20.547 1 98.88 490 VAL B C 1
ATOM 8720 O O . VAL B 1 490 ? -16.938 -2.572 20.625 1 98.88 490 VAL B O 1
ATOM 8723 N N . THR B 1 491 ? -14.898 -1.751 20.969 1 98.81 491 THR B N 1
ATOM 8724 C CA . THR B 1 491 ? -14.445 -2.957 21.656 1 98.81 491 THR B CA 1
ATOM 8725 C C . THR B 1 491 ? -14.789 -2.902 23.141 1 98.81 491 THR B C 1
ATOM 8727 O O . THR B 1 491 ? -14.711 -3.914 23.844 1 98.81 491 THR B O 1
ATOM 8730 N N . LYS B 1 492 ? -15.211 -1.765 23.641 1 98.75 492 LYS B N 1
ATOM 8731 C CA . LYS B 1 492 ? -15.344 -1.591 25.078 1 98.75 492 LYS B CA 1
ATOM 8732 C C . LYS B 1 492 ? -16.797 -1.373 25.484 1 98.75 492 LYS B C 1
ATOM 8734 O O . LYS B 1 492 ? -17.172 -1.548 26.641 1 98.75 492 LYS B O 1
ATOM 8739 N N . THR B 1 493 ? -17.609 -0.928 24.547 1 98.56 493 THR B N 1
ATOM 8740 C CA . THR B 1 493 ? -19.016 -0.659 24.859 1 98.56 493 THR B CA 1
ATOM 8741 C C . THR B 1 493 ? -19.906 -0.991 23.656 1 98.56 493 THR B C 1
ATOM 8743 O O . THR B 1 493 ? -19.422 -1.094 22.531 1 98.56 493 THR B O 1
ATOM 8746 N N . SER B 1 494 ? -21.156 -1.202 23.859 1 98 494 SER B N 1
ATOM 8747 C CA . SER B 1 494 ? -22.156 -1.417 22.828 1 98 494 SER B CA 1
ATOM 8748 C C . SER B 1 494 ? -23.172 -0.273 22.781 1 98 494 SER B C 1
ATOM 8750 O O . SER B 1 494 ? -24.281 -0.44 22.297 1 98 494 SER B O 1
ATOM 8752 N N . ARG B 1 495 ? -22.75 0.845 23.359 1 97.62 495 ARG B N 1
ATOM 8753 C CA . ARG B 1 495 ? -23.609 2.01 23.516 1 97.62 495 ARG B CA 1
ATOM 8754 C C . ARG B 1 495 ? -24.016 2.568 22.156 1 97.62 495 ARG B C 1
ATOM 8756 O O . ARG B 1 495 ? -25.047 3.225 22.031 1 97.62 495 ARG B O 1
ATOM 8763 N N . PHE B 1 496 ? -23.281 2.297 21.141 1 98.81 496 PHE B N 1
ATOM 8764 C CA . PHE B 1 496 ? -23.5 2.875 19.828 1 98.81 496 PHE B CA 1
ATOM 8765 C C . PHE B 1 496 ? -24.062 1.836 18.875 1 98.81 496 PHE B C 1
ATOM 8767 O O . PHE B 1 496 ? -23.688 0.666 18.906 1 98.81 496 PHE B O 1
ATOM 8774 N N . ARG B 1 497 ? -24.938 2.279 18 1 98.56 497 ARG B N 1
ATOM 8775 C CA . ARG B 1 497 ? -25.562 1.385 17.031 1 98.56 497 ARG B CA 1
ATOM 8776 C C . ARG B 1 497 ? -24.859 1.472 15.68 1 98.56 497 ARG B C 1
ATOM 8778 O O . ARG B 1 497 ? -25.062 0.613 14.82 1 98.56 497 ARG B O 1
ATOM 8785 N N . ALA B 1 498 ? -24 2.486 15.516 1 98.81 498 ALA B N 1
ATOM 8786 C CA . ALA B 1 498 ? -23.203 2.658 14.305 1 98.81 498 ALA B CA 1
ATOM 8787 C C . ALA B 1 498 ? -21.859 3.312 14.617 1 98.81 498 ALA B C 1
ATOM 8789 O O . ALA B 1 498 ? -21.781 4.211 15.453 1 98.81 498 ALA B O 1
ATOM 8790 N N . ALA B 1 499 ? -20.828 2.861 13.953 1 98.94 499 ALA B N 1
ATOM 8791 C CA . ALA B 1 499 ? -19.5 3.461 14.07 1 98.94 499 ALA B CA 1
ATOM 8792 C C . ALA B 1 499 ? -18.875 3.645 12.695 1 98.94 499 ALA B C 1
ATOM 8794 O O . ALA B 1 499 ? -19 2.787 11.82 1 98.94 499 ALA B O 1
ATOM 8795 N N . VAL B 1 500 ? -18.25 4.758 12.469 1 98.94 500 VAL B N 1
ATOM 8796 C CA . VAL B 1 500 ? -17.438 5.012 11.281 1 98.94 500 VAL B CA 1
ATOM 8797 C C . VAL B 1 500 ? -16.031 5.414 11.695 1 98.94 500 VAL B C 1
ATOM 8799 O O . VAL B 1 500 ? -15.812 6.512 12.219 1 98.94 500 VAL B O 1
ATOM 8802 N N . SER B 1 501 ? -15.102 4.566 11.539 1 98.94 501 SER B N 1
ATOM 8803 C CA . SER B 1 501 ? -13.688 4.828 11.789 1 98.94 501 SER B CA 1
ATOM 8804 C C . SER B 1 501 ? -12.969 5.207 10.5 1 98.94 501 SER B C 1
ATOM 8806 O O . SER B 1 501 ? -12.984 4.453 9.523 1 98.94 501 SER B O 1
ATOM 8808 N N . GLU B 1 502 ? -12.344 6.355 10.492 1 98.81 502 GLU B N 1
ATOM 8809 C CA . GLU B 1 502 ? -11.672 6.82 9.281 1 98.81 502 GLU B CA 1
ATOM 8810 C C . GLU B 1 502 ? -10.172 6.992 9.516 1 98.81 502 GLU B C 1
ATOM 8812 O O . GLU B 1 502 ? -9.758 7.676 10.453 1 98.81 502 GLU B O 1
ATOM 8817 N N . ASN B 1 503 ? -9.359 6.332 8.664 1 98.62 503 ASN B N 1
ATOM 8818 C CA . ASN B 1 503 ? -7.906 6.492 8.695 1 98.62 503 ASN B CA 1
ATOM 8819 C C . ASN B 1 503 ? -7.355 6.277 10.102 1 98.62 503 ASN B C 1
ATOM 8821 O O . ASN B 1 503 ? -6.5 7.039 10.562 1 98.62 503 ASN B O 1
ATOM 8825 N N . GLY B 1 504 ? -7.883 5.34 10.852 1 98.56 504 GLY B N 1
ATOM 8826 C CA . GLY B 1 504 ? -7.496 5.125 12.242 1 98.56 504 GLY B CA 1
ATOM 8827 C C . GLY B 1 504 ? -6.562 3.945 12.422 1 98.56 504 GLY B C 1
ATOM 8828 O O . GLY B 1 504 ? -6.582 3.002 11.633 1 98.56 504 GLY B O 1
ATOM 8829 N N . ILE B 1 505 ? -5.781 3.953 13.477 1 98.75 505 ILE B N 1
ATOM 8830 C CA . ILE B 1 505 ? -4.91 2.838 13.836 1 98.75 505 ILE B CA 1
ATOM 8831 C C . ILE B 1 505 ? -5.742 1.708 14.438 1 98.75 505 ILE B C 1
ATOM 8833 O O . ILE B 1 505 ? -6.656 1.957 15.234 1 98.75 505 ILE B O 1
ATOM 8837 N N . ALA B 1 506 ? -5.438 0.513 14.055 1 98.88 506 ALA B N 1
ATOM 8838 C CA . ALA B 1 506 ? -6.09 -0.668 14.617 1 98.88 506 ALA B CA 1
ATOM 8839 C C . ALA B 1 506 ? -5.07 -1.607 15.25 1 98.88 506 ALA B C 1
ATOM 8841 O O . ALA B 1 506 ? -5.402 -2.375 16.156 1 98.88 506 ALA B O 1
ATOM 8842 N N . ASP B 1 507 ? -3.834 -1.619 14.781 1 98.88 507 ASP B N 1
ATOM 8843 C CA . ASP B 1 507 ? -2.721 -2.416 15.289 1 98.88 507 ASP B CA 1
ATOM 8844 C C . ASP B 1 507 ? -1.439 -1.587 15.359 1 98.88 507 ASP B C 1
ATOM 8846 O O . ASP B 1 507 ? -0.802 -1.335 14.336 1 98.88 507 ASP B O 1
ATOM 8850 N N . TRP B 1 508 ? -0.996 -1.333 16.609 1 98.81 508 TRP B N 1
ATOM 8851 C CA . TRP B 1 508 ? 0.163 -0.476 16.828 1 98.81 508 TRP B CA 1
ATOM 8852 C C . TRP B 1 508 ? 1.444 -1.164 16.359 1 98.81 508 TRP B C 1
ATOM 8854 O O . TRP B 1 508 ? 2.441 -0.5 16.062 1 98.81 508 TRP B O 1
ATOM 8864 N N . ILE B 1 509 ? 1.501 -2.523 16.297 1 98.81 509 ILE B N 1
ATOM 8865 C CA . ILE B 1 509 ? 2.67 -3.234 15.797 1 98.81 509 ILE B CA 1
ATOM 8866 C C . ILE B 1 509 ? 2.838 -2.959 14.305 1 98.81 509 ILE B C 1
ATOM 8868 O O . ILE B 1 509 ? 3.914 -2.549 13.859 1 98.81 509 ILE B O 1
ATOM 8872 N N . ALA B 1 510 ? 1.72 -3.15 13.57 1 98.62 510 ALA B N 1
ATOM 8873 C CA . ALA B 1 510 ? 1.744 -2.863 12.141 1 98.62 510 ALA B CA 1
ATOM 8874 C C . ALA B 1 510 ? 2.068 -1.396 11.883 1 98.62 510 ALA B C 1
ATOM 8876 O O . ALA B 1 510 ? 2.775 -1.069 10.922 1 98.62 510 ALA B O 1
ATOM 8877 N N . ASP B 1 511 ? 1.517 -0.498 12.703 1 98.75 511 ASP B N 1
ATOM 8878 C CA . ASP B 1 511 ? 1.788 0.93 12.57 1 98.75 511 ASP B CA 1
ATOM 8879 C C . ASP B 1 511 ? 3.279 1.222 12.719 1 98.75 511 ASP B C 1
ATOM 8881 O O . ASP B 1 511 ? 3.846 1.999 11.953 1 98.75 511 ASP B O 1
ATOM 8885 N N . PHE B 1 512 ? 3.914 0.594 13.68 1 98.56 512 PHE B N 1
ATOM 8886 C CA . PHE B 1 512 ? 5.34 0.751 13.938 1 98.56 512 PHE B CA 1
ATOM 8887 C C . PHE B 1 512 ? 6.156 0.374 12.703 1 98.56 512 PHE B C 1
ATOM 8889 O O . PHE B 1 512 ? 7.156 1.023 12.391 1 98.56 512 PHE B O 1
ATOM 8896 N N . TRP B 1 513 ? 5.703 -0.594 11.984 1 98.31 513 TRP B N 1
ATOM 8897 C CA . TRP B 1 513 ? 6.453 -1.109 10.844 1 98.31 513 TRP B CA 1
ATOM 8898 C C . TRP B 1 513 ? 6.324 -0.178 9.641 1 98.31 513 TRP B C 1
ATOM 8900 O O . TRP B 1 513 ? 7.312 0.118 8.969 1 98.31 513 TRP B O 1
ATOM 8910 N N . ALA B 1 514 ? 5.078 0.328 9.391 1 97.94 514 ALA B N 1
ATOM 8911 C CA . ALA B 1 514 ? 4.805 0.749 8.016 1 97.94 514 ALA B CA 1
ATOM 8912 C C . ALA B 1 514 ? 4.465 2.236 7.953 1 97.94 514 ALA B C 1
ATOM 8914 O O . ALA B 1 514 ? 4.559 2.855 6.895 1 97.94 514 ALA B O 1
ATOM 8915 N N . ALA B 1 515 ? 3.977 2.82 9.047 1 98.19 515 ALA B N 1
ATOM 8916 C CA . ALA B 1 515 ? 3.631 4.238 9.023 1 98.19 515 ALA B CA 1
ATOM 8917 C C . ALA B 1 515 ? 4.863 5.102 8.766 1 98.19 515 ALA B C 1
ATOM 8919 O O . ALA B 1 515 ? 5.969 4.758 9.195 1 98.19 515 ALA B O 1
ATOM 8920 N N . ASP B 1 516 ? 4.699 6.207 8.133 1 97.12 516 ASP B N 1
ATOM 8921 C CA . ASP B 1 516 ? 5.82 7.086 7.805 1 97.12 516 ASP B CA 1
ATOM 8922 C C . ASP B 1 516 ? 6.492 7.613 9.07 1 97.12 516 ASP B C 1
ATOM 8924 O O . ASP B 1 516 ? 7.68 7.941 9.055 1 97.12 516 ASP B O 1
ATOM 8928 N N . ILE B 1 517 ? 5.77 7.641 10.219 1 97.12 517 ILE B N 1
ATOM 8929 C CA . ILE B 1 517 ? 6.363 8.211 11.422 1 97.12 517 ILE B CA 1
ATOM 8930 C C . ILE B 1 517 ? 6.328 7.18 12.547 1 97.12 517 ILE B C 1
ATOM 8932 O O . ILE B 1 517 ? 6.684 7.484 13.688 1 97.12 517 ILE B O 1
ATOM 8936 N N . GLY B 1 518 ? 5.879 6 12.32 1 97.69 518 GLY B N 1
ATOM 8937 C CA . GLY B 1 518 ? 5.645 4.996 13.344 1 97.69 518 GLY B CA 1
ATOM 8938 C C . GLY B 1 518 ? 6.891 4.656 14.141 1 97.69 518 GLY B C 1
ATOM 8939 O O . GLY B 1 518 ? 6.816 4.434 15.352 1 97.69 518 GLY B O 1
ATOM 8940 N N . TYR B 1 519 ? 8.07 4.645 13.547 1 96.56 519 TYR B N 1
ATOM 8941 C CA . TYR B 1 519 ? 9.305 4.156 14.148 1 96.56 519 TYR B CA 1
ATOM 8942 C C . TYR B 1 519 ? 9.789 5.098 15.242 1 96.56 519 TYR B C 1
ATOM 8944 O O . TYR B 1 519 ? 10.617 4.719 16.078 1 96.56 519 TYR B O 1
ATOM 8952 N N . TRP B 1 520 ? 9.32 6.352 15.266 1 96.19 520 TRP B N 1
ATOM 8953 C CA . TRP B 1 520 ? 9.68 7.238 16.375 1 96.19 520 TRP B CA 1
ATOM 8954 C C . TRP B 1 520 ? 8.445 7.688 17.141 1 96.19 520 TRP B C 1
ATOM 8956 O O . TRP B 1 520 ? 8.523 8.008 18.328 1 96.19 520 TRP B O 1
ATOM 8966 N N . PHE B 1 521 ? 7.266 7.754 16.516 1 97.56 521 PHE B N 1
ATOM 8967 C CA . PHE B 1 521 ? 6.031 8.188 17.156 1 97.56 521 PHE B CA 1
ATOM 8968 C C . PHE B 1 521 ? 5.543 7.141 18.141 1 97.56 521 PHE B C 1
ATOM 8970 O O . PHE B 1 521 ? 5.211 7.469 19.281 1 97.56 521 PHE B O 1
ATOM 8977 N N . ASP B 1 522 ? 5.453 5.914 17.734 1 98.12 522 ASP B N 1
ATOM 8978 C CA . ASP B 1 522 ? 4.867 4.863 18.562 1 98.12 522 ASP B CA 1
ATOM 8979 C C . ASP B 1 522 ? 5.676 4.652 19.828 1 98.12 522 ASP B C 1
ATOM 8981 O O . ASP B 1 522 ? 5.109 4.523 20.922 1 98.12 522 ASP B O 1
ATOM 8985 N N . PRO B 1 523 ? 7.016 4.609 19.703 1 97.56 523 PRO B N 1
ATOM 8986 C CA . PRO B 1 523 ? 7.785 4.488 20.938 1 97.56 523 PRO B CA 1
ATOM 8987 C C . PRO B 1 523 ? 7.543 5.652 21.906 1 97.56 523 PRO B C 1
ATOM 8989 O O . PRO B 1 523 ? 7.566 5.465 23.125 1 97.56 523 PRO B O 1
ATOM 8992 N N . ASP B 1 524 ? 7.316 6.832 21.359 1 97.25 524 ASP B N 1
ATOM 8993 C CA . ASP B 1 524 ? 7.023 7.984 22.203 1 97.25 524 ASP B CA 1
ATOM 8994 C C . ASP B 1 524 ? 5.648 7.848 22.859 1 97.25 524 ASP B C 1
ATOM 8996 O O . ASP B 1 524 ? 5.488 8.141 24.047 1 97.25 524 ASP B O 1
ATOM 9000 N N . GLN B 1 525 ? 4.691 7.398 22.172 1 97.5 525 GLN B N 1
ATOM 9001 C CA . GLN B 1 525 ? 3.301 7.398 22.609 1 97.5 525 GLN B CA 1
ATOM 9002 C C . GLN B 1 525 ? 2.992 6.16 23.438 1 97.5 525 GLN B C 1
ATOM 9004 O O . GLN B 1 525 ? 2.334 6.254 24.484 1 97.5 525 GLN B O 1
ATOM 9009 N N . ILE B 1 526 ? 3.496 4.957 23.016 1 97.88 526 ILE B N 1
ATOM 9010 C CA . ILE B 1 526 ? 3.143 3.693 23.656 1 97.88 526 ILE B CA 1
ATOM 9011 C C . ILE B 1 526 ? 4.219 3.305 24.672 1 97.88 526 ILE B C 1
ATOM 9013 O O . ILE B 1 526 ? 3.932 2.648 25.672 1 97.88 526 ILE B O 1
ATOM 9017 N N . GLY B 1 527 ? 5.41 3.742 24.469 1 97.06 527 GLY B N 1
ATOM 9018 C CA . GLY B 1 527 ? 6.547 3.32 25.266 1 97.06 527 GLY B CA 1
ATOM 9019 C C . GLY B 1 527 ? 7.262 2.109 24.703 1 97.06 527 GLY B C 1
ATOM 9020 O O . GLY B 1 527 ? 6.645 1.066 24.469 1 97.06 527 GLY B O 1
ATOM 9021 N N . GLY B 1 528 ? 8.539 2.277 24.5 1 96.62 528 GLY B N 1
ATOM 9022 C CA . GLY B 1 528 ? 9.289 1.185 23.906 1 96.62 528 GLY B CA 1
ATOM 9023 C C . GLY B 1 528 ? 8.852 0.866 22.484 1 96.62 528 GLY B C 1
ATOM 9024 O O . GLY B 1 528 ? 8.172 1.668 21.844 1 96.62 528 GLY B O 1
ATOM 9025 N N . THR B 1 529 ? 9.438 -0.219 21.953 1 97.56 529 THR B N 1
ATOM 9026 C CA . THR B 1 529 ? 9.055 -0.732 20.641 1 97.56 529 THR B CA 1
ATOM 9027 C C . THR B 1 529 ? 8.312 -2.057 20.766 1 97.56 529 THR B C 1
ATOM 9029 O O . THR B 1 529 ? 8.242 -2.631 21.859 1 97.56 529 THR B O 1
ATOM 9032 N N . PRO B 1 530 ? 7.656 -2.557 19.703 1 97.88 530 PRO B N 1
ATOM 9033 C CA . PRO B 1 530 ? 7.047 -3.885 19.766 1 97.88 530 PRO B CA 1
ATOM 9034 C C . PRO B 1 530 ? 8.055 -4.98 20.109 1 97.88 530 PRO B C 1
ATOM 9036 O O . PRO B 1 530 ? 7.668 -6.074 20.531 1 97.88 530 PRO B O 1
ATOM 9039 N N . LEU B 1 531 ? 9.305 -4.723 19.922 1 97.56 531 LEU B N 1
ATOM 9040 C CA . LEU B 1 531 ? 10.352 -5.707 20.141 1 97.56 531 LEU B CA 1
ATOM 9041 C C . LEU B 1 531 ? 10.641 -5.875 21.625 1 97.56 531 LEU B C 1
ATOM 9043 O O . LEU B 1 531 ? 11.086 -6.938 22.062 1 97.56 531 LEU B O 1
ATOM 9047 N N . ASP B 1 532 ? 10.375 -4.828 22.469 1 97.25 532 ASP B N 1
ATOM 9048 C CA . ASP B 1 532 ? 10.727 -4.895 23.891 1 97.25 532 ASP B CA 1
ATOM 9049 C C . ASP B 1 532 ? 9.523 -4.559 24.766 1 97.25 532 ASP B C 1
ATOM 9051 O O . ASP B 1 532 ? 9.617 -4.605 26 1 97.25 532 ASP B O 1
ATOM 9055 N N . ASN B 1 533 ? 8.391 -4.172 24.172 1 98 533 ASN B N 1
ATOM 9056 C CA . ASN B 1 533 ? 7.172 -3.809 24.891 1 98 533 ASN B CA 1
ATOM 9057 C C . ASN B 1 533 ? 5.926 -4.332 24.188 1 98 533 ASN B C 1
ATOM 9059 O O . ASN B 1 533 ? 4.934 -3.613 24.047 1 98 533 ASN B O 1
ATOM 9063 N N . LEU B 1 534 ? 6 -5.559 23.734 1 98.19 534 LEU B N 1
ATOM 9064 C CA . LEU B 1 534 ? 4.949 -6.164 22.922 1 98.19 534 LEU B CA 1
ATOM 9065 C C . LEU B 1 534 ? 3.609 -6.125 23.641 1 98.19 534 LEU B C 1
ATOM 9067 O O . LEU B 1 534 ? 2.57 -5.879 23.031 1 98.19 534 LEU B O 1
ATOM 9071 N N . GLU B 1 535 ? 3.562 -6.363 24.875 1 97.81 535 GLU B N 1
ATOM 9072 C CA . GLU B 1 535 ? 2.33 -6.453 25.656 1 97.81 535 GLU B CA 1
ATOM 9073 C C . GLU B 1 535 ? 1.517 -5.168 25.547 1 97.81 535 GLU B C 1
ATOM 9075 O O . GLU B 1 535 ? 0.308 -5.211 25.312 1 97.81 535 GLU B O 1
ATOM 9080 N N . GLU B 1 536 ? 2.145 -4.02 25.719 1 98.19 536 GLU B N 1
ATOM 9081 C CA . GLU B 1 536 ? 1.437 -2.744 25.672 1 98.19 536 GLU B CA 1
ATOM 9082 C C . GLU B 1 536 ? 0.923 -2.465 24.25 1 98.19 536 GLU B C 1
ATOM 9084 O O . GLU B 1 536 ? -0.155 -1.892 24.078 1 98.19 536 GLU B O 1
ATOM 9089 N N . TYR B 1 537 ? 1.737 -2.838 23.281 1 98.56 537 TYR B N 1
ATOM 9090 C CA . TYR B 1 537 ? 1.324 -2.648 21.906 1 98.56 537 TYR B CA 1
ATOM 9091 C C . TYR B 1 537 ? 0.086 -3.479 21.578 1 98.56 537 TYR B C 1
ATOM 9093 O O . TYR B 1 537 ? -0.836 -3 20.922 1 98.56 537 TYR B O 1
ATOM 9101 N N . VAL B 1 538 ? 0.025 -4.707 22.062 1 98.5 538 VAL B N 1
ATOM 9102 C CA . VAL B 1 538 ? -1.121 -5.582 21.828 1 98.5 538 VAL B CA 1
ATOM 9103 C C . VAL B 1 538 ? -2.322 -5.078 22.625 1 98.5 538 VAL B C 1
ATOM 9105 O O . VAL B 1 538 ? -3.426 -4.961 22.094 1 98.5 538 VAL B O 1
ATOM 9108 N N . LYS B 1 539 ? -2.078 -4.699 23.844 1 98.19 539 LYS B N 1
ATOM 9109 C CA . LYS B 1 539 ? -3.133 -4.246 24.734 1 98.19 539 LYS B CA 1
ATOM 9110 C C . LYS B 1 539 ? -3.863 -3.033 24.172 1 98.19 539 LYS B C 1
ATOM 9112 O O . LYS B 1 539 ? -5.086 -2.924 24.297 1 98.19 539 LYS B O 1
ATOM 9117 N N . ARG B 1 540 ? -3.191 -2.193 23.516 1 98.44 540 ARG B N 1
ATOM 9118 C CA . ARG B 1 540 ? -3.76 -0.923 23.078 1 98.44 540 ARG B CA 1
ATOM 9119 C C . ARG B 1 540 ? -4.18 -0.987 21.625 1 98.44 540 ARG B C 1
ATOM 9121 O O . ARG B 1 540 ? -4.605 0.017 21.047 1 98.44 540 ARG B O 1
ATOM 9128 N N . SER B 1 541 ? -4.066 -2.137 21 1 98.81 541 SER B N 1
ATOM 9129 C CA . SER B 1 541 ? -4.488 -2.336 19.625 1 98.81 541 SER B CA 1
ATOM 9130 C C . SER B 1 541 ? -5.902 -2.908 19.547 1 98.81 541 SER B C 1
ATOM 9132 O O . SER B 1 541 ? -6.113 -4.09 19.828 1 98.81 541 SER B O 1
ATOM 9134 N N . PRO B 1 542 ? -6.828 -2.127 19.078 1 98.88 542 PRO B N 1
ATOM 9135 C CA . PRO B 1 542 ? -8.227 -2.572 19.078 1 98.88 542 PRO B CA 1
ATOM 9136 C C . PRO B 1 542 ? -8.445 -3.818 18.219 1 98.88 542 PRO B C 1
ATOM 9138 O O . PRO B 1 542 ? -9.344 -4.613 18.516 1 98.88 542 PRO B O 1
ATOM 9141 N N . ALA B 1 543 ? -7.668 -4.09 17.203 1 98.88 543 ALA B N 1
ATOM 9142 C CA . ALA B 1 543 ? -7.828 -5.27 16.359 1 98.88 543 ALA B CA 1
ATOM 9143 C C . ALA B 1 543 ? -7.777 -6.551 17.188 1 98.88 543 ALA B C 1
ATOM 9145 O O . ALA B 1 543 ? -8.477 -7.52 16.891 1 98.88 543 ALA B O 1
ATOM 9146 N N . PHE B 1 544 ? -6.988 -6.559 18.266 1 98.75 544 PHE B N 1
ATOM 9147 C CA . PHE B 1 544 ? -6.809 -7.75 19.094 1 98.75 544 PHE B CA 1
ATOM 9148 C C . PHE B 1 544 ? -7.992 -7.945 20.031 1 98.75 544 PHE B C 1
ATOM 9150 O O . PHE B 1 544 ? -8.094 -8.969 20.703 1 98.75 544 PHE B O 1
ATOM 9157 N N . HIS B 1 545 ? -8.93 -7 20.047 1 98.69 545 HIS B N 1
ATOM 9158 C CA . HIS B 1 545 ? -10.094 -7.066 20.922 1 98.69 545 HIS B CA 1
ATOM 9159 C C . HIS B 1 545 ? -11.383 -7.094 20.125 1 98.69 545 HIS B C 1
ATOM 9161 O O . HIS B 1 545 ? -12.461 -6.812 20.656 1 98.69 545 HIS B O 1
ATOM 9167 N N . ALA B 1 546 ? -11.305 -7.457 18.891 1 98.44 546 ALA B N 1
ATOM 9168 C CA . ALA B 1 546 ? -12.422 -7.398 17.953 1 98.44 546 ALA B CA 1
ATOM 9169 C C . ALA B 1 546 ? -13.547 -8.344 18.375 1 98.44 546 ALA B C 1
ATOM 9171 O O . ALA B 1 546 ? -14.711 -8.133 18.031 1 98.44 546 ALA B O 1
ATOM 9172 N N . LYS B 1 547 ? -13.242 -9.398 19.094 1 98.25 547 LYS B N 1
ATOM 9173 C CA . LYS B 1 547 ? -14.25 -10.359 19.531 1 98.25 547 LYS B CA 1
ATOM 9174 C C . LYS B 1 547 ? -15.305 -9.688 20.406 1 98.25 547 LYS B C 1
ATOM 9176 O O . LYS B 1 547 ? -16.438 -10.18 20.516 1 98.25 547 LYS B O 1
ATOM 9181 N N . ASN B 1 548 ? -14.992 -8.547 21.016 1 98.62 548 ASN B N 1
ATOM 9182 C CA . ASN B 1 548 ? -15.875 -7.844 21.938 1 98.62 548 ASN B CA 1
ATOM 9183 C C . ASN B 1 548 ? -16.828 -6.902 21.203 1 98.62 548 ASN B C 1
ATOM 9185 O O . ASN B 1 548 ? -17.734 -6.34 21.797 1 98.62 548 ASN B O 1
ATOM 9189 N N . VAL B 1 549 ? -16.703 -6.762 19.922 1 98.81 549 VAL B N 1
ATOM 9190 C CA . VAL B 1 549 ? -17.422 -5.738 19.172 1 98.81 549 VAL B CA 1
ATOM 9191 C C . VAL B 1 549 ? -18.828 -6.234 18.844 1 98.81 549 VAL B C 1
ATOM 9193 O O . VAL B 1 549 ? -18.984 -7.336 18.312 1 98.81 549 VAL B O 1
ATOM 9196 N N . ASN B 1 550 ? -19.75 -5.391 19.141 1 98.44 550 ASN B N 1
ATOM 9197 C CA . ASN B 1 550 ? -21.141 -5.66 18.75 1 98.44 550 ASN B CA 1
ATOM 9198 C C . ASN B 1 550 ? -21.688 -4.574 17.844 1 98.44 550 ASN B C 1
ATOM 9200 O O . ASN B 1 550 ? -22.672 -4.797 17.141 1 98.44 550 ASN B O 1
ATOM 9204 N N . THR B 1 551 ? -21.125 -3.43 17.859 1 98.81 551 THR B N 1
ATOM 9205 C CA . THR B 1 551 ? -21.531 -2.309 17.016 1 98.81 551 THR B CA 1
ATOM 9206 C C . THR B 1 551 ? -21.094 -2.531 15.578 1 98.81 551 THR B C 1
ATOM 9208 O O . THR B 1 551 ? -19.938 -2.842 15.312 1 98.81 551 THR B O 1
ATOM 9211 N N . PRO B 1 552 ? -22.031 -2.375 14.531 1 98.75 552 PRO B N 1
ATOM 9212 C CA . PRO B 1 552 ? -21.594 -2.373 13.141 1 98.75 552 PRO B CA 1
ATOM 9213 C C . PRO B 1 552 ? -20.562 -1.278 12.844 1 98.75 552 PRO B C 1
ATOM 9215 O O . PRO B 1 552 ? -20.75 -0.132 13.266 1 98.75 552 PRO B O 1
ATOM 9218 N N . VAL B 1 553 ? -19.5 -1.615 12.148 1 98.94 553 VAL B N 1
ATOM 9219 C CA . VAL B 1 553 ? -18.406 -0.674 11.93 1 98.94 553 VAL B CA 1
ATOM 9220 C C . VAL B 1 553 ? -18.172 -0.485 10.438 1 98.94 553 VAL B C 1
ATOM 9222 O O . VAL B 1 553 ? -18 -1.46 9.703 1 98.94 553 VAL B O 1
ATOM 9225 N N . MET B 1 554 ? -18.219 0.743 9.961 1 98.88 554 MET B N 1
ATOM 9226 C CA . MET B 1 554 ? -17.688 1.108 8.648 1 98.88 554 MET B CA 1
ATOM 9227 C C . MET B 1 554 ? -16.281 1.661 8.781 1 98.88 554 MET B C 1
ATOM 9229 O O . MET B 1 554 ? -16 2.496 9.641 1 98.88 554 MET B O 1
ATOM 9233 N N . LEU B 1 555 ? -15.438 1.154 8 1 98.88 555 LEU B N 1
ATOM 9234 C CA . LEU B 1 555 ? -14.062 1.644 7.914 1 98.88 555 LEU B CA 1
ATOM 9235 C C . LEU B 1 555 ? -13.836 2.393 6.605 1 98.88 555 LEU B C 1
ATOM 9237 O O . LEU B 1 555 ? -14.078 1.848 5.523 1 98.88 555 LEU B O 1
ATOM 9241 N N . ILE B 1 556 ? -13.445 3.633 6.648 1 98.88 556 ILE B N 1
ATOM 9242 C CA . ILE B 1 556 ? -13.094 4.418 5.473 1 98.88 556 ILE B CA 1
ATOM 9243 C C . ILE B 1 556 ? -11.594 4.707 5.477 1 98.88 556 ILE B C 1
ATOM 9245 O O . ILE B 1 556 ? -11.047 5.188 6.477 1 98.88 556 ILE B O 1
ATOM 9249 N N . HIS B 1 557 ? -10.938 4.395 4.449 1 98.75 557 HIS B N 1
ATOM 9250 C CA . HIS B 1 557 ? -9.492 4.59 4.32 1 98.75 557 HIS B CA 1
ATOM 9251 C C . HIS B 1 557 ? -9.117 4.977 2.893 1 98.75 557 HIS B C 1
ATOM 9253 O O . HIS B 1 557 ? -9.992 5.234 2.062 1 98.75 557 HIS B O 1
ATOM 9259 N N . SER B 1 558 ? -7.84 5.219 2.586 1 98 558 SER B N 1
ATOM 9260 C CA . SER B 1 558 ? -7.352 5.516 1.242 1 98 558 SER B CA 1
ATOM 9261 C C . SER B 1 558 ? -6.008 4.844 0.98 1 98 558 SER B C 1
ATOM 9263 O O . SER B 1 558 ? -5.227 4.625 1.908 1 98 558 SER B O 1
ATOM 9265 N N . MET B 1 559 ? -5.723 4.609 -0.255 1 96.5 559 MET B N 1
ATOM 9266 C CA . MET B 1 559 ? -4.559 3.826 -0.652 1 96.5 559 MET B CA 1
ATOM 9267 C C . MET B 1 559 ? -3.271 4.621 -0.447 1 96.5 559 MET B C 1
ATOM 9269 O O . MET B 1 559 ? -2.201 4.039 -0.264 1 96.5 559 MET B O 1
ATOM 9273 N N . GLU B 1 560 ? -3.371 5.922 -0.439 1 96.94 560 GLU B N 1
ATOM 9274 C CA . GLU B 1 560 ? -2.158 6.734 -0.375 1 96.94 560 GLU B CA 1
ATOM 9275 C C . GLU B 1 560 ? -1.991 7.367 1.004 1 96.94 560 GLU B C 1
ATOM 9277 O O . GLU B 1 560 ? -1.323 8.391 1.145 1 96.94 560 GLU B O 1
ATOM 9282 N N . ASP B 1 561 ? -2.676 6.824 2.002 1 98.25 561 ASP B N 1
ATOM 9283 C CA . ASP B 1 561 ? -2.441 7.219 3.387 1 98.25 561 ASP B CA 1
ATOM 9284 C C . ASP B 1 561 ? -1.185 6.551 3.943 1 98.25 561 ASP B C 1
ATOM 9286 O O . ASP B 1 561 ? -1.192 5.355 4.246 1 98.25 561 ASP B O 1
ATOM 9290 N N . TYR B 1 562 ? -0.121 7.352 4.16 1 98.19 562 TYR B N 1
ATOM 9291 C CA . TYR B 1 562 ? 1.128 6.785 4.656 1 98.19 562 TYR B CA 1
ATOM 9292 C C . TYR B 1 562 ? 1.336 7.125 6.125 1 98.19 562 TYR B C 1
ATOM 9294 O O . TYR B 1 562 ? 2.303 6.676 6.742 1 98.19 562 TYR B O 1
ATOM 9302 N N . ARG B 1 563 ? 0.369 7.922 6.703 1 98.56 563 ARG B N 1
ATOM 9303 C CA . ARG B 1 563 ? 0.411 8.305 8.109 1 98.56 563 ARG B CA 1
ATOM 9304 C C . ARG B 1 563 ? -0.172 7.211 8.992 1 98.56 563 ARG B C 1
ATOM 9306 O O . ARG B 1 563 ? 0.427 6.84 10.008 1 98.56 563 ARG B O 1
ATOM 9313 N N . CYS B 1 564 ? -1.296 6.809 8.703 1 98.44 564 CYS B N 1
ATOM 9314 C CA . CYS B 1 564 ? -1.923 5.551 9.102 1 98.44 564 CYS B CA 1
ATOM 9315 C C . CYS B 1 564 ? -2.139 4.645 7.898 1 98.44 564 CYS B C 1
ATOM 9317 O O . CYS B 1 564 ? -3.158 4.746 7.211 1 98.44 564 CYS B O 1
ATOM 9319 N N . PHE B 1 565 ? -1.192 3.811 7.668 1 98.12 565 PHE B N 1
ATOM 9320 C CA . PHE B 1 565 ? -1.133 3.041 6.43 1 98.12 565 PHE B CA 1
ATOM 9321 C C . PHE B 1 565 ? -2.379 2.178 6.27 1 98.12 565 PHE B C 1
ATOM 9323 O O . PHE B 1 565 ? -3.094 1.923 7.242 1 98.12 565 PHE B O 1
ATOM 9330 N N . ILE B 1 566 ? -2.734 1.794 5.09 1 98.25 566 ILE B N 1
ATOM 9331 C CA . ILE B 1 566 ? -3.939 1.058 4.723 1 98.25 566 ILE B CA 1
ATOM 9332 C C . ILE B 1 566 ? -3.996 -0.257 5.496 1 98.25 566 ILE B C 1
ATOM 9334 O O . ILE B 1 566 ? -5.082 -0.791 5.746 1 98.25 566 ILE B O 1
ATOM 9338 N N . ASP B 1 567 ? -2.865 -0.794 5.949 1 98.12 567 ASP B N 1
ATOM 9339 C CA . ASP B 1 567 ? -2.84 -2.035 6.719 1 98.12 567 ASP B CA 1
ATOM 9340 C C . ASP B 1 567 ? -3.639 -1.897 8.008 1 98.12 567 ASP B C 1
ATOM 9342 O O . ASP B 1 567 ? -4.102 -2.895 8.57 1 98.12 567 ASP B O 1
ATOM 9346 N N . GLN B 1 568 ? -3.881 -0.667 8.5 1 98.81 568 GLN B N 1
ATOM 9347 C CA . GLN B 1 568 ? -4.652 -0.438 9.719 1 98.81 568 GLN B CA 1
ATOM 9348 C C . GLN B 1 568 ? -6.129 -0.764 9.5 1 98.81 568 GLN B C 1
ATOM 9350 O O . GLN B 1 568 ? -6.738 -1.471 10.312 1 98.81 568 GLN B O 1
ATOM 9355 N N . ALA B 1 569 ? -6.703 -0.236 8.422 1 98.81 569 ALA B N 1
ATOM 9356 C CA . ALA B 1 569 ? -8.094 -0.563 8.117 1 98.81 569 ALA B CA 1
ATOM 9357 C C . ALA B 1 569 ? -8.258 -2.057 7.848 1 98.81 569 ALA B C 1
ATOM 9359 O O .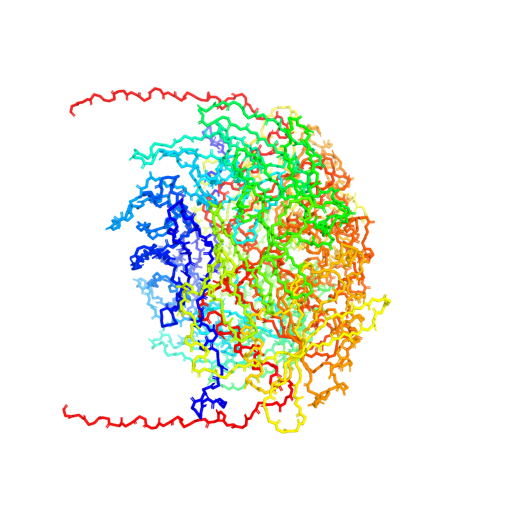 ALA B 1 569 ? -9.258 -2.658 8.242 1 98.81 569 ALA B O 1
ATOM 9360 N N . LEU B 1 570 ? -7.285 -2.654 7.203 1 98.69 570 LEU B N 1
ATOM 9361 C CA . LEU B 1 570 ? -7.328 -4.082 6.914 1 98.69 570 LEU B CA 1
ATOM 9362 C C . LEU B 1 570 ? -7.258 -4.898 8.203 1 98.69 570 LEU B C 1
ATOM 9364 O O . LEU B 1 570 ? -7.953 -5.906 8.344 1 98.69 570 LEU B O 1
ATOM 9368 N N . ALA B 1 571 ? -6.406 -4.488 9.117 1 98.81 571 ALA B N 1
ATOM 9369 C CA . ALA B 1 571 ? -6.297 -5.184 10.398 1 98.81 571 ALA B CA 1
ATOM 9370 C C . ALA B 1 571 ? -7.637 -5.211 11.125 1 98.81 571 ALA B C 1
ATOM 9372 O O . ALA B 1 571 ? -8.078 -6.266 11.586 1 98.81 571 ALA B O 1
ATOM 9373 N N . MET B 1 572 ? -8.273 -4.059 11.188 1 98.94 572 MET B N 1
ATOM 9374 C CA . MET B 1 572 ? -9.547 -3.994 11.883 1 98.94 572 MET B CA 1
ATOM 9375 C C . MET B 1 572 ? -10.609 -4.805 11.148 1 98.94 572 MET B C 1
ATOM 9377 O O . MET B 1 572 ? -11.359 -5.566 11.766 1 98.94 572 MET B O 1
ATOM 9381 N N . HIS B 1 573 ? -10.703 -4.648 9.844 1 98.75 573 HIS B N 1
ATOM 9382 C CA . HIS B 1 573 ? -11.68 -5.367 9.031 1 98.75 573 HIS B CA 1
ATOM 9383 C C . HIS B 1 573 ? -11.492 -6.875 9.156 1 98.75 573 HIS B C 1
ATOM 9385 O O . HIS B 1 573 ? -12.461 -7.605 9.391 1 98.75 573 HIS B O 1
ATOM 9391 N N . THR B 1 574 ? -10.273 -7.363 9.008 1 98.5 574 THR B N 1
ATOM 9392 C CA . THR B 1 574 ? -9.977 -8.789 9.102 1 98.5 574 THR B CA 1
ATOM 9393 C C . THR B 1 574 ? -10.312 -9.32 10.492 1 98.5 574 THR B C 1
ATOM 9395 O O . THR B 1 574 ? -10.953 -10.359 10.625 1 98.5 574 THR B O 1
ATOM 9398 N N . ALA B 1 575 ? -9.883 -8.578 11.531 1 98.75 575 ALA B N 1
ATOM 9399 C CA . ALA B 1 575 ? -10.172 -8.992 12.906 1 98.75 575 ALA B CA 1
ATOM 9400 C C . ALA B 1 575 ? -11.672 -9.117 13.141 1 98.75 575 ALA B C 1
ATOM 9402 O O . ALA B 1 575 ? -12.133 -10.102 13.727 1 98.75 575 ALA B O 1
ATOM 9403 N N . LEU B 1 576 ? -12.414 -8.125 12.656 1 98.69 576 LEU B N 1
ATOM 9404 C CA . LEU B 1 576 ? -13.867 -8.148 12.82 1 98.69 576 LEU B CA 1
ATOM 9405 C C . LEU B 1 576 ? -14.484 -9.312 12.062 1 98.69 576 LEU B C 1
ATOM 9407 O O . LEU B 1 576 ? -15.281 -10.07 12.617 1 98.69 576 LEU B O 1
ATOM 9411 N N . LYS B 1 577 ? -14.062 -9.531 10.828 1 97.06 577 LYS B N 1
ATOM 9412 C CA . LYS B 1 577 ? -14.664 -10.547 9.969 1 97.06 577 LYS B CA 1
ATOM 9413 C C . LYS B 1 577 ? -14.359 -11.953 10.484 1 97.06 577 LYS B C 1
ATOM 9415 O O . LYS B 1 577 ? -15.234 -12.82 10.5 1 97.06 577 LYS B O 1
ATOM 9420 N N . VAL B 1 578 ? -13.148 -12.195 10.938 1 95.88 578 VAL B N 1
ATOM 9421 C CA . VAL B 1 578 ? -12.781 -13.531 11.391 1 95.88 578 VAL B CA 1
ATOM 9422 C C . VAL B 1 578 ? -13.5 -13.859 12.703 1 95.88 578 VAL B C 1
ATOM 9424 O O . VAL B 1 578 ? -13.617 -15.023 13.078 1 95.88 578 VAL B O 1
ATOM 9427 N N . ASN B 1 579 ? -13.969 -12.812 13.383 1 96.81 579 ASN B N 1
ATOM 9428 C CA . ASN B 1 579 ? -14.742 -13.008 14.609 1 96.81 579 ASN B CA 1
ATOM 9429 C C . ASN B 1 579 ? -16.25 -12.945 14.336 1 96.81 579 ASN B C 1
ATOM 9431 O O . ASN B 1 579 ? -17.047 -12.852 15.273 1 96.81 579 ASN B O 1
ATOM 9435 N N . GLY B 1 580 ? -16.688 -12.883 13.094 1 96.5 580 GLY B N 1
ATOM 9436 C CA . GLY B 1 580 ? -18.094 -12.93 12.719 1 96.5 580 GLY B CA 1
ATOM 9437 C C . GLY B 1 580 ? -18.812 -11.625 12.984 1 96.5 580 GLY B C 1
ATOM 9438 O O . GLY B 1 580 ? -20.031 -11.609 13.18 1 96.5 580 GLY B O 1
ATOM 9439 N N . LYS B 1 581 ? -18.062 -10.523 13.086 1 98.25 581 LYS B N 1
ATOM 9440 C CA . LYS B 1 581 ? -18.672 -9.227 13.367 1 98.25 581 LYS B CA 1
ATOM 9441 C C . LYS B 1 581 ? -18.984 -8.477 12.078 1 98.25 581 LYS B C 1
ATOM 9443 O O . LYS B 1 581 ? -18.469 -8.82 11.008 1 98.25 581 LYS B O 1
ATOM 9448 N N . GLU B 1 582 ? -19.922 -7.5 12.125 1 98.25 582 GLU B N 1
ATOM 9449 C CA . GLU B 1 582 ? -20.297 -6.707 10.961 1 98.25 582 GLU B CA 1
ATOM 9450 C C . GLU B 1 582 ? -19.281 -5.605 10.688 1 98.25 582 GLU B C 1
ATOM 9452 O O . GLU B 1 582 ? -19.047 -4.738 11.531 1 98.25 582 GLU B O 1
ATOM 9457 N N . SER B 1 583 ? -18.688 -5.68 9.562 1 98.25 583 SER B N 1
ATOM 9458 C CA . SER B 1 583 ? -17.703 -4.707 9.117 1 98.25 583 SER B CA 1
ATOM 9459 C C . SER B 1 583 ? -17.875 -4.387 7.633 1 98.25 583 SER B C 1
ATOM 9461 O O . SER B 1 583 ? -18.094 -5.289 6.82 1 98.25 583 SER B O 1
ATOM 9463 N N . PHE B 1 584 ? -17.891 -3.139 7.301 1 98.12 584 PHE B N 1
ATOM 9464 C CA . PHE B 1 584 ? -17.938 -2.641 5.93 1 98.12 584 PHE B CA 1
ATOM 9465 C C . PHE B 1 584 ? -16.734 -1.755 5.641 1 98.12 584 PHE B C 1
ATOM 9467 O O . PHE B 1 584 ? -16.594 -0.683 6.23 1 98.12 584 PHE B O 1
ATOM 9474 N N . LEU B 1 585 ? -15.844 -2.205 4.742 1 98.31 585 LEU B N 1
ATOM 9475 C CA . LEU B 1 585 ? -14.594 -1.519 4.426 1 98.31 585 LEU B CA 1
ATOM 9476 C C . LEU B 1 585 ? -14.727 -0.728 3.127 1 98.31 585 LEU B C 1
ATOM 9478 O O . LEU B 1 585 ? -15.102 -1.282 2.092 1 98.31 585 LEU B O 1
ATOM 9482 N N . VAL B 1 586 ? -14.484 0.554 3.154 1 98.31 586 VAL B N 1
ATOM 9483 C CA . VAL B 1 586 ? -14.438 1.431 1.988 1 98.31 586 VAL B CA 1
ATOM 9484 C C . VAL B 1 586 ? -13.016 1.953 1.794 1 98.31 586 VAL B C 1
ATOM 9486 O O . VAL B 1 586 ? -12.469 2.627 2.672 1 98.31 586 VAL B O 1
ATOM 9489 N N . VAL B 1 587 ? -12.422 1.688 0.638 1 98.19 587 VAL B N 1
ATOM 9490 C CA . VAL B 1 587 ? -11.062 2.137 0.361 1 98.19 587 VAL B CA 1
ATOM 9491 C C . VAL B 1 587 ? -11.055 3.016 -0.887 1 98.19 587 VAL B C 1
ATOM 9493 O O . VAL B 1 587 ? -11.367 2.549 -1.984 1 98.19 587 VAL B O 1
ATOM 9496 N N . PHE B 1 588 ? -10.703 4.246 -0.721 1 98.25 588 PHE B N 1
ATOM 9497 C CA . PHE B 1 588 ? -10.523 5.145 -1.854 1 98.25 588 PHE B CA 1
ATOM 9498 C C . PHE B 1 588 ? -9.203 4.883 -2.559 1 98.25 588 PHE B C 1
ATOM 9500 O O . PHE B 1 588 ? -8.18 4.648 -1.906 1 98.25 588 PHE B O 1
ATOM 9507 N N . THR B 1 589 ? -9.188 4.934 -3.859 1 95.75 589 THR B N 1
ATOM 9508 C CA . THR B 1 589 ? -8.055 4.508 -4.672 1 95.75 589 THR B CA 1
ATOM 9509 C C . THR B 1 589 ? -6.965 5.578 -4.672 1 95.75 589 THR B C 1
ATOM 9511 O O . THR B 1 589 ? -5.809 5.293 -4.992 1 95.75 589 THR B O 1
ATOM 9514 N N . LYS B 1 590 ? -7.352 6.797 -4.316 1 94.81 590 LYS B N 1
ATOM 9515 C CA . LYS B 1 590 ? -6.426 7.918 -4.172 1 94.81 590 LYS B CA 1
ATOM 9516 C C . LYS B 1 590 ? -6.668 8.664 -2.863 1 94.81 590 LYS B C 1
ATOM 9518 O O . LYS B 1 590 ? -7.641 8.391 -2.158 1 94.81 590 LYS B O 1
ATOM 9523 N N . GLY B 1 591 ? -5.703 9.438 -2.531 1 96.75 591 GLY B N 1
ATOM 9524 C CA . GLY B 1 591 ? -5.895 10.312 -1.383 1 96.75 591 GLY B CA 1
ATOM 9525 C C . GLY B 1 591 ? -4.938 10.016 -0.244 1 96.75 591 GLY B C 1
ATOM 9526 O O . GLY B 1 591 ? -4.746 8.852 0.127 1 96.75 591 GLY B O 1
ATOM 9527 N N . SER B 1 592 ? -4.395 10.984 0.283 1 97.56 592 SER B N 1
ATOM 9528 C CA . SER B 1 592 ? -3.496 10.906 1.431 1 97.56 592 SER B CA 1
ATOM 9529 C C . SER B 1 592 ? -4.273 10.773 2.734 1 97.56 592 SER B C 1
ATOM 9531 O O . SER B 1 592 ? -5.473 10.469 2.723 1 97.56 592 SER B O 1
ATOM 9533 N N . HIS B 1 593 ? -3.609 10.898 3.848 1 97.75 593 HIS B N 1
ATOM 9534 C CA . HIS B 1 593 ? -4.219 10.859 5.172 1 97.75 593 HIS B CA 1
ATOM 9535 C C . HIS B 1 593 ? -5.27 11.953 5.332 1 97.75 593 HIS B C 1
ATOM 9537 O O . HIS B 1 593 ? -6.262 11.766 6.043 1 97.75 593 HIS B O 1
ATOM 9543 N N . GLY B 1 594 ? -5.129 13.07 4.594 1 97.19 594 GLY B N 1
ATOM 9544 C CA . GLY B 1 594 ? -6.027 14.211 4.695 1 97.19 594 GLY B CA 1
ATOM 9545 C C . GLY B 1 594 ? -7.074 14.234 3.598 1 97.19 594 GLY B C 1
ATOM 9546 O O . GLY B 1 594 ? -7.625 15.297 3.283 1 97.19 594 GLY B O 1
ATOM 9547 N N . HIS B 1 595 ? -7.391 13.078 2.986 1 94.62 595 HIS B N 1
ATOM 9548 C CA . HIS B 1 595 ? -8.266 13.039 1.819 1 94.62 595 HIS B CA 1
ATOM 9549 C C . HIS B 1 595 ? -9.664 13.547 2.16 1 94.62 595 HIS B C 1
ATOM 9551 O O . HIS B 1 595 ? -10.391 14 1.278 1 94.62 595 HIS B O 1
ATOM 9557 N N . SER B 1 596 ? -9.992 13.555 3.43 1 95.56 596 SER B N 1
ATOM 9558 C CA . SER B 1 596 ? -11.289 14.078 3.834 1 95.56 596 SER B CA 1
ATOM 9559 C C . SER B 1 596 ? -11.414 15.562 3.521 1 95.56 596 SER B C 1
ATOM 9561 O O . SER B 1 596 ? -12.523 16.078 3.379 1 95.56 596 SER B O 1
ATOM 9563 N N . ILE B 1 597 ? -10.266 16.203 3.4 1 94.88 597 ILE B N 1
ATOM 9564 C CA . ILE B 1 597 ? -10.266 17.656 3.209 1 94.88 597 ILE B CA 1
ATOM 9565 C C . ILE B 1 597 ? -9.648 18 1.856 1 94.88 597 ILE B C 1
ATOM 9567 O O . ILE B 1 597 ? -10.133 18.875 1.147 1 94.88 597 ILE B O 1
ATOM 9571 N N . LEU B 1 598 ? -8.68 17.203 1.453 1 95.38 598 LEU B N 1
ATOM 9572 C CA . LEU B 1 598 ? -7.816 17.625 0.356 1 95.38 598 LEU B CA 1
ATOM 9573 C C . LEU B 1 598 ? -8.219 16.953 -0.948 1 95.38 598 LEU B C 1
ATOM 9575 O O . LEU B 1 598 ? -7.824 17.391 -2.029 1 95.38 598 LEU B O 1
ATOM 9579 N N . ALA B 1 599 ? -8.945 15.898 -0.893 1 97.44 599 ALA B N 1
ATOM 9580 C CA . ALA B 1 599 ? -9.266 15.148 -2.104 1 97.44 599 ALA B CA 1
ATOM 9581 C C . ALA B 1 599 ? -10.219 15.938 -3 1 97.44 599 ALA B C 1
ATOM 9583 O O . ALA B 1 599 ? -10.711 17 -2.609 1 97.44 599 ALA B O 1
ATOM 9584 N N . SER B 1 600 ? -10.5 15.461 -4.199 1 97.44 600 SER B N 1
ATOM 9585 C CA . SER B 1 600 ? -11.406 16.078 -5.16 1 97.44 600 SER B CA 1
ATOM 9586 C C . SER B 1 600 ? -12.82 16.172 -4.602 1 97.44 600 SER B C 1
ATOM 9588 O O . SER B 1 600 ? -13.188 15.414 -3.697 1 97.44 600 SER B O 1
ATOM 9590 N N . PRO B 1 601 ? -13.609 17.094 -5.133 1 97.88 601 PRO B N 1
ATOM 9591 C CA . PRO B 1 601 ? -14.977 17.266 -4.652 1 97.88 601 PRO B CA 1
ATOM 9592 C C . PRO B 1 601 ? -15.805 15.977 -4.746 1 97.88 601 PRO B C 1
ATOM 9594 O O . PRO B 1 601 ? -16.547 15.648 -3.818 1 97.88 601 PRO B O 1
ATOM 9597 N N . ARG B 1 602 ? -15.656 15.234 -5.809 1 97.88 602 ARG B N 1
ATOM 9598 C CA . ARG B 1 602 ? -16.438 14.008 -5.965 1 97.88 602 ARG B CA 1
ATOM 9599 C C . ARG B 1 602 ? -16.031 12.969 -4.918 1 97.88 602 ARG B C 1
ATOM 9601 O O . ARG B 1 602 ? -16.906 12.297 -4.348 1 97.88 602 ARG B O 1
ATOM 9608 N N . HIS B 1 603 ? -14.758 12.805 -4.754 1 97.88 603 HIS B N 1
ATOM 9609 C CA . HIS B 1 603 ? -14.242 11.938 -3.697 1 97.88 603 HIS B CA 1
ATOM 9610 C C . HIS B 1 603 ? -14.836 12.312 -2.342 1 97.88 603 HIS B C 1
ATOM 9612 O O . HIS B 1 603 ? -15.367 11.445 -1.634 1 97.88 603 HIS B O 1
ATOM 9618 N N . ARG B 1 604 ? -14.789 13.547 -2.012 1 98.44 604 ARG B N 1
ATOM 9619 C CA . ARG B 1 604 ? -15.289 14.023 -0.727 1 98.44 604 ARG B CA 1
ATOM 9620 C C . ARG B 1 604 ? -16.797 13.836 -0.625 1 98.44 604 ARG B C 1
ATOM 9622 O O . ARG B 1 604 ? -17.312 13.5 0.442 1 98.44 604 ARG B O 1
ATOM 9629 N N . ARG B 1 605 ? -17.5 14.102 -1.69 1 98.19 605 ARG B N 1
ATOM 9630 C CA . ARG B 1 605 ? -18.938 13.891 -1.718 1 98.19 605 ARG B CA 1
ATOM 9631 C C . ARG B 1 605 ? -19.281 12.438 -1.387 1 98.19 605 ARG B C 1
ATOM 9633 O O . ARG B 1 605 ? -20.109 12.18 -0.518 1 98.19 605 ARG B O 1
ATOM 9640 N N . LYS B 1 606 ? -18.625 11.555 -2.078 1 97.75 606 LYS B N 1
ATOM 9641 C CA . LYS B 1 606 ? -18.922 10.141 -1.897 1 97.75 606 LYS B CA 1
ATOM 9642 C C . LYS B 1 606 ? -18.594 9.688 -0.474 1 97.75 606 LYS B C 1
ATOM 9644 O O . LYS B 1 606 ? -19.344 8.914 0.12 1 97.75 606 LYS B O 1
ATOM 9649 N N . ARG B 1 607 ? -17.5 10.148 0.068 1 98.31 607 ARG B N 1
ATOM 9650 C CA . ARG B 1 607 ? -17.141 9.852 1.452 1 98.31 607 ARG B CA 1
ATOM 9651 C C . ARG B 1 607 ? -18.25 10.266 2.404 1 98.31 607 ARG B C 1
ATOM 9653 O O . ARG B 1 607 ? -18.688 9.484 3.256 1 98.31 607 ARG B O 1
ATOM 9660 N N . LEU B 1 608 ? -18.766 11.5 2.234 1 98.44 608 LEU B N 1
ATOM 9661 C CA . LEU B 1 608 ? -19.797 12.039 3.107 1 98.44 608 LEU B CA 1
ATOM 9662 C C . LEU B 1 608 ? -21.109 11.273 2.936 1 98.44 608 LEU B C 1
ATOM 9664 O O . LEU B 1 608 ? -21.781 10.961 3.92 1 98.44 608 LEU B O 1
ATOM 9668 N N . GLU B 1 609 ? -21.406 10.969 1.732 1 97.62 609 GLU B N 1
ATOM 9669 C CA . GLU B 1 609 ? -22.656 10.266 1.45 1 97.62 609 GLU B CA 1
ATOM 9670 C C . GLU B 1 609 ? -22.641 8.844 2.006 1 97.62 609 GLU B C 1
ATOM 9672 O O . GLU B 1 609 ? -23.641 8.367 2.543 1 97.62 609 GLU B O 1
ATOM 9677 N N . LEU B 1 610 ? -21.531 8.164 1.844 1 97.31 610 LEU B N 1
ATOM 9678 C CA . LEU B 1 610 ? -21.391 6.824 2.408 1 97.31 610 LEU B CA 1
ATOM 9679 C C . LEU B 1 610 ? -21.531 6.852 3.926 1 97.31 610 LEU B C 1
ATOM 9681 O O . LEU B 1 610 ? -22.25 6.027 4.496 1 97.31 610 LEU B O 1
ATOM 9685 N N . LYS B 1 611 ? -20.922 7.809 4.52 1 98.31 611 LYS B N 1
ATOM 9686 C CA . LYS B 1 611 ? -20.984 7.957 5.973 1 98.31 611 LYS B CA 1
ATOM 9687 C C . LYS B 1 611 ? -22.406 8.227 6.449 1 98.31 611 LYS B C 1
ATOM 9689 O O . LYS B 1 611 ? -22.891 7.559 7.363 1 98.31 611 LYS B O 1
ATOM 9694 N N . LEU B 1 612 ? -23.078 9.156 5.809 1 98.06 612 LEU B N 1
ATOM 9695 C CA . LEU B 1 612 ? -24.453 9.516 6.168 1 98.06 612 LEU B CA 1
ATOM 9696 C C . LEU B 1 612 ? -25.391 8.328 5.973 1 98.06 612 LEU B C 1
ATOM 9698 O O . LEU B 1 612 ? -26.203 8.023 6.852 1 98.06 612 LEU B O 1
ATOM 9702 N N . LYS B 1 613 ? -25.219 7.688 4.863 1 97.12 613 LYS B N 1
ATOM 9703 C CA . LYS B 1 613 ? -26.078 6.559 4.547 1 97.12 613 LYS B CA 1
ATOM 9704 C C . LYS B 1 613 ? -25.906 5.43 5.559 1 97.12 613 LYS B C 1
ATOM 9706 O O . LYS B 1 613 ? -26.891 4.871 6.051 1 97.12 613 LYS B O 1
ATOM 9711 N N . TRP B 1 614 ? -24.703 5.098 5.871 1 97.88 614 TRP B N 1
ATOM 9712 C CA . TRP B 1 614 ? -24.406 4.027 6.82 1 97.88 614 TRP B CA 1
ATOM 9713 C C . TRP B 1 614 ? -25.031 4.328 8.188 1 97.88 614 TRP B C 1
ATOM 9715 O O . TRP B 1 614 ? -25.719 3.482 8.766 1 97.88 614 TRP B O 1
ATOM 9725 N N . ILE B 1 615 ? -24.797 5.508 8.656 1 98.69 615 ILE B N 1
ATOM 9726 C CA . ILE B 1 615 ? -25.25 5.883 9.992 1 98.69 615 ILE B CA 1
ATOM 9727 C C . ILE B 1 615 ? -26.781 5.898 10.039 1 98.69 615 ILE B C 1
ATOM 9729 O O . ILE B 1 615 ? -27.375 5.34 10.961 1 98.69 615 ILE B O 1
ATOM 9733 N N . LYS B 1 616 ? -27.406 6.469 9.086 1 98.19 616 LYS B N 1
ATOM 9734 C CA . LYS B 1 616 ? -28.859 6.531 9.062 1 98.19 616 LYS B CA 1
ATOM 9735 C C . LYS B 1 616 ? -29.469 5.137 8.969 1 98.19 616 LYS B C 1
ATOM 9737 O O . LYS B 1 616 ? -30.453 4.832 9.648 1 98.19 616 LYS B O 1
ATOM 9742 N N . GLU B 1 617 ? -28.891 4.309 8.117 1 97.62 617 GLU B N 1
ATOM 9743 C CA . GLU B 1 617 ? -29.391 2.943 7.969 1 97.62 617 GLU B CA 1
ATOM 9744 C C . GLU B 1 617 ? -29.281 2.17 9.281 1 97.62 617 GLU B C 1
ATOM 9746 O O . GLU B 1 617 ? -30.25 1.537 9.711 1 97.62 617 GLU B O 1
ATOM 9751 N N . LYS B 1 618 ? -28.141 2.219 9.945 1 98.06 618 LYS B N 1
ATOM 9752 C CA . LYS B 1 618 ? -27.906 1.429 11.148 1 98.06 618 LYS B CA 1
ATOM 9753 C C . LYS B 1 618 ? -28.719 1.95 12.32 1 98.06 618 LYS B C 1
ATOM 9755 O O . LYS B 1 618 ? -29.078 1.19 13.227 1 98.06 618 LYS B O 1
ATOM 9760 N N . LEU B 1 619 ? -29.078 3.277 12.219 1 98.12 619 LEU B N 1
ATOM 9761 C CA . LEU B 1 619 ? -29.875 3.865 13.289 1 98.12 619 LEU B CA 1
ATOM 9762 C C . LEU B 1 619 ? -31.359 3.752 12.984 1 98.12 619 LEU B C 1
ATOM 9764 O O . LEU B 1 619 ? -32.188 4.195 13.766 1 98.12 619 LEU B O 1
ATOM 9768 N N . GLY B 1 620 ? -31.734 3.219 11.789 1 96.56 620 GLY B N 1
ATOM 9769 C CA . GLY B 1 620 ? -33.125 3.045 11.406 1 96.56 620 GLY B CA 1
ATOM 9770 C C . GLY B 1 620 ? -33.781 4.336 10.969 1 96.56 620 GLY B C 1
ATOM 9771 O O . GLY B 1 620 ? -35 4.531 11.188 1 96.56 620 GLY B O 1
ATOM 9772 N N . LEU B 1 621 ? -33.031 5.207 10.445 1 92.94 621 LEU B N 1
ATOM 9773 C CA . LEU B 1 621 ? -33.562 6.516 10.062 1 92.94 621 LEU B CA 1
ATOM 9774 C C . LEU B 1 621 ? -33.781 6.586 8.555 1 92.94 621 LEU B C 1
ATOM 9776 O O . LEU B 1 621 ? -34.219 7.617 8.039 1 92.94 621 LEU B O 1
ATOM 9780 N N . SER B 1 622 ? -33.406 5.59 7.664 1 76.56 622 SER B N 1
ATOM 9781 C CA . SER B 1 622 ? -33.531 5.621 6.211 1 76.56 622 SER B CA 1
ATOM 9782 C C . SER B 1 622 ? -35 5.703 5.785 1 76.56 622 SER B C 1
ATOM 9784 O O . SER B 1 622 ? -35.844 4.973 6.305 1 76.56 622 SER B O 1
ATOM 9786 N N . GLY B 1 623 ? -35.719 6.922 5.73 1 57.66 623 GLY B N 1
ATOM 9787 C CA . GLY B 1 623 ? -37.094 7.121 5.258 1 57.66 623 GLY B CA 1
ATOM 9788 C C . GLY B 1 623 ? -37.375 6.355 3.986 1 57.66 623 GLY B C 1
ATOM 9789 O O . GLY B 1 623 ? -36.469 5.938 3.271 1 57.66 623 GLY B O 1
ATOM 9790 N N . THR B 1 624 ? -38.688 5.84 3.744 1 44.28 624 THR B N 1
ATOM 9791 C CA . THR B 1 624 ? -39.375 5.289 2.586 1 44.28 624 THR B CA 1
ATOM 9792 C C . THR B 1 624 ? -39.188 6.176 1.36 1 44.28 624 THR B C 1
ATOM 9794 O O . THR B 1 624 ? -39.656 5.848 0.267 1 44.28 624 THR B O 1
ATOM 9797 N N . SER B 1 625 ? -38.875 7.477 1.41 1 39.91 625 SER B N 1
ATOM 9798 C CA . SER B 1 625 ? -39.156 8.352 0.282 1 39.91 625 SER B CA 1
ATOM 9799 C C . SER B 1 625 ? -38.219 8.086 -0.888 1 39.91 625 SER B C 1
ATOM 9801 O O . SER B 1 625 ? -38.344 8.695 -1.949 1 39.91 625 SER B O 1
ATOM 9803 N N . ASP B 1 626 ? -37.156 7.688 -0.821 1 35.38 626 ASP B N 1
ATOM 9804 C CA . ASP B 1 626 ? -36.312 7.672 -2.004 1 35.38 626 ASP B CA 1
ATOM 9805 C C . ASP B 1 626 ? -36.812 6.672 -3.037 1 35.38 626 ASP B C 1
ATOM 9807 O O . ASP B 1 626 ? -36.062 6.211 -3.893 1 35.38 626 ASP B O 1
ATOM 9811 N N . LYS B 1 627 ? -38.156 6.309 -3.053 1 33.34 627 LYS B N 1
ATOM 9812 C CA . LYS B 1 627 ? -38.688 5.711 -4.273 1 33.34 627 LYS B CA 1
ATOM 9813 C C . LYS B 1 627 ? -39 6.777 -5.316 1 33.34 627 LYS B C 1
ATOM 9815 O O . LYS B 1 627 ? -40.125 7.281 -5.383 1 33.34 627 LYS B O 1
ATOM 9820 N N . GLY B 1 628 ? -38.312 7.852 -5.684 1 26.84 628 GLY B N 1
ATOM 9821 C CA . GLY B 1 628 ? -38.656 8.773 -6.762 1 26.84 628 GLY B CA 1
ATOM 9822 C C . GLY B 1 628 ? -38.969 8.07 -8.07 1 26.84 628 GLY B C 1
ATOM 9823 O O . GLY B 1 628 ? -38.625 6.902 -8.25 1 26.84 628 GLY B O 1
ATOM 9824 N N . GLU B 1 629 ? -39.844 8.82 -9.031 1 28.62 629 GLU B N 1
ATOM 9825 C CA . GLU B 1 629 ? -40.5 8.773 -10.344 1 28.62 629 GLU B CA 1
ATOM 9826 C C . GLU B 1 629 ? -39.469 8.547 -11.453 1 28.62 629 GLU B C 1
ATOM 9828 O O . GLU B 1 629 ? -38.625 9.414 -11.703 1 28.62 629 GLU B O 1
ATOM 9833 N N . ALA B 1 630 ? -38.969 7.48 -11.688 1 29.23 630 ALA B N 1
ATOM 9834 C CA . ALA B 1 630 ? -38.438 7.223 -13.023 1 29.23 630 ALA B CA 1
ATOM 9835 C C . ALA B 1 630 ? -39.406 7.68 -14.102 1 29.23 630 ALA B C 1
ATOM 9837 O O . ALA B 1 630 ? -40.406 7.012 -14.359 1 29.23 630 ALA B O 1
ATOM 9838 N N . GLY B 1 631 ? -39.906 8.961 -14.203 1 22.75 631 GLY B N 1
ATOM 9839 C CA . GLY B 1 631 ? -40.75 9.516 -15.25 1 22.75 631 GLY B CA 1
ATOM 9840 C C . GLY B 1 631 ? -40.281 9.133 -16.641 1 22.75 631 GLY B C 1
ATOM 9841 O O . GLY B 1 631 ? -39.094 8.883 -16.875 1 22.75 631 GLY B O 1
ATOM 9842 N N . VAL B 1 632 ? -41.312 8.812 -17.453 1 27.72 632 VAL B N 1
ATOM 9843 C CA . VAL B 1 632 ? -41.594 8.453 -18.844 1 27.72 632 VAL B CA 1
ATOM 9844 C C . VAL B 1 632 ? -41.031 9.516 -19.781 1 27.72 632 VAL B C 1
ATOM 9846 O O . VAL B 1 632 ? -41.375 10.695 -19.656 1 27.72 632 VAL B O 1
ATOM 9849 N N . GLY B 1 633 ? -39.688 9.359 -20.234 1 22.77 633 GLY B N 1
ATOM 9850 C CA . GLY B 1 633 ? -39.219 10.086 -21.406 1 22.77 633 GLY B CA 1
ATOM 9851 C C . GLY B 1 633 ? -40.25 10.141 -22.531 1 22.77 633 GLY B C 1
ATOM 9852 O O . GLY B 1 633 ? -40.938 9.156 -22.781 1 22.77 633 GLY B O 1
ATOM 9853 N N . GLY B 1 634 ? -40.875 11.305 -22.703 1 22.41 634 GLY B N 1
ATOM 9854 C CA . GLY B 1 634 ? -41.688 11.781 -23.828 1 22.41 634 GLY B CA 1
ATOM 9855 C C . GLY B 1 634 ? -41.062 11.453 -25.172 1 22.41 634 GLY B C 1
ATOM 9856 O O . GLY B 1 634 ? -39.844 11.445 -25.312 1 22.41 634 GLY B O 1
ATOM 9857 N N . LYS B 1 635 ? -41.781 10.711 -26.031 1 25.44 635 LYS B N 1
ATOM 9858 C CA . LYS B 1 635 ? -41.719 10.414 -27.453 1 25.44 635 LYS B CA 1
ATOM 9859 C C . LYS B 1 635 ? -41.531 11.695 -28.266 1 25.44 635 LYS B C 1
ATOM 9861 O O . LYS B 1 635 ? -42.406 12.539 -28.312 1 25.44 635 LYS B O 1
ATOM 9866 N N . ASN B 1 636 ? -40.406 12.391 -28.094 1 20.72 636 ASN B N 1
ATOM 9867 C CA . ASN B 1 636 ? -40.25 13.453 -29.078 1 20.72 636 ASN B CA 1
ATOM 9868 C C . ASN B 1 636 ? -40.562 12.969 -30.484 1 20.72 636 ASN B C 1
ATOM 9870 O O . ASN B 1 636 ? -40.156 11.867 -30.875 1 20.72 636 ASN B O 1
ATOM 9874 N N . HIS B 1 637 ? -41.656 13.516 -31.109 1 23.38 637 HIS B N 1
ATOM 9875 C CA . HIS B 1 637 ? -42.188 13.641 -32.469 1 23.38 637 HIS B CA 1
ATOM 9876 C C . HIS B 1 637 ? -41.094 13.945 -33.469 1 23.38 637 HIS B C 1
ATOM 9878 O O . HIS B 1 637 ? -40.219 14.75 -33.219 1 23.38 637 HIS B O 1
ATOM 9884 N N . ARG B 1 638 ? -40.906 13.109 -34.5 1 23.44 638 ARG B N 1
ATOM 9885 C CA . ARG B 1 638 ? -40.25 13.117 -35.781 1 23.44 638 ARG B CA 1
ATOM 9886 C C . ARG B 1 638 ? -40.625 14.367 -36.594 1 23.44 638 ARG B C 1
ATOM 9888 O O . ARG B 1 638 ? -41.219 14.273 -37.656 1 23.44 638 ARG B O 1
ATOM 9895 N N . LEU B 1 639 ? -40.688 15.609 -36.094 1 20.58 639 LEU B N 1
ATOM 9896 C CA . LEU B 1 639 ? -40.656 16.469 -37.25 1 20.58 639 LEU B CA 1
ATOM 9897 C C . LEU B 1 639 ? -39.25 16.484 -37.875 1 20.58 639 LEU B C 1
ATOM 9899 O O . LEU B 1 639 ? -38.25 16.5 -37.156 1 20.58 639 LEU B O 1
#

Foldseek 3Di:
DQPPFFDFFALVLLLQFKDKAAWEAALVGKIKTKIWGFDQVVLDTWIWIKIAGPVGDIDIDTAAPWHAWEAANNRQKIKTKHCHPPDVPQAWIFIWMDGVPGDIDTLGTARLYFDHWYALHNFKIKTWHKDFDCVAAPPVRPDGHAPDADQADFPRGGCHRIAIFIWIAGNPRSDIDTADDDPQHWQDWEHAPQWIKTKGAPDPLALFFIWIWIAGPVHDDIDTQEGQWRWRDWDYAPRWIKTFTDNQPQHPLFATFIWTRDGRHDIDTQCPPADQAHWDDFQYAAQRWTWTWTFAQQEIFIWTGDSHTGTLDDDQKHWDHWHDNHFKIKTWMAFQLGAIFIWIGGPSDIDTDDCSSVVPNVRHDGWHWDKDWDDFPNDIKIWTKTAADDDAAFEEEEEEEADQQAHHGGGHDSLRRNVSSVGYIYIYIRAQLYGNDGSRSVNCAQPQLHRRLRSSVRSVVVVVVVDRHDQLQYEYEYAASSLLNLLSNQLPDPSHLEYERELYAQALLVCCVQASNSVNVVCSRNNDHCVVPVPSRLVSHSLNSLLSGAHAYEYEYECSARRSHPVRLVSNQVSNVVNVHHYHYHYHDDDYSVCCPPPGSVSVSVVSVVVVVRSCVSSVNPDPPVPDDPDDPDPPDDD/DQPPFFDFFALVLLLQFKDKAAWEAALVGKIKTKIWGFDQVVLDTWIWIKIAGPVGDIDIDTAAPWHAWEAANNRFKIKTKHCHPPDVPQAWIFIWMDGVPGDIDTLGTARLYFDHWYALHNFKIKTWHKDFDCVAAPPVRPDGHAPDADQADFPRGGCHRIAIFIWIAGNPRSDIDTADDDPQHWQDWDHAPQWIKTKGAPDPLALFFIWIWIAGPVHDDIDTQEGQWRWRDWDYAPRWIKTFTDNCPQHPLFATFIWTRDGRHDIDTQCPPADQAHWDDFQYAAQRFTWTWTFAQQEIFIWTGDSHTGTLDDDQKHWDHWHDNHFKIKTWMAFQLGAIFIWIGGPSDIDTDDCSSVVPNVRHDGWFWDKDWDDFPNDIKIWTKTAADDDAAFEEEEEEEADQQAHHGGGHDSLRRNVSSVGYIYIYIRAQLYGNDGSRSVNCAQPQLHRRLRSSVRSVVVVVVVDRHDQLQYEYEYAASSLLNLLSNQLPDPSHLEYERELYAQALLVCCVQASNSVNVVCSRNNDHCVVPVPSRLVSHSLNSLLSGAHAYEYEYECSARRSHPVRLVSNQVSNVVNVHHYHYHYHDDDYSVCCPPPGSVSVSVVSVVVVVRSCVSSVNPDPPVPDDPDDPDPPDDD

InterPro domains:
  IPR001375 Peptidase S9, prolyl oligopeptidase, catalytic domain [PF00326] (412-620)
  IPR011042 Six-bladed beta-propeller, TolB-like [G3DSA:2.120.10.30] (11-234)
  IPR011659 WD40-like beta-propeller [PF07676] (65-89)
  IPR029058 Alpha/Beta hydrolase fold [G3DSA:3.40.50.1820] (371-622)
  IPR029058 Alpha/Beta hydrolase fold [SSF53474] (369-620)

Organism: Aeropyrum pernix (strain ATCC 700893 / DSM 11879 / JCM 9820 / NBRC 100138 / K1) (NCBI:txid272557)

Radius of gyration: 34.03 Å; Cα contacts (8 Å, |Δi|>4): 3354; chains: 2; bounding box: 83×101×80 Å